Protein AF-A0AAU9K583-F1 (afdb_monomer)

Structure (mmCIF, N/CA/C/O backbone):
data_AF-A0AAU9K583-F1
#
_entry.id   AF-A0AAU9K583-F1
#
loop_
_atom_site.group_PDB
_atom_site.id
_atom_site.type_symbol
_atom_site.label_atom_id
_atom_site.label_alt_id
_atom_site.label_comp_id
_atom_site.label_asym_id
_atom_site.label_entity_id
_atom_site.label_seq_id
_atom_site.pdbx_PDB_ins_code
_atom_site.Cartn_x
_atom_site.Cartn_y
_atom_site.Cartn_z
_atom_site.occupancy
_atom_site.B_iso_or_equiv
_atom_site.auth_seq_id
_atom_site.auth_comp_id
_atom_site.auth_asym_id
_atom_site.auth_atom_id
_atom_site.pdbx_PDB_model_num
ATOM 1 N N . MET A 1 1 ? 62.529 18.465 -88.695 1.00 40.66 1 MET A N 1
ATOM 2 C CA . MET A 1 1 ? 61.456 17.468 -88.864 1.00 40.66 1 MET A CA 1
ATOM 3 C C . MET A 1 1 ? 61.707 16.384 -87.837 1.00 40.66 1 MET A C 1
ATOM 5 O O . MET A 1 1 ? 62.566 15.546 -88.057 1.00 40.66 1 MET A O 1
ATOM 9 N N . SER A 1 2 ? 61.086 16.499 -86.666 1.00 41.56 2 SER A N 1
ATOM 10 C CA . SER A 1 2 ? 61.054 15.425 -85.674 1.00 41.56 2 SER A CA 1
ATOM 11 C C . SER A 1 2 ? 59.985 14.432 -86.118 1.00 41.56 2 SER A C 1
ATOM 13 O O . SER A 1 2 ? 58.829 14.824 -86.256 1.00 41.56 2 SER A O 1
ATOM 15 N N . GLU A 1 3 ? 60.378 13.193 -86.403 1.00 48.09 3 GLU A N 1
ATOM 16 C CA . GLU A 1 3 ? 59.447 12.084 -86.618 1.00 48.09 3 GLU A CA 1
ATOM 17 C C . GLU A 1 3 ? 58.627 11.905 -85.334 1.00 48.09 3 GLU A C 1
ATOM 19 O O . GLU A 1 3 ? 59.162 11.514 -84.296 1.00 48.09 3 GLU A O 1
ATOM 24 N N . GLU A 1 4 ? 57.344 12.276 -85.366 1.00 52.78 4 GLU A N 1
ATOM 25 C CA . GLU A 1 4 ? 56.428 11.919 -84.286 1.00 52.78 4 GLU A CA 1
ATOM 26 C C . GLU A 1 4 ? 56.321 10.387 -84.238 1.00 52.78 4 GLU A C 1
ATOM 28 O O . GLU A 1 4 ? 56.096 9.763 -85.281 1.00 52.78 4 GLU A O 1
ATOM 33 N N . PRO A 1 5 ? 56.486 9.754 -83.062 1.00 57.19 5 PRO A N 1
ATOM 34 C CA . PRO A 1 5 ? 56.304 8.316 -82.941 1.00 57.19 5 PRO A CA 1
ATOM 35 C C . PRO A 1 5 ? 54.870 7.963 -83.344 1.00 57.19 5 PRO A C 1
ATOM 37 O O . PRO A 1 5 ? 53.915 8.594 -82.887 1.00 57.19 5 PRO A O 1
ATOM 40 N N . ILE A 1 6 ? 54.719 6.958 -84.212 1.00 64.31 6 ILE A N 1
ATOM 41 C CA . ILE A 1 6 ? 53.412 6.451 -84.641 1.00 64.31 6 ILE A CA 1
ATOM 42 C C . ILE A 1 6 ? 52.641 6.029 -83.386 1.00 64.31 6 ILE A C 1
ATOM 44 O O . ILE A 1 6 ? 52.999 5.055 -82.725 1.00 64.31 6 ILE A O 1
ATOM 48 N N . LYS A 1 7 ? 51.593 6.785 -83.047 1.00 81.12 7 LYS A N 1
ATOM 49 C CA . LYS A 1 7 ? 50.695 6.484 -81.928 1.00 81.12 7 LYS A CA 1
ATOM 50 C C . LYS A 1 7 ? 49.788 5.323 -82.323 1.00 81.12 7 LYS A C 1
ATOM 52 O O . LYS A 1 7 ? 48.768 5.524 -82.980 1.00 81.12 7 LYS A O 1
ATOM 57 N N . ASP A 1 8 ? 50.185 4.110 -81.966 1.00 83.50 8 ASP A N 1
ATOM 58 C CA . ASP A 1 8 ? 49.398 2.904 -82.199 1.00 83.50 8 ASP A CA 1
ATOM 59 C C . ASP A 1 8 ? 48.333 2.678 -81.104 1.00 83.50 8 ASP A C 1
ATOM 61 O O . ASP A 1 8 ? 48.201 3.439 -80.144 1.00 83.50 8 ASP A O 1
ATOM 65 N N . HIS A 1 9 ? 47.524 1.626 -81.250 1.00 83.75 9 HIS A N 1
ATOM 66 C CA . HIS A 1 9 ? 46.486 1.288 -80.270 1.00 83.75 9 HIS A CA 1
ATOM 67 C C . HIS A 1 9 ? 47.048 0.977 -78.867 1.00 83.75 9 HIS A C 1
ATOM 69 O O . HIS A 1 9 ? 46.362 1.222 -77.878 1.00 83.75 9 HIS A O 1
ATOM 75 N N . VAL A 1 10 ? 48.285 0.471 -78.758 1.00 87.38 10 VAL A N 1
ATOM 76 C CA . VAL A 1 10 ? 48.928 0.157 -77.470 1.00 87.38 10 VAL A CA 1
ATOM 77 C C . VAL A 1 10 ? 49.304 1.444 -76.742 1.00 87.38 10 VAL A C 1
ATOM 79 O O . VAL A 1 10 ? 49.057 1.559 -75.540 1.00 87.38 10 VAL A O 1
ATOM 82 N N . TYR A 1 11 ? 49.830 2.436 -77.466 1.00 90.12 11 TYR A N 1
ATOM 83 C CA . TYR A 1 11 ? 50.092 3.772 -76.935 1.00 90.12 11 TYR A CA 1
ATOM 84 C C . TYR A 1 11 ? 48.833 4.382 -76.302 1.00 90.12 11 TYR A C 1
ATOM 86 O O . TYR A 1 11 ? 48.879 4.832 -75.159 1.00 90.12 11 TYR A O 1
ATOM 94 N N . TRP A 1 12 ? 47.695 4.340 -77.002 1.00 90.06 12 TRP A N 1
ATOM 95 C CA . TRP A 1 12 ? 46.443 4.914 -76.496 1.00 90.06 12 TRP A CA 1
ATOM 96 C C . TRP A 1 12 ? 45.828 4.136 -75.327 1.00 90.06 12 TRP A C 1
ATOM 98 O O . TRP A 1 12 ? 45.256 4.758 -74.435 1.00 90.06 12 TRP A O 1
ATOM 108 N N . ILE A 1 13 ? 45.981 2.806 -75.270 1.00 90.25 13 ILE A N 1
ATOM 109 C CA . ILE A 1 13 ? 45.584 2.015 -74.089 1.00 90.25 13 ILE A CA 1
ATOM 110 C C . ILE A 1 13 ? 46.427 2.408 -72.874 1.00 90.25 13 ILE A C 1
ATOM 112 O O . ILE A 1 13 ? 45.878 2.607 -71.795 1.00 90.25 13 ILE A O 1
ATOM 116 N N . ASN A 1 14 ? 47.744 2.551 -73.037 1.00 91.44 14 ASN A N 1
ATOM 117 C CA . ASN A 1 14 ? 48.634 2.926 -71.938 1.00 91.44 14 ASN A CA 1
ATOM 118 C C . ASN A 1 14 ? 48.375 4.355 -71.449 1.00 91.44 14 ASN A C 1
ATOM 120 O O . ASN A 1 14 ? 48.358 4.592 -70.244 1.00 91.44 14 ASN A O 1
ATOM 124 N N . GLU A 1 15 ? 48.120 5.292 -72.363 1.00 90.75 15 GLU A N 1
ATOM 125 C CA . GLU A 1 15 ? 47.735 6.656 -71.997 1.00 90.75 15 GLU A CA 1
ATOM 126 C C . GLU A 1 15 ? 46.365 6.683 -71.304 1.00 90.75 15 GLU A C 1
ATOM 128 O O . GLU A 1 15 ? 46.208 7.358 -70.291 1.00 90.75 15 GLU A O 1
ATOM 133 N N . GLY A 1 16 ? 45.397 5.890 -71.775 1.00 91.62 16 GLY A N 1
ATOM 134 C CA . GLY A 1 16 ? 44.112 5.712 -71.099 1.00 91.62 16 GLY A CA 1
ATOM 135 C C . GLY A 1 16 ? 44.261 5.144 -69.685 1.00 91.62 16 GLY A C 1
ATOM 136 O O . GLY A 1 16 ? 43.644 5.665 -68.759 1.00 91.62 16 GLY A O 1
ATOM 137 N N . ASN A 1 17 ? 45.126 4.141 -69.489 1.00 92.69 17 ASN A N 1
ATOM 138 C CA . ASN A 1 17 ? 45.419 3.581 -68.164 1.00 92.69 17 ASN A CA 1
ATOM 139 C C . ASN A 1 17 ? 46.043 4.640 -67.247 1.00 92.69 17 ASN A C 1
ATOM 141 O O . ASN A 1 17 ? 45.622 4.778 -66.103 1.00 92.69 17 ASN A O 1
ATOM 145 N N . ARG A 1 18 ? 46.983 5.443 -67.764 1.00 92.44 18 ARG A N 1
ATOM 146 C CA . ARG A 1 18 ? 47.594 6.550 -67.017 1.00 92.44 18 ARG A CA 1
ATOM 147 C C . ARG A 1 18 ? 46.555 7.586 -66.589 1.00 92.44 18 ARG A C 1
ATOM 149 O O . ARG A 1 18 ? 46.541 7.990 -65.433 1.00 92.44 18 ARG A O 1
ATOM 156 N N . ARG A 1 19 ? 45.647 7.983 -67.487 1.00 91.12 19 ARG A N 1
ATOM 157 C CA . ARG A 1 19 ? 44.550 8.912 -67.151 1.00 91.12 19 ARG A CA 1
ATOM 158 C C . ARG A 1 19 ? 43.547 8.321 -66.176 1.00 91.12 19 ARG A C 1
ATOM 160 O O . ARG A 1 19 ? 43.024 9.045 -65.338 1.00 91.12 19 ARG A O 1
ATOM 167 N N . TYR A 1 20 ? 43.305 7.017 -66.258 1.00 91.06 20 TYR A N 1
ATOM 168 C CA . TYR A 1 20 ? 42.478 6.309 -65.290 1.00 91.06 20 TYR A CA 1
ATOM 169 C C . TYR A 1 20 ? 43.116 6.328 -63.891 1.00 91.06 20 TYR A C 1
ATOM 171 O O . TYR A 1 20 ? 42.423 6.598 -62.916 1.00 91.06 20 TYR A O 1
ATOM 179 N N . GLU A 1 21 ? 44.430 6.107 -63.794 1.00 91.25 21 GLU A N 1
ATOM 180 C CA . GLU A 1 21 ? 45.189 6.211 -62.538 1.00 91.25 21 GLU A CA 1
ATOM 181 C C . GLU A 1 21 ? 45.250 7.648 -61.990 1.00 91.25 21 GLU A C 1
ATOM 183 O O . GLU A 1 21 ? 45.229 7.839 -60.778 1.00 91.25 21 GLU A O 1
ATOM 188 N N . GLU A 1 22 ? 45.269 8.658 -62.865 1.00 92.25 22 GLU A N 1
ATOM 189 C CA . GLU A 1 22 ? 45.169 10.086 -62.512 1.00 92.25 22 GLU A CA 1
ATOM 190 C C . GLU A 1 22 ? 43.726 10.524 -62.140 1.00 92.25 22 GLU A C 1
ATOM 192 O O . GLU A 1 22 ? 43.485 11.713 -61.942 1.00 92.25 22 GLU A O 1
ATOM 197 N N . GLU A 1 23 ? 42.761 9.594 -62.064 1.00 88.31 23 GLU A N 1
ATOM 198 C CA . GLU A 1 23 ? 41.317 9.832 -61.841 1.00 88.31 23 GLU A CA 1
ATOM 199 C C . GLU A 1 23 ? 40.638 10.735 -62.897 1.00 88.31 23 GLU A C 1
ATOM 201 O O . GLU A 1 23 ? 39.498 11.180 -62.740 1.00 88.31 23 GLU A O 1
ATOM 206 N N . MET A 1 24 ? 41.288 10.953 -64.042 1.00 92.12 24 MET A N 1
ATOM 207 C CA . MET A 1 24 ? 40.755 11.693 -65.189 1.00 92.12 24 MET A CA 1
ATOM 208 C C . MET A 1 24 ? 39.906 10.768 -66.075 1.00 92.12 24 MET A C 1
ATOM 210 O O . MET A 1 24 ? 40.243 10.462 -67.221 1.00 92.12 24 MET A O 1
ATOM 214 N N . LEU A 1 25 ? 38.794 10.280 -65.523 1.00 92.25 25 LEU A N 1
ATOM 215 C CA . LEU A 1 25 ? 38.040 9.150 -66.078 1.00 92.25 25 LEU A CA 1
ATOM 216 C C . LEU A 1 25 ? 37.428 9.407 -67.470 1.00 92.25 25 LEU A C 1
ATOM 218 O O . LEU A 1 25 ? 37.451 8.512 -68.312 1.00 92.25 25 LEU A O 1
ATOM 222 N N . GLU A 1 26 ? 36.917 10.611 -67.749 1.00 92.81 26 GLU A N 1
ATOM 223 C CA . GLU A 1 26 ? 36.370 10.946 -69.081 1.00 92.81 26 GLU A CA 1
ATOM 224 C C . GLU A 1 26 ? 37.473 11.002 -70.156 1.00 92.81 26 GLU A C 1
ATOM 226 O O . GLU A 1 26 ? 37.286 10.526 -71.277 1.00 92.81 26 GLU A O 1
ATOM 231 N N . GLU A 1 27 ? 38.662 11.506 -69.808 1.00 90.06 27 GLU A N 1
ATOM 232 C CA . GLU A 1 27 ? 39.822 11.498 -70.709 1.00 90.06 27 GLU A CA 1
ATOM 233 C C . GLU A 1 27 ? 40.342 10.075 -70.937 1.00 90.06 27 GLU A C 1
ATOM 235 O O . GLU A 1 27 ? 40.685 9.714 -72.065 1.00 90.06 27 GLU A O 1
ATOM 240 N N . ALA A 1 28 ? 40.318 9.228 -69.903 1.00 92.50 28 ALA A N 1
ATOM 241 C CA . ALA A 1 28 ? 40.633 7.810 -70.038 1.00 92.50 28 ALA A CA 1
ATOM 242 C C . ALA A 1 28 ? 39.690 7.121 -71.040 1.00 92.50 28 ALA A C 1
ATOM 244 O O . ALA A 1 28 ? 40.156 6.456 -71.967 1.00 92.50 28 ALA A O 1
ATOM 245 N N . VAL A 1 29 ? 38.371 7.338 -70.924 1.00 93.94 29 VAL A N 1
ATOM 246 C CA . VAL A 1 29 ? 37.372 6.823 -71.881 1.00 93.94 29 VAL A CA 1
ATOM 247 C C . VAL A 1 29 ? 37.653 7.317 -73.303 1.00 93.94 29 VAL A C 1
ATOM 249 O O . VAL A 1 29 ? 37.592 6.521 -74.245 1.00 93.94 29 VAL A O 1
ATOM 252 N N . ALA A 1 30 ? 37.993 8.598 -73.477 1.00 92.44 30 ALA A N 1
ATOM 253 C CA . ALA A 1 30 ? 38.338 9.163 -74.782 1.00 92.44 30 ALA A CA 1
ATOM 254 C C . ALA A 1 30 ? 39.580 8.493 -75.397 1.00 92.44 30 ALA A C 1
ATOM 256 O O . ALA A 1 30 ? 39.561 8.120 -76.571 1.00 92.44 30 ALA A O 1
ATOM 257 N N . HIS A 1 31 ? 40.631 8.262 -74.609 1.00 92.06 31 HIS A N 1
ATOM 258 C CA . HIS A 1 31 ? 41.839 7.578 -75.077 1.00 92.06 31 HIS A CA 1
ATOM 259 C C . HIS A 1 31 ? 41.597 6.102 -75.411 1.00 92.06 31 HIS A C 1
ATOM 261 O O . HIS A 1 31 ? 42.087 5.622 -76.436 1.00 92.06 31 HIS A O 1
ATOM 267 N N . TYR A 1 32 ? 40.770 5.391 -74.640 1.00 93.81 32 TYR A N 1
ATOM 268 C CA . TYR A 1 32 ? 40.367 4.032 -75.010 1.00 93.81 32 TYR A CA 1
ATOM 269 C C . TYR A 1 32 ? 39.526 4.003 -76.294 1.00 93.81 32 TYR A C 1
ATOM 271 O O . TYR A 1 32 ? 39.687 3.087 -77.100 1.00 93.81 32 TYR A O 1
ATOM 279 N N . ASN A 1 33 ? 38.674 5.006 -76.538 1.00 92.81 33 ASN A N 1
ATOM 280 C CA . ASN A 1 33 ? 37.937 5.121 -77.802 1.00 92.81 33 ASN A CA 1
ATOM 281 C C . ASN A 1 33 ? 38.878 5.307 -79.004 1.00 92.81 33 ASN A C 1
ATOM 283 O O . ASN A 1 33 ? 38.658 4.681 -80.041 1.00 92.81 33 ASN A O 1
ATOM 287 N N . GLU A 1 34 ? 39.941 6.108 -78.875 1.00 91.50 34 GLU A N 1
ATOM 288 C CA . GLU A 1 34 ? 40.949 6.255 -79.937 1.00 91.50 34 GLU A CA 1
ATOM 289 C C . GLU A 1 34 ? 41.725 4.949 -80.176 1.00 91.50 34 GLU A C 1
ATOM 291 O O . GLU A 1 34 ? 41.947 4.568 -81.329 1.00 91.50 34 GLU A O 1
ATOM 296 N N . ALA A 1 35 ? 42.043 4.191 -79.120 1.00 90.06 35 ALA A N 1
ATOM 297 C CA . ALA A 1 35 ? 42.627 2.856 -79.265 1.00 90.06 35 ALA A CA 1
ATOM 298 C C . ALA A 1 35 ? 41.704 1.896 -80.039 1.00 90.06 35 ALA A C 1
ATOM 300 O O . ALA A 1 35 ? 42.152 1.217 -80.967 1.00 90.06 35 ALA A O 1
ATOM 301 N N . ILE A 1 36 ? 40.411 1.880 -79.695 1.00 92.56 36 ILE A N 1
ATOM 302 C CA . ILE A 1 36 ? 39.376 1.063 -80.348 1.00 92.56 36 ILE A CA 1
ATOM 303 C C . ILE A 1 36 ? 39.195 1.469 -81.818 1.00 92.56 36 ILE A C 1
ATOM 305 O O . ILE A 1 36 ? 39.016 0.614 -82.682 1.00 92.56 36 ILE A O 1
ATOM 309 N N . LYS A 1 37 ? 39.275 2.767 -82.130 1.00 90.81 37 LYS A N 1
ATOM 310 C CA . LYS A 1 37 ? 39.155 3.286 -83.499 1.00 90.81 37 LYS A CA 1
ATOM 311 C C . LYS A 1 37 ? 40.311 2.843 -84.395 1.00 90.81 37 LYS A C 1
ATOM 313 O O . LYS A 1 37 ? 40.087 2.531 -85.562 1.00 90.81 37 LYS A O 1
ATOM 318 N N . ILE A 1 38 ? 41.531 2.814 -83.857 1.00 88.88 38 ILE A N 1
ATOM 319 C CA . ILE A 1 38 ? 42.724 2.339 -84.575 1.00 88.88 38 ILE A CA 1
ATOM 320 C C . ILE A 1 38 ? 42.668 0.822 -84.758 1.00 88.88 38 ILE A C 1
ATOM 322 O O . ILE A 1 38 ? 43.026 0.318 -85.824 1.00 88.88 38 ILE A O 1
ATOM 326 N N . LYS A 1 39 ? 42.229 0.092 -83.727 1.00 88.00 39 LYS A N 1
ATOM 327 C CA . LYS A 1 39 ? 42.147 -1.365 -83.757 1.00 88.00 39 LYS A CA 1
ATOM 328 C C . LYS A 1 39 ? 40.890 -1.879 -83.020 1.00 88.00 39 LYS A C 1
ATOM 330 O O . LYS A 1 39 ? 40.926 -2.046 -81.799 1.00 88.00 39 LYS A O 1
ATOM 335 N N . PRO A 1 40 ? 39.791 -2.168 -83.750 1.00 88.94 40 PRO A N 1
ATOM 336 C CA . PRO A 1 40 ? 38.507 -2.551 -83.147 1.00 88.94 40 PRO A CA 1
ATOM 337 C C . PRO A 1 40 ? 38.446 -3.955 -82.529 1.00 88.94 40 PRO A C 1
ATOM 339 O O . PRO A 1 40 ? 37.490 -4.269 -81.834 1.00 88.94 40 PRO A O 1
ATOM 342 N N . ASP A 1 41 ? 39.421 -4.829 -82.773 1.00 88.94 41 ASP A N 1
ATOM 343 C CA . ASP A 1 41 ? 39.453 -6.219 -82.291 1.00 88.94 41 ASP A CA 1
ATOM 344 C C . ASP A 1 41 ? 40.278 -6.394 -80.999 1.00 88.94 41 ASP A C 1
ATOM 346 O O . ASP A 1 41 ? 40.787 -7.476 -80.707 1.00 88.94 41 ASP A O 1
ATOM 350 N N . VAL A 1 42 ? 40.421 -5.335 -80.191 1.00 91.75 42 VAL A N 1
ATOM 351 C CA . VAL A 1 42 ? 41.199 -5.354 -78.938 1.00 91.75 42 VAL A CA 1
ATOM 352 C C . VAL A 1 42 ? 40.279 -5.384 -77.721 1.00 91.75 42 VAL A C 1
ATOM 354 O O . VAL A 1 42 ? 39.905 -4.344 -77.182 1.00 91.75 42 VAL A O 1
ATOM 357 N N . ALA A 1 43 ? 39.964 -6.586 -77.230 1.00 90.25 43 ALA A N 1
ATOM 358 C CA . ALA A 1 43 ? 39.085 -6.779 -76.070 1.00 90.25 43 ALA A CA 1
ATOM 359 C C . ALA A 1 43 ? 39.536 -5.998 -74.814 1.00 90.25 43 ALA A C 1
ATOM 361 O O . ALA A 1 43 ? 38.700 -5.466 -74.087 1.00 90.25 43 ALA A O 1
ATOM 362 N N . LEU A 1 44 ? 40.852 -5.875 -74.589 1.00 92.12 44 LEU A N 1
ATOM 363 C CA . LEU A 1 44 ? 41.426 -5.135 -73.457 1.00 92.12 44 LEU A CA 1
ATOM 364 C C . LEU A 1 44 ? 41.014 -3.652 -73.446 1.00 92.12 44 LEU A C 1
ATOM 366 O O . LEU A 1 44 ? 40.693 -3.120 -72.389 1.00 92.12 44 LEU A O 1
ATOM 370 N N . ALA A 1 45 ? 40.976 -2.995 -74.612 1.00 91.19 45 ALA A N 1
ATOM 371 C CA . ALA A 1 45 ? 40.599 -1.584 -74.711 1.00 91.19 45 ALA A CA 1
ATOM 372 C C . ALA A 1 45 ? 39.126 -1.370 -74.331 1.00 91.19 45 ALA A C 1
ATOM 374 O O . ALA A 1 45 ? 38.802 -0.432 -73.605 1.00 91.19 45 ALA A O 1
ATOM 375 N N . TYR A 1 46 ? 38.246 -2.281 -74.758 1.00 92.81 46 TYR A N 1
ATOM 376 C CA . TYR A 1 46 ? 36.833 -2.269 -74.384 1.00 92.81 46 TYR A CA 1
ATOM 377 C C . TYR A 1 46 ? 36.621 -2.530 -72.887 1.00 92.81 46 TYR A C 1
ATOM 379 O O . TYR A 1 46 ? 35.842 -1.820 -72.263 1.00 92.81 46 TYR A O 1
ATOM 387 N N . ASN A 1 47 ? 37.342 -3.482 -72.284 1.00 93.38 47 ASN A N 1
ATOM 388 C CA . ASN A 1 47 ? 37.250 -3.746 -70.844 1.00 93.38 47 ASN A CA 1
ATOM 389 C C . ASN A 1 47 ? 37.776 -2.579 -69.988 1.00 93.38 47 ASN A C 1
ATOM 391 O O . ASN A 1 47 ? 37.140 -2.193 -69.007 1.00 93.38 47 ASN A O 1
ATOM 395 N N . ASN A 1 48 ? 38.906 -1.976 -70.368 1.00 93.69 48 ASN A N 1
ATOM 396 C CA . ASN A 1 48 ? 39.457 -0.826 -69.646 1.00 93.69 48 ASN A CA 1
ATOM 397 C C . ASN A 1 48 ? 38.552 0.408 -69.784 1.00 93.69 48 ASN A C 1
ATOM 399 O O . ASN A 1 48 ? 38.328 1.117 -68.800 1.00 93.69 48 ASN A O 1
ATOM 403 N N . LYS A 1 49 ? 37.932 0.597 -70.958 1.00 94.62 49 LYS A N 1
ATOM 404 C CA . LYS A 1 49 ? 36.848 1.568 -71.149 1.00 94.62 49 LYS A CA 1
ATOM 405 C C . LYS A 1 49 ? 35.666 1.288 -70.220 1.00 94.62 49 LYS A C 1
ATOM 407 O O . LYS A 1 49 ? 35.191 2.214 -69.570 1.00 94.62 49 LYS A O 1
ATOM 412 N N . SER A 1 50 ? 35.211 0.039 -70.114 1.00 94.00 50 SER A N 1
ATOM 413 C CA . SER A 1 50 ? 34.119 -0.330 -69.205 1.00 94.00 50 SER A CA 1
ATOM 414 C C . SER A 1 50 ? 34.440 -0.045 -67.741 1.00 94.00 50 SER A C 1
ATOM 416 O O . SER A 1 50 ? 33.574 0.434 -67.016 1.00 94.00 50 SER A O 1
ATOM 418 N N . ASN A 1 51 ? 35.673 -0.301 -67.296 1.00 92.44 51 ASN A N 1
ATOM 419 C CA . ASN A 1 51 ? 36.105 0.040 -65.939 1.00 92.44 51 ASN A CA 1
ATOM 420 C C . ASN A 1 51 ? 36.030 1.555 -65.687 1.00 92.44 51 ASN A C 1
ATOM 422 O O . ASN A 1 51 ? 35.488 1.972 -64.667 1.00 92.44 51 ASN A O 1
ATOM 426 N N . ALA A 1 52 ? 36.493 2.377 -66.634 1.00 93.19 52 ALA A N 1
ATOM 427 C CA . ALA A 1 52 ? 36.375 3.835 -66.552 1.00 93.19 52 ALA A CA 1
ATOM 428 C C . ALA A 1 52 ? 34.913 4.312 -66.525 1.00 93.19 52 ALA A C 1
ATOM 430 O O . ALA A 1 52 ? 34.559 5.158 -65.706 1.00 93.19 52 ALA A O 1
ATOM 431 N N . LEU A 1 53 ? 34.047 3.722 -67.354 1.00 93.31 53 LEU A N 1
ATOM 432 C CA . LEU A 1 53 ? 32.613 4.031 -67.387 1.00 93.31 53 LEU A CA 1
ATOM 433 C C . LEU A 1 53 ? 31.883 3.619 -66.100 1.00 93.31 53 LEU A C 1
ATOM 435 O O . LEU A 1 53 ? 31.035 4.369 -65.621 1.00 93.31 53 LEU A O 1
ATOM 439 N N . ASN A 1 54 ? 32.237 2.476 -65.507 1.00 91.19 54 ASN A N 1
ATOM 440 C CA . ASN A 1 54 ? 31.717 2.058 -64.202 1.00 91.19 54 ASN A CA 1
ATOM 441 C C . ASN A 1 54 ? 32.072 3.066 -63.107 1.00 91.19 54 ASN A C 1
ATOM 443 O O . ASN A 1 54 ? 31.200 3.458 -62.335 1.00 91.19 54 ASN A O 1
ATOM 447 N N . SER A 1 55 ? 33.327 3.522 -63.068 1.00 91.31 55 SER A N 1
ATOM 448 C CA . SER A 1 55 ? 33.777 4.538 -62.110 1.00 91.31 55 SER A CA 1
ATOM 449 C C . SER A 1 55 ? 33.094 5.899 -62.321 1.00 91.31 55 SER A C 1
ATOM 451 O O . SER A 1 55 ? 32.919 6.645 -61.363 1.00 91.31 55 SER A O 1
ATOM 453 N N . LEU A 1 56 ? 32.648 6.205 -63.547 1.00 91.75 56 LEU A N 1
ATOM 454 C CA . LEU A 1 56 ? 31.839 7.388 -63.881 1.00 91.75 56 LEU A CA 1
ATOM 455 C C . LEU A 1 56 ? 30.338 7.233 -63.572 1.00 91.75 56 LEU A C 1
ATOM 457 O O . LEU A 1 56 ? 29.584 8.193 -63.723 1.00 91.75 56 LEU A O 1
ATOM 461 N N . GLY A 1 57 ? 29.876 6.040 -63.185 1.00 90.81 57 GLY A N 1
ATOM 462 C CA . GLY A 1 57 ? 28.453 5.751 -62.978 1.00 90.81 57 GLY A CA 1
ATOM 463 C C . GLY A 1 57 ? 27.641 5.543 -64.264 1.00 90.81 57 GLY A C 1
ATOM 464 O O . GLY A 1 57 ? 26.414 5.482 -64.214 1.00 90.81 57 GLY A O 1
ATOM 465 N N . ARG A 1 58 ? 28.296 5.418 -65.427 1.00 94.19 58 ARG A N 1
ATOM 466 C CA . ARG A 1 58 ? 27.665 5.178 -66.741 1.00 94.19 58 ARG A CA 1
ATOM 467 C C . ARG A 1 58 ? 27.536 3.673 -66.999 1.00 94.19 58 ARG A C 1
ATOM 469 O O . ARG A 1 58 ? 28.193 3.111 -67.878 1.00 94.19 58 ARG A O 1
ATOM 476 N N . TYR A 1 59 ? 26.721 3.006 -66.184 1.00 94.12 59 TYR A N 1
ATOM 477 C CA . TYR A 1 59 ? 26.685 1.542 -66.090 1.00 94.12 59 TYR A CA 1
ATOM 478 C C . TYR A 1 59 ? 26.167 0.844 -67.354 1.00 94.12 59 TYR A C 1
ATOM 480 O O . TYR A 1 59 ? 26.716 -0.188 -67.743 1.00 94.12 59 TYR A O 1
ATOM 488 N N . GLU A 1 60 ? 25.151 1.381 -68.034 1.00 93.38 60 GLU A N 1
ATOM 489 C CA . GLU A 1 60 ? 24.639 0.801 -69.282 1.00 93.38 60 GLU A CA 1
ATOM 490 C C . GLU A 1 60 ? 25.705 0.791 -70.387 1.00 93.38 60 GLU A C 1
ATOM 492 O O . GLU A 1 60 ? 25.935 -0.243 -71.016 1.00 93.38 60 GLU A O 1
ATOM 497 N N . GLU A 1 61 ? 26.424 1.901 -70.563 1.00 93.00 61 GLU A N 1
ATOM 498 C CA . GLU A 1 61 ? 27.510 2.013 -71.547 1.00 93.00 61 GLU A CA 1
ATOM 499 C C . GLU A 1 61 ? 28.707 1.116 -71.193 1.00 93.00 61 GLU A C 1
ATOM 501 O O . GLU A 1 61 ? 29.383 0.574 -72.079 1.00 93.00 61 GLU A O 1
ATOM 506 N N . ALA A 1 62 ? 28.968 0.923 -69.896 1.00 93.69 62 ALA A N 1
ATOM 507 C CA . ALA A 1 62 ? 29.969 -0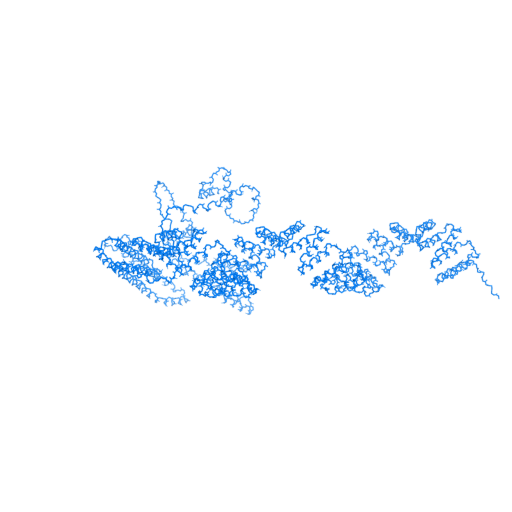.025 -69.420 1.00 93.69 62 ALA A CA 1
ATOM 508 C C . ALA A 1 62 ? 29.574 -1.475 -69.751 1.00 93.69 62 ALA A C 1
ATOM 510 O O . ALA A 1 62 ? 30.418 -2.263 -70.182 1.00 93.69 62 ALA A O 1
ATOM 511 N N . ILE A 1 63 ? 28.292 -1.832 -69.614 1.00 94.56 63 ILE A N 1
ATOM 512 C CA . ILE A 1 63 ? 27.776 -3.160 -69.978 1.00 94.56 63 ILE A CA 1
ATOM 513 C C . ILE A 1 63 ? 27.898 -3.396 -71.486 1.00 94.56 63 ILE A C 1
ATOM 515 O O . ILE A 1 63 ? 28.315 -4.484 -71.889 1.00 94.56 63 ILE A O 1
ATOM 519 N N . GLU A 1 64 ? 27.568 -2.405 -72.315 1.00 93.81 64 GLU A N 1
ATOM 520 C CA . GLU A 1 64 ? 27.744 -2.480 -73.772 1.00 93.81 64 GLU A CA 1
ATOM 521 C C . GLU A 1 64 ? 29.212 -2.683 -74.150 1.00 93.81 64 GLU A C 1
ATOM 523 O O . GLU A 1 64 ? 29.542 -3.611 -74.890 1.00 93.81 64 GLU A O 1
ATOM 528 N N . SER A 1 65 ? 30.105 -1.886 -73.563 1.00 92.94 65 SER A N 1
ATOM 529 C CA . SER A 1 65 ? 31.548 -2.010 -73.780 1.00 92.94 65 SER A CA 1
ATOM 530 C C . SER A 1 65 ? 32.071 -3.384 -73.317 1.00 92.94 65 SER A C 1
ATOM 532 O O . SER A 1 65 ? 32.867 -4.009 -74.018 1.00 92.94 65 SER A O 1
ATOM 534 N N . CYS A 1 66 ? 31.551 -3.943 -72.216 1.00 93.56 66 CYS A N 1
ATOM 535 C CA . CYS A 1 66 ? 31.880 -5.309 -71.792 1.00 93.56 66 CYS A CA 1
ATOM 536 C C . CYS A 1 66 ? 31.336 -6.378 -72.747 1.00 93.56 66 CYS A C 1
ATOM 538 O O . CYS A 1 66 ? 32.013 -7.375 -72.984 1.00 93.56 66 CYS A O 1
ATOM 540 N N . ASN A 1 67 ? 30.127 -6.208 -73.293 1.00 94.75 67 ASN A N 1
ATOM 541 C CA . ASN A 1 67 ? 29.563 -7.146 -74.268 1.00 94.75 67 ASN A CA 1
ATOM 542 C C . ASN A 1 67 ? 30.430 -7.214 -75.528 1.00 94.75 67 ASN A C 1
ATOM 544 O O . ASN A 1 67 ? 30.655 -8.307 -76.041 1.00 94.75 67 ASN A O 1
ATOM 548 N N . GLU A 1 68 ? 30.961 -6.078 -75.983 1.00 93.62 68 GLU A N 1
ATOM 549 C CA . GLU A 1 68 ? 31.913 -6.033 -77.096 1.00 93.62 68 GLU A CA 1
ATOM 550 C C . GLU A 1 68 ? 33.244 -6.710 -76.747 1.00 93.62 68 GLU A C 1
ATOM 552 O O . GLU A 1 68 ? 33.740 -7.521 -77.531 1.00 93.62 68 GLU A O 1
ATOM 557 N N . ALA A 1 69 ? 33.782 -6.483 -75.543 1.00 92.88 69 ALA A N 1
ATOM 558 C CA . ALA A 1 69 ? 34.977 -7.187 -75.071 1.00 92.88 69 ALA A CA 1
ATOM 559 C C . ALA A 1 69 ? 34.779 -8.718 -75.050 1.00 92.88 69 ALA A C 1
ATOM 561 O O . ALA A 1 69 ? 35.648 -9.456 -75.516 1.00 92.88 69 ALA A O 1
ATOM 562 N N . ILE A 1 70 ? 33.620 -9.188 -74.572 1.00 93.94 70 ILE A N 1
ATOM 563 C CA . ILE A 1 70 ? 33.240 -10.611 -74.529 1.00 93.94 70 ILE A CA 1
ATOM 564 C C . ILE A 1 70 ? 32.985 -11.162 -75.942 1.00 93.94 70 ILE A C 1
ATOM 566 O O . ILE A 1 70 ? 33.323 -12.306 -76.229 1.00 93.94 70 ILE A O 1
ATOM 570 N N . ARG A 1 71 ? 32.423 -10.364 -76.860 1.00 93.94 71 ARG A N 1
ATOM 571 C CA . ARG A 1 71 ? 32.217 -10.765 -78.263 1.00 93.94 71 ARG A CA 1
ATOM 572 C C . ARG A 1 71 ? 33.545 -11.025 -78.973 1.00 93.94 71 ARG A C 1
ATOM 574 O O . ARG A 1 71 ? 33.643 -11.983 -79.735 1.00 93.94 71 ARG A O 1
ATOM 581 N N . ILE A 1 72 ? 34.545 -10.176 -78.726 1.00 91.38 72 ILE A N 1
ATOM 582 C CA . ILE A 1 72 ? 35.898 -10.300 -79.289 1.00 91.38 72 ILE A CA 1
ATOM 583 C C . ILE A 1 72 ? 36.654 -11.461 -78.630 1.00 91.38 72 ILE A C 1
ATOM 585 O O . ILE A 1 72 ? 37.317 -12.235 -79.319 1.00 91.38 72 ILE A O 1
ATOM 589 N N . LYS A 1 73 ? 36.547 -11.594 -77.304 1.00 91.69 73 LYS A N 1
ATOM 590 C CA . LYS A 1 73 ? 37.196 -12.647 -76.518 1.00 91.69 73 LYS A CA 1
ATOM 591 C C . LYS A 1 73 ? 36.173 -13.326 -75.584 1.00 91.69 73 LYS A C 1
ATOM 593 O O . LYS A 1 73 ? 35.958 -12.848 -74.469 1.00 91.69 73 LYS A O 1
ATOM 598 N N . PRO A 1 74 ? 35.552 -14.447 -76.008 1.00 90.31 74 PRO A N 1
ATOM 599 C CA . PRO A 1 74 ? 34.483 -15.108 -75.245 1.00 90.31 74 PRO A CA 1
ATOM 600 C C . PRO A 1 74 ? 34.887 -15.689 -73.885 1.00 90.31 74 PRO A C 1
ATOM 602 O O . PRO A 1 74 ? 34.017 -15.909 -73.050 1.00 90.31 74 PRO A O 1
ATOM 605 N N . ASP A 1 75 ? 36.176 -15.937 -73.652 1.00 89.69 75 ASP A N 1
ATOM 606 C CA . ASP A 1 75 ? 36.744 -16.438 -72.393 1.00 89.69 75 ASP A CA 1
ATOM 607 C C . ASP A 1 75 ? 37.367 -15.317 -71.534 1.00 89.69 75 ASP A C 1
ATOM 609 O O . ASP A 1 75 ? 38.202 -15.567 -70.661 1.00 89.69 75 ASP A O 1
ATOM 613 N N . TYR A 1 76 ? 36.995 -14.054 -71.780 1.00 91.00 76 TYR A N 1
ATOM 614 C CA . TYR A 1 76 ? 37.584 -12.911 -71.086 1.00 91.00 76 TYR A CA 1
ATOM 615 C C . TYR A 1 76 ? 36.984 -12.694 -69.691 1.00 91.00 76 TYR A C 1
ATOM 617 O O . TYR A 1 76 ? 36.026 -11.938 -69.512 1.00 91.00 76 TYR A O 1
ATOM 625 N N . SER A 1 77 ? 37.573 -13.355 -68.695 1.00 90.62 77 SER A N 1
ATOM 626 C CA . SER A 1 77 ? 37.131 -13.310 -67.297 1.00 90.62 77 SER A CA 1
ATOM 627 C C . SER A 1 77 ? 36.948 -11.889 -66.756 1.00 90.62 77 SER A C 1
ATOM 629 O O . SER A 1 77 ? 35.905 -11.582 -66.180 1.00 90.62 77 SER A O 1
ATOM 631 N N . GLU A 1 78 ? 37.918 -10.999 -66.971 1.00 90.81 78 GLU A N 1
ATOM 632 C CA . GLU A 1 78 ? 37.890 -9.633 -66.444 1.00 90.81 78 GLU A CA 1
ATOM 633 C C . GLU A 1 78 ? 36.674 -8.854 -66.965 1.00 90.81 78 GLU A C 1
ATOM 635 O O . GLU A 1 78 ? 36.002 -8.186 -66.182 1.00 90.81 78 GLU A O 1
ATOM 640 N N . ALA A 1 79 ? 36.303 -9.029 -68.239 1.00 91.62 79 ALA A N 1
ATOM 641 C CA . ALA A 1 79 ? 35.124 -8.385 -68.820 1.00 91.62 79 ALA A CA 1
ATOM 642 C C . ALA A 1 79 ? 33.807 -8.887 -68.208 1.00 91.62 79 ALA A C 1
ATOM 644 O O . ALA A 1 79 ? 32.883 -8.096 -67.994 1.00 91.62 79 ALA A O 1
ATOM 645 N N . PHE A 1 80 ? 33.712 -10.178 -67.867 1.00 93.06 80 PHE A N 1
ATOM 646 C CA . PHE A 1 80 ? 32.564 -10.712 -67.128 1.00 93.06 80 PHE A CA 1
ATOM 647 C C . PHE A 1 80 ? 32.491 -10.161 -65.697 1.00 93.06 80 PHE A C 1
ATOM 649 O O . PHE A 1 80 ? 31.396 -9.822 -65.238 1.00 93.06 80 PHE A O 1
ATOM 656 N N . SER A 1 81 ? 33.627 -10.019 -65.006 1.00 93.12 81 SER A N 1
ATOM 657 C CA . SER A 1 81 ? 33.688 -9.421 -63.664 1.00 93.12 81 SER A CA 1
ATOM 658 C C . SER A 1 81 ? 33.296 -7.938 -63.682 1.00 93.12 81 SER A C 1
ATOM 660 O O . SER A 1 81 ? 32.401 -7.517 -62.945 1.00 93.12 81 SER A O 1
ATOM 662 N N . THR A 1 82 ? 33.861 -7.156 -64.606 1.00 92.88 82 THR A N 1
ATOM 663 C CA . THR A 1 82 ? 33.537 -5.735 -64.803 1.00 92.88 82 THR A CA 1
ATOM 664 C C . THR A 1 82 ? 32.073 -5.527 -65.193 1.00 92.88 82 THR A C 1
ATOM 666 O O . THR A 1 82 ? 31.418 -4.621 -64.670 1.00 92.88 82 THR A O 1
ATOM 669 N N . LYS A 1 83 ? 31.510 -6.399 -66.041 1.00 94.62 83 LYS A N 1
ATOM 670 C CA . LYS A 1 83 ? 30.071 -6.406 -66.352 1.00 94.62 83 LYS A CA 1
ATOM 671 C C . LYS A 1 83 ? 29.220 -6.726 -65.121 1.00 94.62 83 LYS A C 1
ATOM 673 O O . LYS A 1 83 ? 28.177 -6.108 -64.920 1.00 94.62 83 LYS A O 1
ATOM 678 N N . GLY A 1 84 ? 29.655 -7.675 -64.293 1.00 93.75 84 GLY A N 1
ATOM 679 C CA . GLY A 1 84 ? 28.990 -8.015 -63.036 1.00 93.75 84 GLY A CA 1
ATOM 680 C C . GLY A 1 84 ? 28.942 -6.839 -62.057 1.00 93.75 84 GLY A C 1
ATOM 681 O O . GLY A 1 84 ? 27.887 -6.588 -61.472 1.00 93.75 84 GLY A O 1
ATOM 682 N N . ASN A 1 85 ? 30.034 -6.076 -61.935 1.00 93.00 85 ASN A N 1
ATOM 683 C CA . ASN A 1 85 ? 30.085 -4.870 -61.099 1.00 93.00 85 ASN A CA 1
ATOM 684 C C . ASN A 1 85 ? 29.093 -3.802 -61.597 1.00 93.00 85 ASN A C 1
ATOM 686 O O . ASN A 1 85 ? 28.288 -3.313 -60.808 1.00 93.00 85 ASN A O 1
ATOM 690 N N . ALA A 1 86 ? 29.065 -3.536 -62.908 1.00 93.25 86 ALA A N 1
ATOM 691 C CA . ALA A 1 86 ? 28.111 -2.606 -63.525 1.00 93.25 86 ALA A CA 1
ATOM 692 C C . ALA A 1 86 ? 26.648 -3.001 -63.244 1.00 93.25 86 ALA A C 1
ATOM 694 O O . ALA A 1 86 ? 25.818 -2.185 -62.851 1.00 93.25 86 ALA A O 1
ATOM 695 N N . LEU A 1 87 ? 26.331 -4.292 -63.404 1.00 93.69 87 LEU A N 1
ATOM 696 C CA . LEU A 1 87 ? 24.993 -4.833 -63.151 1.00 93.69 87 LEU A CA 1
ATOM 697 C C . LEU A 1 87 ? 24.603 -4.772 -61.671 1.00 93.69 87 LEU A C 1
ATOM 699 O O . LEU A 1 87 ? 23.429 -4.555 -61.368 1.00 93.69 87 LEU A O 1
ATOM 703 N N . ARG A 1 88 ? 25.556 -4.975 -60.752 1.00 93.62 88 ARG A N 1
ATOM 704 C CA . ARG A 1 88 ? 25.329 -4.817 -59.309 1.00 93.62 88 ARG A CA 1
ATOM 705 C C . ARG A 1 88 ? 24.931 -3.382 -58.994 1.00 93.62 88 ARG A C 1
ATOM 707 O O . ARG A 1 88 ? 23.928 -3.193 -58.309 1.00 93.62 88 ARG A O 1
ATOM 714 N N . ASP A 1 89 ? 25.698 -2.417 -59.487 1.00 90.81 89 ASP A N 1
ATOM 715 C CA . ASP A 1 89 ? 25.499 -1.002 -59.167 1.00 90.81 89 ASP A CA 1
ATOM 716 C C . ASP A 1 89 ? 24.206 -0.457 -59.805 1.00 90.81 89 ASP A C 1
ATOM 718 O O . ASP A 1 89 ? 23.529 0.379 -59.213 1.00 90.81 89 ASP A O 1
ATOM 722 N N . LEU A 1 90 ? 23.761 -1.052 -60.920 1.00 91.50 90 LEU A N 1
ATOM 723 C CA . LEU A 1 90 ? 22.438 -0.825 -61.518 1.00 91.50 90 LEU A CA 1
ATOM 724 C C . LEU A 1 90 ? 21.279 -1.545 -60.781 1.00 91.50 90 LEU A C 1
ATOM 726 O O . LEU A 1 90 ? 20.115 -1.440 -61.164 1.00 91.50 90 LEU A O 1
ATOM 730 N N . GLY A 1 91 ? 21.567 -2.336 -59.744 1.00 89.94 91 GLY A N 1
ATOM 731 C CA . GLY A 1 91 ? 20.572 -3.091 -58.971 1.00 89.94 91 GLY A CA 1
ATOM 732 C C . GLY A 1 91 ? 20.124 -4.424 -59.594 1.00 89.94 91 GLY A C 1
ATOM 733 O O . GLY A 1 91 ? 19.329 -5.151 -58.991 1.00 89.94 91 GLY A O 1
ATOM 734 N N . ARG A 1 92 ? 20.667 -4.826 -60.752 1.00 93.62 92 ARG A N 1
ATOM 735 C CA . ARG A 1 92 ? 20.380 -6.104 -61.446 1.00 93.62 92 ARG A CA 1
ATOM 736 C C . ARG A 1 92 ? 21.184 -7.267 -60.847 1.00 93.62 92 ARG A C 1
ATOM 738 O O . ARG A 1 92 ? 21.944 -7.966 -61.521 1.00 93.62 92 ARG A O 1
ATOM 745 N N . LYS A 1 93 ? 20.984 -7.509 -59.550 1.00 92.19 93 LYS A N 1
ATOM 746 C CA . LYS A 1 93 ? 21.792 -8.414 -58.708 1.00 92.19 93 LYS A CA 1
ATOM 747 C C . LYS A 1 93 ? 21.853 -9.871 -59.195 1.00 92.19 93 LYS A C 1
ATOM 749 O O . LYS A 1 93 ? 22.916 -10.484 -59.160 1.00 92.19 93 LYS A O 1
ATOM 754 N N . LEU A 1 94 ? 20.747 -10.438 -59.687 1.00 91.81 94 LEU A N 1
ATOM 755 C CA . LEU A 1 94 ? 20.729 -11.828 -60.178 1.00 91.81 94 LEU A CA 1
ATOM 756 C C . LEU A 1 94 ? 21.535 -12.007 -61.472 1.00 91.81 94 LEU A C 1
ATOM 758 O O . LEU A 1 94 ? 22.172 -13.040 -61.674 1.00 91.81 94 LEU A O 1
ATOM 762 N N . GLU A 1 95 ? 21.524 -11.003 -62.346 1.00 92.88 95 GLU A N 1
ATOM 763 C CA . GLU A 1 95 ? 22.319 -11.012 -63.575 1.00 92.88 95 GLU A CA 1
ATOM 764 C C . GLU A 1 95 ? 23.801 -10.772 -63.286 1.00 92.88 95 GLU A C 1
ATOM 766 O O . GLU A 1 95 ? 24.650 -11.414 -63.907 1.00 92.88 95 GLU A O 1
ATOM 771 N N . ALA A 1 96 ? 24.109 -9.933 -62.292 1.00 94.00 96 ALA A N 1
ATOM 772 C CA . ALA A 1 96 ? 25.466 -9.765 -61.783 1.00 94.00 96 ALA A CA 1
ATOM 773 C C . ALA A 1 96 ? 26.049 -11.105 -61.302 1.00 94.00 96 ALA A C 1
ATOM 775 O O . ALA A 1 96 ? 27.142 -11.477 -61.717 1.00 94.00 96 ALA A O 1
ATOM 776 N N . ILE A 1 97 ? 25.288 -11.891 -60.524 1.00 94.06 97 ILE A N 1
ATOM 777 C CA . ILE A 1 97 ? 25.711 -13.230 -60.069 1.00 94.06 97 ILE A CA 1
ATOM 778 C C . ILE A 1 97 ? 25.995 -14.168 -61.250 1.00 94.06 97 ILE A C 1
ATOM 780 O O . ILE A 1 97 ? 26.986 -14.897 -61.217 1.00 94.06 97 ILE A O 1
ATOM 784 N N . LYS A 1 98 ? 25.163 -14.147 -62.302 1.00 93.62 98 LYS A N 1
ATOM 785 C CA . LYS A 1 98 ? 25.417 -14.941 -63.517 1.00 93.62 98 LYS A CA 1
ATOM 786 C C . LYS A 1 98 ? 26.733 -14.534 -64.184 1.00 93.62 98 LYS A C 1
ATOM 788 O O . LYS A 1 98 ? 27.521 -15.408 -64.522 1.00 93.62 98 LYS A O 1
ATOM 793 N N . CYS A 1 99 ? 26.993 -13.233 -64.318 1.00 93.25 99 CYS A N 1
ATOM 794 C CA . CYS A 1 99 ? 28.246 -12.736 -64.894 1.00 93.25 99 CYS A CA 1
ATOM 795 C C . CYS A 1 99 ? 29.459 -13.115 -64.033 1.00 93.25 99 CYS A C 1
ATOM 797 O O . CYS A 1 99 ? 30.464 -13.571 -64.568 1.00 93.25 99 CYS A O 1
ATOM 799 N N . TYR A 1 100 ? 29.354 -13.025 -62.705 1.00 94.25 100 TYR A N 1
ATOM 800 C CA . TYR A 1 100 ? 30.421 -13.469 -61.807 1.00 94.25 100 TYR A CA 1
ATOM 801 C C . TYR A 1 100 ? 30.680 -14.977 -61.890 1.00 94.25 100 TYR A C 1
ATOM 803 O O . TYR A 1 100 ? 31.835 -15.385 -61.846 1.00 94.25 100 TYR A O 1
ATOM 811 N N . ASN A 1 101 ? 29.644 -15.810 -62.046 1.00 93.44 101 ASN A N 1
ATOM 812 C CA . ASN A 1 101 ? 29.816 -17.253 -62.246 1.00 93.44 101 ASN A CA 1
ATOM 813 C C . ASN A 1 101 ? 30.576 -17.567 -63.540 1.00 93.44 101 ASN A C 1
ATOM 815 O O . ASN A 1 101 ? 31.461 -18.418 -63.520 1.00 93.44 101 ASN A O 1
ATOM 819 N N . GLU A 1 102 ? 30.256 -16.879 -64.641 1.00 92.81 102 GLU A N 1
ATOM 820 C CA . GLU A 1 102 ? 30.997 -17.038 -65.899 1.00 92.81 102 GLU A CA 1
ATOM 821 C C . GLU A 1 102 ? 32.443 -16.541 -65.764 1.00 92.81 102 GLU A C 1
ATOM 823 O O . GLU A 1 102 ? 33.353 -17.242 -66.189 1.00 92.81 102 GLU A O 1
ATOM 828 N N . SER A 1 103 ? 32.687 -15.411 -65.088 1.00 92.56 103 SER A N 1
ATOM 829 C CA . SER A 1 103 ? 34.052 -14.946 -64.783 1.00 92.56 103 SER A CA 1
ATOM 830 C C . SER A 1 103 ? 34.848 -16.008 -64.012 1.00 92.56 103 SER A C 1
ATOM 832 O O . SER A 1 103 ? 35.884 -16.472 -64.478 1.00 92.56 103 SER A O 1
ATOM 834 N N . ILE A 1 104 ? 34.306 -16.493 -62.888 1.00 93.19 104 ILE A N 1
ATOM 835 C CA . ILE A 1 104 ? 34.942 -17.512 -62.035 1.00 93.19 104 ILE A CA 1
ATOM 836 C C . ILE A 1 104 ? 35.235 -18.805 -62.810 1.00 93.19 104 ILE A C 1
ATOM 838 O O . ILE A 1 104 ? 36.247 -19.454 -62.560 1.00 93.19 104 ILE A O 1
ATOM 842 N N . LYS A 1 105 ? 34.369 -19.189 -63.754 1.00 92.31 105 LYS A N 1
ATOM 843 C CA . LYS A 1 105 ? 34.562 -20.376 -64.595 1.00 92.31 105 LYS A CA 1
ATOM 844 C C . LYS A 1 105 ? 35.788 -20.257 -65.505 1.00 92.31 105 LYS A C 1
ATOM 846 O O . LYS A 1 105 ? 36.433 -21.273 -65.758 1.00 92.31 105 LYS A O 1
ATOM 851 N N . PHE A 1 106 ? 36.091 -19.059 -66.005 1.00 89.88 106 PHE A N 1
ATOM 852 C CA . PHE A 1 106 ? 37.241 -18.819 -66.882 1.00 89.88 106 PHE A CA 1
ATOM 853 C C . PHE A 1 106 ? 38.526 -18.539 -66.100 1.00 89.88 106 PHE A C 1
ATOM 855 O O . PHE A 1 106 ? 39.565 -19.111 -66.424 1.00 89.88 106 PHE A O 1
ATOM 862 N N . ASN A 1 107 ? 38.465 -17.694 -65.070 1.00 89.50 107 ASN A N 1
ATOM 863 C CA . ASN A 1 107 ? 39.593 -17.421 -64.186 1.00 89.50 107 ASN A CA 1
ATOM 864 C C . ASN A 1 107 ? 39.102 -17.156 -62.748 1.00 89.50 107 ASN A C 1
ATOM 866 O O . ASN A 1 107 ? 38.589 -16.073 -62.456 1.00 89.50 107 ASN A O 1
ATOM 870 N N . PRO A 1 108 ? 39.242 -18.127 -61.827 1.00 89.81 108 PRO A N 1
ATOM 871 C CA . PRO A 1 108 ? 38.909 -17.922 -60.422 1.00 89.81 108 PRO A CA 1
ATOM 872 C C . PRO A 1 108 ? 39.821 -16.863 -59.780 1.00 89.81 108 PRO A C 1
ATOM 874 O O . PRO A 1 108 ? 41.004 -17.108 -59.552 1.00 89.81 108 PRO A O 1
ATOM 877 N N . ASP A 1 109 ? 39.268 -15.700 -59.431 1.00 88.62 109 ASP A N 1
ATOM 878 C CA . ASP A 1 109 ? 39.979 -14.640 -58.713 1.00 88.62 109 ASP A CA 1
ATOM 879 C C . ASP A 1 109 ? 39.286 -14.281 -57.381 1.00 88.62 109 ASP A C 1
ATOM 881 O O . ASP A 1 109 ? 38.082 -14.466 -57.178 1.00 88.62 109 ASP A O 1
ATOM 885 N N . TYR A 1 110 ? 40.056 -13.769 -56.417 1.00 89.12 110 TYR A N 1
ATOM 886 C CA . TYR A 1 110 ? 39.494 -13.440 -55.103 1.00 89.12 110 TYR A CA 1
ATOM 887 C C . TYR A 1 110 ? 38.530 -12.240 -55.165 1.00 89.12 110 TYR A C 1
ATOM 889 O O . TYR A 1 110 ? 37.603 -12.150 -54.359 1.00 89.12 110 TYR A O 1
ATOM 897 N N . VAL A 1 111 ? 38.748 -11.311 -56.107 1.00 90.12 111 VAL A N 1
ATOM 898 C CA . VAL A 1 111 ? 37.959 -10.077 -56.252 1.00 90.12 111 VAL A CA 1
ATOM 899 C C . VAL A 1 111 ? 36.546 -10.405 -56.721 1.00 90.12 111 VAL A C 1
ATOM 901 O O . VAL A 1 111 ? 35.590 -9.923 -56.119 1.00 90.12 111 VAL A O 1
ATOM 904 N N . THR A 1 112 ? 36.391 -11.272 -57.722 1.00 91.12 112 THR A N 1
ATOM 905 C CA . THR A 1 112 ? 35.085 -11.700 -58.237 1.00 91.12 112 THR A CA 1
ATOM 906 C C . THR A 1 112 ? 34.344 -12.546 -57.210 1.00 91.12 112 THR A C 1
ATOM 908 O O . THR A 1 112 ? 33.149 -12.327 -57.009 1.00 91.12 112 THR A O 1
ATOM 911 N N . TYR A 1 113 ? 35.020 -13.461 -56.501 1.00 93.81 113 TYR A N 1
ATOM 912 C CA . TYR A 1 113 ? 34.393 -14.192 -55.391 1.00 93.81 113 TYR A CA 1
ATOM 913 C C . TYR A 1 113 ? 33.911 -13.250 -54.278 1.00 93.81 113 TYR A C 1
ATOM 915 O O . TYR A 1 113 ? 32.786 -13.402 -53.799 1.00 93.81 113 TYR A O 1
ATOM 923 N N . CYS A 1 114 ? 34.707 -12.242 -53.904 1.00 93.44 114 CYS A N 1
ATOM 924 C CA . CYS A 1 114 ? 34.314 -11.230 -52.921 1.00 93.44 114 CYS A CA 1
ATOM 925 C C . CYS A 1 114 ? 33.132 -10.378 -53.416 1.00 93.44 114 CYS A C 1
ATOM 927 O O . CYS A 1 114 ? 32.135 -10.244 -52.708 1.00 93.44 114 CYS A O 1
ATOM 929 N N . SER A 1 115 ? 33.181 -9.870 -54.652 1.00 93.50 115 SER A N 1
ATOM 930 C CA . SER A 1 115 ? 32.089 -9.098 -55.261 1.00 93.50 115 SER A CA 1
ATOM 931 C C . SER A 1 115 ? 30.796 -9.907 -55.360 1.00 93.50 115 SER A C 1
ATOM 933 O O . SER A 1 115 ? 29.731 -9.395 -55.015 1.00 93.50 115 SER A O 1
ATOM 935 N N . LYS A 1 116 ? 30.870 -11.184 -55.756 1.00 95.00 116 LYS A N 1
ATOM 936 C CA . LYS A 1 116 ? 29.725 -12.105 -55.748 1.00 95.00 116 LYS A CA 1
ATOM 937 C C . LYS A 1 116 ? 29.191 -12.323 -54.331 1.00 95.00 116 LYS A C 1
ATOM 939 O O . LYS A 1 116 ? 27.978 -12.273 -54.135 1.00 95.00 116 LYS A O 1
ATOM 944 N N . GLY A 1 117 ? 30.078 -12.527 -53.356 1.00 95.06 117 GLY A N 1
ATOM 945 C CA . GLY A 1 117 ? 29.731 -12.654 -51.940 1.00 95.06 117 GLY A CA 1
ATOM 946 C C . GLY A 1 117 ? 28.980 -11.432 -51.410 1.00 95.06 117 GLY A C 1
ATOM 947 O O . GLY A 1 117 ? 27.942 -11.594 -50.774 1.00 95.06 117 GLY A O 1
ATOM 948 N N . ASN A 1 118 ? 29.424 -10.220 -51.755 1.00 94.50 118 ASN A N 1
ATOM 949 C CA . ASN A 1 118 ? 28.755 -8.975 -51.363 1.00 94.50 118 ASN A CA 1
ATOM 950 C C . ASN A 1 118 ? 27.336 -8.888 -51.952 1.00 94.50 118 ASN A C 1
ATOM 952 O O . ASN A 1 118 ? 26.390 -8.565 -51.241 1.00 94.50 118 ASN A O 1
ATOM 956 N N . VAL A 1 119 ? 27.152 -9.259 -53.226 1.00 95.00 119 VAL A N 1
ATOM 957 C CA . VAL A 1 119 ? 25.812 -9.286 -53.843 1.00 95.00 119 VAL A CA 1
ATOM 958 C C . VAL A 1 119 ? 24.900 -10.318 -53.179 1.00 95.00 119 VAL A C 1
ATOM 960 O O . VAL A 1 119 ? 23.716 -10.053 -52.980 1.00 95.00 119 VAL A O 1
ATOM 963 N N . LEU A 1 120 ? 25.429 -11.490 -52.820 1.00 94.75 120 LEU A N 1
ATOM 964 C CA . LEU A 1 120 ? 24.677 -12.515 -52.091 1.00 94.75 120 LEU A CA 1
ATOM 965 C C . LEU A 1 120 ? 24.312 -12.053 -50.675 1.00 94.75 120 LEU A C 1
ATOM 967 O O . LEU A 1 120 ? 23.183 -12.275 -50.236 1.00 94.75 120 LEU A O 1
ATOM 971 N N . TYR A 1 121 ? 25.224 -11.360 -49.993 1.00 94.56 121 TYR A N 1
ATOM 972 C CA . TYR A 1 121 ? 24.970 -10.731 -48.699 1.00 94.56 121 TYR A CA 1
ATOM 973 C C . TYR A 1 121 ? 23.827 -9.711 -48.788 1.00 94.56 121 TYR A C 1
ATOM 975 O O . TYR A 1 121 ? 22.899 -9.766 -47.982 1.00 94.56 121 TYR A O 1
ATOM 983 N N . ASP A 1 122 ? 23.826 -8.853 -49.812 1.00 92.56 122 ASP A N 1
ATOM 984 C CA . ASP A 1 122 ? 22.754 -7.876 -50.038 1.00 92.56 122 ASP A CA 1
ATOM 985 C C . ASP A 1 122 ? 21.402 -8.518 -50.397 1.00 92.56 122 ASP A C 1
ATOM 987 O O . ASP A 1 122 ? 20.362 -7.864 -50.320 1.00 92.56 122 ASP A O 1
ATOM 991 N N . LEU A 1 123 ? 21.410 -9.775 -50.848 1.00 93.44 123 LEU A N 1
ATOM 992 C CA . LEU A 1 123 ? 20.216 -10.590 -51.088 1.00 93.44 123 LEU A CA 1
ATOM 993 C C . LEU A 1 123 ? 19.816 -11.422 -49.856 1.00 93.44 123 LEU A C 1
ATOM 995 O O . LEU A 1 123 ? 18.940 -12.276 -49.973 1.00 93.44 123 LEU A O 1
ATOM 999 N N . VAL A 1 124 ? 20.441 -11.192 -48.691 1.00 94.12 124 VAL A N 1
ATOM 1000 C CA . VAL A 1 124 ? 20.191 -11.917 -47.426 1.00 94.12 124 VAL A CA 1
ATOM 1001 C C . VAL A 1 124 ? 20.552 -13.415 -47.528 1.00 94.12 124 VAL A C 1
ATOM 1003 O O . VAL A 1 124 ? 20.173 -14.238 -46.700 1.00 94.12 124 VAL A O 1
ATOM 1006 N N . LYS A 1 125 ? 21.350 -13.804 -48.531 1.00 95.25 125 LYS A N 1
ATOM 1007 C CA . LYS A 1 125 ? 21.840 -15.178 -48.738 1.00 95.25 125 LYS A CA 1
ATOM 1008 C C . LYS A 1 125 ? 23.187 -15.379 -48.044 1.00 95.25 125 LYS A C 1
ATOM 1010 O O . LYS A 1 125 ? 24.214 -15.585 -48.692 1.00 95.25 125 LYS A O 1
ATOM 1015 N N . TYR A 1 126 ? 23.193 -15.279 -46.715 1.00 95.69 126 TYR A N 1
ATOM 1016 C CA . TYR A 1 126 ? 24.429 -15.237 -45.926 1.00 95.69 126 TYR A CA 1
ATOM 1017 C C . TYR A 1 126 ? 25.277 -16.509 -46.037 1.00 95.69 126 TYR A C 1
ATOM 1019 O O . TYR A 1 126 ? 26.494 -16.406 -46.160 1.00 95.69 126 TYR A O 1
ATOM 1027 N N . GLU A 1 127 ? 24.665 -17.694 -46.064 1.00 95.44 127 GLU A N 1
ATOM 1028 C CA . GLU A 1 127 ? 25.389 -18.968 -46.206 1.00 95.44 127 GLU A CA 1
ATOM 1029 C C . GLU A 1 127 ? 26.132 -19.059 -47.549 1.00 95.44 127 GLU A C 1
ATOM 1031 O O . GLU A 1 127 ? 27.330 -19.341 -47.587 1.00 95.44 127 GLU A O 1
ATOM 1036 N N . GLU A 1 128 ? 25.451 -18.732 -48.655 1.00 94.62 128 GLU A N 1
ATOM 1037 C CA . GLU A 1 128 ? 26.056 -18.696 -49.995 1.00 94.62 128 GLU A CA 1
ATOM 1038 C C . GLU A 1 128 ? 27.161 -17.626 -50.083 1.00 94.62 128 GLU A C 1
ATOM 1040 O O . GLU A 1 128 ? 28.197 -17.844 -50.721 1.00 94.62 128 GLU A O 1
ATOM 1045 N N . ALA A 1 129 ? 26.972 -16.479 -49.419 1.00 96.12 129 ALA A N 1
ATOM 1046 C CA . ALA A 1 129 ? 27.982 -15.427 -49.335 1.00 96.12 129 ALA A CA 1
ATOM 1047 C C . ALA A 1 129 ? 29.236 -15.902 -48.582 1.00 96.12 129 ALA A C 1
ATOM 1049 O O . ALA A 1 129 ? 30.349 -15.679 -49.055 1.00 96.12 129 ALA A O 1
ATOM 1050 N N . ILE A 1 130 ? 29.075 -16.612 -47.458 1.00 96.12 130 ILE A N 1
ATOM 1051 C CA . ILE A 1 130 ? 30.184 -17.176 -46.670 1.00 96.12 130 ILE A CA 1
ATOM 1052 C C . ILE A 1 130 ? 30.994 -18.176 -47.495 1.00 96.12 130 ILE A C 1
ATOM 1054 O O . ILE A 1 130 ? 32.223 -18.147 -47.425 1.00 96.12 130 ILE A O 1
ATOM 1058 N N . ILE A 1 131 ? 30.339 -19.018 -48.303 1.00 95.38 131 ILE A N 1
ATOM 1059 C CA . ILE A 1 131 ? 31.034 -19.927 -49.229 1.00 95.38 131 ILE A CA 1
ATOM 1060 C C . ILE A 1 131 ? 31.897 -19.117 -50.203 1.00 95.38 131 ILE A C 1
ATOM 1062 O O . ILE A 1 131 ? 33.088 -19.388 -50.329 1.00 95.38 131 ILE A O 1
ATOM 1066 N N . CYS A 1 132 ? 31.341 -18.070 -50.821 1.00 95.06 132 CYS A N 1
ATOM 1067 C CA . CYS A 1 132 ? 32.101 -17.209 -51.732 1.00 95.06 132 CYS A CA 1
ATOM 1068 C C . CYS A 1 132 ? 33.283 -16.515 -51.032 1.00 95.06 132 CYS A C 1
ATOM 1070 O O . CYS A 1 132 ? 34.370 -16.434 -51.600 1.00 95.06 132 CYS A O 1
ATOM 1072 N N . TYR A 1 133 ? 33.117 -16.056 -49.789 1.00 96.50 133 TYR A N 1
ATOM 1073 C CA . TYR A 1 133 ? 34.220 -15.465 -49.029 1.00 96.50 133 TYR A CA 1
ATOM 1074 C C . TYR A 1 133 ? 35.286 -16.489 -48.624 1.00 96.50 133 TYR A C 1
ATOM 1076 O O . TYR A 1 133 ? 36.463 -16.143 -48.602 1.00 96.50 133 TYR A O 1
ATOM 1084 N N . ASN A 1 134 ? 34.915 -17.738 -48.324 1.00 95.56 134 ASN A N 1
ATOM 1085 C CA . ASN A 1 134 ? 35.883 -18.806 -48.055 1.00 95.56 134 ASN A CA 1
ATOM 1086 C C . ASN A 1 134 ? 36.768 -19.067 -49.277 1.00 95.56 134 ASN A C 1
ATOM 1088 O O . ASN A 1 134 ? 37.987 -19.105 -49.133 1.00 95.56 134 ASN A O 1
ATOM 1092 N N . GLU A 1 135 ? 36.172 -19.157 -50.469 1.00 95.25 135 GLU A N 1
ATOM 1093 C CA . GLU A 1 135 ? 36.920 -19.294 -51.726 1.00 95.25 135 GLU A CA 1
ATOM 1094 C C . GLU A 1 135 ? 37.832 -18.081 -51.978 1.00 95.25 135 GLU A C 1
ATOM 1096 O O . GLU A 1 135 ? 39.008 -18.235 -52.306 1.00 95.25 135 GLU A O 1
ATOM 1101 N N . ALA A 1 136 ? 37.345 -16.860 -51.728 1.00 94.00 136 ALA A N 1
ATOM 1102 C CA . ALA A 1 136 ? 38.174 -15.657 -51.824 1.00 94.00 136 ALA A CA 1
ATOM 1103 C C . ALA A 1 136 ? 39.363 -15.667 -50.837 1.00 94.00 136 ALA A C 1
ATOM 1105 O O . ALA A 1 136 ? 40.459 -15.235 -51.198 1.00 94.00 136 ALA A O 1
ATOM 1106 N N . ILE A 1 137 ? 39.178 -16.179 -49.614 1.00 94.25 137 ILE A N 1
ATOM 1107 C CA . ILE A 1 137 ? 40.247 -16.317 -48.608 1.00 94.25 137 ILE A CA 1
ATOM 1108 C C . ILE A 1 137 ? 41.286 -17.357 -49.042 1.00 94.25 137 ILE A C 1
ATOM 1110 O O . ILE A 1 137 ? 42.477 -17.121 -48.848 1.00 94.25 137 ILE A O 1
ATOM 1114 N N . LEU A 1 138 ? 40.871 -18.475 -49.649 1.00 93.69 138 LEU A N 1
ATOM 1115 C CA . LEU A 1 138 ? 41.805 -19.480 -50.175 1.00 93.69 138 LEU A CA 1
ATOM 1116 C C . LEU A 1 138 ? 42.729 -18.885 -51.247 1.00 93.69 138 LEU A C 1
ATOM 1118 O O . LEU A 1 138 ? 43.923 -19.178 -51.260 1.00 93.69 138 LEU A O 1
ATOM 1122 N N . LEU A 1 139 ? 42.191 -18.016 -52.106 1.00 91.94 139 LEU A N 1
ATOM 1123 C CA . LEU A 1 139 ? 42.948 -17.343 -53.165 1.00 91.94 139 LEU A CA 1
ATOM 1124 C C . LEU A 1 139 ? 43.821 -16.191 -52.642 1.00 91.94 139 LEU A C 1
ATOM 1126 O O . LEU A 1 139 ? 44.915 -15.965 -53.159 1.00 91.94 139 LEU A O 1
ATOM 1130 N N . LYS A 1 140 ? 43.361 -15.456 -51.621 1.00 92.12 140 LYS A N 1
ATOM 1131 C CA . LYS A 1 140 ? 44.123 -14.374 -50.977 1.00 92.12 140 LYS A CA 1
ATOM 1132 C C . LYS A 1 140 ? 43.967 -14.406 -49.446 1.00 92.12 140 LYS A C 1
ATOM 1134 O O . LYS A 1 140 ? 43.121 -13.692 -48.897 1.00 92.12 140 LYS A O 1
ATOM 1139 N N . PRO A 1 141 ? 44.837 -15.149 -48.733 1.00 91.50 141 PRO A N 1
ATOM 1140 C CA . PRO A 1 141 ? 44.689 -15.379 -47.292 1.00 91.50 141 PRO A CA 1
ATOM 1141 C C . PRO A 1 141 ? 44.870 -14.157 -46.385 1.00 91.50 141 PRO A C 1
ATOM 1143 O O . PRO A 1 141 ? 44.560 -14.249 -45.203 1.00 91.50 141 PRO A O 1
ATOM 1146 N N . ASN A 1 142 ? 45.384 -13.034 -46.898 1.00 90.50 142 ASN A N 1
ATOM 1147 C CA . ASN A 1 142 ? 45.711 -11.823 -46.134 1.00 90.50 142 ASN A CA 1
ATOM 1148 C C . ASN A 1 142 ? 44.793 -10.623 -46.445 1.00 90.50 142 ASN A C 1
ATOM 1150 O O . ASN A 1 142 ? 45.185 -9.471 -46.260 1.00 90.50 142 ASN A O 1
ATOM 1154 N N . SER A 1 143 ? 43.583 -10.863 -46.962 1.00 92.12 143 SER A N 1
ATOM 1155 C CA . SER A 1 143 ? 42.652 -9.791 -47.332 1.00 92.12 143 SER A CA 1
ATOM 1156 C C . SER A 1 143 ? 41.723 -9.395 -46.178 1.00 92.12 143 SER A C 1
ATOM 1158 O O . SER A 1 143 ? 40.712 -10.052 -45.934 1.00 92.12 143 SER A O 1
ATOM 1160 N N . ALA A 1 144 ? 42.026 -8.274 -45.511 1.00 92.62 144 ALA A N 1
ATOM 1161 C CA . ALA A 1 144 ? 41.219 -7.743 -44.405 1.00 92.62 144 ALA A CA 1
ATOM 1162 C C . ALA A 1 144 ? 39.738 -7.532 -44.776 1.00 92.62 144 ALA A C 1
ATOM 1164 O O . ALA A 1 144 ? 38.847 -7.919 -44.020 1.00 92.62 144 ALA A O 1
ATOM 1165 N N . SER A 1 145 ? 39.465 -6.985 -45.967 1.00 92.81 145 SER A N 1
ATOM 1166 C CA . SER A 1 145 ? 38.103 -6.718 -46.449 1.00 92.81 145 SER A CA 1
ATOM 1167 C C . SER A 1 145 ? 37.257 -7.985 -46.605 1.00 92.81 145 SER A C 1
ATOM 1169 O O . SER A 1 145 ? 36.079 -7.976 -46.253 1.00 92.81 145 SER A O 1
ATOM 1171 N N . VAL A 1 146 ? 37.849 -9.093 -47.064 1.00 93.50 146 VAL A N 1
ATOM 1172 C CA . VAL A 1 146 ? 37.139 -10.374 -47.213 1.00 93.50 146 VAL A CA 1
ATOM 1173 C C . VAL A 1 146 ? 36.806 -10.973 -45.845 1.00 93.50 146 VAL A C 1
ATOM 1175 O O . VAL A 1 146 ? 35.673 -11.406 -45.635 1.00 93.50 146 VAL A O 1
ATOM 1178 N N . TYR A 1 147 ? 37.741 -10.949 -44.886 1.00 95.69 147 TYR A N 1
ATOM 1179 C CA . TYR A 1 147 ? 37.460 -11.389 -43.513 1.00 95.69 147 TYR A CA 1
ATOM 1180 C C . TYR A 1 147 ? 36.399 -10.518 -42.832 1.00 95.69 147 TYR A C 1
ATOM 1182 O O . TYR A 1 147 ? 35.505 -11.056 -42.183 1.00 95.69 147 TYR A O 1
ATOM 1190 N N . TYR A 1 148 ? 36.441 -9.197 -43.018 1.00 96.38 148 TYR A N 1
ATOM 1191 C CA . TYR A 1 148 ? 35.422 -8.283 -42.498 1.00 96.38 148 TYR A CA 1
ATOM 1192 C C . TYR A 1 148 ? 34.029 -8.579 -43.083 1.00 96.38 148 TYR A C 1
ATOM 1194 O O . TYR A 1 148 ? 33.068 -8.741 -42.328 1.00 96.38 148 TYR A O 1
ATOM 1202 N N . ASN A 1 149 ? 33.917 -8.741 -44.407 1.00 95.94 149 ASN A N 1
ATOM 1203 C CA . ASN A 1 149 ? 32.644 -9.050 -45.068 1.00 95.94 149 ASN A CA 1
ATOM 1204 C C . ASN A 1 149 ? 32.108 -10.435 -44.673 1.00 95.94 149 ASN A C 1
ATOM 1206 O O . ASN A 1 149 ? 30.910 -10.585 -44.413 1.00 95.94 149 ASN A O 1
ATOM 1210 N N . LYS A 1 150 ? 32.991 -11.434 -44.536 1.00 96.50 150 LYS A N 1
ATOM 1211 C CA . LYS A 1 150 ? 32.643 -12.749 -43.980 1.00 96.50 150 LYS A CA 1
ATOM 1212 C C . LYS A 1 150 ? 32.156 -12.641 -42.536 1.00 96.50 150 LYS A C 1
ATOM 1214 O O . LYS A 1 150 ? 31.159 -13.270 -42.192 1.00 96.50 150 LYS A O 1
ATOM 1219 N N . GLY A 1 151 ? 32.821 -11.832 -41.712 1.00 96.50 151 GLY A N 1
ATOM 1220 C CA . GLY A 1 151 ? 32.415 -11.551 -40.336 1.00 96.50 151 GLY A CA 1
ATOM 1221 C C . GLY A 1 151 ? 31.007 -10.965 -40.262 1.00 96.50 151 GLY A C 1
ATOM 1222 O O . GLY A 1 151 ? 30.186 -11.466 -39.502 1.00 96.50 151 GLY A O 1
ATOM 1223 N N . ASN A 1 152 ? 30.683 -9.990 -41.118 1.00 96.62 152 ASN A N 1
ATOM 1224 C CA . ASN A 1 152 ? 29.337 -9.408 -41.193 1.00 96.62 152 ASN A CA 1
ATOM 1225 C C . ASN A 1 152 ? 28.276 -10.439 -41.603 1.00 96.62 152 ASN A C 1
ATOM 1227 O O . ASN A 1 152 ? 27.199 -10.485 -41.011 1.00 96.62 152 ASN A O 1
ATOM 1231 N N . ALA A 1 153 ? 28.578 -11.292 -42.588 1.00 96.19 153 ALA A N 1
ATOM 1232 C CA . ALA A 1 153 ? 27.672 -12.366 -42.994 1.00 96.19 153 ALA A CA 1
ATOM 1233 C C . ALA A 1 153 ? 27.428 -13.372 -41.855 1.00 96.19 153 ALA A C 1
ATOM 1235 O O . ALA A 1 153 ? 26.284 -13.740 -41.600 1.00 96.19 153 ALA A O 1
ATOM 1236 N N . LEU A 1 154 ? 28.482 -13.765 -41.130 1.00 96.12 154 LEU A N 1
ATOM 1237 C CA . LEU A 1 154 ? 28.389 -14.650 -39.964 1.00 96.12 154 LEU A CA 1
ATOM 1238 C C . LEU A 1 154 ? 27.623 -14.011 -38.801 1.00 96.12 154 LEU A C 1
ATOM 1240 O O . LEU A 1 154 ? 26.840 -14.692 -38.142 1.00 96.12 154 LEU A O 1
ATOM 1244 N N . TYR A 1 155 ? 27.816 -12.712 -38.562 1.00 95.88 155 TYR A N 1
ATOM 1245 C CA . TYR A 1 155 ? 27.102 -11.972 -37.524 1.00 95.88 155 TYR A CA 1
ATOM 1246 C C . TYR A 1 155 ? 25.590 -11.973 -37.783 1.00 95.88 155 TYR A C 1
ATOM 1248 O O . TYR A 1 155 ? 24.823 -12.341 -36.894 1.00 95.88 155 TYR A O 1
ATOM 1256 N N . ASN A 1 156 ? 25.168 -11.667 -39.015 1.00 93.88 156 ASN A N 1
ATOM 1257 C CA . ASN A 1 156 ? 23.751 -11.687 -39.397 1.00 93.88 156 ASN A CA 1
ATOM 1258 C C . ASN A 1 156 ? 23.149 -13.099 -39.433 1.00 93.88 156 ASN A C 1
ATOM 1260 O O . ASN A 1 156 ? 21.950 -13.253 -39.224 1.00 93.88 156 ASN A O 1
ATOM 1264 N N . LEU A 1 157 ? 23.970 -14.130 -39.661 1.00 93.00 157 LEU A N 1
ATOM 1265 C CA . LEU A 1 157 ? 23.563 -15.534 -39.541 1.00 93.00 157 LEU A CA 1
ATOM 1266 C C . LEU A 1 157 ? 23.398 -15.979 -38.070 1.00 93.00 157 LEU A C 1
ATOM 1268 O O . LEU A 1 157 ? 22.853 -17.046 -37.804 1.00 93.00 157 LEU A O 1
ATOM 1272 N N . GLY A 1 158 ? 23.855 -15.174 -37.102 1.00 91.31 158 GLY A N 1
ATOM 1273 C CA . GLY A 1 158 ? 23.814 -15.479 -35.668 1.00 91.31 158 GLY A CA 1
ATOM 1274 C C . GLY A 1 158 ? 25.065 -16.186 -35.129 1.00 91.31 158 GLY A C 1
ATOM 1275 O O . GLY A 1 158 ? 25.190 -16.365 -33.916 1.00 91.31 158 GLY A O 1
ATOM 1276 N N . SER A 1 159 ? 26.034 -16.524 -35.983 1.00 94.19 159 SER A N 1
ATOM 1277 C CA . SER A 1 159 ? 27.328 -17.125 -35.616 1.00 94.19 159 SER A CA 1
ATOM 1278 C C . SER 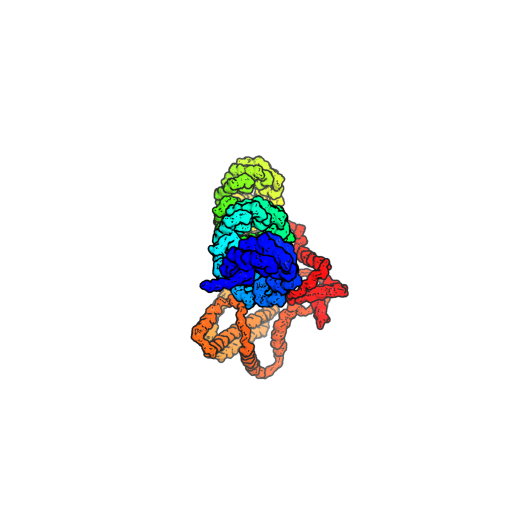A 1 159 ? 28.310 -16.065 -35.096 1.00 94.19 159 SER A C 1
ATOM 1280 O O . SER A 1 159 ? 29.345 -15.772 -35.701 1.00 94.19 159 SER A O 1
ATOM 1282 N N . LYS A 1 160 ? 27.967 -15.442 -33.962 1.00 94.56 160 LYS A N 1
ATOM 1283 C CA . LYS A 1 160 ? 28.680 -14.274 -33.409 1.00 94.56 160 LYS A CA 1
ATOM 1284 C C . LYS A 1 160 ? 30.119 -14.586 -32.980 1.00 94.56 160 LYS A C 1
ATOM 1286 O O . LYS A 1 160 ? 30.990 -13.731 -33.112 1.00 94.56 160 LYS A O 1
ATOM 1291 N N . VAL A 1 161 ? 30.399 -15.805 -32.510 1.00 95.62 161 VAL A N 1
ATOM 1292 C CA . VAL A 1 161 ? 31.755 -16.223 -32.100 1.00 95.62 161 VAL A CA 1
ATOM 1293 C C . VAL A 1 161 ? 32.683 -16.334 -33.313 1.00 95.62 161 VAL A C 1
ATOM 1295 O O . VAL A 1 161 ? 33.813 -15.845 -33.287 1.00 95.62 161 VAL A O 1
ATOM 1298 N N . GLU A 1 162 ? 32.208 -16.939 -34.398 1.00 94.88 162 GLU A N 1
ATOM 1299 C CA . GLU A 1 162 ? 32.934 -17.054 -35.664 1.00 94.88 162 GLU A CA 1
ATOM 1300 C C . GLU A 1 162 ? 33.095 -15.690 -36.341 1.00 94.88 162 GLU A C 1
ATOM 1302 O O . GLU A 1 162 ? 34.150 -15.418 -36.920 1.00 94.88 162 GLU A O 1
ATOM 1307 N N . ALA A 1 163 ? 32.091 -14.816 -36.226 1.00 96.94 163 ALA A N 1
ATOM 1308 C CA . ALA A 1 163 ? 32.179 -13.436 -36.692 1.00 96.94 163 ALA A CA 1
ATOM 1309 C C . ALA A 1 163 ? 33.318 -12.680 -35.992 1.00 96.94 163 ALA A C 1
ATOM 1311 O O . ALA A 1 163 ? 34.141 -12.071 -36.671 1.00 96.94 163 ALA A O 1
ATOM 1312 N N . ILE A 1 164 ? 33.437 -12.798 -34.662 1.00 97.00 164 ILE A N 1
ATOM 1313 C CA . ILE A 1 164 ? 34.535 -12.191 -33.888 1.00 97.00 164 ILE A CA 1
ATOM 1314 C C . ILE A 1 164 ? 35.899 -12.679 -34.380 1.00 97.00 164 ILE A C 1
ATOM 1316 O O . ILE A 1 164 ? 36.772 -11.850 -34.619 1.00 97.00 164 ILE A O 1
ATOM 1320 N N . LYS A 1 165 ? 36.069 -13.988 -34.618 1.00 96.31 165 LYS A N 1
ATOM 1321 C CA . LYS A 1 165 ? 37.321 -14.535 -35.178 1.00 96.31 165 LYS A CA 1
ATOM 1322 C C . LYS A 1 165 ? 37.651 -13.931 -36.546 1.00 96.31 165 LYS A C 1
ATOM 1324 O O . LYS A 1 165 ? 38.808 -13.641 -36.831 1.00 96.31 165 LYS A O 1
ATOM 1329 N N . CYS A 1 166 ? 36.642 -13.732 -37.396 1.00 96.38 166 CYS A N 1
ATOM 1330 C CA . CYS A 1 166 ? 36.840 -13.093 -38.697 1.00 96.38 166 CYS A CA 1
ATOM 1331 C C . CYS A 1 166 ? 37.206 -11.609 -38.548 1.00 96.38 166 CYS A C 1
ATOM 1333 O O . CYS A 1 166 ? 38.096 -11.132 -39.248 1.00 96.38 166 CYS A O 1
ATOM 1335 N N . TYR A 1 167 ? 36.589 -10.884 -37.612 1.00 97.31 167 TYR A N 1
ATOM 1336 C CA . TYR A 1 167 ? 36.980 -9.505 -37.315 1.00 97.31 167 TYR A CA 1
ATOM 1337 C C . TYR A 1 167 ? 38.396 -9.411 -36.737 1.00 97.31 167 TYR A C 1
ATOM 1339 O O . TYR A 1 167 ? 39.123 -8.491 -37.097 1.00 97.31 167 TYR A O 1
ATOM 1347 N N . ASP A 1 168 ? 38.819 -10.368 -35.909 1.00 96.25 168 ASP A N 1
ATOM 1348 C CA . ASP A 1 168 ? 40.187 -10.442 -35.384 1.00 96.25 168 ASP A CA 1
ATOM 1349 C C . ASP A 1 168 ? 41.223 -10.616 -36.497 1.00 96.25 168 ASP A C 1
ATOM 1351 O O . ASP A 1 168 ? 42.219 -9.893 -36.524 1.00 96.25 168 ASP A O 1
ATOM 1355 N N . GLU A 1 169 ? 40.974 -11.514 -37.455 1.00 96.00 169 GLU A N 1
ATOM 1356 C CA . GLU A 1 169 ? 41.846 -11.653 -38.627 1.00 96.00 169 GLU A CA 1
ATOM 1357 C C . GLU A 1 169 ? 41.820 -10.390 -39.504 1.00 96.00 169 GLU A C 1
ATOM 1359 O O . GLU A 1 169 ? 42.873 -9.941 -39.953 1.00 96.00 169 GLU A O 1
ATOM 1364 N N . ALA A 1 170 ? 40.662 -9.744 -39.690 1.00 95.25 170 ALA A N 1
ATOM 1365 C CA . ALA A 1 170 ? 40.590 -8.472 -40.415 1.00 95.25 170 ALA A CA 1
ATOM 1366 C C . ALA A 1 170 ? 41.441 -7.374 -39.746 1.00 95.25 170 ALA A C 1
ATOM 1368 O O . ALA A 1 170 ? 42.221 -6.705 -40.421 1.00 95.25 170 ALA A O 1
ATOM 1369 N N . ILE A 1 171 ? 41.355 -7.242 -38.418 1.00 95.62 171 ILE A N 1
ATOM 1370 C CA . ILE A 1 171 ? 42.134 -6.288 -37.613 1.00 95.62 171 ILE A CA 1
ATOM 1371 C C . ILE A 1 171 ? 43.632 -6.616 -37.647 1.00 95.62 171 ILE A C 1
ATOM 1373 O O . ILE A 1 171 ? 44.470 -5.718 -37.669 1.00 95.62 171 ILE A O 1
ATOM 1377 N N . LYS A 1 172 ? 43.996 -7.898 -37.656 1.00 95.25 172 LYS A N 1
ATOM 1378 C CA . LYS A 1 172 ? 45.393 -8.341 -37.741 1.00 95.25 172 LYS A CA 1
ATOM 1379 C C . LYS A 1 172 ? 46.052 -7.924 -39.056 1.00 95.25 172 LYS A C 1
ATOM 1381 O O . LYS A 1 172 ? 47.224 -7.554 -39.046 1.00 95.25 172 LYS A O 1
ATOM 1386 N N . PHE A 1 173 ? 45.319 -7.976 -40.168 1.00 92.38 173 PHE A N 1
ATOM 1387 C CA . PHE A 1 173 ? 45.818 -7.525 -41.471 1.00 92.38 173 PHE A CA 1
ATOM 1388 C C . PHE A 1 173 ? 45.723 -6.004 -41.651 1.00 92.38 173 PHE A C 1
ATOM 1390 O O . PHE A 1 173 ? 46.587 -5.420 -42.301 1.00 92.38 173 PHE A O 1
ATOM 1397 N N . GLU A 1 174 ? 44.718 -5.360 -41.057 1.00 93.19 174 GLU A N 1
ATOM 1398 C CA . GLU A 1 174 ? 44.508 -3.911 -41.116 1.00 93.19 174 GLU A CA 1
ATOM 1399 C C . GLU A 1 174 ? 44.209 -3.339 -39.710 1.00 93.19 174 GLU A C 1
ATOM 1401 O O . GLU A 1 174 ? 43.047 -3.186 -39.317 1.00 93.19 174 GLU A O 1
ATOM 1406 N N . PRO A 1 175 ? 45.249 -2.995 -38.919 1.00 91.31 175 PRO A N 1
ATOM 1407 C CA . PRO A 1 175 ? 45.083 -2.598 -37.514 1.00 91.31 175 PRO A CA 1
ATOM 1408 C C . PRO A 1 175 ? 44.310 -1.298 -37.268 1.00 91.31 175 PRO A C 1
ATOM 1410 O O . PRO A 1 175 ? 43.913 -1.038 -36.132 1.00 91.31 175 PRO A O 1
ATOM 1413 N N . ASN A 1 176 ? 44.112 -0.472 -38.296 1.00 88.50 176 ASN A N 1
ATOM 1414 C CA . ASN A 1 176 ? 43.351 0.782 -38.265 1.00 88.50 176 ASN A CA 1
ATOM 1415 C C . ASN A 1 176 ? 41.908 0.630 -38.788 1.00 88.50 176 ASN A C 1
ATOM 1417 O O . ASN A 1 176 ? 41.202 1.633 -38.927 1.00 88.50 176 ASN A O 1
ATOM 1421 N N . ASN A 1 177 ? 41.445 -0.597 -39.056 1.00 90.19 177 ASN A N 1
ATOM 1422 C CA . ASN A 1 177 ? 40.091 -0.859 -39.537 1.00 90.19 177 ASN A CA 1
ATOM 1423 C C . ASN A 1 177 ? 39.046 -0.657 -38.421 1.00 90.19 177 ASN A C 1
ATOM 1425 O O . ASN A 1 177 ? 38.628 -1.590 -37.731 1.00 90.19 177 ASN A O 1
ATOM 1429 N N . TYR A 1 178 ? 38.617 0.591 -38.229 1.00 90.06 178 TYR A N 1
ATOM 1430 C CA . TYR A 1 178 ? 37.645 0.959 -37.195 1.00 90.06 178 TYR A CA 1
ATOM 1431 C C . TYR A 1 178 ? 36.288 0.251 -37.374 1.00 90.06 178 TYR A C 1
ATOM 1433 O O . TYR A 1 178 ? 35.633 -0.043 -36.377 1.00 90.06 178 TYR A O 1
ATOM 1441 N N . SER A 1 179 ? 35.864 -0.050 -38.609 1.00 92.69 179 SER A N 1
ATOM 1442 C CA . SER A 1 179 ? 34.609 -0.764 -38.885 1.00 92.69 179 SER A CA 1
ATOM 1443 C C . SER A 1 179 ? 34.643 -2.190 -38.332 1.00 92.69 179 SER A C 1
ATOM 1445 O O . SER A 1 179 ? 33.663 -2.641 -37.738 1.00 92.69 179 SER A O 1
ATOM 1447 N N . ALA A 1 180 ? 35.785 -2.875 -38.450 1.00 93.62 180 ALA A N 1
ATOM 1448 C CA . ALA A 1 180 ? 35.988 -4.191 -37.853 1.00 93.62 180 ALA A CA 1
ATOM 1449 C C . ALA A 1 180 ? 35.961 -4.136 -36.316 1.00 93.62 180 ALA A C 1
ATOM 1451 O O . ALA A 1 180 ? 35.282 -4.957 -35.704 1.00 93.62 180 ALA A O 1
ATOM 1452 N N . TYR A 1 181 ? 36.609 -3.146 -35.681 1.00 95.19 181 TYR A N 1
ATOM 1453 C CA . TYR A 1 181 ? 36.499 -2.953 -34.224 1.00 95.19 181 TYR A CA 1
ATOM 1454 C C . TYR A 1 181 ? 35.062 -2.658 -33.780 1.00 95.19 181 TYR A C 1
ATOM 1456 O O . TYR A 1 181 ? 34.613 -3.212 -32.780 1.00 95.19 181 TYR A O 1
ATOM 1464 N N . PHE A 1 182 ? 34.331 -1.819 -34.517 1.00 94.38 182 PHE A N 1
ATOM 1465 C CA . PHE A 1 182 ? 32.949 -1.462 -34.195 1.00 94.38 182 PHE A CA 1
ATOM 1466 C C . PHE A 1 182 ? 32.023 -2.687 -34.237 1.00 94.38 182 PHE A C 1
ATOM 1468 O O . PHE A 1 182 ? 31.351 -2.988 -33.250 1.00 94.38 182 PHE A O 1
ATOM 1475 N N . ASN A 1 183 ? 32.050 -3.457 -35.330 1.00 95.25 183 ASN A N 1
ATOM 1476 C CA . ASN A 1 183 ? 31.212 -4.654 -35.461 1.00 95.25 183 ASN A CA 1
ATOM 1477 C C . ASN A 1 183 ? 31.649 -5.782 -34.516 1.00 95.25 183 ASN A C 1
ATOM 1479 O O . ASN A 1 183 ? 30.796 -6.483 -33.969 1.00 95.25 183 ASN A O 1
ATOM 1483 N N . LYS A 1 184 ? 32.955 -5.917 -34.245 1.00 96.38 184 LYS A N 1
ATOM 1484 C CA . LYS A 1 184 ? 33.459 -6.813 -33.196 1.00 96.38 184 LYS A CA 1
ATOM 1485 C C . LYS A 1 184 ? 32.910 -6.421 -31.823 1.00 96.38 184 LYS A C 1
ATOM 1487 O O . LYS A 1 184 ? 32.464 -7.298 -31.089 1.00 96.38 184 LYS A O 1
ATOM 1492 N N . GLY A 1 185 ? 32.906 -5.130 -31.489 1.00 94.88 185 GLY A N 1
ATOM 1493 C CA . GLY A 1 185 ? 32.335 -4.611 -30.244 1.00 94.88 185 GLY A CA 1
ATOM 1494 C C . GLY A 1 185 ? 30.850 -4.950 -30.098 1.00 94.88 185 GLY A C 1
ATOM 1495 O O . GLY A 1 185 ? 30.443 -5.455 -29.054 1.00 94.88 185 GLY A O 1
ATOM 1496 N N . ASN A 1 186 ? 30.063 -4.781 -31.163 1.00 93.88 186 ASN A N 1
ATOM 1497 C CA . ASN A 1 186 ? 28.641 -5.148 -31.170 1.00 93.88 186 ASN A CA 1
ATOM 1498 C C . ASN A 1 186 ? 28.444 -6.660 -30.964 1.00 93.88 186 ASN A C 1
ATOM 1500 O O . ASN A 1 186 ? 27.660 -7.073 -30.113 1.00 93.88 186 ASN A O 1
ATOM 1504 N N . ALA A 1 187 ? 29.212 -7.492 -31.674 1.00 95.31 187 ALA A N 1
ATOM 1505 C CA . ALA A 1 187 ? 29.168 -8.946 -31.515 1.00 95.31 187 ALA A CA 1
ATOM 1506 C C . ALA A 1 187 ? 29.579 -9.415 -30.111 1.00 95.31 187 ALA A C 1
ATOM 1508 O O . ALA A 1 187 ? 28.998 -10.363 -29.585 1.00 95.31 187 ALA A O 1
ATOM 1509 N N . LEU A 1 188 ? 30.556 -8.752 -29.487 1.00 95.38 188 LEU A N 1
ATOM 1510 C CA . LEU A 1 188 ? 30.964 -9.025 -28.108 1.00 95.38 188 LEU A CA 1
ATOM 1511 C C . LEU A 1 188 ? 29.893 -8.597 -27.101 1.00 95.38 188 LEU A C 1
ATOM 1513 O O . LEU A 1 188 ? 29.603 -9.356 -26.176 1.00 95.38 188 LEU A O 1
ATOM 1517 N N . SER A 1 189 ? 29.284 -7.424 -27.296 1.00 93.94 189 SER A N 1
ATOM 1518 C CA . SER A 1 189 ? 28.186 -6.920 -26.461 1.00 93.94 189 SER A CA 1
ATOM 1519 C C . SER A 1 189 ? 27.002 -7.885 -26.473 1.00 93.94 189 SER A C 1
ATOM 1521 O O . SER A 1 189 ? 26.473 -8.237 -25.423 1.00 93.94 189 SER A O 1
ATOM 1523 N N . ASP A 1 190 ? 26.646 -8.387 -27.652 1.00 92.94 190 ASP A N 1
ATOM 1524 C CA . ASP A 1 190 ? 25.583 -9.373 -27.834 1.00 92.94 190 ASP A CA 1
ATOM 1525 C C . ASP A 1 190 ? 25.856 -10.725 -27.155 1.00 92.94 190 ASP A C 1
ATOM 1527 O O . ASP A 1 190 ? 24.922 -11.469 -26.862 1.00 92.94 190 ASP A O 1
ATOM 1531 N N . LEU A 1 191 ? 27.130 -11.064 -26.943 1.00 94.19 191 LEU A N 1
ATOM 1532 C CA . LEU A 1 191 ? 27.567 -12.249 -26.200 1.00 94.19 191 LEU A CA 1
ATOM 1533 C C . LEU A 1 191 ? 27.793 -11.950 -24.708 1.00 94.19 191 LEU A C 1
ATOM 1535 O O . LEU A 1 191 ? 28.387 -12.767 -24.005 1.00 94.19 191 LEU A O 1
ATOM 1539 N N . CYS A 1 192 ? 27.375 -10.774 -24.232 1.00 92.69 192 CYS A N 1
ATOM 1540 C CA . CYS A 1 192 ? 27.587 -10.280 -22.870 1.00 92.69 192 CYS A CA 1
ATOM 1541 C C . CYS A 1 192 ? 29.069 -10.179 -22.447 1.00 92.69 192 CYS A C 1
ATOM 1543 O O . CYS A 1 192 ? 29.381 -10.124 -21.257 1.00 92.69 192 CYS A O 1
ATOM 1545 N N . ARG A 1 193 ? 30.008 -10.112 -23.402 1.00 95.06 193 ARG A N 1
ATOM 1546 C CA . ARG A 1 193 ? 31.451 -9.901 -23.164 1.00 95.06 193 ARG A CA 1
ATOM 1547 C C . ARG A 1 193 ? 31.765 -8.405 -23.114 1.00 95.06 193 ARG A C 1
ATOM 1549 O O . ARG A 1 193 ? 32.492 -7.868 -23.950 1.00 95.06 193 ARG A O 1
ATOM 1556 N N . TYR A 1 194 ? 31.166 -7.727 -22.139 1.00 94.56 194 TYR A N 1
ATOM 1557 C CA . TYR A 1 194 ? 31.091 -6.265 -22.086 1.00 94.56 194 TYR A CA 1
ATOM 1558 C C . TYR A 1 194 ? 32.450 -5.563 -21.955 1.00 94.56 194 TYR A C 1
ATOM 1560 O O . TYR A 1 194 ? 32.674 -4.567 -22.635 1.00 94.56 194 TYR A O 1
ATOM 1568 N N . GLU A 1 195 ? 33.385 -6.088 -21.159 1.00 93.50 195 GLU A N 1
ATOM 1569 C CA . GLU A 1 195 ? 34.711 -5.465 -20.990 1.00 93.50 195 GLU A CA 1
ATOM 1570 C C . GLU A 1 195 ? 35.526 -5.468 -22.294 1.00 93.50 195 GLU A C 1
ATOM 1572 O O . GLU A 1 195 ? 36.134 -4.470 -22.676 1.00 93.50 195 GLU A O 1
ATOM 1577 N N . GLU A 1 196 ? 35.484 -6.568 -23.048 1.00 94.38 196 GLU A N 1
ATOM 1578 C CA . GLU A 1 196 ? 36.153 -6.648 -24.350 1.00 94.38 196 GLU A CA 1
ATOM 1579 C C . GLU A 1 196 ? 35.467 -5.768 -25.402 1.00 94.38 196 GLU A C 1
ATOM 1581 O O . GLU A 1 196 ? 36.136 -5.166 -26.249 1.00 94.38 196 GLU A O 1
ATOM 1586 N N . ALA A 1 197 ? 34.136 -5.662 -25.340 1.00 95.69 197 ALA A N 1
ATOM 1587 C CA . ALA A 1 197 ? 33.372 -4.756 -26.189 1.00 95.69 197 ALA A CA 1
ATOM 1588 C C . ALA A 1 197 ? 33.735 -3.287 -25.910 1.00 95.69 197 ALA A C 1
ATOM 1590 O O . ALA A 1 197 ? 33.904 -2.508 -26.849 1.00 95.69 197 ALA A O 1
ATOM 1591 N N . LEU A 1 198 ? 33.937 -2.923 -24.638 1.00 94.94 198 LEU A N 1
ATOM 1592 C CA . LEU A 1 198 ? 34.336 -1.579 -24.222 1.00 94.94 198 LEU A CA 1
ATOM 1593 C C . LEU A 1 198 ? 35.704 -1.191 -24.798 1.00 94.94 198 LEU A C 1
ATOM 1595 O O . LEU A 1 198 ? 35.844 -0.106 -25.365 1.00 94.94 198 LEU A O 1
ATOM 1599 N N . ILE A 1 199 ? 36.674 -2.112 -24.751 1.00 94.50 199 ILE A N 1
ATOM 1600 C CA . ILE A 1 199 ? 37.994 -1.927 -25.377 1.00 94.50 199 ILE A CA 1
ATOM 1601 C C . ILE A 1 199 ? 37.846 -1.671 -26.882 1.00 94.50 199 ILE A C 1
ATOM 1603 O O . ILE A 1 199 ? 38.517 -0.795 -27.432 1.00 94.50 199 ILE A O 1
ATOM 1607 N N . CYS A 1 200 ? 36.963 -2.408 -27.564 1.00 94.44 200 CYS A N 1
ATOM 1608 C CA . CYS A 1 200 ? 36.707 -2.199 -28.989 1.00 94.44 200 CYS A CA 1
ATOM 1609 C C . CYS A 1 200 ? 36.115 -0.806 -29.261 1.00 94.44 200 CYS A C 1
ATOM 1611 O O . CYS A 1 200 ? 36.582 -0.122 -30.171 1.00 94.44 200 CYS A O 1
ATOM 1613 N N . CYS A 1 201 ? 35.159 -0.343 -28.450 1.00 93.62 201 CYS A N 1
ATOM 1614 C CA . CYS A 1 201 ? 34.610 1.012 -28.553 1.00 93.62 201 CYS A CA 1
ATOM 1615 C C . CYS A 1 201 ? 35.681 2.093 -28.335 1.00 93.62 201 CYS A C 1
ATOM 1617 O O . CYS A 1 201 ? 35.750 3.047 -29.110 1.00 93.62 201 CYS A O 1
ATOM 1619 N N . ASP A 1 202 ? 36.558 1.928 -27.343 1.00 93.62 202 ASP A N 1
ATOM 1620 C CA . ASP A 1 202 ? 37.659 2.866 -27.087 1.00 93.62 202 ASP A CA 1
ATOM 1621 C C . ASP A 1 202 ? 38.647 2.926 -28.257 1.00 93.62 202 ASP A C 1
ATOM 1623 O O . ASP A 1 202 ? 39.115 4.007 -28.622 1.00 93.62 202 ASP A O 1
ATOM 1627 N N . LYS A 1 203 ? 38.915 1.789 -28.912 1.00 94.44 203 LYS A N 1
ATOM 1628 C CA . LYS A 1 203 ? 39.708 1.752 -30.149 1.00 94.44 203 LYS A CA 1
ATOM 1629 C C . LYS A 1 203 ? 39.024 2.502 -31.290 1.00 94.44 203 LYS A C 1
ATOM 1631 O O . LYS A 1 203 ? 39.688 3.287 -31.963 1.00 94.44 203 LYS A O 1
ATOM 1636 N N . VAL A 1 204 ? 37.716 2.324 -31.491 1.00 94.31 204 VAL A N 1
ATOM 1637 C CA . VAL A 1 204 ? 36.964 3.079 -32.513 1.00 94.31 204 VAL A CA 1
ATOM 1638 C C . VAL A 1 204 ? 37.054 4.582 -32.253 1.00 94.31 204 VAL A C 1
ATOM 1640 O O . VAL A 1 204 ? 37.339 5.341 -33.179 1.00 94.31 204 VAL A O 1
ATOM 1643 N N . LEU A 1 205 ? 36.872 5.009 -31.002 1.00 93.00 205 LEU A N 1
ATOM 1644 C CA . LEU A 1 205 ? 36.928 6.417 -30.600 1.00 93.00 205 LEU A CA 1
ATOM 1645 C C . LEU A 1 205 ? 38.342 7.010 -30.695 1.00 93.00 205 LEU A C 1
ATOM 1647 O O . LEU A 1 205 ? 38.483 8.202 -30.969 1.00 93.00 205 LEU A O 1
ATOM 1651 N N . ALA A 1 206 ? 39.389 6.192 -30.542 1.00 92.31 206 ALA A N 1
ATOM 1652 C CA . ALA A 1 206 ? 40.769 6.612 -30.782 1.00 92.31 206 ALA A CA 1
ATOM 1653 C C . ALA A 1 206 ? 41.033 6.935 -32.265 1.00 92.31 206 ALA A C 1
ATOM 1655 O O . ALA A 1 206 ? 41.767 7.877 -32.557 1.00 92.31 206 ALA A O 1
ATOM 1656 N N . PHE A 1 207 ? 40.420 6.196 -33.199 1.00 89.94 207 PHE A N 1
ATOM 1657 C CA . PHE A 1 207 ? 40.525 6.474 -34.639 1.00 89.94 207 PHE A CA 1
ATOM 1658 C C . PHE A 1 207 ? 39.566 7.574 -35.109 1.00 89.94 207 PHE A C 1
ATOM 1660 O O . PHE A 1 207 ? 39.908 8.369 -35.983 1.00 89.94 207 PHE A O 1
ATOM 1667 N N . ARG A 1 208 ? 38.349 7.612 -34.555 1.00 88.75 208 ARG A N 1
ATOM 1668 C CA . ARG A 1 208 ? 37.281 8.549 -34.922 1.00 88.75 208 ARG A CA 1
ATOM 1669 C C . ARG A 1 208 ? 36.648 9.145 -33.672 1.00 88.75 208 ARG A C 1
ATOM 1671 O O . ARG A 1 208 ? 35.666 8.622 -33.152 1.00 88.75 208 ARG A O 1
ATOM 1678 N N . GLN A 1 209 ? 37.188 10.281 -33.237 1.00 87.56 209 GLN A N 1
ATOM 1679 C CA . GLN A 1 209 ? 36.742 10.959 -32.015 1.00 87.56 209 GLN A CA 1
ATOM 1680 C C . GLN A 1 209 ? 35.290 11.461 -32.092 1.00 87.56 209 GLN A C 1
ATOM 1682 O O . GLN A 1 209 ? 34.608 11.468 -31.075 1.00 87.56 209 GLN A O 1
ATOM 1687 N N . ASN A 1 210 ? 34.793 11.809 -33.284 1.00 90.19 210 ASN A N 1
ATOM 1688 C CA . ASN A 1 210 ? 33.426 12.302 -33.503 1.00 90.19 210 ASN A CA 1
ATOM 1689 C C . ASN A 1 210 ? 32.498 11.201 -34.047 1.00 90.19 210 ASN A C 1
ATOM 1691 O O . ASN A 1 210 ? 31.882 11.364 -35.099 1.00 90.19 210 ASN A O 1
ATOM 1695 N N . ASN A 1 211 ? 32.430 10.052 -33.368 1.00 91.50 211 ASN A N 1
ATOM 1696 C CA . ASN A 1 211 ? 31.539 8.950 -33.742 1.00 91.50 211 ASN A CA 1
ATOM 1697 C C . ASN A 1 211 ? 30.411 8.781 -32.707 1.00 91.50 211 ASN A C 1
ATOM 1699 O O . ASN A 1 211 ? 30.623 8.223 -31.629 1.00 91.50 211 ASN A O 1
ATOM 1703 N N . ALA A 1 212 ? 29.211 9.265 -33.047 1.00 93.75 212 ALA A N 1
ATOM 1704 C CA . ALA A 1 212 ? 28.044 9.228 -32.165 1.00 93.75 212 ALA A CA 1
ATOM 1705 C C . ALA A 1 212 ? 27.592 7.797 -31.824 1.00 93.75 212 ALA A C 1
ATOM 1707 O O . ALA A 1 212 ? 27.250 7.534 -30.668 1.00 93.75 212 ALA A O 1
ATOM 1708 N N . ASP A 1 213 ? 27.648 6.873 -32.787 1.00 92.81 213 ASP A N 1
ATOM 1709 C CA . ASP A 1 213 ? 27.231 5.478 -32.603 1.00 92.81 213 ASP A CA 1
ATOM 1710 C C . ASP A 1 213 ? 28.197 4.727 -31.684 1.00 92.81 213 ASP A C 1
ATOM 1712 O O . ASP A 1 213 ? 27.779 3.950 -30.828 1.00 92.81 213 ASP A O 1
ATOM 1716 N N . ALA A 1 214 ? 29.502 4.999 -31.798 1.00 93.06 214 ALA A N 1
ATOM 1717 C CA . ALA A 1 214 ? 30.507 4.413 -30.913 1.00 93.06 214 ALA A CA 1
ATOM 1718 C C . ALA A 1 214 ? 30.323 4.875 -29.458 1.00 93.06 214 ALA A C 1
ATOM 1720 O O . ALA A 1 214 ? 30.395 4.053 -28.543 1.00 93.06 214 ALA A O 1
ATOM 1721 N N . TYR A 1 215 ? 30.028 6.161 -29.230 1.00 96.00 215 TYR A N 1
ATOM 1722 C CA . TYR A 1 215 ? 29.683 6.661 -27.895 1.00 96.00 215 TYR A CA 1
ATOM 1723 C C . TYR A 1 215 ? 28.353 6.099 -27.375 1.00 96.00 215 TYR A C 1
ATOM 1725 O O . TYR A 1 215 ? 28.259 5.774 -26.191 1.00 96.00 215 TYR A O 1
ATOM 1733 N N . PHE A 1 216 ? 27.343 5.940 -28.234 1.00 96.25 216 PHE A N 1
ATOM 1734 C CA . PHE A 1 216 ? 26.062 5.338 -27.856 1.00 96.25 216 PHE A CA 1
ATOM 1735 C C . PHE A 1 216 ? 26.226 3.866 -27.452 1.00 96.25 216 PHE A C 1
ATOM 1737 O O . PHE A 1 216 ? 25.764 3.466 -26.383 1.00 96.25 216 PHE A O 1
ATOM 1744 N N . ASN A 1 217 ? 26.957 3.076 -28.244 1.00 94.56 217 ASN A N 1
ATOM 1745 C CA . ASN A 1 217 ? 27.244 1.674 -27.938 1.00 94.56 217 ASN A CA 1
ATOM 1746 C C . ASN A 1 217 ? 28.103 1.536 -26.682 1.00 94.56 217 ASN A C 1
ATOM 1748 O O . ASN A 1 217 ? 27.807 0.698 -25.832 1.00 94.56 217 ASN A O 1
ATOM 1752 N N . LYS A 1 218 ? 29.109 2.404 -26.509 1.00 95.94 218 LYS A N 1
ATOM 1753 C CA . LYS A 1 218 ? 29.869 2.503 -25.257 1.00 95.94 218 LYS A CA 1
ATOM 1754 C C . LYS A 1 218 ? 28.946 2.765 -24.062 1.00 95.94 218 LYS A C 1
ATOM 1756 O O . LYS A 1 218 ? 29.083 2.090 -23.047 1.00 95.94 218 LYS A O 1
ATOM 1761 N N . GLY A 1 219 ? 27.984 3.679 -24.197 1.00 96.25 219 GLY A N 1
ATOM 1762 C CA . GLY A 1 219 ? 26.956 3.925 -23.185 1.00 96.25 219 GLY A CA 1
ATOM 1763 C C . GLY A 1 219 ? 26.130 2.677 -22.856 1.00 96.25 219 GLY A C 1
ATOM 1764 O O . GLY A 1 219 ? 26.015 2.331 -21.685 1.00 96.25 219 GLY A O 1
ATOM 1765 N N . ASN A 1 220 ? 25.634 1.955 -23.868 1.00 95.56 220 ASN A N 1
ATOM 1766 C CA . ASN A 1 220 ? 24.846 0.724 -23.678 1.00 95.56 220 ASN A CA 1
ATOM 1767 C C . ASN A 1 220 ? 25.642 -0.381 -22.958 1.00 95.56 220 ASN A C 1
ATOM 1769 O O . ASN A 1 220 ? 25.107 -1.082 -22.095 1.00 95.56 220 ASN A O 1
ATOM 1773 N N . ILE A 1 221 ? 26.925 -0.529 -23.295 1.00 96.00 221 ILE A N 1
ATOM 1774 C CA . ILE A 1 221 ? 27.829 -1.498 -22.662 1.00 96.00 221 ILE A CA 1
ATOM 1775 C C . ILE A 1 221 ? 28.090 -1.112 -21.199 1.00 96.00 221 ILE A C 1
ATOM 1777 O O . ILE A 1 221 ? 28.010 -1.964 -20.317 1.00 96.00 221 ILE A O 1
ATOM 1781 N N . LEU A 1 222 ? 28.364 0.167 -20.923 1.00 95.94 222 LEU A N 1
ATOM 1782 C CA . LEU A 1 222 ? 28.599 0.669 -19.563 1.00 95.94 222 LEU A CA 1
ATOM 1783 C C . LEU A 1 222 ? 27.354 0.551 -18.674 1.00 95.94 222 LEU A C 1
ATOM 1785 O O . LEU A 1 222 ? 27.477 0.187 -17.507 1.00 95.94 222 LEU A O 1
ATOM 1789 N N . ASP A 1 223 ? 26.171 0.806 -19.231 1.00 95.06 223 ASP A N 1
ATOM 1790 C CA . ASP A 1 223 ? 24.878 0.593 -18.570 1.00 95.06 223 ASP A CA 1
ATOM 1791 C C . ASP A 1 223 ? 24.701 -0.888 -18.189 1.00 95.06 223 ASP A C 1
ATOM 1793 O O . ASP A 1 223 ? 24.439 -1.218 -17.034 1.00 95.06 223 ASP A O 1
ATOM 1797 N N . SER A 1 224 ? 25.007 -1.799 -19.121 1.00 93.44 224 SER A N 1
ATOM 1798 C CA . SER A 1 224 ? 24.969 -3.252 -18.883 1.00 93.44 224 SER A CA 1
ATOM 1799 C C . SER A 1 224 ? 25.984 -3.730 -17.830 1.00 93.44 224 SER A C 1
ATOM 1801 O O . SER A 1 224 ? 25.755 -4.739 -17.168 1.00 93.44 224 SER A O 1
ATOM 1803 N N . LEU A 1 225 ? 27.088 -2.998 -17.644 1.00 93.06 225 LEU A N 1
ATOM 1804 C CA . LEU A 1 225 ? 28.074 -3.208 -16.573 1.00 93.06 225 LEU A CA 1
ATOM 1805 C C . LEU A 1 225 ? 27.668 -2.560 -15.233 1.00 93.06 225 LEU A C 1
ATOM 1807 O O . LEU A 1 225 ? 28.390 -2.695 -14.246 1.00 93.06 225 LEU A O 1
ATOM 1811 N N . GLY A 1 226 ? 26.557 -1.819 -15.180 1.00 92.31 226 GLY A N 1
ATOM 1812 C CA . GLY A 1 226 ? 26.123 -1.056 -14.006 1.00 92.31 226 GLY A CA 1
ATOM 1813 C C . GLY A 1 226 ? 26.907 0.243 -13.766 1.00 92.31 226 GLY A C 1
ATOM 1814 O O . GLY A 1 226 ? 26.694 0.917 -12.756 1.00 92.31 226 GLY A O 1
ATOM 1815 N N . ARG A 1 227 ? 27.790 0.646 -14.690 1.00 95.38 227 ARG A N 1
ATOM 1816 C CA . ARG A 1 227 ? 28.599 1.881 -14.628 1.00 95.38 227 ARG A CA 1
ATOM 1817 C C . ARG A 1 227 ? 27.791 3.082 -15.134 1.00 95.38 227 ARG A C 1
ATOM 1819 O O . ARG A 1 227 ? 28.146 3.735 -16.114 1.00 95.38 227 ARG A O 1
ATOM 1826 N N . LYS A 1 228 ? 26.686 3.384 -14.443 1.00 94.12 228 LYS A N 1
ATOM 1827 C CA . LYS A 1 228 ? 25.642 4.330 -14.893 1.00 94.12 228 LYS A CA 1
ATOM 1828 C C . LYS A 1 228 ? 26.138 5.754 -15.144 1.00 94.12 228 LYS A C 1
ATOM 1830 O O . LYS A 1 228 ? 25.714 6.389 -16.102 1.00 94.12 228 LYS A O 1
ATOM 1835 N N . ILE A 1 229 ? 27.045 6.267 -14.308 1.00 95.50 229 ILE A N 1
ATOM 1836 C CA . ILE A 1 229 ? 27.579 7.634 -14.458 1.00 95.50 229 ILE A CA 1
ATOM 1837 C C . ILE A 1 229 ? 28.376 7.753 -15.765 1.00 95.50 229 ILE A C 1
ATOM 1839 O O . ILE A 1 229 ? 28.123 8.642 -16.571 1.00 95.50 229 ILE A O 1
ATOM 1843 N N . GLU A 1 230 ? 29.268 6.800 -16.032 1.00 95.88 230 GLU A N 1
ATOM 1844 C CA . GLU A 1 230 ? 30.060 6.785 -17.266 1.00 95.88 230 GLU A CA 1
ATOM 1845 C C . GLU A 1 230 ? 29.199 6.499 -18.506 1.00 95.88 230 GLU A C 1
ATOM 1847 O O . GLU A 1 230 ? 29.483 6.998 -19.602 1.00 95.88 230 GLU A O 1
ATOM 1852 N N . ALA A 1 231 ? 28.126 5.715 -18.343 1.00 97.12 231 ALA A N 1
ATOM 1853 C CA . ALA A 1 231 ? 27.124 5.517 -19.382 1.00 97.12 231 ALA A CA 1
ATOM 1854 C C . ALA A 1 231 ? 26.434 6.844 -19.732 1.00 97.12 231 ALA A C 1
ATOM 1856 O O . ALA A 1 231 ? 26.367 7.202 -20.907 1.00 97.12 231 ALA A O 1
ATOM 1857 N N . ILE A 1 232 ? 26.001 7.618 -18.728 1.00 97.00 232 ILE A N 1
ATOM 1858 C CA . ILE A 1 232 ? 25.416 8.957 -18.906 1.00 97.00 232 ILE A CA 1
ATOM 1859 C C . ILE A 1 232 ? 26.384 9.895 -19.631 1.00 97.00 232 ILE A C 1
ATOM 1861 O O . ILE A 1 232 ? 25.956 10.598 -20.551 1.00 97.00 232 ILE A O 1
ATOM 1865 N N . ASP A 1 233 ? 27.668 9.899 -19.273 1.00 96.06 233 ASP A N 1
ATOM 1866 C CA . ASP A 1 233 ? 28.681 10.718 -19.949 1.00 96.06 233 ASP A CA 1
ATOM 1867 C C . ASP A 1 233 ? 28.846 10.308 -21.418 1.00 96.06 233 ASP A C 1
ATOM 1869 O O . ASP A 1 233 ? 28.886 11.156 -22.313 1.00 96.06 233 ASP A O 1
ATOM 1873 N N . SER A 1 234 ? 28.873 9.001 -21.687 1.00 96.31 234 SER A N 1
ATOM 1874 C CA . SER A 1 234 ? 28.983 8.460 -23.046 1.00 96.31 234 SER A CA 1
ATOM 1875 C C . SER A 1 234 ? 27.745 8.785 -23.890 1.00 96.31 234 SER A C 1
ATOM 1877 O O . SER A 1 234 ? 27.879 9.259 -25.019 1.00 96.31 234 SER A O 1
ATOM 1879 N N . TYR A 1 235 ? 26.537 8.644 -23.336 1.00 97.44 235 TYR A N 1
ATOM 1880 C CA . TYR A 1 235 ? 25.308 9.077 -24.005 1.00 97.44 235 TYR A CA 1
ATOM 1881 C C . TYR A 1 235 ? 25.285 1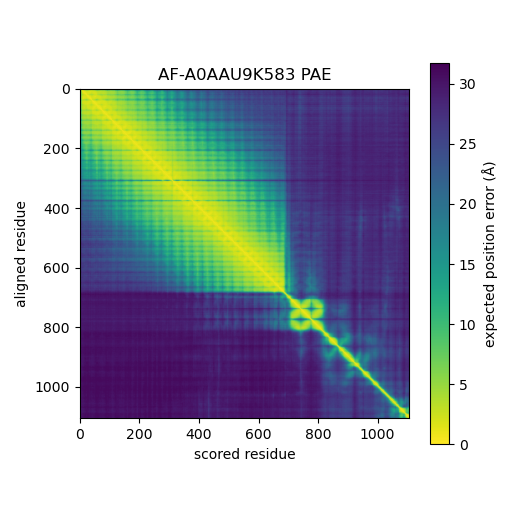0.591 -24.233 1.00 97.44 235 TYR A C 1
ATOM 1883 O O . TYR A 1 235 ? 24.839 11.035 -25.285 1.00 97.44 235 TYR A O 1
ATOM 1891 N N . SER A 1 236 ? 25.786 11.389 -23.286 1.00 96.31 236 SER A N 1
ATOM 1892 C CA . SER A 1 236 ? 25.856 12.850 -23.424 1.00 96.31 236 SER A CA 1
ATOM 1893 C C . SER A 1 236 ? 26.742 13.255 -24.599 1.00 96.31 236 SER A C 1
ATOM 1895 O O . SER A 1 236 ? 26.302 14.039 -25.432 1.00 96.31 236 SER A O 1
ATOM 1897 N N . LYS A 1 237 ? 27.922 12.640 -24.736 1.00 95.69 237 LYS A N 1
ATOM 1898 C CA . LYS A 1 237 ? 28.809 12.857 -25.891 1.00 95.69 237 LYS A CA 1
ATOM 1899 C C . LYS A 1 237 ? 28.177 12.413 -27.209 1.00 95.69 237 LYS A C 1
ATOM 1901 O O . LYS A 1 237 ? 28.301 13.108 -28.211 1.00 95.69 237 LYS A O 1
ATOM 1906 N N . SER A 1 238 ? 27.472 11.280 -27.218 1.00 96.31 238 SER A N 1
ATOM 1907 C CA . SER A 1 238 ? 26.725 10.829 -28.401 1.00 96.31 238 SER A CA 1
ATOM 1908 C C . SER A 1 238 ? 25.667 11.859 -28.823 1.00 96.31 238 SER A C 1
ATOM 1910 O O . SER A 1 238 ? 25.617 12.240 -29.990 1.00 96.31 238 SER A O 1
ATOM 1912 N N . ILE A 1 239 ? 24.898 12.382 -27.860 1.00 95.94 239 ILE A N 1
ATOM 1913 C CA . ILE A 1 239 ? 23.877 13.420 -28.069 1.00 95.94 239 ILE A CA 1
ATOM 1914 C C . ILE A 1 239 ? 24.488 14.735 -28.570 1.00 95.94 239 ILE A C 1
ATOM 1916 O O . ILE A 1 239 ? 23.894 15.381 -29.427 1.00 95.94 239 ILE A O 1
ATOM 1920 N N . GLU A 1 240 ? 25.643 15.146 -28.042 1.00 95.12 240 GLU A N 1
ATOM 1921 C CA . GLU A 1 240 ? 26.348 16.359 -28.481 1.00 95.12 240 GLU A CA 1
ATOM 1922 C C . GLU A 1 240 ? 26.786 16.277 -29.947 1.00 95.12 240 GLU A C 1
ATOM 1924 O O . GLU A 1 240 ? 26.709 17.272 -30.665 1.00 95.12 240 GLU A O 1
ATOM 1929 N N . ILE A 1 241 ? 27.215 15.095 -30.400 1.00 94.69 241 ILE A N 1
ATOM 1930 C CA . ILE A 1 241 ? 27.633 14.866 -31.789 1.00 94.69 241 ILE A CA 1
ATOM 1931 C C . ILE A 1 241 ? 26.414 14.747 -32.711 1.00 94.69 241 ILE A C 1
ATOM 1933 O O . ILE A 1 241 ? 26.367 15.387 -33.760 1.00 94.69 241 ILE A O 1
ATOM 1937 N N . ALA A 1 242 ? 25.445 13.907 -32.342 1.00 94.00 242 ALA A N 1
ATOM 1938 C CA . ALA A 1 242 ? 24.244 13.650 -33.128 1.00 94.00 242 ALA A CA 1
ATOM 1939 C C . ALA A 1 242 ? 23.039 13.395 -32.200 1.00 94.00 242 ALA A C 1
ATOM 1941 O O . ALA A 1 242 ? 22.848 12.271 -31.719 1.00 94.00 242 ALA A O 1
ATOM 1942 N N . PRO A 1 243 ? 22.195 14.417 -31.957 1.00 92.75 243 PRO A N 1
ATOM 1943 C CA . PRO A 1 243 ? 20.999 14.267 -31.140 1.00 92.75 243 PRO A CA 1
ATOM 1944 C C . PRO A 1 243 ? 20.062 13.199 -31.712 1.00 92.75 243 PRO A C 1
ATOM 1946 O O . PRO A 1 243 ? 19.601 13.304 -32.846 1.00 92.75 243 PRO A O 1
ATOM 1949 N N . ASN A 1 244 ? 19.741 12.183 -30.912 1.00 90.88 244 ASN A N 1
ATOM 1950 C CA . ASN A 1 244 ? 18.765 11.157 -31.269 1.00 90.88 244 ASN A CA 1
ATOM 1951 C C . ASN A 1 244 ? 17.912 10.772 -30.052 1.00 90.88 244 ASN A C 1
ATOM 1953 O O . ASN A 1 244 ? 18.346 10.899 -28.902 1.00 90.88 244 ASN A O 1
ATOM 1957 N N . TYR A 1 245 ? 16.679 10.319 -30.297 1.00 93.31 245 TYR A N 1
ATOM 1958 C CA . TYR A 1 245 ? 15.729 10.031 -29.219 1.00 93.31 245 TYR A CA 1
ATOM 1959 C C . TYR A 1 245 ? 16.220 8.886 -28.313 1.00 93.31 245 TYR A C 1
ATOM 1961 O O . TYR A 1 245 ? 16.050 8.952 -27.095 1.00 93.31 245 TYR A O 1
ATOM 1969 N N . ALA A 1 246 ? 16.849 7.853 -28.891 1.00 94.12 246 ALA A N 1
ATOM 1970 C CA . ALA A 1 246 ? 17.256 6.646 -28.179 1.00 94.12 246 ALA A CA 1
ATOM 1971 C C . ALA A 1 246 ? 18.314 6.951 -27.110 1.00 94.12 246 ALA A C 1
ATOM 1973 O O . ALA A 1 246 ? 18.189 6.492 -25.973 1.00 94.12 246 ALA A O 1
ATOM 1974 N N . ALA A 1 247 ? 19.303 7.787 -27.432 1.00 94.38 247 ALA A N 1
ATOM 1975 C CA . ALA A 1 247 ? 20.325 8.256 -26.503 1.00 94.38 247 ALA A CA 1
ATOM 1976 C C . ALA A 1 247 ? 19.725 9.106 -25.377 1.00 94.38 247 ALA A C 1
ATOM 1978 O O . ALA A 1 247 ? 20.057 8.885 -24.211 1.00 94.38 247 ALA A O 1
ATOM 1979 N N . TYR A 1 248 ? 18.791 10.016 -25.684 1.00 96.94 248 TYR A N 1
ATOM 1980 C CA . TYR A 1 248 ? 18.071 10.770 -24.651 1.00 96.94 248 TYR A CA 1
ATOM 1981 C C . TYR A 1 248 ? 17.255 9.856 -23.728 1.00 96.94 248 TYR A C 1
ATOM 1983 O O . TYR A 1 248 ? 17.296 10.035 -22.512 1.00 96.94 248 TYR A O 1
ATOM 1991 N N . CYS A 1 249 ? 16.559 8.851 -24.266 1.00 95.88 249 CYS A N 1
ATOM 1992 C CA . CYS A 1 249 ? 15.824 7.873 -23.463 1.00 95.88 249 CYS A CA 1
ATOM 1993 C C . CYS A 1 249 ? 16.746 7.041 -22.569 1.00 95.88 249 CYS A C 1
ATOM 1995 O O . CYS A 1 249 ? 16.471 6.907 -21.381 1.00 95.88 249 CYS A O 1
ATOM 1997 N N . LYS A 1 250 ? 17.845 6.505 -23.108 1.00 96.94 250 LYS A N 1
ATOM 1998 C CA . LYS A 1 250 ? 18.802 5.693 -22.339 1.00 96.94 250 LYS A CA 1
ATOM 1999 C C . LYS A 1 250 ? 19.494 6.499 -21.243 1.00 96.94 250 LYS A C 1
ATOM 2001 O O . LYS A 1 250 ? 19.569 6.035 -20.103 1.00 96.94 250 LYS A O 1
ATOM 2006 N N . LYS A 1 251 ? 19.900 7.736 -21.548 1.00 97.31 251 LYS A N 1
ATOM 2007 C CA . LYS A 1 251 ? 20.397 8.693 -20.551 1.00 97.31 251 LYS A CA 1
ATOM 2008 C C . LYS A 1 251 ? 19.343 8.981 -19.479 1.00 97.31 251 LYS A C 1
ATOM 2010 O O . LYS A 1 251 ? 19.658 8.928 -18.295 1.00 97.31 251 LYS A O 1
ATOM 2015 N N . GLY A 1 252 ? 18.099 9.243 -19.884 1.00 96.75 252 GLY A N 1
ATOM 2016 C CA . GLY A 1 252 ? 16.980 9.490 -18.973 1.00 96.75 252 GLY A CA 1
ATOM 2017 C C . GLY A 1 252 ? 16.710 8.318 -18.029 1.00 96.75 252 GLY A C 1
ATOM 2018 O O . GLY A 1 252 ? 16.558 8.539 -16.832 1.00 96.75 252 GLY A O 1
ATOM 2019 N N . ASN A 1 253 ? 16.735 7.079 -18.529 1.00 96.25 253 ASN A N 1
ATOM 2020 C CA . ASN A 1 253 ? 16.544 5.877 -17.711 1.00 96.25 253 ASN A CA 1
ATOM 2021 C C . ASN A 1 253 ? 17.640 5.746 -16.643 1.00 96.25 253 ASN A C 1
ATOM 2023 O O . ASN A 1 253 ? 17.336 5.558 -15.469 1.00 96.25 253 ASN A O 1
ATOM 2027 N N . ASN A 1 254 ? 18.906 5.928 -17.034 1.00 96.62 254 ASN A N 1
ATOM 2028 C CA . ASN A 1 254 ? 20.036 5.886 -16.102 1.00 96.62 254 ASN A CA 1
ATOM 2029 C C . ASN A 1 254 ? 19.945 6.996 -15.038 1.00 96.62 254 ASN A C 1
ATOM 2031 O O . ASN A 1 254 ? 20.226 6.755 -13.867 1.00 96.62 254 ASN A O 1
ATOM 2035 N N . LEU A 1 255 ? 19.517 8.204 -15.422 1.00 96.62 255 LEU A N 1
ATOM 2036 C CA . LEU A 1 255 ? 19.284 9.310 -14.486 1.00 96.62 255 LEU A CA 1
ATOM 2037 C C . LEU A 1 255 ? 18.130 9.017 -13.521 1.00 96.62 255 LEU A C 1
ATOM 2039 O O . LEU A 1 255 ? 18.249 9.287 -12.328 1.00 96.62 255 LEU A O 1
ATOM 2043 N N . TYR A 1 256 ? 17.034 8.442 -14.018 1.00 95.75 256 TYR A N 1
ATOM 2044 C CA . TYR A 1 256 ? 15.884 8.053 -13.205 1.00 95.75 256 TYR A CA 1
ATOM 2045 C C . TYR A 1 256 ? 16.268 7.012 -12.146 1.00 95.75 256 TYR A C 1
ATOM 2047 O O . TYR A 1 256 ? 15.898 7.159 -10.984 1.00 95.75 256 TYR A O 1
ATOM 2055 N N . GLU A 1 257 ? 17.079 6.018 -12.510 1.00 94.19 257 GLU A N 1
ATOM 2056 C CA . GLU A 1 257 ? 17.576 5.006 -11.571 1.00 94.19 257 GLU A CA 1
ATOM 2057 C C . GLU A 1 257 ? 18.589 5.546 -10.548 1.00 94.19 257 GLU A C 1
ATOM 2059 O O . GLU A 1 257 ? 18.762 4.947 -9.490 1.00 94.19 257 GLU A O 1
ATOM 2064 N N . LEU A 1 258 ? 19.252 6.670 -10.839 1.00 94.31 258 LEU A N 1
ATOM 2065 C CA . LEU A 1 258 ? 20.086 7.412 -9.882 1.00 94.31 258 LEU A CA 1
ATOM 2066 C C . LEU A 1 258 ? 19.269 8.408 -9.032 1.00 94.31 258 LEU A C 1
ATOM 2068 O O . LEU A 1 258 ? 19.850 9.295 -8.411 1.00 94.31 258 LEU A O 1
ATOM 2072 N N . ASP A 1 259 ? 17.936 8.296 -9.041 1.00 92.88 259 ASP A N 1
ATOM 2073 C CA . ASP A 1 259 ? 16.972 9.186 -8.374 1.00 92.88 259 ASP A CA 1
ATOM 2074 C C . ASP A 1 259 ? 17.028 10.659 -8.843 1.00 92.88 259 ASP A C 1
ATOM 2076 O O . ASP A 1 259 ? 16.421 11.556 -8.259 1.00 92.88 259 ASP A O 1
ATOM 2080 N N . LYS A 1 260 ? 17.679 10.933 -9.981 1.00 95.56 260 LYS A N 1
ATOM 2081 C CA . LYS A 1 260 ? 17.714 12.255 -10.633 1.00 95.56 260 LYS A CA 1
ATOM 2082 C C . LYS A 1 260 ? 16.502 12.454 -11.545 1.00 95.56 260 LYS A C 1
ATOM 2084 O O . LYS A 1 260 ? 16.617 12.684 -12.751 1.00 95.56 260 LYS A O 1
ATOM 2089 N N . LYS A 1 261 ? 15.307 12.357 -10.959 1.00 95.12 261 LYS A N 1
ATOM 2090 C CA . LYS A 1 261 ? 14.022 12.311 -11.685 1.00 95.12 261 LYS A CA 1
ATOM 2091 C C . LYS A 1 261 ? 13.746 13.553 -12.542 1.00 95.12 261 LYS A C 1
ATOM 2093 O O . LYS A 1 261 ? 13.207 13.415 -13.636 1.00 95.12 261 LYS A O 1
ATOM 2098 N N . LEU A 1 262 ? 14.141 14.749 -12.094 1.00 95.56 262 LEU A N 1
ATOM 2099 C CA . LEU A 1 262 ? 13.949 15.993 -12.859 1.00 95.56 262 LEU A CA 1
ATOM 2100 C C . LEU A 1 262 ? 14.791 16.018 -14.145 1.00 95.56 262 LEU A C 1
ATOM 2102 O O . LEU A 1 262 ? 14.252 16.239 -15.226 1.00 95.56 262 LEU A O 1
ATOM 2106 N N . GLU A 1 263 ? 16.084 15.695 -14.052 1.00 95.81 263 GLU A N 1
ATOM 2107 C CA . GLU A 1 263 ? 16.972 15.615 -15.223 1.00 95.81 263 GLU A CA 1
ATOM 2108 C C . GLU A 1 263 ? 16.523 14.512 -16.200 1.00 95.81 263 GLU A C 1
ATOM 2110 O O . GLU A 1 263 ? 16.627 14.661 -17.422 1.00 95.81 263 GLU A O 1
ATOM 2115 N N . ALA A 1 264 ? 15.984 13.406 -15.672 1.00 97.44 264 ALA A N 1
ATOM 2116 C CA . ALA A 1 264 ? 15.393 12.348 -16.485 1.00 97.44 264 ALA A CA 1
ATOM 2117 C C . ALA A 1 264 ? 14.169 12.848 -17.270 1.00 97.44 264 ALA A C 1
ATOM 2119 O O . ALA A 1 264 ? 14.070 12.594 -18.472 1.00 97.44 264 ALA A O 1
ATOM 2120 N N . ILE A 1 265 ? 13.271 13.609 -16.631 1.00 97.38 265 ILE A N 1
ATOM 2121 C CA . ILE A 1 265 ? 12.102 14.224 -17.282 1.00 97.38 265 ILE A CA 1
ATOM 2122 C C . ILE A 1 265 ? 12.522 15.163 -18.417 1.00 97.38 265 ILE A C 1
ATOM 2124 O O . ILE A 1 265 ? 11.888 15.144 -19.478 1.00 97.38 265 ILE A O 1
ATOM 2128 N N . ASP A 1 266 ? 13.590 15.939 -18.239 1.00 96.62 266 ASP A N 1
ATOM 2129 C CA . ASP A 1 266 ? 14.126 16.803 -19.295 1.00 96.62 266 ASP A CA 1
ATOM 2130 C C . ASP A 1 266 ? 14.641 15.983 -20.482 1.00 96.62 266 ASP A C 1
ATOM 2132 O O . ASP A 1 266 ? 14.334 16.292 -21.637 1.00 96.62 266 ASP A O 1
ATOM 2136 N N . CYS A 1 267 ? 15.368 14.894 -20.212 1.00 97.06 267 CYS A N 1
ATOM 2137 C CA . CYS A 1 267 ? 15.838 13.978 -21.250 1.00 97.06 267 CYS A CA 1
ATOM 2138 C C . CYS A 1 267 ? 14.669 13.337 -22.011 1.00 97.06 267 CYS A C 1
ATOM 2140 O O . CYS A 1 267 ? 14.659 13.356 -23.242 1.00 97.06 267 CYS A O 1
ATOM 2142 N N . TYR A 1 268 ? 13.645 12.840 -21.312 1.00 97.50 268 TYR A N 1
ATOM 2143 C CA . TYR A 1 268 ? 12.456 12.285 -21.963 1.00 97.50 268 TYR A CA 1
ATOM 2144 C C . TYR A 1 268 ? 11.687 13.343 -22.756 1.00 97.50 268 TYR A C 1
ATOM 2146 O O . TYR A 1 268 ? 11.204 13.056 -23.845 1.00 97.50 268 TYR A O 1
ATOM 2154 N N . SER A 1 269 ? 11.610 14.581 -22.263 1.00 96.62 269 SER A N 1
ATOM 2155 C CA . SER A 1 269 ? 10.953 15.680 -22.979 1.00 96.62 269 SER A CA 1
ATOM 2156 C C . SER A 1 269 ? 11.680 16.022 -24.282 1.00 96.62 269 SER A C 1
ATOM 2158 O O . SER A 1 269 ? 11.025 16.227 -25.301 1.00 96.62 269 SER A O 1
ATOM 2160 N N . LYS A 1 270 ? 13.020 16.001 -24.287 1.00 97.19 270 LYS A N 1
ATOM 2161 C CA . LYS A 1 270 ? 13.821 16.138 -25.515 1.00 97.19 270 LYS A CA 1
ATOM 2162 C C . LYS A 1 270 ? 13.632 14.951 -26.463 1.00 97.19 270 LYS A C 1
ATOM 2164 O O . LYS A 1 270 ? 13.476 15.161 -27.661 1.00 97.19 270 LYS A O 1
ATOM 2169 N N . ALA A 1 271 ? 13.565 13.722 -25.948 1.00 96.06 271 ALA A N 1
ATOM 2170 C CA . ALA A 1 271 ? 13.261 12.546 -26.770 1.00 96.06 271 ALA A CA 1
ATOM 2171 C C . ALA A 1 271 ? 11.876 12.648 -27.442 1.00 96.06 271 ALA A C 1
ATOM 2173 O O . ALA A 1 271 ? 11.756 12.351 -28.627 1.00 96.06 271 ALA A O 1
ATOM 2174 N N . ILE A 1 272 ? 10.859 13.137 -26.720 1.00 95.38 272 ILE A N 1
ATOM 2175 C CA . ILE A 1 272 ? 9.510 13.397 -27.256 1.00 95.38 272 ILE A CA 1
ATOM 2176 C C . ILE A 1 272 ? 9.541 14.459 -28.361 1.00 95.38 272 ILE A C 1
ATOM 2178 O O . ILE A 1 272 ? 8.830 14.328 -29.351 1.00 95.38 272 ILE A O 1
ATOM 2182 N N . GLN A 1 273 ? 10.343 15.517 -28.208 1.00 95.31 273 GLN A N 1
ATOM 2183 C CA . GLN A 1 273 ? 10.473 16.554 -29.238 1.00 95.31 273 GLN A CA 1
ATOM 2184 C C . GLN A 1 273 ? 11.074 16.008 -30.540 1.00 95.31 273 GLN A C 1
ATOM 2186 O O . GLN A 1 273 ? 10.666 16.439 -31.615 1.00 95.31 273 GLN A O 1
ATOM 2191 N N . LEU A 1 274 ? 12.019 15.067 -30.444 1.00 94.50 274 LEU A N 1
ATOM 2192 C CA . LEU A 1 274 ? 12.649 14.432 -31.606 1.00 94.50 274 LEU A CA 1
ATOM 2193 C C . LEU A 1 274 ? 11.722 13.419 -32.289 1.00 94.50 274 LEU A C 1
ATOM 2195 O O . LEU A 1 274 ? 11.611 13.426 -33.511 1.00 94.50 274 LEU A O 1
ATOM 2199 N N . GLU A 1 275 ? 11.032 12.577 -31.515 1.00 93.75 275 GLU A N 1
ATOM 2200 C CA . GLU A 1 275 ? 10.064 11.602 -32.032 1.00 93.75 275 GLU A CA 1
ATOM 2201 C C . GLU A 1 275 ? 8.717 11.668 -31.286 1.00 93.75 275 GLU A C 1
ATOM 2203 O O . GLU A 1 275 ? 8.456 10.866 -30.384 1.00 93.75 275 GLU A O 1
ATOM 2208 N N . PRO A 1 276 ? 7.799 12.566 -31.694 1.00 92.81 276 PRO A N 1
ATOM 2209 C CA . PRO A 1 276 ? 6.518 12.758 -31.003 1.00 92.81 276 PRO A CA 1
ATOM 2210 C C . PRO A 1 276 ? 5.561 11.562 -31.079 1.00 92.81 276 PRO A C 1
ATOM 2212 O O . PRO A 1 276 ? 4.638 11.450 -30.278 1.00 92.81 276 PRO A O 1
ATOM 2215 N N . ASN A 1 277 ? 5.754 10.670 -32.053 1.00 91.56 277 ASN A N 1
ATOM 2216 C CA . ASN A 1 277 ? 4.907 9.491 -32.252 1.00 91.56 277 ASN A CA 1
ATOM 2217 C C . ASN A 1 277 ? 5.441 8.244 -31.530 1.00 91.56 277 ASN A C 1
ATOM 2219 O O . ASN A 1 277 ? 4.829 7.180 -31.625 1.00 91.56 277 ASN A O 1
ATOM 2223 N N . ASN A 1 278 ? 6.565 8.354 -30.816 1.00 90.50 278 ASN A N 1
ATOM 2224 C CA . ASN A 1 278 ? 7.132 7.250 -30.060 1.00 90.50 278 ASN A CA 1
ATOM 2225 C C . ASN A 1 278 ? 6.519 7.212 -28.648 1.00 90.50 278 ASN A C 1
ATOM 2227 O O . ASN A 1 278 ? 6.622 8.193 -27.912 1.00 90.50 278 ASN A O 1
ATOM 2231 N N . PRO A 1 279 ? 5.882 6.108 -28.228 1.00 91.69 279 PRO A N 1
ATOM 2232 C CA . PRO A 1 279 ? 5.219 6.053 -26.930 1.00 91.69 279 PRO A CA 1
ATOM 2233 C C . PRO A 1 279 ? 6.153 5.847 -25.726 1.00 91.69 279 PRO A C 1
ATOM 2235 O O . PRO A 1 279 ? 5.776 6.192 -24.604 1.00 91.69 279 PRO A O 1
ATOM 2238 N N . ILE A 1 280 ? 7.350 5.281 -25.925 1.00 92.06 280 ILE A N 1
ATOM 2239 C CA . ILE A 1 280 ? 8.269 4.905 -24.833 1.00 92.06 280 ILE A CA 1
ATOM 2240 C C . ILE A 1 280 ? 8.687 6.124 -23.985 1.00 92.06 280 ILE A C 1
ATOM 2242 O O . ILE A 1 280 ? 8.576 6.056 -22.757 1.00 92.06 280 ILE A O 1
ATOM 2246 N N . PRO A 1 281 ? 9.108 7.262 -24.580 1.00 94.00 281 PRO A N 1
ATOM 2247 C CA . PRO A 1 281 ? 9.438 8.463 -23.817 1.00 94.00 281 PRO A CA 1
ATOM 2248 C C . PRO A 1 281 ? 8.279 8.988 -22.954 1.00 94.00 281 PRO A C 1
ATOM 2250 O O . PRO A 1 281 ? 8.511 9.420 -21.827 1.00 94.00 281 PRO A O 1
ATOM 2253 N N . TYR A 1 282 ? 7.034 8.935 -23.451 1.00 95.06 282 TYR A N 1
ATOM 2254 C CA . TYR A 1 282 ? 5.855 9.363 -22.688 1.00 95.06 282 TYR A CA 1
ATOM 2255 C C . TYR A 1 282 ? 5.619 8.468 -21.472 1.00 95.06 282 TYR A C 1
ATOM 2257 O O . TYR A 1 282 ? 5.395 8.976 -20.376 1.00 95.06 282 TYR A O 1
ATOM 2265 N N . TYR A 1 283 ? 5.712 7.147 -21.639 1.00 95.06 283 TYR A N 1
ATOM 2266 C CA . TYR A 1 283 ? 5.583 6.201 -20.530 1.00 95.06 283 TYR A CA 1
ATOM 2267 C C . TYR A 1 283 ? 6.670 6.422 -19.463 1.00 95.06 283 TYR A C 1
ATOM 2269 O O . TYR A 1 283 ? 6.350 6.563 -18.281 1.00 95.06 283 TYR A O 1
ATOM 2277 N N . ASN A 1 284 ? 7.939 6.547 -19.869 1.00 95.06 284 ASN A N 1
ATOM 2278 C CA . ASN A 1 284 ? 9.050 6.760 -18.934 1.00 95.06 284 ASN A CA 1
ATOM 2279 C C . ASN A 1 284 ? 8.955 8.118 -18.219 1.00 95.06 284 ASN A C 1
ATOM 2281 O O . ASN A 1 284 ? 9.190 8.197 -17.011 1.00 95.06 284 ASN A O 1
ATOM 2285 N N . LYS A 1 285 ? 8.541 9.175 -18.933 1.00 96.56 285 LYS A N 1
ATOM 2286 C CA . LYS A 1 285 ? 8.250 10.484 -18.332 1.00 96.56 285 LYS A CA 1
ATOM 2287 C C . LYS A 1 285 ? 7.104 10.400 -17.324 1.00 96.56 285 LYS A C 1
ATOM 2289 O O . LYS A 1 285 ? 7.223 10.962 -16.239 1.00 96.56 285 LYS A O 1
ATOM 2294 N N . GLY A 1 286 ? 6.034 9.673 -17.648 1.00 96.00 286 GLY A N 1
ATOM 2295 C CA . GLY A 1 286 ? 4.912 9.431 -16.740 1.00 96.00 286 GLY A CA 1
ATOM 2296 C C . GLY A 1 286 ? 5.343 8.750 -15.440 1.00 96.00 286 GLY A C 1
ATOM 2297 O O . GLY A 1 286 ? 4.945 9.193 -14.363 1.00 96.00 286 GLY A O 1
ATOM 2298 N N . ASN A 1 287 ? 6.216 7.740 -15.519 1.00 95.19 287 ASN A N 1
ATOM 2299 C CA . ASN A 1 287 ? 6.758 7.065 -14.332 1.00 95.19 287 ASN A CA 1
ATOM 2300 C C . ASN A 1 287 ? 7.560 8.030 -13.449 1.00 95.19 287 ASN A C 1
ATOM 2302 O O . ASN A 1 287 ? 7.319 8.102 -12.245 1.00 95.19 287 ASN A O 1
ATOM 2306 N N . ALA A 1 288 ? 8.451 8.825 -14.051 1.00 96.31 288 ALA A N 1
ATOM 2307 C CA . ALA A 1 288 ? 9.240 9.816 -13.324 1.00 96.31 288 ALA A CA 1
ATOM 2308 C C . ALA A 1 288 ? 8.374 10.902 -12.661 1.00 96.31 288 ALA A C 1
ATOM 2310 O O . ALA A 1 288 ? 8.644 11.294 -11.528 1.00 96.31 288 ALA A O 1
ATOM 2311 N N . LEU A 1 289 ? 7.312 11.360 -13.333 1.00 96.62 289 LEU A N 1
ATOM 2312 C CA . LEU A 1 289 ? 6.362 12.336 -12.787 1.00 96.62 289 LEU A CA 1
ATOM 2313 C C . LEU A 1 289 ? 5.529 11.760 -11.636 1.00 96.62 289 LEU A C 1
ATOM 2315 O O . LEU A 1 289 ? 5.360 12.427 -10.616 1.00 96.62 289 LEU A O 1
ATOM 2319 N N . LYS A 1 290 ? 5.054 10.515 -11.769 1.00 95.94 290 LYS A N 1
ATOM 2320 C CA . LYS A 1 290 ? 4.313 9.804 -10.715 1.00 95.94 290 LYS A CA 1
ATOM 2321 C C . LYS A 1 290 ? 5.142 9.714 -9.434 1.00 95.94 290 LYS A C 1
ATOM 2323 O O . LYS A 1 290 ? 4.622 9.992 -8.360 1.00 95.94 290 LYS A O 1
ATOM 2328 N N . ASP A 1 291 ? 6.424 9.381 -9.546 1.00 93.38 291 ASP A N 1
ATOM 2329 C CA . ASP A 1 291 ? 7.310 9.263 -8.382 1.00 93.38 291 ASP A CA 1
ATOM 2330 C C . ASP A 1 291 ? 7.677 10.614 -7.748 1.00 93.38 291 ASP A C 1
ATOM 2332 O O . ASP A 1 291 ? 8.136 10.652 -6.609 1.00 93.38 291 ASP A O 1
ATOM 2336 N N . LEU A 1 292 ? 7.486 11.721 -8.472 1.00 94.25 292 LEU A N 1
ATOM 2337 C CA . LEU A 1 292 ? 7.546 13.086 -7.939 1.00 94.25 292 LEU A CA 1
ATOM 2338 C C . LEU A 1 292 ? 6.184 13.573 -7.412 1.00 94.25 292 LEU A C 1
ATOM 2340 O O . LEU A 1 292 ? 6.020 14.765 -7.159 1.00 94.25 292 LEU A O 1
ATOM 2344 N N . CYS A 1 293 ? 5.200 12.677 -7.287 1.00 93.50 293 CYS A N 1
ATOM 2345 C CA . CYS A 1 293 ? 3.822 12.971 -6.886 1.00 93.50 293 CYS A CA 1
ATOM 2346 C C . CYS A 1 293 ? 3.082 13.955 -7.812 1.00 93.50 293 CYS A C 1
ATOM 2348 O O . CYS A 1 293 ? 2.065 14.527 -7.425 1.00 93.50 293 CYS A O 1
ATOM 2350 N N . LYS A 1 294 ? 3.556 14.148 -9.050 1.00 95.88 294 LYS A N 1
ATOM 2351 C CA . LYS A 1 294 ? 2.893 14.961 -10.082 1.00 95.88 294 LYS A CA 1
ATOM 2352 C C . LYS A 1 294 ? 1.918 14.100 -10.880 1.00 95.88 294 LYS A C 1
ATOM 2354 O O . LYS A 1 294 ? 2.154 13.770 -12.046 1.00 95.88 294 LYS A O 1
ATOM 2359 N N . TYR A 1 295 ? 0.858 13.655 -10.214 1.00 96.38 295 TYR A N 1
ATOM 2360 C CA . TYR A 1 295 ? -0.012 12.597 -10.724 1.00 96.38 295 TYR A CA 1
ATOM 2361 C C . TYR A 1 295 ? -0.818 13.014 -11.961 1.00 96.38 295 TYR A C 1
ATOM 2363 O O . TYR A 1 295 ? -0.953 12.210 -12.882 1.00 96.38 295 TYR A O 1
ATOM 2371 N N . GLU A 1 296 ? -1.300 14.254 -12.041 1.00 95.50 296 GLU A N 1
ATOM 2372 C CA . GLU A 1 296 ? -2.062 14.761 -13.188 1.00 95.50 296 GLU A CA 1
ATOM 2373 C C . GLU A 1 296 ? -1.223 14.755 -14.472 1.00 95.50 296 GLU A C 1
ATOM 2375 O O . GLU A 1 296 ? -1.622 14.157 -15.474 1.00 95.50 296 GLU A O 1
ATOM 2380 N N . GLU A 1 297 ? -0.021 15.341 -14.425 1.00 95.81 297 GLU A N 1
ATOM 2381 C CA . GLU A 1 297 ? 0.915 15.356 -15.559 1.00 95.81 297 GLU A CA 1
ATOM 2382 C C . GLU A 1 297 ? 1.333 13.927 -15.959 1.00 95.81 297 GLU A C 1
ATOM 2384 O O . GLU A 1 297 ? 1.478 13.610 -17.146 1.00 95.81 297 GLU A O 1
ATOM 2389 N N . ALA A 1 298 ? 1.501 13.032 -14.977 1.00 97.19 298 ALA A N 1
ATOM 2390 C CA . ALA A 1 298 ? 1.795 11.625 -15.231 1.00 97.19 298 ALA A CA 1
ATOM 2391 C C . ALA A 1 298 ? 0.649 10.932 -15.988 1.00 97.19 298 ALA A C 1
ATOM 2393 O O . ALA A 1 298 ? 0.895 10.222 -16.965 1.00 97.19 298 ALA A O 1
ATOM 2394 N N . ILE A 1 299 ? -0.603 11.169 -15.584 1.00 96.62 299 ILE A N 1
ATOM 2395 C CA . ILE A 1 299 ? -1.801 10.621 -16.237 1.00 96.62 299 ILE A CA 1
ATOM 2396 C C . ILE A 1 299 ? -1.911 11.104 -17.687 1.00 96.62 299 ILE A C 1
ATOM 2398 O O . ILE A 1 299 ? -2.228 10.299 -18.568 1.00 96.62 299 ILE A O 1
ATOM 2402 N N . GLU A 1 300 ? -1.616 12.375 -17.966 1.00 95.75 300 GLU A N 1
ATOM 2403 C CA . GLU A 1 300 ? -1.567 12.893 -19.339 1.00 95.75 300 GLU A CA 1
ATOM 2404 C C . GLU A 1 300 ? -0.525 12.158 -20.189 1.00 95.75 300 GLU A C 1
ATOM 2406 O O . GLU A 1 300 ? -0.828 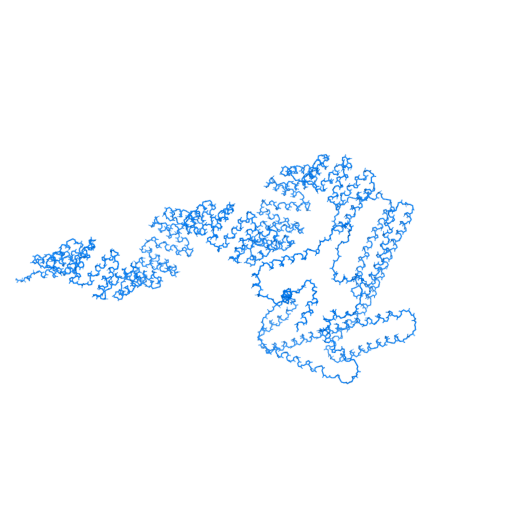11.723 -21.306 1.00 95.75 300 GLU A O 1
ATOM 2411 N N . CYS A 1 301 ? 0.676 11.949 -19.643 1.00 95.69 301 CYS A N 1
ATOM 2412 C CA . CYS A 1 301 ? 1.736 11.197 -20.310 1.00 95.69 301 CYS A CA 1
ATOM 2413 C C . CYS A 1 301 ? 1.316 9.743 -20.587 1.00 95.69 301 CYS A C 1
ATOM 2415 O O . CYS A 1 301 ? 1.476 9.263 -21.712 1.00 95.69 301 CYS A O 1
ATOM 2417 N N . TYR A 1 302 ? 0.701 9.054 -19.619 1.00 96.00 302 TYR A N 1
ATOM 2418 C CA . TYR A 1 302 ? 0.188 7.696 -19.828 1.00 96.00 302 TYR A CA 1
ATOM 2419 C C . TYR A 1 302 ? -0.933 7.650 -20.871 1.00 96.00 302 TYR A C 1
ATOM 2421 O O . TYR A 1 302 ? -0.944 6.754 -21.712 1.00 96.00 302 TYR A O 1
ATOM 2429 N N . ASN A 1 303 ? -1.852 8.621 -20.879 1.00 94.62 303 ASN A N 1
ATOM 2430 C CA . ASN A 1 303 ? -2.902 8.711 -21.898 1.00 94.62 303 ASN A CA 1
ATOM 2431 C C . ASN A 1 303 ? -2.312 8.871 -23.304 1.00 94.62 303 ASN A C 1
ATOM 2433 O O . ASN A 1 303 ? -2.774 8.219 -24.242 1.00 94.62 303 ASN A O 1
ATOM 2437 N N . LYS A 1 304 ? -1.272 9.700 -23.459 1.00 94.06 304 LYS A N 1
ATOM 2438 C CA . LYS A 1 304 ? -0.552 9.845 -24.732 1.00 94.06 304 LYS A CA 1
ATOM 2439 C C . LYS A 1 304 ? 0.122 8.537 -25.151 1.00 94.06 304 LYS A C 1
ATOM 2441 O O . LYS A 1 304 ? -0.064 8.125 -26.293 1.00 94.06 304 LYS A O 1
ATOM 2446 N N . ALA A 1 305 ? 0.808 7.850 -24.237 1.00 93.38 305 ALA A N 1
ATOM 2447 C CA . ALA A 1 305 ? 1.418 6.547 -24.516 1.00 93.38 305 ALA A CA 1
ATOM 2448 C C . ALA A 1 305 ? 0.374 5.496 -24.954 1.00 93.38 305 ALA A C 1
ATOM 2450 O O . ALA A 1 305 ? 0.570 4.808 -25.956 1.00 93.38 305 ALA A O 1
ATOM 2451 N N . ILE A 1 306 ? -0.772 5.424 -24.265 1.00 92.44 306 ILE A N 1
ATOM 2452 C CA . ILE A 1 306 ? -1.886 4.521 -24.605 1.00 92.44 306 ILE A CA 1
ATOM 2453 C C . ILE A 1 306 ? -2.441 4.833 -26.002 1.00 92.44 306 ILE A C 1
ATOM 2455 O O . ILE A 1 306 ? -2.614 3.919 -26.810 1.00 92.44 306 ILE A O 1
ATOM 2459 N N . ASN A 1 307 ? -2.678 6.110 -26.318 1.00 90.81 307 ASN A N 1
ATOM 2460 C CA . ASN A 1 307 ? -3.195 6.530 -27.626 1.00 90.81 307 ASN A CA 1
ATOM 2461 C C . ASN A 1 307 ? -2.222 6.215 -28.775 1.00 90.81 307 ASN A C 1
ATOM 2463 O O . ASN A 1 307 ? -2.657 5.917 -29.885 1.00 90.81 307 ASN A O 1
ATOM 2467 N N . LEU A 1 308 ? -0.916 6.213 -28.500 1.00 88.94 308 LEU A N 1
ATOM 2468 C CA . LEU A 1 308 ? 0.147 5.801 -29.423 1.00 88.94 308 LEU A CA 1
ATOM 2469 C C . LEU A 1 308 ? 0.366 4.272 -29.451 1.00 88.94 308 LEU A C 1
ATOM 2471 O O . LEU A 1 308 ? 1.422 3.797 -29.860 1.00 88.94 308 LEU A O 1
ATOM 2475 N N . LYS A 1 309 ? -0.639 3.487 -29.037 1.00 80.50 309 LYS A N 1
ATOM 2476 C CA . LYS A 1 309 ? -0.649 2.011 -29.015 1.00 80.50 309 LYS A CA 1
ATOM 2477 C C . LYS A 1 309 ? 0.379 1.358 -28.080 1.00 80.50 309 LYS A C 1
ATOM 2479 O O . LYS A 1 309 ? 0.647 0.168 -28.213 1.00 80.50 309 LYS A O 1
ATOM 2484 N N . HIS A 1 310 ? 0.872 2.070 -27.069 1.00 74.25 310 HIS A N 1
ATOM 2485 C CA . HIS A 1 310 ? 1.611 1.485 -25.941 1.00 74.25 310 HIS A CA 1
ATOM 2486 C C . HIS A 1 310 ? 0.684 1.280 -24.738 1.00 74.25 310 HIS A C 1
ATOM 2488 O O . HIS A 1 310 ? 0.938 1.716 -23.617 1.00 74.25 310 HIS A O 1
ATOM 2494 N N . GLY A 1 311 ? -0.448 0.627 -24.989 1.00 70.00 311 GLY A N 1
ATOM 2495 C CA . GLY A 1 311 ? -1.403 0.222 -23.964 1.00 70.00 311 GLY A CA 1
ATOM 2496 C C . GLY A 1 311 ? -1.078 -1.168 -23.434 1.00 70.00 311 GLY A C 1
ATOM 2497 O O . GLY A 1 311 ? -1.891 -2.069 -23.594 1.00 70.00 311 GLY A O 1
ATOM 2498 N N . ASN A 1 312 ? 0.113 -1.364 -22.863 1.00 81.69 312 ASN A N 1
ATOM 2499 C CA . ASN A 1 312 ? 0.449 -2.612 -22.169 1.00 81.69 312 ASN A CA 1
ATOM 2500 C C . ASN A 1 312 ? -0.074 -2.592 -20.720 1.00 81.69 312 ASN A C 1
ATOM 2502 O O . ASN A 1 312 ? -0.449 -1.534 -20.199 1.00 81.69 312 ASN A O 1
ATOM 2506 N N . ALA A 1 313 ? -0.103 -3.752 -20.058 1.00 87.75 313 ALA A N 1
ATOM 2507 C CA . ALA A 1 313 ? -0.655 -3.873 -18.707 1.00 87.75 313 ALA A CA 1
ATOM 2508 C C . ALA A 1 313 ? 0.018 -2.913 -17.709 1.00 87.75 313 ALA A C 1
ATOM 2510 O O . ALA A 1 313 ? -0.670 -2.257 -16.928 1.00 87.75 313 ALA A O 1
ATOM 2511 N N . ASN A 1 314 ? 1.341 -2.736 -17.806 1.00 89.75 314 ASN A N 1
ATOM 2512 C CA . ASN A 1 314 ? 2.113 -1.832 -16.945 1.00 89.75 314 ASN A CA 1
ATOM 2513 C C . ASN A 1 314 ? 1.719 -0.356 -17.094 1.00 89.75 314 ASN A C 1
ATOM 2515 O O . ASN A 1 314 ? 1.694 0.376 -16.105 1.00 89.75 314 ASN A O 1
ATOM 2519 N N . THR A 1 315 ? 1.371 0.092 -18.302 1.00 91.94 315 THR A N 1
ATOM 2520 C CA . THR A 1 315 ? 0.927 1.477 -18.527 1.00 91.94 315 THR A CA 1
ATOM 2521 C C . THR A 1 315 ? -0.419 1.736 -17.849 1.00 91.94 315 THR A C 1
ATOM 2523 O O . THR A 1 315 ? -0.578 2.746 -17.161 1.00 91.94 315 THR A O 1
ATOM 2526 N N . TYR A 1 316 ? -1.374 0.807 -17.970 1.00 94.69 316 TYR A N 1
ATOM 2527 C CA . TYR A 1 316 ? -2.658 0.903 -17.266 1.00 94.69 316 TYR A CA 1
ATOM 2528 C C . TYR A 1 316 ? -2.503 0.764 -15.748 1.00 94.69 316 TYR A C 1
ATOM 2530 O O . TYR A 1 316 ? -3.143 1.511 -15.012 1.00 94.69 316 TYR A O 1
ATOM 2538 N N . LEU A 1 317 ? -1.627 -0.127 -15.278 1.00 94.75 317 LEU A N 1
ATOM 2539 C CA . LEU A 1 317 ? -1.319 -0.294 -13.858 1.00 94.75 317 LEU A CA 1
ATOM 2540 C C . LEU A 1 317 ? -0.749 0.996 -13.251 1.00 94.75 317 LEU A C 1
ATOM 2542 O O . LEU A 1 317 ? -1.266 1.487 -12.252 1.00 94.75 317 LEU A O 1
ATOM 2546 N N . ASN A 1 318 ? 0.274 1.586 -13.875 1.00 94.69 318 ASN A N 1
ATOM 2547 C CA . ASN A 1 318 ? 0.895 2.818 -13.384 1.00 94.69 318 ASN A CA 1
ATOM 2548 C C . ASN A 1 318 ? -0.045 4.026 -13.462 1.00 94.69 318 ASN A C 1
ATOM 2550 O O . ASN A 1 318 ? -0.046 4.852 -12.546 1.00 94.69 318 ASN A O 1
ATOM 2554 N N . LYS A 1 319 ? -0.891 4.103 -14.497 1.00 96.31 319 LYS A N 1
ATOM 2555 C CA . LYS A 1 319 ? -1.966 5.099 -14.566 1.00 96.31 319 LYS A CA 1
ATOM 2556 C C . LYS A 1 319 ? -2.986 4.905 -13.440 1.00 96.31 319 LYS A C 1
ATOM 2558 O O . LYS A 1 319 ? -3.363 5.883 -12.803 1.00 96.31 319 LYS A O 1
ATOM 2563 N N . GLY A 1 320 ? -3.409 3.666 -13.178 1.00 95.94 320 GLY A N 1
ATOM 2564 C CA . GLY A 1 320 ? -4.318 3.331 -12.081 1.00 95.94 320 GLY A CA 1
ATOM 2565 C C . GLY A 1 320 ? -3.745 3.724 -10.719 1.00 95.94 320 GLY A C 1
ATOM 2566 O O . GLY A 1 320 ? -4.441 4.359 -9.934 1.00 95.94 320 GLY A O 1
ATOM 2567 N N . ASN A 1 321 ? -2.455 3.460 -10.487 1.00 95.06 321 ASN A N 1
ATOM 2568 C CA . ASN A 1 321 ? -1.765 3.866 -9.261 1.00 95.06 321 ASN A CA 1
ATOM 2569 C C . ASN A 1 321 ? -1.779 5.394 -9.086 1.00 95.06 321 ASN A C 1
ATOM 2571 O O . ASN A 1 321 ? -2.114 5.878 -8.010 1.00 95.06 321 ASN A O 1
ATOM 2575 N N . ALA A 1 322 ? -1.475 6.154 -10.146 1.00 95.81 322 ALA A N 1
ATOM 2576 C CA . ALA A 1 322 ? -1.524 7.618 -10.110 1.00 95.81 322 ALA A CA 1
ATOM 2577 C C . ALA A 1 322 ? -2.946 8.155 -9.851 1.00 95.81 322 ALA A C 1
ATOM 2579 O O . ALA A 1 322 ? -3.114 9.100 -9.088 1.00 95.81 322 ALA A O 1
ATOM 2580 N N . LEU A 1 323 ? -3.974 7.537 -10.445 1.00 95.19 323 LEU A N 1
ATOM 2581 C CA . LEU A 1 323 ? -5.380 7.884 -10.201 1.00 95.19 323 LEU A CA 1
ATOM 2582 C C . LEU A 1 323 ? -5.811 7.584 -8.763 1.00 95.19 323 LEU A C 1
ATOM 2584 O O . LEU A 1 323 ? -6.512 8.392 -8.159 1.00 95.19 323 LEU A O 1
ATOM 2588 N N . ASN A 1 324 ? -5.375 6.453 -8.206 1.00 92.69 324 ASN A N 1
ATOM 2589 C CA . ASN A 1 324 ? -5.670 6.091 -6.823 1.00 92.69 324 ASN A CA 1
ATOM 2590 C C . ASN A 1 324 ? -5.045 7.089 -5.839 1.00 92.69 324 ASN A C 1
ATOM 2592 O O . ASN A 1 324 ? -5.698 7.480 -4.878 1.00 92.69 324 ASN A O 1
ATOM 2596 N N . SER A 1 325 ? -3.826 7.569 -6.116 1.00 92.25 325 SER A N 1
ATOM 2597 C CA . SER A 1 325 ? -3.183 8.629 -5.326 1.00 92.25 325 SER A CA 1
ATOM 2598 C C . SER A 1 325 ? -3.906 9.982 -5.389 1.00 92.25 325 SER A C 1
ATOM 2600 O O . SER A 1 325 ? -3.727 10.798 -4.491 1.00 92.25 325 SER A O 1
ATOM 2602 N N . LEU A 1 326 ? -4.726 10.223 -6.419 1.00 92.81 326 LEU A N 1
ATOM 2603 C CA . LEU A 1 326 ? -5.611 11.393 -6.535 1.00 92.81 326 LEU A CA 1
ATOM 2604 C C . LEU A 1 326 ? -7.020 11.145 -5.967 1.00 92.81 326 LEU A C 1
ATOM 2606 O O . LEU A 1 326 ? -7.930 11.923 -6.243 1.00 92.81 326 LEU A O 1
ATOM 2610 N N . ASP A 1 327 ? -7.225 10.042 -5.239 1.00 90.69 327 ASP A N 1
ATOM 2611 C CA . ASP A 1 327 ? -8.522 9.592 -4.708 1.00 90.69 327 ASP A CA 1
ATOM 2612 C C . ASP A 1 327 ? -9.595 9.338 -5.795 1.00 90.69 327 ASP A C 1
ATOM 2614 O O . ASP A 1 327 ? -10.787 9.188 -5.524 1.00 90.69 327 ASP A O 1
ATOM 2618 N N . LYS A 1 328 ? -9.184 9.195 -7.064 1.00 93.50 328 LYS A N 1
ATOM 2619 C CA . LYS A 1 328 ? -10.062 8.833 -8.193 1.00 93.50 328 LYS A CA 1
ATOM 2620 C C . LYS A 1 328 ? -10.231 7.316 -8.292 1.00 93.50 328 LYS A C 1
ATOM 2622 O O . LYS A 1 328 ? -9.883 6.690 -9.297 1.00 93.50 328 LYS A O 1
ATOM 2627 N N . LYS A 1 329 ? -10.774 6.714 -7.232 1.00 91.62 329 LYS A N 1
ATOM 2628 C CA . LYS A 1 329 ? -10.829 5.252 -7.030 1.00 91.62 329 LYS A CA 1
ATOM 2629 C C . LYS A 1 329 ? -11.555 4.498 -8.149 1.00 91.62 329 LYS A C 1
ATOM 2631 O O . LYS A 1 329 ? -11.062 3.471 -8.604 1.00 91.62 329 LYS A O 1
ATOM 2636 N N . LEU A 1 330 ? -12.682 5.015 -8.647 1.00 92.31 330 LEU A N 1
ATOM 2637 C CA . LEU A 1 330 ? -13.446 4.364 -9.725 1.00 92.31 330 LEU A CA 1
ATOM 2638 C C . LEU A 1 330 ? -12.652 4.291 -11.041 1.00 92.31 330 LEU A C 1
ATOM 2640 O O . LEU A 1 330 ? -12.543 3.223 -11.638 1.00 92.31 330 LEU A O 1
ATOM 2644 N N . GLU A 1 331 ? -12.022 5.394 -11.453 1.00 94.31 331 GLU A N 1
ATOM 2645 C CA . GLU A 1 331 ? -11.179 5.421 -12.658 1.00 94.31 331 GLU A CA 1
ATOM 2646 C C . GLU A 1 331 ? -9.931 4.533 -12.501 1.00 94.31 331 GLU A C 1
ATOM 2648 O O . GLU A 1 331 ? -9.472 3.912 -13.468 1.00 94.31 331 GLU A O 1
ATOM 2653 N N . ALA A 1 332 ? -9.378 4.451 -11.284 1.00 96.25 332 ALA A N 1
ATOM 2654 C CA . ALA A 1 332 ? -8.273 3.552 -10.968 1.00 96.25 332 ALA A CA 1
ATOM 2655 C C . ALA A 1 332 ? -8.689 2.080 -11.124 1.00 96.25 332 ALA A C 1
ATOM 2657 O O . ALA A 1 332 ? -7.980 1.314 -11.780 1.00 96.25 332 ALA A O 1
ATOM 2658 N N . ILE A 1 333 ? -9.864 1.700 -10.607 1.00 95.62 333 ILE A N 1
ATOM 2659 C CA . ILE A 1 333 ? -10.440 0.352 -10.746 1.00 95.62 333 ILE A CA 1
ATOM 2660 C C . ILE A 1 333 ? -10.619 -0.030 -12.222 1.00 95.62 333 ILE A C 1
ATOM 2662 O O . ILE A 1 333 ? -10.290 -1.160 -12.603 1.00 95.62 333 ILE A O 1
ATOM 2666 N N . ASP A 1 334 ? -11.076 0.892 -13.071 1.00 95.19 334 ASP A N 1
ATOM 2667 C CA . ASP A 1 334 ? -11.190 0.661 -14.517 1.00 95.19 334 ASP A CA 1
ATOM 2668 C C . ASP A 1 334 ? -9.822 0.428 -15.168 1.00 95.19 334 ASP A C 1
ATOM 2670 O O . ASP A 1 334 ? -9.659 -0.485 -15.984 1.00 95.19 334 ASP A O 1
ATOM 2674 N N . CYS A 1 335 ? -8.812 1.215 -14.786 1.00 96.00 335 CYS A N 1
ATOM 2675 C CA . CYS A 1 335 ? -7.446 1.041 -15.277 1.00 96.00 335 CYS A CA 1
ATOM 2676 C C . CYS A 1 335 ? -6.857 -0.308 -14.843 1.00 96.00 335 CYS A C 1
ATOM 2678 O O . CYS A 1 335 ? -6.314 -1.027 -15.683 1.00 96.00 335 CYS A O 1
ATOM 2680 N N . TYR A 1 336 ? -7.020 -0.704 -13.579 1.00 97.06 336 TYR A N 1
ATOM 2681 C CA . TYR A 1 336 ? -6.583 -2.022 -13.114 1.00 97.06 336 TYR A CA 1
ATOM 2682 C C . TYR A 1 336 ? -7.327 -3.155 -13.822 1.00 97.06 336 TYR A C 1
ATOM 2684 O O . TYR A 1 336 ? -6.713 -4.147 -14.199 1.00 97.06 336 TYR A O 1
ATOM 2692 N N . SER A 1 337 ? -8.626 -2.995 -14.085 1.00 95.94 337 SER A N 1
ATOM 2693 C CA . SER A 1 337 ? -9.415 -3.984 -14.829 1.00 95.94 337 SER A CA 1
ATOM 2694 C C . SER A 1 337 ? -8.907 -4.159 -16.263 1.00 95.94 337 SER A C 1
ATOM 2696 O O . SER A 1 337 ? -8.804 -5.289 -16.735 1.00 95.94 337 SER A O 1
ATOM 2698 N N . LYS A 1 338 ? -8.511 -3.071 -16.939 1.00 95.38 338 LYS A N 1
ATOM 2699 C CA . LYS A 1 338 ? -7.850 -3.148 -18.254 1.00 95.38 338 LYS A CA 1
ATOM 2700 C C . LYS A 1 338 ? -6.475 -3.811 -18.177 1.00 95.38 338 LYS A C 1
ATOM 2702 O O . LYS A 1 338 ? -6.152 -4.613 -19.045 1.00 95.38 338 LYS A O 1
ATOM 2707 N N . ALA A 1 339 ? -5.684 -3.526 -17.141 1.00 95.38 339 ALA A N 1
ATOM 2708 C CA . ALA A 1 339 ? -4.401 -4.199 -16.933 1.00 95.38 339 ALA A CA 1
ATOM 2709 C C . ALA A 1 339 ? -4.577 -5.720 -16.753 1.00 95.38 339 ALA A C 1
ATOM 2711 O O . ALA A 1 339 ? -3.857 -6.488 -17.383 1.00 95.38 339 ALA A O 1
ATOM 2712 N N . ILE A 1 340 ? -5.587 -6.144 -15.983 1.00 95.25 340 ILE A N 1
ATOM 2713 C CA . ILE A 1 340 ? -5.958 -7.557 -15.793 1.00 95.25 340 ILE A CA 1
ATOM 2714 C C . ILE A 1 340 ? -6.389 -8.209 -17.113 1.00 95.25 340 ILE A C 1
ATOM 2716 O O . ILE A 1 340 ? -6.006 -9.338 -17.390 1.00 95.25 340 ILE A O 1
ATOM 2720 N N . GLN A 1 341 ? -7.173 -7.516 -17.945 1.00 94.44 341 GLN A N 1
ATOM 2721 C CA . GLN A 1 341 ? -7.591 -8.048 -19.249 1.00 94.44 341 GLN A CA 1
ATOM 2722 C C . GLN A 1 341 ? -6.406 -8.304 -20.190 1.00 94.44 341 GLN A C 1
ATOM 2724 O O . GLN A 1 341 ? -6.446 -9.249 -20.973 1.00 94.44 341 GLN A O 1
ATOM 2729 N N . LEU A 1 342 ? -5.371 -7.463 -20.124 1.00 92.88 342 LEU A N 1
ATOM 2730 C CA . LEU A 1 342 ? -4.170 -7.586 -20.951 1.00 92.88 342 LEU A CA 1
ATOM 2731 C C . LEU A 1 342 ? -3.212 -8.664 -20.429 1.00 92.88 342 LEU A C 1
ATOM 2733 O O . LEU A 1 342 ? -2.658 -9.419 -21.223 1.00 92.88 342 LEU A O 1
ATOM 2737 N N . GLU A 1 343 ? -3.031 -8.748 -19.109 1.00 93.00 343 GLU A N 1
ATOM 2738 C CA . GLU A 1 343 ? -2.180 -9.743 -18.449 1.00 93.00 343 GLU A CA 1
ATOM 2739 C C . GLU A 1 343 ? -2.911 -10.390 -17.255 1.00 93.00 343 GLU A C 1
ATOM 2741 O O . GLU A 1 343 ? -2.704 -9.991 -16.105 1.00 93.00 343 GLU A O 1
ATOM 2746 N N . PRO A 1 344 ? -3.739 -11.428 -17.494 1.00 93.06 344 PRO A N 1
ATOM 2747 C CA . PRO A 1 344 ? -4.548 -12.055 -16.441 1.00 93.06 344 PRO A CA 1
ATOM 2748 C C . PRO A 1 344 ? -3.739 -12.782 -15.361 1.00 93.06 344 PRO A C 1
ATOM 2750 O O . PRO A 1 344 ? -4.236 -13.007 -14.266 1.00 93.06 344 PRO A O 1
ATOM 2753 N N . ASN A 1 345 ? -2.491 -13.152 -15.657 1.00 92.81 345 ASN A N 1
ATOM 2754 C CA . ASN A 1 345 ? -1.627 -13.891 -14.733 1.00 92.81 345 ASN A CA 1
ATOM 2755 C C . ASN A 1 345 ? -0.770 -12.971 -13.845 1.00 92.81 345 ASN A C 1
ATOM 2757 O O . ASN A 1 345 ? 0.078 -13.458 -13.100 1.00 92.81 345 ASN A O 1
ATOM 2761 N N . ASN A 1 346 ? -0.945 -11.648 -13.931 1.00 91.75 346 ASN A N 1
ATOM 2762 C CA . ASN A 1 346 ? -0.209 -10.696 -13.106 1.00 91.75 346 ASN A CA 1
ATOM 2763 C C . ASN A 1 346 ? -0.975 -10.432 -11.791 1.00 91.75 346 ASN A C 1
ATOM 2765 O O . ASN A 1 346 ? -2.074 -9.879 -11.841 1.00 91.75 346 ASN A O 1
ATOM 2769 N N . PRO A 1 347 ? -0.425 -10.770 -10.608 1.00 93.69 347 PRO A N 1
ATOM 2770 C CA . PRO A 1 347 ? -1.120 -10.588 -9.329 1.00 93.69 347 PRO A CA 1
ATOM 2771 C C . PRO A 1 347 ? -1.216 -9.119 -8.880 1.00 93.69 347 PRO A C 1
ATOM 2773 O O . PRO A 1 347 ? -2.096 -8.774 -8.088 1.00 93.69 347 PRO A O 1
ATOM 2776 N N . ILE A 1 348 ? -0.335 -8.235 -9.368 1.00 94.25 348 ILE A N 1
ATOM 2777 C CA . ILE A 1 348 ? -0.223 -6.848 -8.880 1.00 94.25 348 ILE A CA 1
ATOM 2778 C C . ILE A 1 348 ? -1.492 -6.027 -9.187 1.00 94.25 348 ILE A C 1
ATOM 2780 O O . ILE A 1 348 ? -2.021 -5.404 -8.263 1.00 94.25 348 ILE A O 1
ATOM 2784 N N . PRO A 1 349 ? -2.042 -6.035 -10.421 1.00 95.12 349 PRO A N 1
ATOM 2785 C CA . PRO A 1 349 ? -3.311 -5.372 -10.710 1.00 95.12 349 PRO A CA 1
ATOM 2786 C C . PRO A 1 349 ? -4.488 -5.843 -9.844 1.00 95.12 349 PRO A C 1
ATOM 2788 O O . PRO A 1 349 ? -5.295 -5.009 -9.438 1.00 95.12 349 PRO A O 1
ATOM 2791 N N . TYR A 1 350 ? -4.589 -7.142 -9.530 1.00 96.12 350 TYR A N 1
ATOM 2792 C CA . TYR A 1 350 ? -5.641 -7.663 -8.645 1.00 96.12 350 TYR A CA 1
ATOM 2793 C C . TYR A 1 350 ? -5.496 -7.119 -7.225 1.00 96.12 350 TYR A C 1
ATOM 2795 O O . TYR A 1 350 ? -6.464 -6.612 -6.663 1.00 96.12 350 TYR A O 1
ATOM 2803 N N . TYR A 1 351 ? -4.285 -7.155 -6.667 1.00 95.94 351 TYR A N 1
ATOM 2804 C CA . TYR A 1 351 ? -4.006 -6.610 -5.339 1.00 95.94 351 TYR A CA 1
ATOM 2805 C C . TYR A 1 351 ? -4.304 -5.102 -5.258 1.00 95.94 351 TYR A C 1
ATOM 2807 O O . TYR A 1 351 ? -5.013 -4.661 -4.353 1.00 95.94 351 TYR A O 1
ATOM 2815 N N . ASN A 1 352 ? -3.850 -4.312 -6.238 1.00 95.69 352 ASN A N 1
ATOM 2816 C CA . ASN A 1 352 ? -4.091 -2.864 -6.264 1.00 95.69 352 ASN A CA 1
ATOM 2817 C C . ASN A 1 352 ? -5.576 -2.523 -6.465 1.00 95.69 352 ASN A C 1
ATOM 2819 O O . ASN A 1 352 ? -6.078 -1.582 -5.849 1.00 95.69 352 ASN A O 1
ATOM 2823 N N . LYS A 1 353 ? -6.298 -3.310 -7.273 1.00 96.75 353 LYS A N 1
ATOM 2824 C CA . LYS A 1 353 ? -7.755 -3.197 -7.413 1.00 96.75 353 LYS A CA 1
ATOM 2825 C C . LYS A 1 353 ? -8.479 -3.533 -6.108 1.00 96.75 353 LYS A C 1
ATOM 2827 O O . LYS A 1 353 ? -9.403 -2.814 -5.740 1.00 96.75 353 LYS A O 1
ATOM 2832 N N . GLY A 1 354 ? -8.029 -4.565 -5.392 1.00 96.00 354 GLY A N 1
ATOM 2833 C CA . GLY A 1 354 ? -8.537 -4.913 -4.065 1.00 96.00 354 GLY A CA 1
ATOM 2834 C C . GLY A 1 354 ? -8.358 -3.776 -3.059 1.00 96.00 354 GLY A C 1
ATOM 2835 O O . GLY A 1 354 ? -9.316 -3.414 -2.384 1.00 96.00 354 GLY A O 1
ATOM 2836 N N . ASN A 1 355 ? -7.181 -3.138 -3.033 1.00 94.94 355 ASN A N 1
ATOM 2837 C CA . ASN A 1 355 ? -6.931 -1.966 -2.183 1.00 94.94 355 ASN A CA 1
ATOM 2838 C C . ASN A 1 355 ? -7.884 -0.810 -2.513 1.00 94.94 355 ASN A C 1
ATOM 2840 O O . ASN A 1 355 ? -8.519 -0.269 -1.613 1.00 94.94 355 ASN A O 1
ATOM 2844 N N . ALA A 1 356 ? -8.067 -0.490 -3.798 1.00 94.81 356 ALA A N 1
ATOM 2845 C CA . ALA A 1 356 ? -8.991 0.567 -4.211 1.00 94.81 356 ALA A CA 1
ATOM 2846 C C . ALA A 1 356 ? -10.454 0.280 -3.803 1.00 94.81 356 ALA A C 1
ATOM 2848 O O . ALA A 1 356 ? -11.179 1.201 -3.415 1.00 94.81 356 ALA A O 1
ATOM 2849 N N . PHE A 1 357 ? -10.891 -0.986 -3.855 1.00 95.12 357 PHE A N 1
ATOM 2850 C CA . PHE A 1 357 ? -12.207 -1.396 -3.351 1.00 95.12 357 PHE A CA 1
ATOM 2851 C C . PHE A 1 357 ? -12.314 -1.303 -1.828 1.00 95.12 357 PHE A C 1
ATOM 2853 O O . PHE A 1 357 ? -13.306 -0.771 -1.327 1.00 95.12 357 PHE A O 1
ATOM 2860 N N . ASN A 1 358 ? -11.290 -1.754 -1.101 1.00 93.19 358 ASN A N 1
ATOM 2861 C CA . ASN A 1 358 ? -11.237 -1.665 0.356 1.00 93.19 358 ASN A CA 1
ATOM 2862 C C . ASN A 1 358 ? -11.337 -0.205 0.827 1.00 93.19 358 ASN A C 1
ATOM 2864 O O . ASN A 1 358 ? -12.125 0.106 1.719 1.00 93.19 358 ASN A O 1
ATOM 2868 N N . ASP A 1 359 ? -10.632 0.707 0.156 1.00 90.06 359 ASP A N 1
ATOM 2869 C CA . ASP A 1 359 ? -10.667 2.146 0.445 1.00 90.06 359 ASP A CA 1
ATOM 2870 C C . ASP A 1 359 ? -11.990 2.822 0.034 1.00 90.06 359 ASP A C 1
ATOM 2872 O O . ASP A 1 359 ? -12.238 3.978 0.384 1.00 90.06 359 ASP A O 1
ATOM 2876 N N . SER A 1 360 ? -12.829 2.131 -0.743 1.00 90.56 360 SER A N 1
ATOM 2877 C CA . SER A 1 360 ? -14.205 2.525 -1.082 1.00 90.56 360 SER A CA 1
ATOM 2878 C C . SER A 1 360 ? -15.257 1.804 -0.227 1.00 90.56 360 SER A C 1
ATOM 2880 O O . SER A 1 360 ? -16.438 1.847 -0.567 1.00 90.56 360 SER A O 1
ATOM 2882 N N . CYS A 1 361 ? -14.842 1.122 0.848 1.00 90.62 361 CYS A N 1
ATOM 2883 C CA . CYS A 1 361 ? -15.699 0.325 1.736 1.00 90.62 361 CYS A CA 1
ATOM 2884 C C . CYS A 1 361 ? -16.462 -0.814 1.030 1.00 90.62 361 CYS A C 1
ATOM 2886 O O . CYS A 1 361 ? -17.463 -1.306 1.544 1.00 90.62 361 CYS A O 1
ATOM 2888 N N . LYS A 1 362 ? -15.985 -1.249 -0.143 1.00 94.38 362 LYS A N 1
ATOM 2889 C CA . LYS A 1 362 ? -16.509 -2.393 -0.901 1.00 94.38 362 LYS A CA 1
ATOM 2890 C C . LYS A 1 362 ? -15.719 -3.644 -0.535 1.00 94.38 362 LYS A C 1
ATOM 2892 O O . LYS A 1 362 ? -14.834 -4.086 -1.272 1.00 94.38 362 LYS A O 1
ATOM 2897 N N . TYR A 1 363 ? -15.938 -4.121 0.686 1.00 95.50 363 TYR A N 1
ATOM 2898 C CA . TYR A 1 363 ? -15.074 -5.120 1.311 1.00 95.50 363 TYR A CA 1
ATOM 2899 C C . TYR A 1 363 ? -15.192 -6.499 0.647 1.00 95.50 363 TYR A C 1
ATOM 2901 O O . TYR A 1 363 ? -14.180 -7.180 0.489 1.00 95.50 363 TYR A O 1
ATOM 2909 N N . GLU A 1 364 ? -16.380 -6.902 0.199 1.00 95.94 364 GLU A N 1
ATOM 2910 C CA . GLU A 1 364 ? -16.604 -8.167 -0.505 1.00 95.94 364 GLU A CA 1
ATOM 2911 C C . GLU A 1 364 ? -15.843 -8.231 -1.837 1.00 95.94 364 GLU A C 1
ATOM 2913 O O . GLU A 1 364 ? -15.106 -9.192 -2.081 1.00 95.94 364 GLU A O 1
ATOM 2918 N N . GLU A 1 365 ? -15.950 -7.197 -2.676 1.00 95.81 365 GLU A N 1
ATOM 2919 C CA . GLU A 1 365 ? -15.224 -7.122 -3.949 1.00 95.81 365 GLU A CA 1
ATOM 2920 C C . GLU A 1 365 ? -13.707 -7.019 -3.738 1.00 95.81 365 GLU A C 1
ATOM 2922 O O . GLU A 1 365 ? -12.923 -7.569 -4.523 1.00 95.81 365 GLU A O 1
ATOM 2927 N N . ALA A 1 366 ? -13.274 -6.353 -2.660 1.00 97.25 366 ALA A N 1
ATOM 2928 C CA . ALA A 1 366 ? -11.870 -6.320 -2.267 1.00 97.25 366 ALA A CA 1
ATOM 2929 C C . ALA A 1 366 ? -11.348 -7.727 -1.940 1.00 97.25 366 ALA A C 1
ATOM 2931 O O . ALA A 1 366 ? -10.302 -8.128 -2.455 1.00 97.25 366 ALA A O 1
ATOM 2932 N N . ILE A 1 367 ? -12.096 -8.504 -1.149 1.00 97.19 367 ILE A N 1
ATOM 2933 C CA . ILE A 1 367 ? -11.747 -9.884 -0.783 1.00 97.19 367 ILE A CA 1
ATOM 2934 C C . ILE A 1 367 ? -11.645 -10.780 -2.022 1.00 97.19 367 ILE A C 1
ATOM 2936 O O . ILE A 1 367 ? -10.706 -11.572 -2.111 1.00 97.19 367 ILE A O 1
ATOM 2940 N N . GLU A 1 368 ? -12.555 -10.654 -2.992 1.00 96.44 368 GLU A N 1
ATOM 2941 C CA . GLU A 1 368 ? -12.476 -11.412 -4.249 1.00 96.44 368 GLU A CA 1
ATOM 2942 C C . GLU A 1 368 ? -11.184 -11.094 -5.017 1.00 96.44 368 GLU A C 1
ATOM 2944 O O . GLU A 1 368 ? -10.469 -12.003 -5.451 1.00 96.44 368 GLU A O 1
ATOM 2949 N N . CYS A 1 369 ? -10.838 -9.809 -5.125 1.00 96.62 369 CYS A N 1
ATOM 2950 C CA . CYS A 1 369 ? -9.602 -9.376 -5.773 1.00 96.62 369 CYS A CA 1
ATOM 2951 C C . CYS A 1 369 ? -8.356 -9.887 -5.031 1.00 96.62 369 CYS A C 1
ATOM 2953 O O . CYS A 1 369 ? -7.419 -10.367 -5.672 1.00 96.62 369 CYS A O 1
ATOM 2955 N N . TYR A 1 370 ? -8.347 -9.843 -3.696 1.00 97.25 370 TYR A N 1
ATOM 2956 C CA . TYR A 1 370 ? -7.244 -10.383 -2.900 1.00 97.25 370 TYR A CA 1
ATOM 2957 C C . TYR A 1 370 ? -7.112 -11.897 -3.040 1.00 97.25 370 TYR A C 1
ATOM 2959 O O . TYR A 1 370 ? -5.993 -12.377 -3.191 1.00 97.25 370 TYR A O 1
ATOM 2967 N N . ASN A 1 371 ? -8.220 -12.645 -3.062 1.00 95.94 371 ASN A N 1
ATOM 2968 C CA . ASN A 1 371 ? -8.190 -14.088 -3.311 1.00 95.94 371 ASN A CA 1
ATOM 2969 C C . ASN A 1 371 ? -7.531 -14.394 -4.656 1.00 95.94 371 ASN A C 1
ATOM 2971 O O . ASN A 1 371 ? -6.619 -15.206 -4.703 1.00 95.94 371 ASN A O 1
ATOM 2975 N N . LYS A 1 372 ? -7.903 -13.682 -5.727 1.00 95.69 372 LYS A N 1
ATOM 2976 C CA . LYS A 1 372 ? -7.261 -13.861 -7.040 1.00 95.69 372 LYS A CA 1
ATOM 2977 C C . LYS A 1 372 ? -5.776 -13.511 -7.034 1.00 95.69 372 LYS A C 1
ATOM 2979 O O . LYS A 1 372 ? -4.991 -14.214 -7.662 1.00 95.69 372 LYS A O 1
ATOM 2984 N N . ALA A 1 373 ? -5.378 -12.456 -6.325 1.00 95.44 373 ALA A N 1
ATOM 2985 C CA . ALA A 1 373 ? -3.966 -12.110 -6.185 1.00 95.44 373 ALA A CA 1
ATOM 2986 C C . ALA A 1 373 ? -3.173 -13.205 -5.445 1.00 95.44 373 ALA A C 1
ATOM 2988 O O . ALA A 1 373 ? -2.060 -13.521 -5.860 1.00 95.44 373 ALA A O 1
ATOM 2989 N N . ILE A 1 374 ? -3.758 -13.790 -4.394 1.00 94.62 374 ILE A N 1
ATOM 2990 C CA . ILE A 1 374 ? -3.178 -14.883 -3.598 1.00 94.62 374 ILE A CA 1
ATOM 2991 C C . ILE A 1 374 ? -3.118 -16.185 -4.412 1.00 94.62 374 ILE A C 1
ATOM 2993 O O . ILE A 1 374 ? -2.077 -16.830 -4.437 1.00 94.62 374 ILE A O 1
ATOM 2997 N N . ASP A 1 375 ? -4.181 -16.533 -5.144 1.00 94.38 375 ASP A N 1
ATOM 2998 C CA . ASP A 1 375 ? -4.232 -17.724 -6.008 1.00 94.38 375 ASP A CA 1
ATOM 2999 C C . ASP A 1 375 ? -3.118 -17.706 -7.072 1.00 94.38 375 ASP A C 1
ATOM 3001 O O . ASP A 1 375 ? -2.552 -18.743 -7.415 1.00 94.38 375 ASP A O 1
ATOM 3005 N N . LEU A 1 376 ? -2.806 -16.519 -7.607 1.00 92.62 376 LEU A N 1
ATOM 3006 C CA . LEU A 1 376 ? -1.725 -16.320 -8.577 1.00 92.62 376 LEU A CA 1
ATOM 3007 C C . LEU A 1 376 ? -0.339 -16.309 -7.921 1.00 92.62 376 LEU A C 1
ATOM 3009 O O . LEU A 1 376 ? 0.641 -16.712 -8.551 1.00 92.62 376 LEU A O 1
ATOM 3013 N N . LYS A 1 377 ? -0.242 -15.799 -6.690 1.00 90.19 377 LYS A N 1
ATOM 3014 C CA . LYS A 1 377 ? 1.009 -15.647 -5.948 1.00 90.19 377 LYS A CA 1
ATOM 3015 C C . LYS A 1 377 ? 0.762 -15.741 -4.434 1.00 90.19 377 LYS A C 1
ATOM 3017 O O . LYS A 1 377 ? 0.412 -14.752 -3.788 1.00 90.19 377 LYS A O 1
ATOM 3022 N N . ASP A 1 378 ? 0.995 -16.931 -3.881 1.00 85.44 378 ASP A N 1
ATOM 3023 C CA . ASP A 1 378 ? 0.664 -17.275 -2.487 1.00 85.44 378 ASP A CA 1
ATOM 3024 C C . ASP A 1 378 ? 1.631 -16.678 -1.440 1.00 85.44 378 ASP A C 1
ATOM 3026 O O . ASP A 1 378 ? 1.310 -16.588 -0.261 1.00 85.44 378 ASP A O 1
ATOM 3030 N N . ASP A 1 379 ? 2.806 -16.188 -1.839 1.00 88.88 379 ASP A N 1
ATOM 3031 C CA . ASP A 1 379 ? 3.813 -15.585 -0.948 1.00 88.88 379 ASP A CA 1
ATOM 3032 C C . ASP A 1 379 ? 3.597 -14.078 -0.688 1.00 88.88 379 ASP A C 1
ATOM 3034 O O . ASP A 1 379 ? 4.495 -13.388 -0.206 1.00 88.88 379 ASP A O 1
ATOM 3038 N N . ASN A 1 380 ? 2.415 -13.527 -0.986 1.00 88.19 380 ASN A N 1
ATOM 3039 C CA . ASN A 1 380 ? 2.116 -12.110 -0.756 1.00 88.19 380 ASN A CA 1
ATOM 3040 C C . ASN A 1 380 ? 1.495 -11.854 0.633 1.00 88.19 380 ASN A C 1
ATOM 3042 O O . ASN A 1 380 ? 0.271 -11.806 0.789 1.00 88.19 380 ASN A O 1
ATOM 3046 N N . ALA A 1 381 ? 2.341 -11.612 1.640 1.00 92.62 381 ALA A N 1
ATOM 3047 C CA . ALA A 1 381 ? 1.911 -11.327 3.015 1.00 92.62 381 ALA A CA 1
ATOM 3048 C C . ALA A 1 381 ? 0.960 -10.117 3.126 1.00 92.62 381 ALA A C 1
ATOM 3050 O O . ALA A 1 381 ? -0.014 -10.158 3.881 1.00 92.62 381 ALA A O 1
ATOM 3051 N N . ASN A 1 382 ? 1.189 -9.064 2.334 1.00 93.44 382 ASN A N 1
ATOM 3052 C CA . ASN A 1 382 ? 0.347 -7.864 2.340 1.00 93.44 382 ASN A CA 1
ATOM 3053 C C . ASN A 1 382 ? -1.063 -8.129 1.793 1.00 93.44 382 ASN A C 1
ATOM 3055 O O . ASN A 1 382 ? -2.030 -7.549 2.286 1.00 93.44 382 ASN A O 1
ATOM 3059 N N . ALA A 1 383 ? -1.211 -9.031 0.815 1.00 94.12 383 ALA A N 1
ATOM 3060 C CA . ALA A 1 383 ? -2.528 -9.438 0.326 1.00 94.12 383 ALA A CA 1
ATOM 3061 C C . ALA A 1 383 ? -3.336 -10.154 1.419 1.00 94.12 383 ALA A C 1
ATOM 3063 O O . ALA A 1 383 ? -4.511 -9.840 1.614 1.00 94.12 383 ALA A O 1
ATOM 3064 N N . TYR A 1 384 ? -2.703 -11.050 2.186 1.00 96.31 384 TYR A N 1
ATOM 3065 C CA . TYR A 1 384 ? -3.330 -11.691 3.346 1.00 96.31 384 TYR A CA 1
ATOM 3066 C C . TYR A 1 384 ? -3.694 -10.683 4.443 1.00 96.31 384 TYR A C 1
ATOM 3068 O O . TYR A 1 384 ? -4.803 -10.734 4.975 1.00 96.31 384 TYR A O 1
ATOM 3076 N N . LEU A 1 385 ? -2.802 -9.738 4.757 1.00 96.31 385 LEU A N 1
ATOM 3077 C CA . LEU A 1 385 ? -3.059 -8.681 5.738 1.00 96.31 385 LEU A CA 1
ATOM 3078 C C . LEU A 1 385 ? -4.268 -7.821 5.342 1.00 96.31 385 LEU A C 1
ATOM 3080 O O . LEU A 1 385 ? -5.186 -7.648 6.143 1.00 96.31 385 LEU A O 1
ATOM 3084 N N . ASN A 1 386 ? -4.306 -7.321 4.105 1.00 96.19 386 ASN A N 1
ATOM 3085 C CA . ASN A 1 386 ? -5.392 -6.453 3.648 1.00 96.19 386 ASN A CA 1
ATOM 3086 C C . ASN A 1 386 ? -6.715 -7.207 3.488 1.00 96.19 386 ASN A C 1
ATOM 3088 O O . ASN A 1 386 ? -7.765 -6.669 3.838 1.00 96.19 386 ASN A O 1
ATOM 3092 N N . LYS A 1 387 ? -6.677 -8.477 3.066 1.00 97.19 387 LYS A N 1
ATOM 3093 C CA . LYS A 1 387 ? -7.850 -9.360 3.112 1.00 97.19 387 LYS A CA 1
ATOM 3094 C C . LYS A 1 387 ? -8.363 -9.528 4.543 1.00 97.19 387 LYS A C 1
ATOM 3096 O O . LYS A 1 387 ? -9.566 -9.431 4.768 1.00 97.19 387 LYS A O 1
ATOM 3101 N N . GLY A 1 388 ? -7.469 -9.744 5.510 1.00 96.62 388 GLY A N 1
ATOM 3102 C CA . GLY A 1 388 ? -7.821 -9.820 6.928 1.00 96.62 388 GLY A CA 1
ATOM 3103 C C . GLY A 1 388 ? -8.463 -8.528 7.439 1.00 96.62 388 GLY A C 1
ATOM 3104 O O . GLY A 1 388 ? -9.483 -8.583 8.125 1.00 96.62 388 GLY A O 1
ATOM 3105 N N . ASN A 1 389 ? -7.936 -7.367 7.040 1.00 96.00 389 ASN A N 1
ATOM 3106 C CA . ASN A 1 389 ? -8.511 -6.067 7.388 1.00 96.00 389 ASN A CA 1
ATOM 3107 C C . ASN A 1 389 ? -9.928 -5.907 6.808 1.00 96.00 389 ASN A C 1
ATOM 3109 O O . ASN A 1 389 ? -10.841 -5.544 7.546 1.00 96.00 389 ASN A O 1
ATOM 3113 N N . ALA A 1 390 ? -10.136 -6.250 5.531 1.00 96.56 390 ALA A N 1
ATOM 3114 C CA . ALA A 1 390 ? -11.455 -6.220 4.894 1.00 96.56 390 ALA A CA 1
ATOM 3115 C C . ALA A 1 390 ? -12.455 -7.171 5.583 1.00 96.56 390 ALA A C 1
ATOM 3117 O O . ALA A 1 390 ? -13.580 -6.778 5.884 1.00 96.56 390 ALA A O 1
ATOM 3118 N N . LEU A 1 391 ? -12.032 -8.397 5.918 1.00 96.31 391 LEU A N 1
ATOM 3119 C CA . LEU A 1 391 ? -12.843 -9.360 6.679 1.00 96.31 391 LEU A CA 1
ATOM 3120 C C . LEU A 1 391 ? -13.187 -8.847 8.081 1.00 96.31 391 LEU A C 1
ATOM 3122 O O . LEU A 1 391 ? -14.312 -9.019 8.546 1.00 96.31 391 LEU A O 1
ATOM 3126 N N . SER A 1 392 ? -12.238 -8.192 8.751 1.00 94.56 392 SER A N 1
ATOM 3127 C CA . SER A 1 392 ? -12.464 -7.576 10.058 1.00 94.56 392 SER A CA 1
ATOM 3128 C C . SER A 1 392 ? -13.509 -6.461 9.978 1.00 94.56 392 SER A C 1
ATOM 3130 O O . SER A 1 392 ? -14.348 -6.366 10.874 1.00 94.56 392 SER A O 1
ATOM 3132 N N . SER A 1 393 ? -13.506 -5.654 8.914 1.00 93.44 393 SER A N 1
ATOM 3133 C CA . SER A 1 393 ? -14.521 -4.615 8.680 1.00 93.44 393 SER A CA 1
ATOM 3134 C C . SER A 1 393 ? -15.923 -5.187 8.439 1.00 93.44 393 SER A C 1
ATOM 3136 O O . SER A 1 393 ? -16.903 -4.543 8.794 1.00 93.44 393 SER A O 1
ATOM 3138 N N . LEU A 1 394 ? -16.023 -6.413 7.913 1.00 93.81 394 LEU A N 1
ATOM 3139 C CA . LEU A 1 394 ? -17.275 -7.171 7.758 1.00 93.81 394 LEU A CA 1
ATOM 3140 C C . LEU A 1 394 ? -17.673 -7.980 9.005 1.00 93.81 394 LEU A C 1
ATOM 3142 O O . LEU A 1 394 ? -18.525 -8.860 8.926 1.00 93.81 394 LEU A O 1
ATOM 3146 N N . ASP A 1 395 ? -17.014 -7.740 10.140 1.00 91.62 395 ASP A N 1
ATOM 3147 C CA . ASP A 1 395 ? -17.193 -8.473 11.401 1.00 91.62 395 ASP A CA 1
ATOM 3148 C C . ASP A 1 395 ? -16.895 -9.989 11.332 1.00 91.62 395 ASP A C 1
ATOM 3150 O O . ASP A 1 395 ? -17.165 -10.761 12.250 1.00 91.62 395 ASP A O 1
ATOM 3154 N N . ARG A 1 396 ? -16.216 -10.444 10.273 1.00 95.50 396 ARG A N 1
ATOM 3155 C CA . ARG A 1 396 ? -15.753 -11.833 10.101 1.00 95.50 396 ARG A CA 1
ATOM 3156 C C . ARG A 1 396 ? -14.401 -12.036 10.787 1.00 95.50 396 ARG A C 1
ATOM 3158 O O . ARG A 1 396 ? -13.397 -12.381 10.160 1.00 95.50 396 ARG A O 1
ATOM 3165 N N . LYS A 1 397 ? -14.359 -11.792 12.103 1.00 93.94 397 LYS A N 1
ATOM 3166 C CA . LYS A 1 397 ? -13.111 -11.722 12.893 1.00 93.94 397 LYS A CA 1
ATOM 3167 C C . LYS A 1 397 ? -12.296 -13.019 12.892 1.00 93.94 397 LYS A C 1
ATOM 3169 O O . LYS A 1 397 ? -11.071 -12.953 12.864 1.00 93.94 397 LYS A O 1
ATOM 3174 N N . LEU A 1 398 ? -12.946 -14.186 12.900 1.00 94.25 398 LEU A N 1
ATOM 3175 C CA . LEU A 1 398 ? -12.253 -15.484 12.889 1.00 94.25 398 LEU A CA 1
ATOM 3176 C C . LEU A 1 398 ? -11.474 -15.705 11.584 1.00 94.25 398 LEU A C 1
ATOM 3178 O O . LEU A 1 398 ? -10.282 -15.989 11.622 1.00 94.25 398 LEU A O 1
ATOM 3182 N N . GLU A 1 399 ? -12.108 -15.470 10.434 1.00 95.88 399 GLU A N 1
ATOM 3183 C CA . GLU A 1 399 ? -11.441 -15.578 9.129 1.00 95.88 399 GLU A CA 1
ATOM 3184 C C . GLU A 1 399 ? -10.338 -14.523 8.959 1.00 95.88 399 GLU A C 1
ATOM 3186 O O . GLU A 1 399 ? -9.303 -14.781 8.337 1.00 95.88 399 GLU A O 1
ATOM 3191 N N . ALA A 1 400 ? -10.526 -13.333 9.544 1.00 97.50 400 ALA A N 1
ATOM 3192 C CA . ALA A 1 400 ? -9.486 -12.312 9.589 1.00 97.50 400 ALA A CA 1
ATOM 3193 C C . ALA A 1 400 ? -8.247 -12.798 10.362 1.00 97.50 400 ALA A C 1
ATOM 3195 O O . ALA A 1 400 ? -7.126 -12.610 9.891 1.00 97.50 400 ALA A O 1
ATOM 3196 N N . ILE A 1 401 ? -8.432 -13.471 11.505 1.00 97.31 401 ILE A N 1
ATOM 3197 C CA . ILE A 1 401 ? -7.340 -14.051 12.303 1.00 97.31 401 ILE A CA 1
ATOM 3198 C C . ILE A 1 401 ? -6.558 -15.104 11.512 1.00 97.31 401 ILE A C 1
ATOM 3200 O O . ILE A 1 401 ? -5.325 -15.130 11.607 1.00 97.31 401 ILE A O 1
ATOM 3204 N N . ASP A 1 402 ? -7.229 -15.934 10.714 1.00 96.31 402 ASP A N 1
ATOM 3205 C CA . ASP A 1 402 ? -6.562 -16.909 9.845 1.00 96.31 402 ASP A CA 1
ATOM 3206 C C . ASP A 1 402 ? -5.698 -16.208 8.790 1.00 96.31 402 ASP A C 1
ATOM 3208 O O . ASP A 1 402 ? -4.526 -16.555 8.609 1.00 96.31 402 ASP A O 1
ATOM 3212 N N . CYS A 1 403 ? -6.231 -15.157 8.158 1.00 97.00 403 CYS A N 1
ATOM 3213 C CA . CYS A 1 403 ? -5.491 -14.349 7.189 1.00 97.00 403 CYS A CA 1
ATOM 3214 C C . CYS A 1 403 ? -4.279 -13.654 7.828 1.00 97.00 403 CYS A C 1
ATOM 3216 O O . CYS A 1 403 ? -3.176 -13.724 7.287 1.00 97.00 403 CYS A O 1
ATOM 3218 N N . TYR A 1 404 ? -4.433 -13.047 9.009 1.00 97.69 404 TYR A N 1
ATOM 3219 C CA . TYR A 1 404 ? -3.303 -12.449 9.726 1.00 97.69 404 TYR A CA 1
ATOM 3220 C C . TYR A 1 404 ? -2.265 -13.495 10.130 1.00 97.69 404 TYR A C 1
ATOM 3222 O O . TYR A 1 404 ? -1.070 -13.240 10.031 1.00 97.69 404 TYR A O 1
ATOM 3230 N N . SER A 1 405 ? -2.696 -14.689 10.541 1.00 96.62 405 SER A N 1
ATOM 3231 C CA . SER A 1 405 ? -1.781 -15.781 10.889 1.00 96.62 405 SER A CA 1
ATOM 3232 C C . SER A 1 405 ? -0.979 -16.250 9.673 1.00 96.62 405 SER A C 1
ATOM 3234 O O . SER A 1 405 ? 0.211 -16.528 9.806 1.00 96.62 405 SER A O 1
ATOM 3236 N N . LYS A 1 406 ? -1.586 -16.270 8.479 1.00 96.50 406 LYS A N 1
ATOM 3237 C CA . LYS A 1 406 ? -0.875 -16.518 7.217 1.00 96.50 406 LYS A CA 1
ATOM 3238 C C . LYS A 1 406 ? 0.108 -15.402 6.868 1.00 96.50 406 LYS A C 1
ATOM 3240 O O . LYS A 1 406 ? 1.253 -15.704 6.548 1.00 96.50 406 LYS A O 1
ATOM 3245 N N . ALA A 1 407 ? -0.282 -14.137 7.021 1.00 96.75 407 ALA A N 1
ATOM 3246 C CA . ALA A 1 407 ? 0.632 -13.008 6.834 1.00 96.75 407 ALA A CA 1
ATOM 3247 C C . ALA A 1 407 ? 1.847 -13.080 7.784 1.00 96.75 407 ALA A C 1
ATOM 3249 O O . ALA A 1 407 ? 2.973 -12.861 7.350 1.00 96.75 407 ALA A O 1
ATOM 3250 N N . ILE A 1 408 ? 1.638 -13.470 9.049 1.00 96.56 408 ILE A N 1
ATOM 3251 C CA . ILE A 1 408 ? 2.709 -13.694 10.039 1.00 96.56 408 ILE A CA 1
ATOM 3252 C C . ILE A 1 408 ? 3.629 -14.851 9.630 1.00 96.56 408 ILE A C 1
ATOM 3254 O O . ILE A 1 408 ? 4.839 -14.756 9.805 1.00 96.56 408 ILE A O 1
ATOM 3258 N N . GLN A 1 409 ? 3.080 -15.949 9.097 1.00 95.69 409 GLN A N 1
ATOM 3259 C CA . GLN A 1 409 ? 3.887 -17.082 8.623 1.00 95.69 409 GLN A CA 1
ATOM 3260 C C . GLN A 1 409 ? 4.817 -16.683 7.470 1.00 95.69 409 GLN A C 1
ATOM 3262 O O . GLN A 1 409 ? 5.950 -17.156 7.421 1.00 95.69 409 GLN A O 1
ATOM 3267 N N . LEU A 1 410 ? 4.342 -15.826 6.563 1.00 94.56 410 LEU A N 1
ATOM 3268 C CA . LEU A 1 410 ? 5.106 -15.348 5.410 1.00 94.56 410 LEU A CA 1
ATOM 3269 C C . LEU A 1 410 ? 6.144 -14.284 5.798 1.00 94.56 410 LEU A C 1
ATOM 3271 O O . LEU A 1 410 ? 7.285 -14.346 5.347 1.00 94.56 410 LEU A O 1
ATOM 3275 N N . GLU A 1 411 ? 5.774 -13.339 6.666 1.00 94.31 411 GLU A N 1
ATOM 3276 C CA . GLU A 1 411 ? 6.654 -12.270 7.152 1.00 94.31 411 GLU A CA 1
ATOM 3277 C C . GLU A 1 411 ? 6.654 -12.188 8.693 1.00 94.31 411 GLU A C 1
ATOM 3279 O O . GLU A 1 411 ? 6.004 -11.315 9.281 1.00 94.31 411 GLU A O 1
ATOM 3284 N N . PRO A 1 412 ? 7.435 -13.040 9.389 1.00 94.44 412 PRO A N 1
ATOM 3285 C CA . PRO A 1 412 ? 7.425 -13.103 10.855 1.00 94.44 412 PRO A CA 1
ATOM 3286 C C . PRO A 1 412 ? 7.927 -11.839 11.560 1.00 94.44 412 PRO A C 1
ATOM 3288 O O . PRO A 1 412 ? 7.638 -11.649 12.740 1.00 94.44 412 PRO A O 1
ATOM 3291 N N . ASN A 1 413 ? 8.679 -10.992 10.850 1.00 94.44 413 ASN A N 1
ATOM 3292 C CA . ASN A 1 413 ? 9.292 -9.770 11.380 1.00 94.44 413 ASN A CA 1
ATOM 3293 C C . ASN A 1 413 ? 8.431 -8.513 11.162 1.00 94.44 413 ASN A C 1
ATOM 3295 O O . ASN A 1 413 ? 8.854 -7.416 11.520 1.00 94.44 413 ASN A O 1
ATOM 3299 N N . ASN A 1 414 ? 7.240 -8.644 10.572 1.00 93.88 414 ASN A N 1
ATOM 3300 C CA . ASN A 1 414 ? 6.330 -7.524 10.357 1.00 93.88 414 ASN A CA 1
ATOM 3301 C C . ASN A 1 414 ? 5.415 -7.341 11.589 1.00 93.88 414 ASN A C 1
ATOM 3303 O O . ASN A 1 414 ? 4.635 -8.243 11.892 1.00 93.88 414 ASN A O 1
ATOM 3307 N N . PRO A 1 415 ? 5.457 -6.203 12.311 1.00 95.62 415 PRO A N 1
ATOM 3308 C CA . PRO A 1 415 ? 4.645 -5.992 13.516 1.00 95.62 415 PRO A CA 1
ATOM 3309 C C . PRO A 1 415 ? 3.150 -5.764 13.230 1.00 95.62 415 PRO A C 1
ATOM 3311 O O . PRO A 1 415 ? 2.321 -5.935 14.129 1.00 95.62 415 PRO A O 1
ATOM 3314 N N . ILE A 1 416 ? 2.785 -5.372 12.002 1.00 96.25 416 ILE A N 1
ATOM 3315 C CA . ILE A 1 416 ? 1.417 -4.955 11.660 1.00 96.25 416 ILE A CA 1
ATOM 3316 C C . ILE A 1 416 ? 0.429 -6.131 11.775 1.00 96.25 416 ILE A C 1
ATOM 3318 O O . ILE A 1 416 ? -0.541 -5.997 12.527 1.00 96.25 416 ILE A O 1
ATOM 3322 N N . PRO A 1 417 ? 0.665 -7.305 11.146 1.00 96.50 417 PRO A N 1
ATOM 3323 C CA . PRO A 1 417 ? -0.224 -8.460 11.282 1.00 96.50 417 PRO A CA 1
ATOM 3324 C C . PRO A 1 417 ? -0.449 -8.923 12.728 1.00 96.50 417 PRO A C 1
ATOM 3326 O O . PRO A 1 417 ? -1.570 -9.292 13.075 1.00 96.50 417 PRO A O 1
ATOM 3329 N N . TYR A 1 418 ? 0.574 -8.874 13.592 1.00 97.25 418 TYR A N 1
ATOM 3330 C CA . TYR A 1 418 ? 0.429 -9.234 15.008 1.00 97.25 418 TYR A CA 1
ATOM 3331 C C . TYR A 1 418 ? -0.514 -8.281 15.746 1.00 97.25 418 TYR A C 1
ATOM 3333 O O . TYR A 1 418 ? -1.388 -8.735 16.483 1.00 97.25 418 TYR A O 1
ATOM 3341 N N . SER A 1 419 ? -0.386 -6.970 15.528 1.00 96.69 419 SER A N 1
ATOM 3342 C CA . SER A 1 419 ? -1.285 -5.988 16.146 1.00 96.69 419 SER A CA 1
ATOM 3343 C C . SER A 1 419 ? -2.711 -6.095 15.604 1.00 96.69 419 SER A C 1
ATOM 3345 O O . SER A 1 419 ? -3.660 -6.073 16.389 1.00 96.69 419 SER A O 1
ATOM 3347 N N . SER A 1 420 ? -2.883 -6.290 14.290 1.00 97.12 420 SER A N 1
ATOM 3348 C CA . SER A 1 420 ? -4.203 -6.511 13.681 1.00 97.12 420 SER A CA 1
ATOM 3349 C C . SER A 1 420 ? -4.872 -7.786 14.202 1.00 97.12 420 SER A C 1
ATOM 3351 O O . SER A 1 420 ? -6.065 -7.771 14.518 1.00 97.12 420 SER A O 1
ATOM 3353 N N . LYS A 1 421 ? -4.106 -8.872 14.377 1.00 97.50 421 LYS A N 1
ATOM 3354 C CA . LYS A 1 421 ? -4.579 -10.107 15.016 1.00 97.50 421 LYS A CA 1
ATOM 3355 C C . LYS A 1 421 ? -4.953 -9.880 16.480 1.00 97.50 421 LYS A C 1
ATOM 3357 O O . LYS A 1 421 ? -6.030 -10.304 16.890 1.00 97.50 421 LYS A O 1
ATOM 3362 N N . GLY A 1 422 ? -4.118 -9.173 17.243 1.00 96.50 422 GLY A N 1
ATOM 3363 C CA . GLY A 1 422 ? -4.405 -8.805 18.631 1.00 96.50 422 GLY A CA 1
ATOM 3364 C C . GLY A 1 422 ? -5.692 -7.988 18.768 1.00 96.50 422 GLY A C 1
ATOM 3365 O O . GLY A 1 422 ? -6.510 -8.265 19.640 1.00 96.50 422 GLY A O 1
ATOM 3366 N N . ASN A 1 423 ? -5.934 -7.047 17.853 1.00 95.94 423 ASN A N 1
ATOM 3367 C CA . ASN A 1 423 ? -7.180 -6.284 17.812 1.00 95.94 423 ASN A CA 1
ATOM 3368 C C . ASN A 1 423 ? -8.402 -7.182 17.548 1.00 95.94 423 ASN A C 1
ATOM 3370 O O . ASN A 1 423 ? -9.397 -7.112 18.263 1.00 95.94 423 ASN A O 1
ATOM 3374 N N . ALA A 1 424 ? -8.324 -8.072 16.555 1.00 96.25 424 ALA A N 1
ATOM 3375 C CA . ALA A 1 424 ? -9.411 -9.010 16.272 1.00 96.25 424 ALA A CA 1
ATOM 3376 C C . ALA A 1 424 ? -9.700 -9.946 17.463 1.00 96.25 424 ALA A C 1
ATOM 3378 O O . ALA A 1 424 ? -10.862 -10.210 17.763 1.00 96.25 424 ALA A O 1
ATOM 3379 N N . LEU A 1 425 ? -8.663 -10.399 18.174 1.00 96.12 425 LEU A N 1
ATOM 3380 C CA . LEU A 1 425 ? -8.792 -11.219 19.384 1.00 96.12 425 LEU A CA 1
ATOM 3381 C C . LEU A 1 425 ? -9.420 -10.451 20.556 1.00 96.12 425 LEU A C 1
ATOM 3383 O O . LEU A 1 425 ? -10.247 -11.018 21.268 1.00 96.12 425 LEU A O 1
ATOM 3387 N N . ASN A 1 426 ? -9.097 -9.163 20.716 1.00 94.25 426 ASN A N 1
ATOM 3388 C CA . ASN A 1 426 ? -9.740 -8.291 21.703 1.00 94.25 426 ASN A CA 1
ATOM 3389 C C . ASN A 1 426 ? -11.256 -8.212 21.493 1.00 94.25 426 ASN A C 1
ATOM 3391 O O . ASN A 1 426 ? -12.007 -8.336 22.456 1.00 94.25 426 ASN A O 1
ATOM 3395 N N . PHE A 1 427 ? -11.713 -8.063 20.245 1.00 92.25 427 PHE A N 1
ATOM 3396 C CA . PHE A 1 427 ? -13.147 -8.054 19.928 1.00 92.25 427 PHE A CA 1
ATOM 3397 C C . PHE A 1 427 ? -13.835 -9.406 20.158 1.00 92.25 427 PHE A C 1
ATOM 3399 O O . PHE A 1 427 ? -15.039 -9.445 20.385 1.00 92.25 427 PHE A O 1
ATOM 3406 N N . LEU A 1 428 ? -13.082 -10.507 20.137 1.00 93.12 428 LEU A N 1
ATOM 3407 C CA . LEU A 1 428 ? -13.573 -11.846 20.478 1.00 93.12 428 LEU A CA 1
ATOM 3408 C C . LEU A 1 428 ? -13.447 -12.174 21.976 1.00 93.12 428 LEU A C 1
ATOM 3410 O O . LEU A 1 428 ? -13.628 -13.330 22.358 1.00 93.12 428 LEU A O 1
ATOM 3414 N N . CYS A 1 429 ? -13.109 -11.192 22.817 1.00 93.00 429 CYS A N 1
ATOM 3415 C CA . CYS A 1 429 ? -12.877 -11.347 24.256 1.00 93.00 429 CYS A CA 1
ATOM 3416 C C . CYS A 1 429 ? -11.747 -12.332 24.623 1.00 93.00 429 CYS A C 1
ATOM 3418 O O . CYS A 1 429 ? -11.695 -12.831 25.746 1.00 93.00 429 CYS A O 1
ATOM 3420 N N . LYS A 1 430 ? -10.826 -12.617 23.694 1.00 95.06 430 LYS A N 1
ATOM 3421 C CA . LYS A 1 430 ? -9.655 -13.485 23.907 1.00 95.06 430 LYS A CA 1
ATOM 3422 C C . LYS A 1 430 ? -8.443 -12.653 24.322 1.00 95.06 430 LYS A C 1
ATOM 3424 O O . LYS A 1 430 ? -7.467 -12.525 23.578 1.00 95.06 430 LYS A O 1
ATOM 3429 N N . TYR A 1 431 ? -8.541 -12.023 25.486 1.00 94.94 431 TYR A N 1
ATOM 3430 C CA . TYR A 1 431 ? -7.616 -10.968 25.896 1.00 94.94 431 TYR A CA 1
ATOM 3431 C C . TYR A 1 431 ? -6.184 -11.471 26.133 1.00 94.94 431 TYR A C 1
ATOM 3433 O O . TYR A 1 431 ? -5.234 -10.771 25.790 1.00 94.94 431 TYR A O 1
ATOM 3441 N N . GLU A 1 432 ? -5.990 -12.685 26.648 1.00 94.50 432 GLU A N 1
ATOM 3442 C CA . GLU A 1 432 ? -4.661 -13.267 26.871 1.00 94.50 432 GLU A CA 1
ATOM 3443 C C . GLU A 1 432 ? -3.913 -13.533 25.557 1.00 94.50 432 GLU A C 1
ATOM 3445 O O . GLU A 1 432 ? -2.756 -13.134 25.415 1.00 94.50 432 GLU A O 1
ATOM 3450 N N . GLU A 1 433 ? -4.580 -14.138 24.568 1.00 95.75 433 GLU A N 1
ATOM 3451 C CA . GLU A 1 433 ? -4.009 -14.350 23.228 1.00 95.75 433 GLU A CA 1
ATOM 3452 C C . GLU A 1 433 ? -3.718 -13.002 22.537 1.00 95.75 433 GLU A C 1
ATOM 3454 O O . GLU A 1 433 ? -2.703 -12.837 21.849 1.00 95.75 433 GLU A O 1
ATOM 3459 N N . ALA A 1 434 ? -4.587 -12.003 22.745 1.00 97.25 434 ALA A N 1
ATOM 3460 C CA . ALA A 1 434 ? -4.374 -10.650 22.243 1.00 97.25 434 ALA A CA 1
ATOM 3461 C C . ALA A 1 434 ? -3.133 -9.992 22.867 1.00 97.25 434 ALA A C 1
ATOM 3463 O O . ALA A 1 434 ? -2.372 -9.331 22.154 1.00 97.25 434 ALA A O 1
ATOM 3464 N N . LEU A 1 435 ? -2.887 -10.189 24.169 1.00 96.19 435 LEU A N 1
ATOM 3465 C CA . LEU A 1 435 ? -1.681 -9.696 24.841 1.00 96.19 435 LEU A CA 1
ATOM 3466 C C . LEU A 1 435 ? -0.409 -10.304 24.262 1.00 96.19 435 LEU A C 1
ATOM 3468 O O . LEU A 1 435 ? 0.562 -9.574 24.068 1.00 96.19 435 LEU A O 1
ATOM 3472 N N . GLU A 1 436 ? -0.398 -11.607 23.986 1.00 96.06 436 GLU A N 1
ATOM 3473 C CA . GLU A 1 436 ? 0.753 -12.277 23.376 1.00 96.06 436 GLU A CA 1
ATOM 3474 C C . GLU A 1 436 ? 1.074 -11.669 22.004 1.00 96.06 436 GLU A C 1
ATOM 3476 O O . GLU A 1 436 ? 2.207 -11.243 21.759 1.00 96.06 436 GLU A O 1
ATOM 3481 N N . CYS A 1 437 ? 0.056 -11.522 21.151 1.00 96.62 437 CYS A N 1
ATOM 3482 C CA . CYS A 1 437 ? 0.206 -10.909 19.833 1.00 96.62 437 CYS A CA 1
ATOM 3483 C C . CYS A 1 437 ? 0.705 -9.457 19.934 1.00 96.62 437 CYS A C 1
ATOM 3485 O O . CYS A 1 437 ? 1.659 -9.077 19.253 1.00 96.62 437 CYS A O 1
ATOM 3487 N N . CYS A 1 438 ? 0.114 -8.646 20.814 1.00 96.81 438 CYS A N 1
ATOM 3488 C CA . CYS A 1 438 ? 0.527 -7.256 21.002 1.00 96.81 438 CYS A CA 1
ATOM 3489 C C . CYS A 1 438 ? 1.949 -7.142 21.572 1.00 96.81 438 CYS A C 1
ATOM 3491 O O . CYS A 1 438 ? 2.714 -6.287 21.131 1.00 96.81 438 CYS A O 1
ATOM 3493 N N . ASN A 1 439 ? 2.340 -8.009 22.512 1.00 96.50 439 ASN A N 1
ATOM 3494 C CA . ASN A 1 439 ? 3.708 -8.048 23.035 1.00 96.50 439 ASN A CA 1
ATOM 3495 C C . ASN A 1 439 ? 4.709 -8.387 21.930 1.00 96.50 439 ASN A C 1
ATOM 3497 O O . ASN A 1 439 ? 5.755 -7.744 21.862 1.00 96.50 439 ASN A O 1
ATOM 3501 N N . LYS A 1 440 ? 4.378 -9.327 21.036 1.00 97.12 440 LYS A N 1
ATOM 3502 C CA . LYS A 1 440 ? 5.248 -9.658 19.903 1.00 97.12 440 LYS A CA 1
ATOM 3503 C C . LYS A 1 440 ? 5.369 -8.502 18.910 1.00 97.12 440 LYS A C 1
ATOM 3505 O O . LYS A 1 440 ? 6.470 -8.202 18.460 1.00 97.12 440 LYS A O 1
ATOM 3510 N N . ALA A 1 441 ? 4.273 -7.794 18.631 1.00 96.88 441 ALA A N 1
ATOM 3511 C CA . ALA A 1 441 ? 4.305 -6.582 17.811 1.00 96.88 441 ALA A CA 1
ATOM 3512 C C . ALA A 1 441 ? 5.202 -5.484 18.423 1.00 96.88 441 ALA A C 1
ATOM 3514 O O . ALA A 1 441 ? 5.951 -4.837 17.695 1.00 96.88 441 ALA A O 1
ATOM 3515 N N . ILE A 1 442 ? 5.161 -5.308 19.751 1.00 96.06 442 ILE A N 1
ATOM 3516 C CA . ILE A 1 442 ? 6.001 -4.347 20.493 1.00 96.06 442 ILE A CA 1
ATOM 3517 C C . ILE A 1 442 ? 7.470 -4.795 20.538 1.00 96.06 442 ILE A C 1
ATOM 3519 O O . ILE A 1 442 ? 8.364 -3.958 20.493 1.00 96.06 442 ILE A O 1
ATOM 3523 N N . GLU A 1 443 ? 7.746 -6.098 20.619 1.00 96.38 443 GLU A N 1
ATOM 3524 C CA . GLU A 1 443 ? 9.112 -6.634 20.543 1.00 96.38 443 GLU A CA 1
ATOM 3525 C C . GLU A 1 443 ? 9.757 -6.317 19.185 1.00 96.38 443 GLU A C 1
ATOM 3527 O O . GLU A 1 443 ? 10.919 -5.920 19.131 1.00 96.38 443 GLU A O 1
ATOM 3532 N N . LEU A 1 444 ? 8.988 -6.454 18.099 1.00 95.38 444 LEU A N 1
ATOM 3533 C CA . LEU A 1 444 ? 9.429 -6.147 16.736 1.00 95.38 444 LEU A CA 1
ATOM 3534 C C . LEU A 1 444 ? 9.558 -4.638 16.486 1.00 95.38 444 LEU A C 1
ATOM 3536 O O . LEU A 1 444 ? 10.487 -4.202 15.808 1.00 95.38 444 LEU A O 1
ATOM 3540 N N . ASN A 1 445 ? 8.629 -3.841 17.017 1.00 94.94 445 ASN A N 1
ATOM 3541 C CA . ASN A 1 445 ? 8.676 -2.385 16.954 1.00 94.94 445 ASN A CA 1
ATOM 3542 C C . ASN A 1 445 ? 8.198 -1.763 18.284 1.00 94.94 445 ASN A C 1
ATOM 3544 O O . ASN A 1 445 ? 6.986 -1.628 18.498 1.00 94.94 445 ASN A O 1
ATOM 3548 N N . PRO A 1 446 ? 9.134 -1.332 19.154 1.00 93.44 446 PRO A N 1
ATOM 3549 C CA . PRO A 1 446 ? 8.814 -0.761 20.461 1.00 93.44 446 PRO A CA 1
ATOM 3550 C C . PRO A 1 446 ? 7.945 0.496 20.424 1.00 93.44 446 PRO A C 1
ATOM 3552 O O . PRO A 1 446 ? 7.213 0.735 21.384 1.00 93.44 446 PRO A O 1
ATOM 3555 N N . ASP A 1 447 ? 7.978 1.258 19.330 1.00 92.81 447 ASP A N 1
ATOM 3556 C CA . ASP A 1 447 ? 7.240 2.516 19.174 1.00 92.81 447 ASP A CA 1
ATOM 3557 C C . ASP A 1 447 ? 5.927 2.329 18.393 1.00 92.81 447 ASP A C 1
ATOM 3559 O O . ASP A 1 447 ? 5.288 3.295 17.970 1.00 92.81 447 ASP A O 1
ATOM 3563 N N . TYR A 1 448 ? 5.477 1.083 18.192 1.00 92.12 448 TYR A N 1
ATOM 3564 C CA . TYR A 1 448 ? 4.251 0.820 17.446 1.00 92.12 448 TYR A CA 1
ATOM 3565 C C . TYR A 1 448 ? 2.990 1.125 18.269 1.00 92.12 448 TYR A C 1
ATOM 3567 O O . TYR A 1 448 ? 2.492 0.296 19.036 1.00 92.12 448 TYR A O 1
ATOM 3575 N N . ILE A 1 449 ? 2.451 2.331 18.074 1.00 91.56 449 ILE A N 1
ATOM 3576 C CA . ILE A 1 449 ? 1.324 2.909 18.829 1.00 91.56 449 ILE A CA 1
ATOM 3577 C C . ILE A 1 449 ? 0.117 1.966 18.893 1.00 91.56 449 ILE A C 1
ATOM 3579 O O . ILE A 1 449 ? -0.379 1.679 19.982 1.00 91.56 449 ILE A O 1
ATOM 3583 N N . ASN A 1 450 ? -0.320 1.425 17.750 1.00 91.50 450 ASN A N 1
ATOM 3584 C CA . ASN A 1 450 ? -1.494 0.549 17.691 1.00 91.50 450 ASN A CA 1
ATOM 3585 C C . ASN A 1 450 ? -1.339 -0.693 18.579 1.00 91.50 450 ASN A C 1
ATOM 3587 O O . ASN A 1 450 ? -2.303 -1.108 19.218 1.00 91.50 450 ASN A O 1
ATOM 3591 N N . ALA A 1 451 ? -0.136 -1.268 18.668 1.00 94.50 451 ALA A N 1
ATOM 3592 C CA . ALA A 1 451 ? 0.100 -2.429 19.521 1.00 94.50 451 ALA A CA 1
ATOM 3593 C C . ALA A 1 451 ? 0.032 -2.078 21.015 1.00 94.50 451 ALA A C 1
ATOM 3595 O O . ALA A 1 451 ? -0.547 -2.842 21.787 1.00 94.50 451 ALA A O 1
ATOM 3596 N N . HIS A 1 452 ? 0.546 -0.913 21.433 1.00 94.75 452 HIS A N 1
ATOM 3597 C CA . HIS A 1 452 ? 0.387 -0.439 22.817 1.00 94.75 452 HIS A CA 1
ATOM 3598 C C . HIS A 1 452 ? -1.072 -0.114 23.152 1.00 94.75 452 HIS A C 1
ATOM 3600 O O . HIS A 1 452 ? -1.530 -0.485 24.231 1.00 94.75 452 HIS A O 1
ATOM 3606 N N . CYS A 1 453 ? -1.823 0.500 22.232 1.00 93.00 453 CYS A N 1
ATOM 3607 C CA . CYS A 1 453 ? -3.262 0.734 22.396 1.00 93.00 453 CYS A CA 1
ATOM 3608 C C . CYS A 1 453 ? -4.029 -0.585 22.572 1.00 93.00 453 CYS A C 1
ATOM 3610 O O . CYS A 1 453 ? -4.773 -0.744 23.541 1.00 93.00 453 CYS A O 1
ATOM 3612 N N . ASN A 1 454 ? -3.811 -1.551 21.676 1.00 94.94 454 ASN A N 1
ATOM 3613 C CA . ASN A 1 454 ? -4.482 -2.852 21.714 1.00 94.94 454 ASN A CA 1
ATOM 3614 C C . ASN A 1 454 ? -4.088 -3.664 22.958 1.00 94.94 454 ASN A C 1
ATOM 3616 O O . ASN A 1 454 ? -4.938 -4.328 23.555 1.00 94.94 454 ASN A O 1
ATOM 3620 N N . LYS A 1 455 ? -2.827 -3.567 23.398 1.00 96.00 455 LYS A N 1
ATOM 3621 C CA . LYS A 1 455 ? -2.358 -4.144 24.665 1.00 96.00 455 LYS A CA 1
ATOM 3622 C C . LYS A 1 455 ? -3.049 -3.503 25.865 1.00 96.00 455 LYS A C 1
ATOM 3624 O O . LYS A 1 455 ? -3.516 -4.220 26.744 1.00 96.00 455 LYS A O 1
ATOM 3629 N N . GLY A 1 456 ? -3.127 -2.173 25.903 1.00 94.19 456 GLY A N 1
ATOM 3630 C CA . GLY A 1 456 ? -3.826 -1.445 26.960 1.00 94.19 456 GLY A CA 1
ATOM 3631 C C . GLY A 1 456 ? -5.297 -1.850 27.046 1.00 94.19 456 GLY A C 1
ATOM 3632 O O . GLY A 1 456 ? -5.812 -2.068 28.142 1.00 94.19 456 GLY A O 1
ATOM 3633 N N . PHE A 1 457 ? -5.954 -2.043 25.899 1.00 92.81 457 PHE A N 1
ATOM 3634 C CA . PHE A 1 457 ? -7.342 -2.501 25.852 1.00 92.81 457 PHE A CA 1
ATOM 3635 C C . PHE A 1 457 ? -7.494 -3.908 26.441 1.00 92.81 457 PHE A C 1
ATOM 3637 O O . PHE A 1 457 ? -8.345 -4.123 27.305 1.00 92.81 457 PHE A O 1
ATOM 3644 N N . ALA A 1 458 ? -6.633 -4.846 26.041 1.00 94.75 458 ALA A N 1
ATOM 3645 C CA . ALA A 1 458 ? -6.624 -6.202 26.585 1.00 94.75 458 ALA A CA 1
ATOM 3646 C C . ALA A 1 458 ? -6.388 -6.206 28.109 1.00 94.75 458 ALA A C 1
ATOM 3648 O O . ALA A 1 458 ? -7.154 -6.809 28.857 1.00 94.75 458 ALA A O 1
ATOM 3649 N N . LEU A 1 459 ? -5.379 -5.466 28.589 1.00 94.56 459 LEU A N 1
ATOM 3650 C CA . LEU A 1 459 ? -5.070 -5.333 30.020 1.00 94.56 459 LEU A CA 1
ATOM 3651 C C . LEU A 1 459 ? -6.228 -4.720 30.810 1.00 94.56 459 LEU A C 1
ATOM 3653 O O . LEU A 1 459 ? -6.506 -5.151 31.927 1.00 94.56 459 LEU A O 1
ATOM 3657 N N . SER A 1 460 ? -6.913 -3.731 30.232 1.00 91.94 460 SER A N 1
ATOM 3658 C CA . SER A 1 460 ? -8.059 -3.094 30.874 1.00 91.94 460 SER A CA 1
ATOM 3659 C C . SER A 1 460 ? -9.197 -4.089 31.097 1.00 91.94 460 SER A C 1
ATOM 3661 O O . SER A 1 460 ? -9.807 -4.075 32.164 1.00 91.94 460 SER A O 1
ATOM 3663 N N . ASN A 1 461 ? -9.473 -4.963 30.129 1.00 89.31 461 ASN A N 1
ATOM 3664 C CA . ASN A 1 461 ? -10.515 -5.984 30.260 1.00 89.31 461 ASN A CA 1
ATOM 3665 C C . ASN A 1 461 ? -10.112 -7.145 31.184 1.00 89.31 461 ASN A C 1
ATOM 3667 O O . ASN A 1 461 ? -10.980 -7.781 31.766 1.00 89.31 461 ASN A O 1
ATOM 3671 N N . LEU A 1 462 ? -8.812 -7.364 31.393 1.00 91.94 462 LEU A N 1
ATOM 3672 C CA . LEU A 1 462 ? -8.264 -8.320 32.365 1.00 91.94 462 LEU A CA 1
ATOM 3673 C C . LEU A 1 462 ? -8.120 -7.743 33.785 1.00 91.94 462 LEU A C 1
ATOM 3675 O O . LEU A 1 462 ? -7.333 -8.251 34.578 1.00 91.94 462 LEU A O 1
ATOM 3679 N N . GLU A 1 463 ? -8.804 -6.637 34.090 1.00 89.56 463 GLU A N 1
ATOM 3680 C CA . GLU A 1 463 ? -8.747 -5.915 35.376 1.00 89.56 463 GLU A CA 1
ATOM 3681 C C . GLU A 1 463 ? -7.356 -5.372 35.771 1.00 89.56 463 GLU A C 1
ATOM 3683 O O . GLU A 1 463 ? -7.182 -4.759 36.824 1.00 89.56 463 GLU A O 1
ATOM 3688 N N . ARG A 1 464 ? -6.360 -5.458 34.883 1.00 92.44 464 ARG A N 1
ATOM 3689 C CA . ARG A 1 464 ? -4.998 -4.923 35.069 1.00 92.44 464 ARG A CA 1
ATOM 3690 C C . ARG A 1 464 ? -4.928 -3.452 34.653 1.00 92.44 464 ARG A C 1
ATOM 3692 O O . ARG A 1 464 ? -4.125 -3.046 33.811 1.00 92.44 464 ARG A O 1
ATOM 3699 N N . LYS A 1 465 ? -5.801 -2.633 35.249 1.00 91.06 465 LYS A N 1
ATOM 3700 C CA . LYS A 1 465 ? -6.051 -1.233 34.850 1.00 91.06 465 LYS A CA 1
ATOM 3701 C C . LYS A 1 465 ? -4.813 -0.329 34.957 1.00 91.06 465 LYS A C 1
ATOM 3703 O O . LYS A 1 465 ? -4.630 0.532 34.104 1.00 91.06 465 LYS A O 1
ATOM 3708 N N . LEU A 1 466 ? -3.945 -0.533 35.954 1.00 91.12 466 LEU A N 1
ATOM 3709 C CA . LEU A 1 466 ? -2.715 0.263 36.118 1.00 91.12 466 LEU A CA 1
ATOM 3710 C C . LEU A 1 466 ? -1.720 0.034 34.970 1.00 91.12 466 LEU A C 1
ATOM 3712 O O . LEU A 1 466 ? -1.230 0.991 34.381 1.00 91.12 466 LEU A O 1
ATOM 3716 N N . GLU A 1 467 ? -1.491 -1.222 34.585 1.00 93.25 467 GLU A N 1
ATOM 3717 C CA . GLU A 1 467 ? -0.618 -1.541 33.448 1.00 93.25 467 GLU A CA 1
ATOM 3718 C C . GLU A 1 467 ? -1.220 -1.071 32.113 1.00 93.25 467 GLU A C 1
ATOM 3720 O O . GLU A 1 467 ? -0.491 -0.704 31.187 1.00 93.25 467 GLU A O 1
ATOM 3725 N N . ALA A 1 468 ? -2.554 -1.056 32.002 1.00 94.56 468 ALA A N 1
ATOM 3726 C CA . ALA A 1 468 ? -3.239 -0.472 30.853 1.00 94.56 468 ALA A CA 1
ATOM 3727 C C . ALA A 1 468 ? -2.965 1.037 30.741 1.00 94.56 468 ALA A C 1
ATOM 3729 O O . ALA A 1 468 ? -2.656 1.516 29.650 1.00 94.56 468 ALA A O 1
ATOM 3730 N N . ILE A 1 469 ? -3.014 1.768 31.862 1.00 94.69 469 ILE A N 1
ATOM 3731 C CA . ILE A 1 469 ? -2.683 3.200 31.916 1.00 94.69 469 ILE A CA 1
ATOM 3732 C C . ILE A 1 469 ? -1.244 3.443 31.452 1.00 94.69 469 ILE A C 1
ATOM 3734 O O . ILE A 1 469 ? -1.040 4.321 30.616 1.00 94.69 469 ILE A O 1
ATOM 3738 N N . ASP A 1 470 ? -0.277 2.631 31.888 1.00 93.88 470 ASP A N 1
ATOM 3739 C CA . ASP A 1 470 ? 1.115 2.741 31.427 1.00 93.88 470 ASP A CA 1
ATOM 3740 C C . ASP A 1 470 ? 1.243 2.564 29.905 1.00 93.88 470 ASP A C 1
ATOM 3742 O O . ASP A 1 470 ? 2.023 3.262 29.248 1.00 93.88 470 ASP A O 1
ATOM 3746 N N . CYS A 1 471 ? 0.473 1.638 29.321 1.00 93.88 471 CYS A N 1
ATOM 3747 C CA . CYS A 1 471 ? 0.435 1.446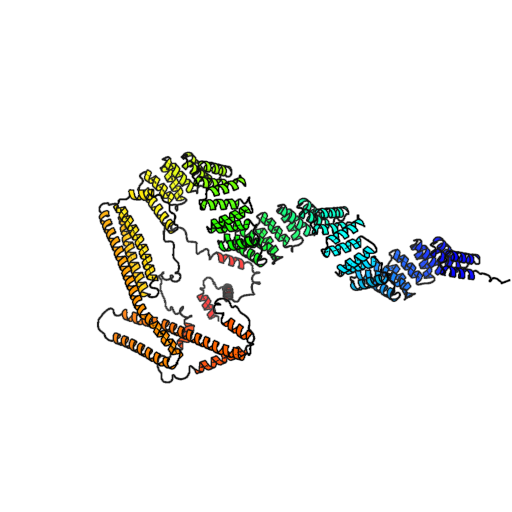 27.871 1.00 93.88 471 CYS A CA 1
ATOM 3748 C C . CYS A 1 471 ? -0.155 2.674 27.166 1.00 93.88 471 CYS A C 1
ATOM 3750 O O . CYS A 1 471 ? 0.426 3.160 26.193 1.00 93.88 471 CYS A O 1
ATOM 3752 N N . TYR A 1 472 ? -1.259 3.226 27.672 1.00 94.88 472 TYR A N 1
ATOM 3753 C CA . TYR A 1 472 ? -1.856 4.430 27.095 1.00 94.88 472 TYR A CA 1
ATOM 3754 C C . TYR A 1 472 ? -0.959 5.661 27.256 1.00 94.88 472 TYR A C 1
ATOM 3756 O O . TYR A 1 472 ? -0.837 6.447 26.319 1.00 94.88 472 TYR A O 1
ATOM 3764 N N . ASP A 1 473 ? -0.242 5.799 28.369 1.00 93.88 473 ASP A N 1
ATOM 3765 C CA . ASP A 1 473 ? 0.723 6.881 28.563 1.00 93.88 473 ASP A CA 1
ATOM 3766 C C . ASP A 1 473 ? 1.885 6.819 27.575 1.00 93.88 473 ASP A C 1
ATOM 3768 O O . ASP A 1 473 ? 2.346 7.860 27.101 1.00 93.88 473 ASP A O 1
ATOM 3772 N N . LYS A 1 474 ? 2.332 5.619 27.194 1.00 93.44 474 LYS A N 1
ATOM 3773 C CA . LYS A 1 474 ? 3.285 5.468 26.086 1.00 93.44 474 LYS A CA 1
ATOM 3774 C C . LYS A 1 474 ? 2.686 5.939 24.765 1.00 93.44 474 LYS A C 1
ATOM 3776 O O . LYS A 1 474 ? 3.343 6.690 24.052 1.00 93.44 474 LYS A O 1
ATOM 3781 N N . THR A 1 475 ? 1.443 5.565 24.458 1.00 93.19 475 THR A N 1
ATOM 3782 C CA . THR A 1 475 ? 0.789 5.990 23.205 1.00 93.19 475 THR A CA 1
ATOM 3783 C C . THR A 1 475 ? 0.613 7.504 23.136 1.00 93.19 475 THR A C 1
ATOM 3785 O O . THR A 1 475 ? 0.907 8.093 22.106 1.00 93.19 475 THR A O 1
ATOM 3788 N N . ILE A 1 476 ? 0.252 8.147 24.252 1.00 94.12 476 ILE A N 1
ATOM 3789 C CA . ILE A 1 476 ? 0.110 9.605 24.359 1.00 94.12 476 ILE A CA 1
ATOM 3790 C C . ILE A 1 476 ? 1.464 10.311 24.208 1.00 94.12 476 ILE A C 1
ATOM 3792 O O . ILE A 1 476 ? 1.537 11.384 23.617 1.00 94.12 476 ILE A O 1
ATOM 3796 N N . LYS A 1 477 ? 2.550 9.729 24.734 1.00 94.00 477 LYS A N 1
ATOM 3797 C CA . LYS A 1 477 ? 3.905 10.277 24.550 1.00 94.00 477 LYS A CA 1
ATOM 3798 C C . LYS A 1 477 ? 4.365 10.214 23.094 1.00 94.00 477 LYS A C 1
ATOM 3800 O O . LYS A 1 477 ? 5.029 11.141 22.645 1.00 94.00 477 LYS A O 1
ATOM 3805 N N . LEU A 1 478 ? 4.041 9.128 22.392 1.00 91.12 478 LEU A N 1
ATOM 3806 C CA . LEU A 1 478 ? 4.399 8.932 20.984 1.00 91.12 478 LEU A CA 1
ATOM 3807 C C . LEU A 1 478 ? 3.527 9.783 20.052 1.00 91.12 478 LEU A C 1
ATOM 3809 O O . LEU A 1 478 ? 4.038 10.393 19.118 1.00 91.12 478 LEU A O 1
ATOM 3813 N N . GLU A 1 479 ? 2.225 9.859 20.327 1.00 90.75 479 GLU A N 1
ATOM 3814 C CA . GLU A 1 479 ? 1.254 10.623 19.548 1.00 90.75 479 GLU A CA 1
ATOM 3815 C C . GLU A 1 479 ? 0.318 11.420 20.475 1.00 90.75 479 GLU A C 1
ATOM 3817 O O . GLU A 1 479 ? -0.762 10.953 20.855 1.00 90.75 479 GLU A O 1
ATOM 3822 N N . PRO A 1 480 ? 0.695 12.667 20.818 1.00 91.50 480 PRO A N 1
ATOM 3823 C CA . PRO A 1 480 ? -0.096 13.514 21.713 1.00 91.50 480 PRO A CA 1
ATOM 3824 C C . PRO A 1 480 ? -1.461 13.932 21.156 1.00 91.50 480 PRO A C 1
ATOM 3826 O O . PRO A 1 480 ? -2.287 14.446 21.900 1.00 91.50 480 PRO A O 1
ATOM 3829 N N . ASN A 1 481 ? -1.709 13.734 19.860 1.00 90.56 481 ASN A N 1
ATOM 3830 C CA . ASN A 1 481 ? -2.948 14.137 19.194 1.00 90.56 481 ASN A CA 1
ATOM 3831 C C . ASN A 1 481 ? -3.920 12.965 18.978 1.00 90.56 481 ASN A C 1
ATOM 3833 O O . ASN A 1 481 ? -4.853 13.090 18.190 1.00 90.56 481 ASN A O 1
ATOM 3837 N N . ASN A 1 482 ? -3.728 11.833 19.663 1.00 88.12 482 ASN A N 1
ATOM 3838 C CA . ASN A 1 482 ? -4.590 10.661 19.528 1.00 88.12 482 ASN A CA 1
ATOM 3839 C C . ASN A 1 482 ? -5.758 10.684 20.545 1.00 88.12 482 ASN A C 1
ATOM 3841 O O . ASN A 1 482 ? -5.554 10.364 21.723 1.00 88.12 482 ASN A O 1
ATOM 3845 N N . PRO A 1 483 ? -7.002 11.015 20.136 1.00 92.44 483 PRO A N 1
ATOM 3846 C CA . PRO A 1 483 ? -8.140 11.098 21.056 1.00 92.44 483 PRO A CA 1
ATOM 3847 C C . PRO A 1 483 ? -8.508 9.742 21.674 1.00 92.44 483 PRO A C 1
ATOM 3849 O O . PRO A 1 483 ? -8.989 9.695 22.808 1.00 92.44 483 PRO A O 1
ATOM 3852 N N . MET A 1 484 ? -8.275 8.636 20.957 1.00 90.94 484 MET A N 1
ATOM 3853 C CA . MET A 1 484 ? -8.609 7.287 21.422 1.00 90.94 484 MET A CA 1
ATOM 3854 C C . MET A 1 484 ? -7.771 6.899 22.642 1.00 90.94 484 MET A C 1
ATOM 3856 O O . MET A 1 484 ? -8.299 6.334 23.598 1.00 90.94 484 MET A O 1
ATOM 3860 N N . SER A 1 485 ? -6.484 7.250 22.646 1.00 92.12 485 SER A N 1
ATOM 3861 C CA . SER A 1 485 ? -5.584 6.974 23.767 1.00 92.12 485 SER A CA 1
ATOM 3862 C C . SER A 1 485 ? -5.999 7.704 25.043 1.00 92.12 485 SER A C 1
ATOM 3864 O O . SER A 1 485 ? -6.032 7.094 26.113 1.00 92.12 485 SER A O 1
ATOM 3866 N N . TYR A 1 486 ? -6.377 8.983 24.941 1.00 94.81 486 TYR A N 1
ATOM 3867 C CA . TYR A 1 486 ? -6.907 9.733 26.084 1.00 94.81 486 TYR A CA 1
ATOM 3868 C C . TYR A 1 486 ? -8.236 9.165 26.573 1.00 94.81 486 TYR A C 1
ATOM 3870 O O . TYR A 1 486 ? -8.406 8.988 27.776 1.00 94.81 486 TYR A O 1
ATOM 3878 N N . TYR A 1 487 ? -9.156 8.833 25.665 1.00 94.94 487 TYR A N 1
ATOM 3879 C CA . TYR A 1 487 ? -10.431 8.219 26.031 1.00 94.94 487 TYR A CA 1
ATOM 3880 C C . TYR A 1 487 ? -10.230 6.890 26.772 1.00 94.94 487 TYR A C 1
ATOM 3882 O O . TYR A 1 487 ? -10.759 6.706 27.865 1.00 94.94 487 TYR A O 1
ATOM 3890 N N . ASN A 1 488 ? -9.406 5.991 26.229 1.00 93.12 488 ASN A N 1
ATOM 3891 C CA . ASN A 1 488 ? -9.152 4.688 26.837 1.00 93.12 488 ASN A CA 1
ATOM 3892 C C . ASN A 1 488 ? -8.424 4.799 28.187 1.00 93.12 488 ASN A C 1
ATOM 3894 O O . ASN A 1 488 ? -8.722 4.035 29.109 1.00 93.12 488 ASN A O 1
ATOM 3898 N N . LYS A 1 489 ? -7.507 5.768 28.333 1.00 94.94 489 LYS A N 1
ATOM 3899 C CA . LYS A 1 489 ? -6.892 6.091 29.628 1.00 94.94 489 LYS A CA 1
ATOM 3900 C C . LYS A 1 489 ? -7.930 6.618 30.618 1.00 94.94 489 LYS A C 1
ATOM 3902 O O . LYS A 1 489 ? -7.961 6.148 31.752 1.00 94.94 489 LYS A O 1
ATOM 3907 N N . GLY A 1 490 ? -8.786 7.544 30.187 1.00 94.69 490 GLY A N 1
ATOM 3908 C CA . GLY A 1 490 ? -9.885 8.080 30.990 1.00 94.69 490 GLY A CA 1
ATOM 3909 C C . GLY A 1 490 ? -10.809 6.974 31.489 1.00 94.69 490 GLY A C 1
ATOM 3910 O O . GLY A 1 490 ? -11.088 6.908 32.679 1.00 94.69 490 GLY A O 1
ATOM 3911 N N . TYR A 1 491 ? -11.166 6.030 30.619 1.00 93.06 491 TYR A N 1
ATOM 3912 C CA . TYR A 1 491 ? -11.974 4.865 30.981 1.00 93.06 491 TYR A CA 1
ATOM 3913 C C . TYR A 1 491 ? -11.288 3.953 32.006 1.00 93.06 491 TYR A C 1
ATOM 3915 O O . TYR A 1 491 ? -11.913 3.496 32.963 1.00 93.06 491 TYR A O 1
ATOM 3923 N N . ALA A 1 492 ? -9.985 3.700 31.853 1.00 93.00 492 ALA A N 1
ATOM 3924 C CA . ALA A 1 492 ? -9.236 2.913 32.830 1.00 93.00 492 ALA A CA 1
ATOM 3925 C C . ALA A 1 492 ? -9.136 3.614 34.202 1.00 93.00 492 ALA A C 1
ATOM 3927 O O . ALA A 1 492 ? -9.205 2.941 35.229 1.00 93.00 492 ALA A O 1
ATOM 3928 N N . LEU A 1 493 ? -9.001 4.945 34.223 1.00 93.50 493 LEU A N 1
ATOM 3929 C CA . LEU A 1 493 ? -8.976 5.765 35.442 1.00 93.50 493 LEU A CA 1
ATOM 3930 C C . LEU A 1 493 ? -10.346 5.841 36.127 1.00 93.50 493 LEU A C 1
ATOM 3932 O O . LEU A 1 493 ? -10.416 5.752 37.353 1.00 93.50 493 LEU A O 1
ATOM 3936 N N . ASP A 1 494 ? -11.415 5.950 35.342 1.00 91.94 494 ASP A N 1
ATOM 3937 C CA . ASP A 1 494 ? -12.806 5.917 35.798 1.00 91.94 494 ASP A CA 1
ATOM 3938 C C . ASP A 1 494 ? -13.104 4.614 36.553 1.00 91.94 494 ASP A C 1
ATOM 3940 O O . ASP A 1 494 ? -13.514 4.632 37.710 1.00 91.94 494 ASP A O 1
ATOM 3944 N N . CYS A 1 495 ? -12.710 3.471 35.977 1.00 87.44 495 CYS A N 1
ATOM 3945 C CA . CYS A 1 495 ? -12.817 2.164 36.638 1.00 87.44 495 CYS A CA 1
ATOM 3946 C C . CYS A 1 495 ? -12.034 2.073 37.967 1.00 87.44 495 CYS A C 1
ATOM 3948 O O . CYS A 1 495 ? -12.336 1.224 38.803 1.00 87.44 495 CYS A O 1
ATOM 3950 N N . LEU A 1 496 ? -11.008 2.910 38.160 1.00 88.94 496 LEU A N 1
ATOM 3951 C CA . LEU A 1 496 ? -10.221 3.002 39.397 1.00 88.94 496 LEU A CA 1
ATOM 3952 C C . LEU A 1 496 ? -10.758 4.070 40.369 1.00 88.94 496 LEU A C 1
ATOM 3954 O O . LEU A 1 496 ? -10.122 4.331 41.392 1.00 88.94 496 LEU A O 1
ATOM 3958 N N . ASN A 1 497 ? -11.912 4.677 40.075 1.00 88.94 497 ASN A N 1
ATOM 3959 C CA . ASN A 1 497 ? -12.525 5.795 40.803 1.00 88.94 497 ASN A CA 1
ATOM 3960 C C . ASN A 1 497 ? -11.648 7.061 40.858 1.00 88.94 497 ASN A C 1
ATOM 3962 O O . ASN A 1 497 ? -11.801 7.903 41.746 1.00 88.94 497 ASN A O 1
ATOM 3966 N N . LYS A 1 498 ? -10.709 7.220 39.917 1.00 91.56 498 LYS A N 1
ATOM 3967 C CA . LYS A 1 498 ? -9.869 8.421 39.783 1.00 91.56 498 LYS A CA 1
ATOM 3968 C C . LYS A 1 498 ? -10.564 9.459 38.905 1.00 91.56 498 LYS A C 1
ATOM 3970 O O . LYS A 1 498 ? -10.098 9.795 37.818 1.00 91.56 498 LYS A O 1
ATOM 3975 N N . TYR A 1 499 ? -11.707 9.937 39.384 1.00 91.69 499 TYR A N 1
ATOM 3976 C CA . TYR A 1 499 ? -12.660 10.706 38.587 1.00 91.69 499 TYR A CA 1
ATOM 3977 C C . TYR A 1 499 ? -12.095 12.006 37.999 1.00 91.69 499 TYR A C 1
ATOM 3979 O O . TYR A 1 499 ? -12.281 12.250 36.812 1.00 91.69 499 TYR A O 1
ATOM 3987 N N . GLU A 1 500 ? -11.354 12.810 38.767 1.00 92.44 500 GLU A N 1
ATOM 3988 C CA . GLU A 1 500 ? -10.789 14.072 38.251 1.00 92.44 500 GLU A CA 1
ATOM 3989 C C . GLU A 1 500 ? -9.732 13.835 37.153 1.00 92.44 500 GLU A C 1
ATOM 3991 O O . GLU A 1 500 ? -9.777 14.462 36.096 1.00 92.44 500 GLU A O 1
ATOM 3996 N N . GLU A 1 501 ? -8.835 12.855 37.333 1.00 93.81 501 GLU A N 1
ATOM 3997 C CA . GLU A 1 501 ? -7.853 12.485 36.298 1.00 93.81 501 GLU A CA 1
ATOM 3998 C C . GLU A 1 501 ? -8.541 11.934 35.030 1.00 93.81 501 GLU A C 1
ATOM 4000 O O . GLU A 1 501 ? -8.083 12.167 33.905 1.00 93.81 501 GLU A O 1
ATOM 4005 N N . ALA A 1 502 ? -9.649 11.201 35.196 1.00 95.44 502 ALA A N 1
ATOM 4006 C CA . ALA A 1 502 ? -10.454 10.695 34.088 1.00 95.44 502 ALA A CA 1
ATOM 4007 C C . ALA A 1 502 ? -11.150 11.831 33.319 1.00 95.44 502 ALA A C 1
ATOM 4009 O O . ALA A 1 502 ? -11.119 11.836 32.085 1.00 95.44 502 ALA A O 1
ATOM 4010 N N . LEU A 1 503 ? -11.709 12.826 34.022 1.00 95.31 503 LEU A N 1
ATOM 4011 C CA . LEU A 1 503 ? -12.303 14.020 33.411 1.00 95.31 503 LEU A CA 1
ATOM 4012 C C . LEU A 1 503 ? -11.283 14.800 32.580 1.00 95.31 503 LEU A C 1
ATOM 4014 O O . LEU A 1 503 ? -11.597 15.186 31.453 1.00 95.31 503 LEU A O 1
ATOM 4018 N N . ASP A 1 504 ? -10.060 14.984 33.081 1.00 95.00 504 ASP A N 1
ATOM 4019 C CA . ASP A 1 504 ? -8.976 15.621 32.324 1.00 95.00 504 ASP A CA 1
ATOM 4020 C C . ASP A 1 504 ? -8.665 14.871 31.025 1.00 95.00 504 ASP A C 1
ATOM 4022 O O . ASP A 1 504 ? -8.477 15.484 29.967 1.00 95.00 504 ASP A O 1
ATOM 4026 N N . CYS A 1 505 ? -8.643 13.537 31.078 1.00 95.69 505 CYS A N 1
ATOM 4027 C CA . CYS A 1 505 ? -8.430 12.705 29.899 1.00 95.69 505 CYS A CA 1
ATOM 4028 C C . CYS A 1 505 ? -9.589 12.829 28.898 1.00 95.69 505 CYS A C 1
ATOM 4030 O O . CYS A 1 505 ? -9.344 13.047 27.710 1.00 95.69 505 CYS A O 1
ATOM 4032 N N . TYR A 1 506 ? -10.843 12.766 29.350 1.00 96.31 506 TYR A N 1
ATOM 4033 C CA . TYR A 1 506 ? -12.000 12.938 28.467 1.00 96.31 506 TYR A CA 1
ATOM 4034 C C . TYR A 1 506 ? -12.074 14.344 27.865 1.00 96.31 506 TYR A C 1
ATOM 4036 O O . TYR A 1 506 ? -12.346 14.476 26.674 1.00 96.31 506 TYR A O 1
ATOM 4044 N N . ASN A 1 507 ? -11.755 15.389 28.632 1.00 95.00 507 ASN A N 1
ATOM 4045 C CA . ASN A 1 507 ? -11.676 16.760 28.124 1.00 95.00 507 ASN A CA 1
ATOM 4046 C C . ASN A 1 507 ? -10.635 16.890 27.007 1.00 95.00 507 ASN A C 1
ATOM 4048 O O . ASN A 1 507 ? -10.919 17.503 25.979 1.00 95.00 507 ASN A O 1
ATOM 4052 N N . LYS A 1 508 ? -9.455 16.273 27.163 1.00 95.44 508 LYS A N 1
ATOM 4053 C CA . LYS A 1 508 ? -8.433 16.234 26.104 1.00 95.44 508 LYS A CA 1
ATOM 4054 C C . LYS A 1 508 ? -8.905 15.457 24.876 1.00 95.44 508 LYS A C 1
ATOM 4056 O O . LYS A 1 508 ? -8.724 15.936 23.761 1.00 95.44 508 LYS A O 1
ATOM 4061 N N . ALA A 1 509 ? -9.554 14.306 25.062 1.00 95.31 509 ALA A N 1
ATOM 4062 C CA . ALA A 1 509 ? -10.114 13.528 23.955 1.00 95.31 509 ALA A CA 1
ATOM 4063 C C . ALA A 1 509 ? -11.157 14.333 23.155 1.00 95.31 509 ALA A C 1
ATOM 4065 O O . ALA A 1 509 ? -11.110 14.341 21.928 1.00 95.31 509 ALA A O 1
ATOM 4066 N N . ILE A 1 510 ? -12.044 15.057 23.845 1.00 94.81 510 ILE A N 1
ATOM 4067 C CA . ILE A 1 510 ? -13.078 15.922 23.251 1.00 94.81 510 ILE A CA 1
ATOM 4068 C C . ILE A 1 510 ? -12.472 17.161 22.572 1.00 94.81 510 ILE A C 1
ATOM 4070 O O . ILE A 1 510 ? -12.963 17.615 21.539 1.00 94.81 510 ILE A O 1
ATOM 4074 N N . ALA A 1 511 ? -11.398 17.725 23.131 1.00 94.19 511 ALA A N 1
ATOM 4075 C CA . ALA A 1 511 ? -10.692 18.848 22.517 1.00 94.19 511 ALA A CA 1
ATOM 4076 C C . ALA A 1 511 ? -10.021 18.451 21.191 1.00 94.19 511 ALA A C 1
ATOM 4078 O O . ALA A 1 511 ? -9.977 19.260 20.271 1.00 94.19 511 ALA A O 1
ATOM 4079 N N . LEU A 1 512 ? -9.530 17.210 21.090 1.00 92.81 512 LEU A N 1
ATOM 4080 C CA . LEU A 1 512 ? -8.946 16.651 19.866 1.00 92.81 512 LEU A CA 1
ATOM 4081 C C . LEU A 1 512 ? -10.011 16.192 18.859 1.00 92.81 512 LEU A C 1
ATOM 4083 O O . LEU A 1 512 ? -9.819 16.336 17.654 1.00 92.81 512 LEU A O 1
ATOM 4087 N N . LYS A 1 513 ? -11.127 15.635 19.344 1.00 93.06 513 LYS A N 1
ATOM 4088 C CA . LYS A 1 513 ? -12.259 15.176 18.535 1.00 93.06 513 LYS A CA 1
ATOM 4089 C C . LYS A 1 513 ? -13.575 15.698 19.120 1.00 93.06 513 LYS A C 1
ATOM 4091 O O . LYS A 1 513 ? -14.131 15.116 20.050 1.00 93.06 513 LYS A O 1
ATOM 4096 N N . HIS A 1 514 ? -14.078 16.792 18.549 1.00 89.25 514 HIS A N 1
ATOM 4097 C CA . HIS A 1 514 ? -15.264 17.495 19.054 1.00 89.25 514 HIS A CA 1
ATOM 4098 C C . HIS A 1 514 ? -16.571 16.700 18.943 1.00 89.25 514 HIS A C 1
ATOM 4100 O O . HIS A 1 514 ? -17.502 16.967 19.693 1.00 89.25 514 HIS A O 1
ATOM 4106 N N . ASP A 1 515 ? -16.649 15.716 18.053 1.00 91.19 515 ASP A N 1
ATOM 4107 C CA . ASP A 1 515 ? -17.809 14.843 17.849 1.00 91.19 515 ASP A CA 1
ATOM 4108 C C . ASP A 1 515 ? -17.668 13.489 18.577 1.00 91.19 515 ASP A C 1
ATOM 4110 O O . ASP A 1 515 ? -18.278 12.489 18.196 1.00 91.19 515 ASP A O 1
ATOM 4114 N N . TYR A 1 516 ? -16.848 13.410 19.634 1.00 91.25 516 TYR A N 1
ATOM 4115 C CA . TYR A 1 516 ? -16.604 12.150 20.341 1.00 91.25 516 TYR A CA 1
ATOM 4116 C C . TYR A 1 516 ? -17.694 11.816 21.377 1.00 91.25 516 TYR A C 1
ATOM 4118 O O . TYR A 1 516 ? -17.501 11.947 22.587 1.00 91.25 516 TYR A O 1
ATOM 4126 N N . VAL A 1 517 ? -18.835 11.321 20.893 1.00 92.19 517 VAL A N 1
ATOM 4127 C CA . VAL A 1 517 ? -20.039 11.009 21.690 1.00 92.19 517 VAL A CA 1
ATOM 4128 C C . VAL A 1 517 ? -19.751 10.147 22.928 1.00 92.19 517 VAL A C 1
ATOM 4130 O O . VAL A 1 517 ? -20.146 10.514 24.033 1.00 92.19 517 VAL A O 1
ATOM 4133 N N . SER A 1 518 ? -19.000 9.049 22.792 1.00 91.69 518 SER A N 1
ATOM 4134 C CA . SER A 1 518 ? -18.679 8.161 23.924 1.00 91.69 518 SER A CA 1
ATOM 4135 C C . SER A 1 518 ? -17.903 8.866 25.045 1.00 91.69 518 SER A C 1
ATOM 4137 O O . SER A 1 518 ? -18.130 8.586 26.222 1.00 91.69 518 SER A O 1
ATOM 4139 N N . ALA A 1 519 ? -17.020 9.812 24.702 1.00 93.38 519 ALA A N 1
ATOM 4140 C CA . ALA A 1 519 ? -16.279 10.593 25.690 1.00 93.38 519 ALA A CA 1
ATOM 4141 C C . ALA A 1 519 ? -17.198 11.565 26.447 1.00 93.38 519 ALA A C 1
ATOM 4143 O O . ALA A 1 519 ? -17.072 11.690 27.665 1.00 93.38 519 ALA A O 1
ATOM 4144 N N . TYR A 1 520 ? -18.158 12.201 25.761 1.00 94.56 520 TYR A N 1
ATOM 4145 C CA . TYR A 1 520 ? -19.184 13.019 26.417 1.00 94.56 520 TYR A CA 1
ATOM 4146 C C . TYR A 1 520 ? -20.074 12.193 27.351 1.00 94.56 520 TYR A C 1
ATOM 4148 O O . TYR A 1 520 ? -20.375 12.663 28.448 1.00 94.56 520 TYR A O 1
ATOM 4156 N N . CYS A 1 521 ? -20.457 10.971 26.960 1.00 92.62 521 CYS A N 1
ATOM 4157 C CA . CYS A 1 521 ? -21.285 10.093 27.793 1.00 92.62 521 CYS A CA 1
ATOM 4158 C C . CYS A 1 521 ? -20.572 9.752 29.104 1.00 92.62 521 CYS A C 1
ATOM 4160 O O . CYS A 1 521 ? -21.115 9.988 30.183 1.00 92.62 521 CYS A O 1
ATOM 4162 N N . ASN A 1 522 ? -19.333 9.258 29.021 1.00 93.69 522 ASN A N 1
ATOM 4163 C CA . ASN A 1 522 ? -18.575 8.875 30.213 1.00 93.69 522 ASN A CA 1
ATOM 4164 C C . ASN A 1 522 ? -18.238 10.092 31.083 1.00 93.69 522 ASN A C 1
ATOM 4166 O O . ASN A 1 522 ? -18.340 10.019 32.305 1.00 93.69 522 ASN A O 1
ATOM 4170 N N . LYS A 1 523 ? -17.922 11.241 30.470 1.00 95.31 523 LYS A N 1
ATOM 4171 C CA . LYS A 1 523 ? -17.753 12.507 31.194 1.00 95.31 523 LYS A CA 1
ATOM 4172 C C . LYS A 1 523 ? -19.028 12.893 31.953 1.00 95.31 523 LYS A C 1
ATOM 4174 O O . LYS A 1 523 ? -18.945 13.235 33.129 1.00 95.31 523 LYS A O 1
ATOM 4179 N N . GLY A 1 524 ? -20.192 12.828 31.305 1.00 93.25 524 GLY A N 1
ATOM 4180 C CA . GLY A 1 524 ? -21.486 13.132 31.922 1.00 93.25 524 GLY A CA 1
ATOM 4181 C C . GLY A 1 524 ? -21.801 12.219 33.109 1.00 93.25 524 GLY A C 1
ATOM 4182 O O . GLY A 1 524 ? -22.233 12.706 34.155 1.00 93.25 524 GLY A O 1
ATOM 4183 N N . ASN A 1 525 ? -21.507 10.923 32.982 1.00 91.19 525 ASN A N 1
ATOM 4184 C CA . ASN A 1 525 ? -21.679 9.949 34.061 1.00 91.19 525 ASN A CA 1
ATOM 4185 C C . ASN A 1 525 ? -20.782 10.277 35.265 1.00 91.19 525 ASN A C 1
ATOM 4187 O O . ASN A 1 525 ? -21.290 10.404 36.377 1.00 91.19 525 ASN A O 1
ATOM 4191 N N . ILE A 1 526 ? -19.483 10.515 35.048 1.00 93.00 526 ILE A N 1
ATOM 4192 C CA . ILE A 1 526 ? -18.556 10.893 36.130 1.00 93.00 526 ILE A CA 1
ATOM 4193 C C . ILE A 1 526 ? -18.983 12.202 36.803 1.00 93.00 526 ILE A C 1
ATOM 4195 O O . ILE A 1 526 ? -18.939 12.322 38.026 1.00 93.00 526 ILE A O 1
ATOM 4199 N N . LEU A 1 527 ? -19.422 13.197 36.028 1.00 93.38 527 LEU A N 1
ATOM 4200 C CA . LEU A 1 527 ? -19.905 14.462 36.585 1.00 93.38 527 LEU A CA 1
ATOM 4201 C C . LEU A 1 527 ? -21.151 14.269 37.460 1.00 93.38 527 LEU A C 1
ATOM 4203 O O . LEU A 1 527 ? -21.301 14.983 38.450 1.00 93.38 527 LEU A O 1
ATOM 4207 N N . CYS A 1 528 ? -22.019 13.303 37.143 1.00 88.94 528 CYS A N 1
ATOM 4208 C CA . CYS A 1 528 ? -23.137 12.940 38.016 1.00 88.94 528 CYS A CA 1
ATOM 4209 C C . CYS A 1 528 ? -22.649 12.333 39.340 1.00 88.94 528 CYS A C 1
ATOM 4211 O O . CYS A 1 528 ? -23.153 12.724 40.392 1.00 88.94 528 CYS A O 1
ATOM 4213 N N . GLU A 1 529 ? -21.651 11.444 39.301 1.00 87.25 529 GLU A N 1
ATOM 4214 C CA . GLU A 1 529 ? -21.052 10.830 40.500 1.00 87.25 529 GLU A CA 1
ATOM 4215 C C . GLU A 1 529 ? -20.338 11.859 41.398 1.00 87.25 529 GLU A C 1
ATOM 4217 O O . GLU A 1 529 ? -20.357 11.746 42.622 1.00 87.25 529 GLU A O 1
ATOM 4222 N N . LEU A 1 530 ? -19.764 12.914 40.809 1.00 89.12 530 LEU A N 1
ATOM 4223 C CA . LEU A 1 530 ? -19.157 14.043 41.528 1.00 89.12 530 LEU A CA 1
ATOM 4224 C C . LEU A 1 530 ? -20.170 15.116 41.985 1.00 89.12 530 LEU A C 1
ATOM 4226 O O . LEU A 1 530 ? -19.762 16.184 42.438 1.00 89.12 530 LEU A O 1
ATOM 4230 N N . ASP A 1 531 ? -21.478 14.873 41.838 1.00 87.56 531 ASP A N 1
ATOM 4231 C CA . ASP A 1 531 ? -22.580 15.815 42.121 1.00 87.56 531 ASP A CA 1
ATOM 4232 C C . ASP A 1 531 ? -22.537 17.130 41.299 1.00 87.56 531 ASP A C 1
ATOM 4234 O O . ASP A 1 531 ? -23.259 18.092 41.570 1.00 87.56 531 ASP A O 1
ATOM 4238 N N . ARG A 1 532 ? -21.763 17.168 40.205 1.00 92.31 532 ARG A N 1
ATOM 4239 C CA . ARG A 1 532 ? -21.677 18.278 39.228 1.00 92.31 532 ARG A CA 1
ATOM 4240 C C . ARG A 1 532 ? -22.753 18.150 38.143 1.00 92.31 532 ARG A C 1
ATOM 4242 O O . ARG A 1 532 ? -22.495 18.184 36.939 1.00 92.31 532 ARG A O 1
ATOM 4249 N N . LYS A 1 533 ? -24.007 18.010 38.577 1.00 91.25 533 LYS A N 1
ATOM 4250 C CA . LYS A 1 533 ? -25.158 17.628 37.733 1.00 91.25 533 LYS A CA 1
ATOM 4251 C C . LYS A 1 533 ? -25.484 18.607 36.597 1.00 91.25 533 LYS A C 1
ATOM 4253 O O . LYS A 1 533 ? -25.955 18.179 35.548 1.00 91.25 533 LYS A O 1
ATOM 4258 N N . LEU A 1 534 ? -25.246 19.910 36.773 1.00 92.00 534 LEU A N 1
ATOM 4259 C CA . LEU A 1 534 ? -25.495 20.900 35.712 1.00 92.00 534 LEU A CA 1
ATOM 4260 C C . LEU A 1 534 ? -24.520 20.738 34.537 1.00 92.00 534 LEU A C 1
ATOM 4262 O O . LEU A 1 534 ? -24.954 20.749 33.391 1.00 92.00 534 LEU A O 1
ATOM 4266 N N . GLU A 1 535 ? -23.237 20.501 34.815 1.00 93.19 535 GLU A N 1
ATOM 4267 C CA . GLU A 1 535 ? -22.226 20.254 33.777 1.00 93.19 535 GLU A CA 1
ATOM 4268 C C . GLU A 1 535 ? -22.460 18.910 33.065 1.00 93.19 535 GLU A C 1
ATOM 4270 O O . GLU A 1 535 ? -22.197 18.774 31.869 1.00 93.19 535 GLU A O 1
ATOM 4275 N N . ALA A 1 536 ? -23.000 17.911 33.774 1.00 94.69 536 ALA A N 1
ATOM 4276 C CA . ALA A 1 536 ? -23.413 16.651 33.159 1.00 94.69 536 ALA A CA 1
ATOM 4277 C C . ALA A 1 536 ? -24.542 16.857 32.134 1.00 94.69 536 ALA A C 1
ATOM 4279 O O . ALA A 1 536 ? -24.492 16.291 31.043 1.00 94.69 536 ALA A O 1
ATOM 4280 N N . ILE A 1 537 ? -25.526 17.712 32.446 1.00 94.50 537 ILE A N 1
ATOM 4281 C CA . ILE A 1 537 ? -26.606 18.066 31.511 1.00 94.50 537 ILE A CA 1
ATOM 4282 C C . ILE A 1 537 ? -26.043 18.716 30.244 1.00 94.50 537 ILE A C 1
ATOM 4284 O O . ILE A 1 537 ? -26.469 18.343 29.155 1.00 94.50 537 ILE A O 1
ATOM 4288 N N . GLU A 1 538 ? -25.058 19.612 30.362 1.00 94.75 538 GLU A N 1
ATOM 4289 C CA . GLU A 1 538 ? -24.392 20.209 29.195 1.00 94.75 538 GLU A CA 1
ATOM 4290 C C . GLU A 1 538 ? -23.713 19.150 28.311 1.00 94.75 538 GLU A C 1
ATOM 4292 O O . GLU A 1 538 ? -23.776 19.232 27.083 1.00 94.75 538 GLU A O 1
ATOM 4297 N N . CYS A 1 539 ? -23.107 18.121 28.916 1.00 94.25 539 CYS A N 1
ATOM 4298 C CA . CYS A 1 539 ? -22.519 17.006 28.169 1.00 94.25 539 CYS A CA 1
ATOM 4299 C C . CYS A 1 539 ? -23.588 16.211 27.403 1.00 94.25 539 CYS A C 1
ATOM 4301 O O . CYS A 1 539 ? -23.394 15.909 26.225 1.00 94.25 539 CYS A O 1
ATOM 4303 N N . TYR A 1 540 ? -24.728 15.910 28.031 1.00 96.06 540 TYR A N 1
ATOM 4304 C CA . TYR A 1 540 ? -25.835 15.219 27.358 1.00 96.06 540 TYR A CA 1
ATOM 4305 C C . TYR A 1 540 ? -26.500 16.073 26.278 1.00 96.06 540 TYR A C 1
ATOM 4307 O O . TYR A 1 540 ? -26.859 15.546 25.228 1.00 96.06 540 TYR A O 1
ATOM 4315 N N . ASP A 1 541 ? -26.609 17.386 26.485 1.00 95.12 541 ASP A N 1
ATOM 4316 C CA . ASP A 1 541 ? -27.094 18.317 25.464 1.00 95.12 541 ASP A CA 1
ATOM 4317 C C . ASP A 1 541 ? -26.196 18.324 24.230 1.00 95.12 541 ASP A C 1
ATOM 4319 O O . ASP A 1 541 ? -26.700 18.310 23.106 1.00 95.12 541 ASP A O 1
ATOM 4323 N N . LYS A 1 542 ? -24.874 18.246 24.419 1.00 95.38 542 LYS A N 1
ATOM 4324 C CA . LYS A 1 542 ? -23.936 18.095 23.303 1.00 95.38 542 LYS A CA 1
ATOM 4325 C C . LYS A 1 542 ? -24.093 16.772 22.564 1.00 95.38 542 LYS A C 1
ATOM 4327 O O . LYS A 1 542 ? -24.034 16.766 21.339 1.00 95.38 542 LYS A O 1
ATOM 4332 N N . ILE A 1 543 ? -24.358 15.671 23.263 1.00 94.50 543 ILE A N 1
ATOM 4333 C CA . ILE A 1 543 ? -24.644 14.388 22.603 1.00 94.50 543 ILE A CA 1
ATOM 4334 C C . ILE A 1 543 ? -25.927 14.474 21.776 1.00 94.50 543 ILE A C 1
ATOM 4336 O O . ILE A 1 543 ? -25.945 14.004 20.648 1.00 94.50 543 ILE A O 1
ATOM 4340 N N . ILE A 1 544 ? -26.978 15.108 22.300 1.00 95.19 544 ILE A N 1
ATOM 4341 C CA . ILE A 1 544 ? -28.254 15.287 21.592 1.00 95.19 544 ILE A CA 1
ATOM 4342 C C . ILE A 1 544 ? -28.093 16.193 20.358 1.00 95.19 544 ILE A C 1
ATOM 4344 O O . ILE A 1 544 ? -28.738 15.957 19.338 1.00 95.19 544 ILE A O 1
ATOM 4348 N N . GLU A 1 545 ? -27.236 17.216 20.428 1.00 94.19 545 GLU A N 1
ATOM 4349 C CA . GLU A 1 545 ? -26.897 18.075 19.284 1.00 94.19 545 GLU A CA 1
ATOM 4350 C C . GLU A 1 545 ? -26.200 17.283 18.163 1.00 94.19 545 GLU A C 1
ATOM 4352 O O . GLU A 1 545 ? -26.541 17.449 16.992 1.00 94.19 545 GLU A O 1
ATOM 4357 N N . LEU A 1 546 ? -25.258 16.402 18.523 1.00 92.38 546 LEU A N 1
ATOM 4358 C CA . LEU A 1 546 ? -24.507 15.561 17.582 1.00 92.38 546 LEU A CA 1
ATOM 4359 C C . LEU A 1 546 ? -25.348 14.399 17.030 1.00 92.38 546 LEU A C 1
ATOM 4361 O O . LEU A 1 546 ? -25.316 14.106 15.836 1.00 92.38 546 LEU A O 1
ATOM 4365 N N . GLU A 1 547 ? -26.119 13.745 17.896 1.00 93.88 547 GLU A N 1
ATOM 4366 C CA . GLU A 1 547 ? -26.946 12.580 17.595 1.00 93.88 547 GLU A CA 1
ATOM 4367 C C . GLU A 1 547 ? -28.378 12.773 18.131 1.00 93.88 547 GLU A C 1
ATOM 4369 O O . GLU A 1 547 ? -28.741 12.246 19.188 1.00 93.88 547 GLU A O 1
ATOM 4374 N N . PRO A 1 548 ? -29.267 13.443 17.372 1.00 93.62 548 PRO A N 1
ATOM 4375 C CA . PRO A 1 548 ? -30.636 13.734 17.819 1.00 93.62 548 PRO A CA 1
ATOM 4376 C C . PRO A 1 548 ? -31.519 12.504 18.076 1.00 93.62 548 PRO A C 1
ATOM 4378 O O . PRO A 1 548 ? -32.619 12.626 18.607 1.00 93.62 548 PRO A O 1
ATOM 4381 N N . LYS A 1 549 ? -31.072 11.312 17.663 1.00 93.56 549 LYS A N 1
ATOM 4382 C CA . LYS A 1 549 ? -31.759 10.028 17.878 1.00 93.56 549 LYS A CA 1
ATOM 4383 C C . LYS A 1 549 ? -31.109 9.181 18.979 1.00 93.56 549 LYS A C 1
ATOM 4385 O O . LYS A 1 549 ? -31.411 7.996 19.089 1.00 93.56 549 LYS A O 1
ATOM 4390 N N . ASN A 1 550 ? -30.220 9.752 19.787 1.00 92.56 550 ASN A N 1
ATOM 4391 C CA . ASN A 1 550 ? -29.582 9.037 20.885 1.00 92.56 550 ASN A CA 1
ATOM 4392 C C . ASN A 1 550 ? -30.508 9.004 22.117 1.00 92.56 550 ASN A C 1
ATOM 4394 O O . ASN A 1 550 ? -30.575 9.954 22.899 1.00 92.56 550 ASN A O 1
ATOM 4398 N N . TYR A 1 551 ? -31.263 7.913 22.276 1.00 93.94 551 TYR A N 1
ATOM 4399 C CA . TYR A 1 551 ? -32.225 7.768 23.376 1.00 93.94 551 TYR A CA 1
ATOM 4400 C C . TYR A 1 551 ? -31.547 7.686 24.757 1.00 93.94 551 TYR A C 1
ATOM 4402 O O . TYR A 1 551 ? -32.129 8.149 25.741 1.00 93.94 551 TYR A O 1
ATOM 4410 N N . ASP A 1 552 ? -30.323 7.150 24.837 1.00 93.75 552 ASP A N 1
ATOM 4411 C CA . ASP A 1 552 ? -29.560 7.038 26.085 1.00 93.75 552 ASP A CA 1
ATOM 4412 C C . ASP A 1 552 ? -29.183 8.421 26.629 1.00 93.75 552 ASP A C 1
ATOM 4414 O O . ASP A 1 552 ? -29.309 8.671 27.828 1.00 93.75 552 ASP A O 1
ATOM 4418 N N . ALA A 1 553 ? -28.809 9.361 25.756 1.00 94.06 553 ALA A N 1
ATOM 4419 C CA . ALA A 1 553 ? -28.518 10.739 26.149 1.00 94.06 553 ALA A CA 1
ATOM 4420 C C . ALA A 1 553 ? -29.754 11.462 26.709 1.00 94.06 553 ALA A C 1
ATOM 4422 O O . ALA A 1 553 ? -29.671 12.100 27.762 1.00 94.06 553 ALA A O 1
ATOM 4423 N N . TYR A 1 554 ? -30.918 11.317 26.062 1.00 96.00 554 TYR A N 1
ATOM 4424 C CA . TYR A 1 554 ? -32.182 11.852 26.585 1.00 96.00 554 TYR A CA 1
ATOM 4425 C C . TYR A 1 554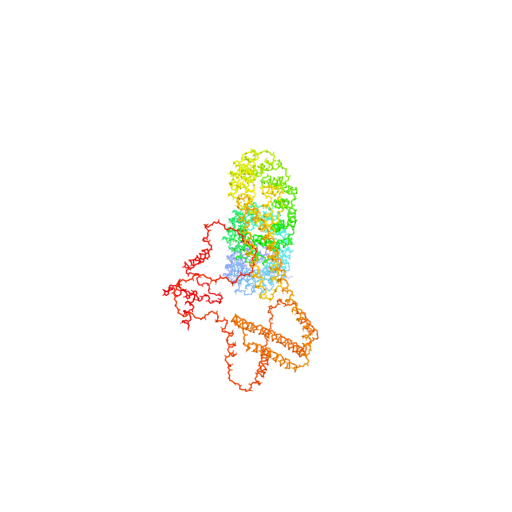 ? -32.544 11.242 27.940 1.00 96.00 554 TYR A C 1
ATOM 4427 O O . TYR A 1 554 ? -32.949 11.960 28.856 1.00 96.00 554 TYR A O 1
ATOM 4435 N N . TYR A 1 555 ? -32.378 9.930 28.093 1.00 95.94 555 TYR A N 1
ATOM 4436 C CA . TYR A 1 555 ? -32.651 9.245 29.350 1.00 95.94 555 TYR A CA 1
ATOM 4437 C C . TYR A 1 555 ? -31.712 9.685 30.475 1.00 95.94 555 TYR A C 1
ATOM 4439 O O . TYR A 1 555 ? -32.191 10.040 31.552 1.00 95.94 555 TYR A O 1
ATOM 4447 N N . ASN A 1 556 ? -30.400 9.720 30.230 1.00 94.81 556 ASN A N 1
ATOM 4448 C CA . ASN A 1 556 ? -29.416 10.129 31.231 1.00 94.81 556 ASN A CA 1
ATOM 4449 C C . ASN A 1 556 ? -29.614 11.595 31.630 1.00 94.81 556 ASN A C 1
ATOM 4451 O O . ASN A 1 556 ? -29.632 11.900 32.821 1.00 94.81 556 ASN A O 1
ATOM 4455 N N . LYS A 1 557 ? -29.909 12.485 30.672 1.00 96.00 557 LYS A N 1
ATOM 4456 C CA . LYS A 1 557 ? -30.316 13.866 30.965 1.00 96.00 557 LYS A CA 1
ATOM 4457 C C . LYS A 1 557 ? -31.581 13.921 31.824 1.00 96.00 557 LYS A C 1
ATOM 4459 O O . LYS A 1 557 ? -31.631 14.683 32.790 1.00 96.00 557 LYS A O 1
ATOM 4464 N N . GLY A 1 558 ? -32.596 13.121 31.492 1.00 95.19 558 GLY A N 1
ATOM 4465 C CA . GLY A 1 558 ? -33.831 13.009 32.270 1.00 95.19 558 GLY A CA 1
ATOM 4466 C C . GLY A 1 558 ? -33.568 12.563 33.709 1.00 95.19 558 GLY A C 1
ATOM 4467 O O . GLY A 1 558 ? -34.081 13.182 34.642 1.00 95.19 558 GLY A O 1
ATOM 4468 N N . LYS A 1 559 ? -32.700 11.563 33.896 1.00 94.94 559 LYS A N 1
ATOM 4469 C CA . LYS A 1 559 ? -32.276 11.066 35.211 1.00 94.94 559 LYS A CA 1
ATOM 4470 C C . LYS A 1 559 ? -31.592 12.164 36.020 1.00 94.94 559 LYS A C 1
ATOM 4472 O O . LYS A 1 559 ? -32.032 12.468 37.125 1.00 94.94 559 LYS A O 1
ATOM 4477 N N . THR A 1 560 ? -30.611 12.846 35.435 1.00 93.88 560 THR A N 1
ATOM 4478 C CA . THR A 1 560 ? -29.901 13.950 36.097 1.00 93.88 560 THR A CA 1
ATOM 4479 C C . THR A 1 560 ? -30.827 15.125 36.444 1.00 93.88 560 THR A C 1
ATOM 4481 O O . THR A 1 560 ? -30.676 15.749 37.494 1.00 93.88 560 THR A O 1
ATOM 4484 N N . LEU A 1 561 ? -31.819 15.433 35.599 1.00 93.88 561 LEU A N 1
ATOM 4485 C CA . LEU A 1 561 ? -32.836 16.454 35.885 1.00 93.88 561 LEU A CA 1
ATOM 4486 C C . LEU A 1 561 ? -33.767 16.045 37.030 1.00 93.88 561 LEU A C 1
ATOM 4488 O O . LEU A 1 561 ? -34.134 16.891 37.848 1.00 93.88 561 LEU A O 1
ATOM 4492 N N . ASN A 1 562 ? -34.129 14.766 37.101 1.00 91.50 562 ASN A N 1
ATOM 4493 C CA . ASN A 1 562 ? -34.927 14.214 38.189 1.00 91.50 562 ASN A CA 1
ATOM 4494 C C . ASN A 1 562 ? -34.174 14.298 39.528 1.00 91.50 562 ASN A C 1
ATOM 4496 O O . ASN A 1 562 ? -34.759 14.721 40.522 1.00 91.50 562 ASN A O 1
ATOM 4500 N N . ASP A 1 563 ? -32.865 14.027 39.532 1.00 88.69 563 ASP A N 1
ATOM 4501 C CA . ASP A 1 563 ? -32.003 14.179 40.715 1.00 88.69 563 ASP A CA 1
ATOM 4502 C C . ASP A 1 563 ? -31.870 15.643 41.179 1.00 88.69 563 ASP A C 1
ATOM 4504 O O . ASP A 1 563 ? -31.592 15.909 42.348 1.00 88.69 563 ASP A O 1
ATOM 4508 N N . LEU A 1 564 ? -32.082 16.607 40.275 1.00 90.94 564 LEU A N 1
ATOM 4509 C CA . LEU A 1 564 ? -32.178 18.043 40.572 1.00 90.94 564 LEU A CA 1
ATOM 4510 C C . LEU A 1 564 ? -33.606 18.496 40.931 1.00 90.94 564 LEU A C 1
ATOM 4512 O O . LEU A 1 564 ? -33.860 19.699 41.011 1.00 90.94 564 LEU A O 1
ATOM 4516 N N . SER A 1 565 ? -34.545 17.561 41.114 1.00 90.62 565 SER A N 1
ATOM 4517 C CA . SER A 1 565 ? -35.972 17.827 41.374 1.00 90.62 565 SER A CA 1
ATOM 4518 C C . SER A 1 565 ? -36.681 18.638 40.274 1.00 90.62 565 SER A C 1
ATOM 4520 O O . SER A 1 565 ? -37.709 19.267 40.513 1.00 90.62 565 SER A O 1
ATOM 4522 N N . ARG A 1 566 ? -36.156 18.640 39.040 1.00 93.19 566 ARG A N 1
ATOM 4523 C CA . ARG A 1 566 ? -36.771 19.291 37.865 1.00 93.19 566 ARG A CA 1
ATOM 4524 C C . ARG A 1 566 ? -37.637 18.289 37.101 1.00 93.19 566 ARG A C 1
ATOM 4526 O O . ARG A 1 566 ? -37.339 17.937 35.956 1.00 93.19 566 ARG A O 1
ATOM 4533 N N . HIS A 1 567 ? -38.682 17.803 37.761 1.00 92.81 567 HIS A N 1
ATOM 4534 C CA . HIS A 1 567 ? -39.471 16.655 37.312 1.00 92.81 567 HIS A CA 1
ATOM 4535 C C . HIS A 1 567 ? -40.194 16.883 35.972 1.00 92.81 567 HIS A C 1
ATOM 4537 O O . HIS A 1 567 ? -40.226 15.971 35.149 1.00 92.81 567 HIS A O 1
ATOM 4543 N N . GLU A 1 568 ? -40.703 18.085 35.681 1.00 93.06 568 GLU A N 1
ATOM 4544 C CA . GLU A 1 568 ? -41.389 18.376 34.410 1.00 93.06 568 GLU A CA 1
ATOM 4545 C C . GLU A 1 568 ? -40.445 18.242 33.209 1.00 93.06 568 GLU A C 1
ATOM 4547 O O . GLU A 1 568 ? -40.754 17.555 32.236 1.00 93.06 568 GLU A O 1
ATOM 4552 N N . LYS A 1 569 ? -39.246 18.833 33.305 1.00 94.44 569 LYS A N 1
ATOM 4553 C CA . LYS A 1 569 ? -38.224 18.740 32.249 1.00 94.44 569 LYS A CA 1
ATOM 4554 C C . LYS A 1 569 ? -37.672 17.320 32.109 1.00 94.44 569 LYS A C 1
ATOM 4556 O O . LYS A 1 569 ? -37.316 16.907 31.006 1.00 94.44 569 LYS A O 1
ATOM 4561 N N . ALA A 1 570 ? -37.599 16.568 33.209 1.00 95.38 570 ALA A N 1
ATOM 4562 C CA . ALA A 1 570 ? -37.220 15.158 33.170 1.00 95.38 570 ALA A CA 1
ATOM 4563 C C . ALA A 1 570 ? -38.236 14.332 32.362 1.00 95.38 570 ALA A C 1
ATOM 4565 O O . ALA A 1 570 ? -37.837 13.556 31.495 1.00 95.38 570 ALA A O 1
ATOM 4566 N N . ILE A 1 571 ? -39.540 14.561 32.566 1.00 95.94 571 ILE A N 1
ATOM 4567 C CA . ILE A 1 571 ? -40.616 13.893 31.813 1.00 95.94 571 ILE A CA 1
ATOM 4568 C C . ILE A 1 571 ? -40.528 14.196 30.312 1.00 95.94 571 ILE A C 1
ATOM 4570 O O . ILE A 1 571 ? -40.693 13.280 29.507 1.00 95.94 571 ILE A O 1
ATOM 4574 N N . GLU A 1 572 ? -40.240 15.441 29.918 1.00 95.56 572 GLU A N 1
ATOM 4575 C CA . GLU A 1 572 ? -40.013 15.793 28.506 1.00 95.56 572 GLU A CA 1
ATOM 4576 C C . GLU A 1 572 ? -38.874 14.966 27.890 1.00 95.56 572 GLU A C 1
ATOM 4578 O O . GLU A 1 572 ? -39.030 14.408 26.800 1.00 95.56 572 GLU A O 1
ATOM 4583 N N . CYS A 1 573 ? -37.757 14.826 28.610 1.00 95.69 573 CYS A N 1
ATOM 4584 C CA . CYS A 1 573 ? -36.613 14.033 28.163 1.00 95.69 573 CYS A CA 1
ATOM 4585 C C . CYS A 1 573 ? -36.953 12.536 28.076 1.00 95.69 573 CYS A C 1
ATOM 4587 O O . CYS A 1 573 ? -36.636 11.895 27.075 1.00 95.69 573 CYS A O 1
ATOM 4589 N N . TYR A 1 574 ? -37.657 11.976 29.064 1.00 97.00 574 TYR A N 1
ATOM 4590 C CA . TYR A 1 574 ? -38.088 10.576 29.013 1.00 97.00 574 TYR A CA 1
ATOM 4591 C C . TYR A 1 574 ? -39.084 10.309 27.887 1.00 97.00 574 TYR A C 1
ATOM 4593 O O . TYR A 1 574 ? -38.975 9.284 27.221 1.00 97.00 574 TYR A O 1
ATOM 4601 N N . ASN A 1 575 ? -40.016 11.228 27.618 1.00 96.38 575 ASN A N 1
ATOM 4602 C CA . ASN A 1 575 ? -40.926 11.113 26.478 1.00 96.38 575 ASN A CA 1
ATOM 4603 C C . ASN A 1 575 ? -40.155 11.049 25.157 1.00 96.38 575 ASN A C 1
ATOM 4605 O O . ASN A 1 575 ? -40.493 10.229 24.310 1.00 96.38 575 ASN A O 1
ATOM 4609 N N . LYS A 1 576 ? -39.100 11.859 24.999 1.00 96.81 576 LYS A N 1
ATOM 4610 C CA . LYS A 1 576 ? -38.226 11.805 23.820 1.00 96.81 576 LYS A CA 1
ATOM 4611 C C . LYS A 1 576 ? -37.455 10.490 23.722 1.00 96.81 576 LYS A C 1
ATOM 4613 O O . LYS A 1 576 ? -37.416 9.900 22.647 1.00 96.81 576 LYS A O 1
ATOM 4618 N N . ALA A 1 577 ? -36.910 9.989 24.831 1.00 95.88 577 ALA A N 1
ATOM 4619 C CA . ALA A 1 577 ? -36.255 8.680 24.857 1.00 95.88 577 ALA A CA 1
ATOM 4620 C C . ALA A 1 577 ? -37.221 7.546 24.457 1.00 95.88 577 ALA A C 1
ATOM 4622 O O . ALA A 1 577 ? -36.856 6.689 23.658 1.00 95.88 577 ALA A O 1
ATOM 4623 N N . ILE A 1 578 ? -38.463 7.582 24.953 1.00 96.06 578 ILE A N 1
ATOM 4624 C CA . ILE A 1 578 ? -39.525 6.610 24.646 1.00 96.06 578 ILE A CA 1
ATOM 4625 C C . ILE A 1 578 ? -40.010 6.729 23.191 1.00 96.06 578 ILE A C 1
ATOM 4627 O O . ILE A 1 578 ? -40.278 5.717 22.552 1.00 96.06 578 ILE A O 1
ATOM 4631 N N . GLU A 1 579 ? -40.114 7.944 22.645 1.00 95.75 579 GLU A N 1
ATOM 4632 C CA . GLU A 1 579 ? -40.475 8.178 21.238 1.00 95.75 579 GLU A CA 1
ATOM 4633 C C . GLU A 1 579 ? -39.460 7.525 20.286 1.00 95.75 579 GLU A C 1
ATOM 4635 O O . GLU A 1 579 ? -39.842 6.946 19.271 1.00 95.75 579 GLU A O 1
ATOM 4640 N N . ILE A 1 580 ? -38.171 7.586 20.635 1.00 94.81 580 ILE A N 1
ATOM 4641 C CA . ILE A 1 580 ? -37.082 6.974 19.865 1.00 94.81 580 ILE A CA 1
ATOM 4642 C C . ILE A 1 580 ? -37.017 5.458 20.104 1.00 94.81 580 ILE A C 1
ATOM 4644 O O . ILE A 1 580 ? -36.845 4.696 19.150 1.00 94.81 580 ILE A O 1
ATOM 4648 N N . LYS A 1 581 ? -37.139 5.022 21.364 1.00 94.69 581 LYS A N 1
ATOM 4649 C CA . LYS A 1 581 ? -37.072 3.618 21.785 1.00 94.69 581 LYS A CA 1
ATOM 4650 C C . LYS A 1 581 ? -38.293 3.244 22.649 1.00 94.69 581 LYS A C 1
ATOM 4652 O O . LYS A 1 581 ? -38.242 3.365 23.877 1.00 94.69 581 LYS A O 1
ATOM 4657 N N . PRO A 1 582 ? -39.386 2.763 22.024 1.00 93.62 582 PRO A N 1
ATOM 4658 C CA . PRO A 1 582 ? -40.646 2.483 22.720 1.00 93.62 582 PRO A CA 1
ATOM 4659 C C . PRO A 1 582 ? -40.604 1.326 23.723 1.00 93.62 582 PRO A C 1
ATOM 4661 O O . PRO A 1 582 ? -41.497 1.213 24.555 1.00 93.62 582 PRO A O 1
ATOM 4664 N N . ASP A 1 583 ? -39.601 0.454 23.660 1.00 92.81 583 ASP A N 1
ATOM 4665 C CA . ASP A 1 583 ? -39.419 -0.696 24.553 1.00 92.81 583 ASP A CA 1
ATOM 4666 C C . ASP A 1 583 ? -38.422 -0.410 25.691 1.00 92.81 583 ASP A C 1
ATOM 4668 O O . ASP A 1 583 ? -37.891 -1.325 26.320 1.00 92.81 583 ASP A O 1
ATOM 4672 N N . TYR A 1 584 ? -38.147 0.864 25.992 1.00 92.25 584 TYR A N 1
ATOM 4673 C CA . TYR A 1 584 ? -37.174 1.219 27.020 1.00 92.25 584 TYR A CA 1
ATOM 4674 C C . TYR A 1 584 ? -37.787 1.300 28.427 1.00 92.25 584 TYR A C 1
ATOM 4676 O O . TYR A 1 584 ? -38.175 2.368 28.906 1.00 92.25 584 TYR A O 1
ATOM 4684 N N . SER A 1 585 ? -37.855 0.150 29.108 1.00 92.69 585 SER A N 1
ATOM 4685 C CA . SER A 1 585 ? -38.505 -0.007 30.424 1.00 92.69 585 SER A CA 1
ATOM 4686 C C . SER A 1 585 ? -38.042 1.015 31.479 1.00 92.69 585 SER A C 1
ATOM 4688 O O . SER A 1 585 ? -38.875 1.672 32.109 1.00 92.69 585 SER A O 1
ATOM 4690 N N . SER A 1 586 ? -36.731 1.250 31.617 1.00 93.06 586 SER A N 1
ATOM 4691 C CA . SER A 1 586 ? -36.191 2.183 32.620 1.00 93.06 586 SER A CA 1
ATOM 4692 C C . SER A 1 586 ? -36.656 3.630 32.420 1.00 93.06 586 SER A C 1
ATOM 4694 O O . SER A 1 586 ? -36.855 4.350 33.400 1.00 93.06 586 SER A O 1
ATOM 4696 N N . ALA A 1 587 ? -36.887 4.070 31.175 1.00 93.75 587 ALA A N 1
ATOM 4697 C CA . ALA A 1 587 ? -37.437 5.400 30.911 1.00 93.75 587 ALA A CA 1
ATOM 4698 C C . ALA A 1 587 ? -38.900 5.518 31.362 1.00 93.75 587 ALA A C 1
ATOM 4700 O O . ALA A 1 587 ? -39.276 6.551 31.915 1.00 93.75 587 ALA A O 1
ATOM 4701 N N . TYR A 1 588 ? -39.713 4.466 31.200 1.00 94.94 588 TYR A N 1
ATOM 4702 C CA . TYR A 1 588 ? -41.077 4.435 31.738 1.00 94.94 588 TYR A CA 1
ATOM 4703 C C . TYR A 1 588 ? -41.090 4.449 33.268 1.00 94.94 588 TYR A C 1
ATOM 4705 O O . TYR A 1 588 ? -41.855 5.215 33.855 1.00 94.94 588 TYR A O 1
ATOM 4713 N N . CYS A 1 589 ? -40.220 3.665 33.913 1.00 93.31 589 CYS A N 1
ATOM 4714 C CA . CYS A 1 589 ? -40.102 3.644 35.373 1.00 93.31 589 CYS A CA 1
ATOM 4715 C C . CYS A 1 589 ? -39.724 5.029 35.922 1.00 93.31 589 CYS A C 1
ATOM 4717 O O . CYS A 1 589 ? -40.430 5.586 36.766 1.00 93.31 589 CYS A O 1
ATOM 4719 N N . ASN A 1 590 ? -38.676 5.652 35.378 1.00 94.38 590 ASN A N 1
ATOM 4720 C CA . ASN A 1 590 ? -38.230 6.962 35.850 1.00 94.38 590 ASN A CA 1
ATOM 4721 C C . ASN A 1 590 ? -39.195 8.101 35.483 1.00 94.38 590 ASN A C 1
ATOM 4723 O O . ASN A 1 590 ? -39.350 9.041 36.264 1.00 94.38 590 ASN A O 1
ATOM 4727 N N . LYS A 1 591 ? -39.917 8.004 34.358 1.00 95.50 591 LYS A N 1
ATOM 4728 C CA . LYS A 1 591 ? -41.035 8.910 34.055 1.00 95.50 591 LYS A CA 1
ATOM 4729 C C . LYS A 1 591 ? -42.149 8.780 35.093 1.00 95.50 591 LYS A C 1
ATOM 4731 O O . LYS A 1 591 ? -42.640 9.799 35.578 1.00 95.50 591 LYS A O 1
ATOM 4736 N N . GLY A 1 592 ? -42.521 7.550 35.454 1.00 94.00 592 GLY A N 1
ATOM 4737 C CA . GLY A 1 592 ? -43.484 7.283 36.521 1.00 94.00 592 GLY A CA 1
ATOM 4738 C C . GLY A 1 592 ? -43.034 7.891 37.849 1.00 94.00 592 GLY A C 1
ATOM 4739 O O . GLY A 1 592 ? -43.816 8.568 38.511 1.00 94.00 592 GLY A O 1
ATOM 4740 N N . TYR A 1 593 ? -41.750 7.754 38.191 1.00 93.38 593 TYR A N 1
ATOM 4741 C CA . TYR A 1 593 ? -41.169 8.364 39.391 1.00 93.38 593 TYR A CA 1
ATOM 4742 C C . TYR A 1 593 ? -41.328 9.887 39.404 1.00 93.38 593 TYR A C 1
ATOM 4744 O O . TYR A 1 593 ? -41.823 10.441 40.389 1.00 93.38 593 TYR A O 1
ATOM 4752 N N . SER A 1 594 ? -40.981 10.567 38.309 1.00 94.38 594 SER A N 1
ATOM 4753 C CA . SER A 1 594 ? -41.155 12.019 38.195 1.00 94.38 594 SER A CA 1
ATOM 4754 C C . SER A 1 594 ? -42.631 12.440 38.271 1.00 94.38 594 SER A C 1
ATOM 4756 O O . SER A 1 594 ? -42.950 13.411 38.951 1.00 94.38 594 SER A O 1
ATOM 4758 N N . LEU A 1 595 ? -43.550 11.697 37.641 1.00 93.56 595 LEU A N 1
ATOM 4759 C CA . LEU A 1 595 ? -44.998 11.956 37.719 1.00 93.56 595 LEU A CA 1
ATOM 4760 C C . LEU A 1 595 ? -45.545 11.785 39.141 1.00 93.56 595 LEU A C 1
ATOM 4762 O O . LEU A 1 595 ? -46.347 12.601 39.597 1.00 93.56 595 LEU A O 1
ATOM 4766 N N . SER A 1 596 ? -45.072 10.764 39.857 1.00 91.81 596 SER A N 1
ATOM 4767 C CA . SER A 1 596 ? -45.451 10.504 41.246 1.00 91.81 596 SER A CA 1
ATOM 4768 C C . SER A 1 596 ? -45.043 11.665 42.163 1.00 91.81 596 SER A C 1
ATOM 4770 O O . SER A 1 596 ? -45.832 12.079 43.012 1.00 91.81 596 SER A O 1
ATOM 4772 N N . HIS A 1 597 ? -43.867 12.265 41.945 1.00 88.62 597 HIS A N 1
ATOM 4773 C CA . HIS A 1 597 ? -43.400 13.444 42.696 1.00 88.62 597 HIS A CA 1
ATOM 4774 C C . HIS A 1 597 ? -44.189 14.721 42.380 1.00 88.62 597 HIS A C 1
ATOM 4776 O O . HIS A 1 597 ? -44.332 15.583 43.242 1.00 88.62 597 HIS A O 1
ATOM 4782 N N . LEU A 1 598 ? -44.764 14.821 41.179 1.00 91.12 598 LEU A N 1
ATOM 4783 C CA . LEU A 1 598 ? -45.674 15.905 40.792 1.00 91.12 598 LEU A CA 1
ATOM 4784 C C . LEU A 1 598 ? -47.123 15.683 41.266 1.00 91.12 598 LEU A C 1
ATOM 4786 O O . LEU A 1 598 ? -48.011 16.455 40.909 1.00 91.12 598 LEU A O 1
ATOM 4790 N N . GLY A 1 599 ? -47.385 14.622 42.038 1.00 88.56 599 GLY A N 1
ATOM 4791 C CA . GLY A 1 599 ? -48.718 14.284 42.548 1.00 88.56 599 GLY A CA 1
ATOM 4792 C C . GLY A 1 599 ? -49.640 13.605 41.530 1.00 88.56 599 GLY A C 1
ATOM 4793 O O . GLY A 1 599 ? -50.785 13.306 41.856 1.00 88.56 599 GLY A O 1
ATOM 4794 N N . LYS A 1 600 ? -49.160 13.304 40.317 1.00 92.94 600 LYS A N 1
ATOM 4795 C CA . LYS A 1 600 ? -49.919 12.614 39.259 1.00 92.94 600 LYS A CA 1
ATOM 4796 C C . LYS A 1 600 ? -49.803 11.096 39.403 1.00 92.94 600 LYS A C 1
ATOM 4798 O O . LYS A 1 600 ? -49.196 10.412 38.575 1.00 92.94 600 LYS A O 1
ATOM 4803 N N . LYS A 1 601 ? -50.329 10.571 40.508 1.00 90.44 601 LYS A N 1
ATOM 4804 C CA . LYS A 1 601 ? -50.100 9.187 40.950 1.00 90.44 601 LYS A CA 1
ATOM 4805 C C . LYS A 1 601 ? -50.730 8.149 40.012 1.00 90.44 601 LYS A C 1
ATOM 4807 O O . LYS A 1 601 ? -50.115 7.115 39.762 1.00 90.44 601 LYS A O 1
ATOM 4812 N N . GLU A 1 602 ? -51.894 8.423 39.431 1.00 90.31 602 GLU A N 1
ATOM 4813 C CA . GLU A 1 602 ? -52.561 7.525 38.479 1.00 90.31 602 GLU A CA 1
ATOM 4814 C C . GLU A 1 602 ? -51.778 7.389 37.163 1.00 90.31 602 GLU A C 1
ATOM 4816 O O . GLU A 1 602 ? -51.538 6.271 36.704 1.00 90.31 602 GLU A O 1
ATOM 4821 N N . GLU A 1 603 ? -51.310 8.507 36.593 1.00 92.56 603 GLU A N 1
ATOM 4822 C CA . GLU A 1 603 ? -50.448 8.510 35.397 1.00 92.56 603 GLU A CA 1
ATOM 4823 C C . GLU A 1 603 ? -49.107 7.800 35.677 1.00 92.56 603 GLU A C 1
ATOM 4825 O O . GLU A 1 603 ? -48.563 7.103 34.813 1.00 92.56 603 GLU A O 1
ATOM 4830 N N . ALA A 1 604 ? -48.575 7.939 36.899 1.00 93.50 604 ALA A N 1
ATOM 4831 C CA . ALA A 1 604 ? -47.371 7.234 37.330 1.00 93.50 604 ALA A CA 1
ATOM 4832 C C . ALA A 1 604 ? -47.574 5.710 37.352 1.00 93.50 604 ALA A C 1
ATOM 4834 O O . ALA A 1 604 ? -46.740 4.978 36.820 1.00 93.50 604 ALA A O 1
ATOM 4835 N N . ILE A 1 605 ? -48.700 5.229 37.894 1.00 93.75 605 ILE A N 1
ATOM 4836 C CA . ILE A 1 605 ? -49.051 3.798 37.914 1.00 93.75 605 ILE A CA 1
ATOM 4837 C C . ILE A 1 605 ? -49.172 3.230 36.499 1.00 93.75 605 ILE A C 1
ATOM 4839 O O . ILE A 1 605 ? -48.704 2.116 36.253 1.00 93.75 605 ILE A O 1
ATOM 4843 N N . GLU A 1 606 ? -49.747 3.976 35.554 1.00 94.12 606 GLU A N 1
ATOM 4844 C CA . GLU A 1 606 ? -49.786 3.558 34.149 1.00 94.12 606 GLU A CA 1
ATOM 4845 C C . GLU A 1 606 ? -48.371 3.394 33.573 1.00 94.12 606 GLU A C 1
ATOM 4847 O O . GLU A 1 606 ? -48.073 2.373 32.944 1.00 94.12 606 GLU A O 1
ATOM 4852 N N . CYS A 1 607 ? -47.473 4.345 33.850 1.00 94.00 607 CYS A N 1
ATOM 4853 C CA . CYS A 1 607 ? -46.075 4.260 33.429 1.00 94.00 607 CYS A CA 1
ATOM 4854 C C . CYS A 1 607 ? -45.358 3.050 34.050 1.00 94.00 607 CYS A C 1
ATOM 4856 O O . CYS A 1 607 ? -44.672 2.324 33.330 1.00 94.00 607 CYS A O 1
ATOM 4858 N N . TYR A 1 608 ? -45.556 2.770 35.342 1.00 95.75 608 TYR A N 1
ATOM 4859 C CA . TYR A 1 608 ? -44.977 1.582 35.981 1.00 95.75 608 TYR A CA 1
ATOM 4860 C C . TYR A 1 608 ? -45.542 0.281 35.410 1.00 95.75 608 TYR A C 1
ATOM 4862 O O . TYR A 1 608 ? -44.786 -0.652 35.164 1.00 95.75 608 TYR A O 1
ATOM 4870 N N . ASN A 1 609 ? -46.846 0.210 35.124 1.00 94.50 609 ASN A N 1
ATOM 4871 C CA . ASN A 1 609 ? -47.440 -0.960 34.472 1.00 94.50 609 ASN A CA 1
ATOM 4872 C C . ASN A 1 609 ? -46.828 -1.207 33.087 1.00 94.50 609 ASN A C 1
ATOM 4874 O O . ASN A 1 609 ? -46.579 -2.356 32.724 1.00 94.50 609 ASN A O 1
ATOM 4878 N N . LYS A 1 610 ? -46.549 -0.142 32.323 1.00 94.19 610 LYS A N 1
ATOM 4879 C CA . LYS A 1 610 ? -45.830 -0.252 31.048 1.00 94.19 610 LYS A CA 1
ATOM 4880 C C . LYS A 1 610 ? -44.397 -0.744 31.250 1.00 94.19 610 LYS A C 1
ATOM 4882 O O . LYS A 1 610 ? -44.009 -1.694 30.573 1.00 94.19 610 LYS A O 1
ATOM 4887 N N . ALA A 1 611 ? -43.654 -0.183 32.206 1.00 93.88 611 ALA A N 1
ATOM 4888 C CA . ALA A 1 611 ? -42.300 -0.634 32.537 1.00 93.88 611 ALA A CA 1
ATOM 4889 C C . ALA A 1 611 ? -42.261 -2.127 32.913 1.00 93.88 611 ALA A C 1
ATOM 4891 O O . ALA A 1 611 ? -41.449 -2.865 32.355 1.00 93.88 611 ALA A O 1
ATOM 4892 N N . ILE A 1 612 ? -43.200 -2.577 33.754 1.00 94.88 612 ILE A N 1
ATOM 4893 C CA . ILE A 1 612 ? -43.370 -3.976 34.182 1.00 94.88 612 ILE A CA 1
ATOM 4894 C C . ILE A 1 612 ? -43.762 -4.883 33.007 1.00 94.88 612 ILE A C 1
ATOM 4896 O O . ILE A 1 612 ? -43.268 -5.999 32.898 1.00 94.88 612 ILE A O 1
ATOM 4900 N N . SER A 1 613 ? -44.628 -4.420 32.099 1.00 95.06 613 SER A N 1
ATOM 4901 C CA . SER A 1 613 ? -45.014 -5.215 30.922 1.00 95.06 613 SER A CA 1
ATOM 4902 C C . SER A 1 613 ? -43.853 -5.457 29.952 1.00 95.06 613 SER A C 1
ATOM 4904 O O . SER A 1 613 ? -43.845 -6.467 29.255 1.00 95.06 613 SER A O 1
ATOM 4906 N N . ILE A 1 614 ? -42.886 -4.535 29.916 1.00 93.19 614 ILE A N 1
ATOM 4907 C CA . ILE A 1 614 ? -41.673 -4.636 29.098 1.00 93.19 614 ILE A CA 1
ATOM 4908 C C . ILE A 1 614 ? -40.608 -5.466 29.828 1.00 93.19 614 ILE A C 1
ATOM 4910 O O . ILE A 1 614 ? -39.996 -6.340 29.222 1.00 93.19 614 ILE A O 1
ATOM 4914 N N . ASN A 1 615 ? -40.391 -5.198 31.120 1.00 91.50 615 ASN A N 1
ATOM 4915 C CA . ASN A 1 615 ? -39.466 -5.936 31.975 1.00 91.50 615 ASN A CA 1
ATOM 4916 C C . ASN A 1 615 ? -40.160 -6.380 33.279 1.00 91.50 615 ASN A C 1
ATOM 4918 O O . ASN A 1 615 ? -40.198 -5.612 34.246 1.00 91.50 615 ASN A O 1
ATOM 4922 N N . PRO A 1 616 ? -40.669 -7.623 33.334 1.00 91.94 616 PRO A N 1
ATOM 4923 C CA . PRO A 1 616 ? -41.329 -8.158 34.523 1.00 91.94 616 PRO A CA 1
ATOM 4924 C C . PRO A 1 616 ? -40.408 -8.376 35.730 1.00 91.94 616 PRO A C 1
ATOM 4926 O O . PRO A 1 616 ? -40.923 -8.616 36.818 1.00 91.94 616 PRO A O 1
ATOM 4929 N N . GLU A 1 617 ? -39.085 -8.306 35.558 1.00 90.75 617 GLU A N 1
ATOM 4930 C CA . GLU A 1 617 ? -38.085 -8.490 36.622 1.00 90.75 617 GLU A CA 1
ATOM 4931 C C . GLU A 1 617 ? -37.580 -7.155 37.208 1.00 90.75 617 GLU A C 1
ATOM 4933 O O . GLU A 1 617 ? -36.640 -7.135 37.997 1.00 90.75 617 GLU A O 1
ATOM 4938 N N . ASP A 1 618 ? -38.181 -6.013 36.854 1.00 89.31 618 ASP A N 1
ATOM 4939 C CA . ASP A 1 618 ? -37.816 -4.718 37.444 1.00 89.31 618 ASP A CA 1
ATOM 4940 C C . ASP A 1 618 ? -38.473 -4.518 38.824 1.00 89.31 618 ASP A C 1
ATOM 4942 O O . ASP A 1 618 ? -39.563 -3.946 38.945 1.00 89.31 618 ASP A O 1
ATOM 4946 N N . SER A 1 619 ? -37.790 -4.968 39.884 1.00 89.81 619 SER A N 1
ATOM 4947 C CA . SER A 1 619 ? -38.218 -4.799 41.284 1.00 89.81 619 SER A CA 1
ATOM 4948 C C . SER A 1 619 ? -38.471 -3.332 41.661 1.00 89.81 619 SER A C 1
ATOM 4950 O O . SER A 1 619 ? -39.411 -3.034 42.408 1.00 89.81 619 SER A O 1
ATOM 4952 N N . GLY A 1 620 ? -37.701 -2.398 41.091 1.00 88.56 620 GLY A N 1
ATOM 4953 C CA . GLY A 1 620 ? -37.847 -0.962 41.317 1.00 88.56 620 GLY A CA 1
ATOM 4954 C C . GLY A 1 620 ? -39.188 -0.423 40.820 1.00 88.56 620 GLY A C 1
ATOM 4955 O O . GLY A 1 620 ? -39.836 0.353 41.527 1.00 88.56 620 GLY A O 1
ATOM 4956 N N . SER A 1 621 ? -39.655 -0.879 39.654 1.00 91.88 621 SER A N 1
ATOM 4957 C CA . SER A 1 621 ? -40.976 -0.507 39.126 1.00 91.88 621 SER A CA 1
ATOM 4958 C C . SER A 1 621 ? -42.125 -0.986 40.017 1.00 91.88 621 SER A C 1
ATOM 4960 O O . SER A 1 621 ? -43.059 -0.218 40.264 1.00 91.88 621 SER A O 1
ATOM 4962 N N . TYR A 1 622 ? -42.062 -2.213 40.548 1.00 92.62 622 TYR A N 1
ATOM 4963 C CA . TYR A 1 622 ? -43.073 -2.716 41.492 1.00 92.62 622 TYR A CA 1
ATOM 4964 C C . TYR A 1 622 ? -43.082 -1.924 42.801 1.00 92.62 622 TYR A C 1
ATOM 4966 O O . TYR A 1 622 ? -44.156 -1.552 43.278 1.00 92.62 622 TYR A O 1
ATOM 4974 N N . CYS A 1 623 ? -41.907 -1.609 43.354 1.00 91.06 623 CYS A N 1
ATOM 4975 C CA . CYS A 1 623 ? -41.795 -0.794 44.563 1.00 91.06 623 CYS A CA 1
ATOM 4976 C C . CYS A 1 623 ? -42.363 0.616 44.347 1.00 91.06 623 CYS A C 1
ATOM 4978 O O . CYS A 1 623 ? -43.226 1.070 45.097 1.00 91.06 623 CYS A O 1
ATOM 4980 N N . ASN A 1 624 ? -41.948 1.299 43.279 1.00 92.31 624 ASN A N 1
ATOM 4981 C CA . ASN A 1 624 ? -42.406 2.655 42.977 1.00 92.31 624 ASN A CA 1
ATOM 4982 C C . ASN A 1 624 ? -43.924 2.718 42.706 1.00 92.31 624 ASN A C 1
ATOM 4984 O O . ASN A 1 624 ? -44.611 3.664 43.118 1.00 92.31 624 ASN A O 1
ATOM 4988 N N . LYS A 1 625 ? -44.473 1.679 42.063 1.00 94.19 625 LYS A N 1
ATOM 4989 C CA . LYS A 1 625 ? -45.919 1.500 41.900 1.00 94.19 625 LYS A CA 1
ATOM 4990 C C . LYS A 1 625 ? -46.616 1.309 43.242 1.00 94.19 625 LYS A C 1
ATOM 4992 O O . LYS A 1 625 ? -47.639 1.947 43.474 1.00 94.19 625 LYS A O 1
ATOM 4997 N N . ALA A 1 626 ? -46.072 0.475 44.123 1.00 92.31 626 ALA A N 1
ATOM 4998 C CA . ALA A 1 626 ? -46.644 0.229 45.440 1.00 92.31 626 ALA A CA 1
ATOM 4999 C C . ALA A 1 626 ? -46.684 1.484 46.315 1.00 92.31 626 ALA A C 1
ATOM 5001 O O . ALA A 1 626 ? -47.710 1.751 46.933 1.00 92.31 626 ALA A O 1
ATOM 5002 N N . VAL A 1 627 ? -45.620 2.293 46.308 1.00 90.44 627 VAL A N 1
ATOM 5003 C CA . VAL A 1 627 ? -45.596 3.593 46.999 1.00 90.44 627 VAL A CA 1
ATOM 5004 C C . VAL A 1 627 ? -46.700 4.506 46.457 1.00 90.44 627 VAL A C 1
ATOM 5006 O O . VAL A 1 627 ? -47.471 5.079 47.221 1.00 90.44 627 VAL A O 1
ATOM 5009 N N . SER A 1 628 ? -46.857 4.572 45.133 1.00 92.25 628 SER A N 1
ATOM 5010 C CA . SER A 1 628 ? -47.907 5.394 44.514 1.00 92.25 628 SER A CA 1
ATOM 5011 C C . SER A 1 628 ? -49.327 4.872 44.805 1.00 92.25 628 SER A C 1
ATOM 5013 O O . SER A 1 628 ? -50.251 5.666 44.954 1.00 92.25 628 SER A O 1
ATOM 5015 N N . LEU A 1 629 ? -49.515 3.552 44.925 1.00 91.62 629 LEU A N 1
ATOM 5016 C CA . LEU A 1 629 ? -50.780 2.926 45.339 1.00 91.62 629 LEU A CA 1
ATOM 5017 C C . LEU A 1 629 ? -51.097 3.183 46.817 1.00 91.62 629 LEU A C 1
ATOM 5019 O O . LEU A 1 629 ? -52.254 3.431 47.161 1.00 91.62 629 LEU A O 1
ATOM 5023 N N . TYR A 1 630 ? -50.079 3.144 47.676 1.00 90.25 630 TYR A N 1
ATOM 5024 C CA . TYR A 1 630 ? -50.200 3.454 49.096 1.00 90.25 630 TYR A CA 1
ATOM 5025 C C . TYR A 1 630 ? -50.666 4.897 49.314 1.00 90.25 630 TYR A C 1
ATOM 5027 O O . TYR A 1 630 ? -51.625 5.114 50.057 1.00 90.25 630 TYR A O 1
ATOM 5035 N N . ASP A 1 631 ? -50.068 5.854 48.597 1.00 87.06 631 ASP A N 1
ATOM 5036 C CA . ASP A 1 631 ? -50.458 7.270 48.637 1.00 87.06 631 ASP A CA 1
ATOM 5037 C C . ASP A 1 631 ? -51.921 7.492 48.205 1.00 87.06 631 ASP A C 1
ATOM 5039 O O . ASP A 1 631 ? -52.596 8.382 48.719 1.00 87.06 631 ASP A O 1
ATOM 5043 N N . LEU A 1 632 ? -52.439 6.656 47.298 1.00 89.44 632 LEU A N 1
ATOM 5044 C CA . LEU A 1 632 ? -53.843 6.657 46.860 1.00 89.44 632 LEU A CA 1
ATOM 5045 C C . LEU A 1 632 ? -54.785 5.872 47.795 1.00 89.44 632 LEU A C 1
ATOM 5047 O O . LEU A 1 632 ? -55.969 5.710 47.495 1.00 89.44 632 LEU A O 1
ATOM 5051 N N . GLY A 1 633 ? -54.281 5.351 48.916 1.00 87.38 633 GLY A N 1
ATOM 5052 C CA . GLY A 1 633 ? -55.052 4.583 49.897 1.00 87.38 633 GLY A CA 1
ATOM 5053 C C . GLY A 1 633 ? -55.307 3.119 49.519 1.00 87.38 633 GLY A C 1
ATOM 5054 O O . GLY A 1 633 ? -55.972 2.403 50.270 1.00 87.38 633 GLY A O 1
ATOM 5055 N N . LYS A 1 634 ? -54.753 2.626 48.404 1.00 91.81 634 LYS A N 1
ATOM 5056 C CA . LYS A 1 634 ? -54.878 1.231 47.941 1.00 91.81 634 LYS A CA 1
ATOM 5057 C C . LYS A 1 634 ? -53.857 0.320 48.625 1.00 91.81 634 LYS A C 1
ATOM 5059 O O . LYS A 1 634 ? -52.974 -0.264 47.999 1.00 91.81 634 LYS A O 1
ATOM 5064 N N . LYS A 1 635 ? -53.979 0.212 49.947 1.00 90.31 635 LYS A N 1
ATOM 5065 C CA . LYS A 1 635 ? -52.991 -0.433 50.827 1.00 90.31 635 LYS A CA 1
ATOM 5066 C C . LYS A 1 635 ? -52.763 -1.921 50.519 1.00 90.31 635 LYS A C 1
ATOM 5068 O O . LYS A 1 635 ? -51.621 -2.365 50.531 1.00 90.31 635 LYS A O 1
ATOM 5073 N N . GLN A 1 636 ? -53.813 -2.676 50.182 1.00 89.31 636 GLN A N 1
ATOM 5074 C CA . GLN A 1 636 ? -53.683 -4.108 49.877 1.00 89.31 636 GLN A CA 1
ATOM 5075 C C . GLN A 1 636 ? -52.905 -4.359 48.574 1.00 89.31 636 GLN A C 1
ATOM 5077 O O . GLN A 1 636 ? -51.962 -5.145 48.558 1.00 89.31 636 GLN A O 1
ATOM 5082 N N . GLU A 1 637 ? -53.235 -3.627 47.504 1.00 91.00 637 GLU A N 1
ATOM 5083 C CA . GLU A 1 637 ? -52.505 -3.703 46.230 1.00 91.00 637 GLU A CA 1
ATOM 5084 C C . GLU A 1 637 ? -51.036 -3.266 46.402 1.00 91.00 637 GLU A C 1
ATOM 5086 O O . GLU A 1 637 ? -50.138 -3.820 45.766 1.00 91.00 637 GLU A O 1
ATOM 5091 N N . ALA A 1 638 ? -50.760 -2.296 47.284 1.00 91.69 638 ALA A N 1
ATOM 5092 C CA . ALA A 1 638 ? -49.395 -1.884 47.606 1.00 91.69 638 ALA A CA 1
ATOM 5093 C C . ALA A 1 638 ? -48.583 -3.020 48.261 1.00 91.69 638 ALA A C 1
ATOM 5095 O O . ALA A 1 638 ? -47.446 -3.259 47.854 1.00 91.69 638 ALA A O 1
ATOM 5096 N N . ILE A 1 639 ? -49.168 -3.769 49.204 1.00 92.44 639 ILE A N 1
ATOM 5097 C CA . ILE A 1 639 ? -48.519 -4.936 49.834 1.00 92.44 639 ILE A CA 1
ATOM 5098 C C . ILE A 1 639 ? -48.197 -6.019 48.799 1.00 92.44 639 ILE A C 1
ATOM 5100 O O . ILE A 1 639 ? -47.102 -6.582 48.830 1.00 92.44 639 ILE A O 1
ATOM 5104 N N . GLU A 1 640 ? -49.106 -6.301 47.865 1.00 93.12 640 GLU A N 1
ATOM 5105 C CA . GLU A 1 640 ? -48.890 -7.295 46.803 1.00 93.12 640 GLU A CA 1
ATOM 5106 C C . GLU A 1 640 ? -47.720 -6.909 45.885 1.00 93.12 640 GLU A C 1
ATOM 5108 O O . GLU A 1 640 ? -46.842 -7.730 45.599 1.00 93.12 640 GLU A O 1
ATOM 5113 N N . ASN A 1 641 ? -47.661 -5.641 45.466 1.00 93.44 641 ASN A N 1
ATOM 5114 C CA . ASN A 1 641 ? -46.578 -5.148 44.613 1.00 93.44 641 ASN A CA 1
ATOM 5115 C C . ASN A 1 641 ? -45.237 -5.102 45.374 1.00 93.44 641 ASN A C 1
ATOM 5117 O O . ASN A 1 641 ? -44.227 -5.523 44.819 1.00 93.44 641 ASN A O 1
ATOM 5121 N N . LEU A 1 642 ? -45.210 -4.691 46.650 1.00 92.50 642 LEU A N 1
ATOM 5122 C CA . LEU A 1 642 ? -43.992 -4.747 47.480 1.00 92.50 642 LEU A CA 1
ATOM 5123 C C . LEU A 1 642 ? -43.531 -6.179 47.734 1.00 92.50 642 LEU A C 1
ATOM 5125 O O . LEU A 1 642 ? -42.339 -6.458 47.700 1.00 92.50 642 LEU A O 1
ATOM 5129 N N . THR A 1 643 ? -44.466 -7.106 47.931 1.00 93.50 643 THR A N 1
ATOM 5130 C CA . THR A 1 643 ? -44.141 -8.529 48.059 1.00 93.50 643 THR A CA 1
ATOM 5131 C C . THR A 1 643 ? -43.509 -9.047 46.774 1.00 93.50 643 THR A C 1
ATOM 5133 O O . THR A 1 643 ? -42.482 -9.712 46.840 1.00 93.50 643 THR A O 1
ATOM 5136 N N . THR A 1 644 ? -44.044 -8.667 45.612 1.00 93.62 644 THR A N 1
ATOM 5137 C CA . THR A 1 644 ? -43.449 -9.012 44.313 1.00 93.62 644 THR A CA 1
ATOM 5138 C C . THR A 1 644 ? -42.046 -8.407 44.160 1.00 93.62 644 THR A C 1
ATOM 5140 O O . THR A 1 644 ? -41.113 -9.120 43.797 1.00 93.62 644 THR A O 1
ATOM 5143 N N . ALA A 1 645 ? -41.851 -7.134 44.525 1.00 91.88 645 ALA A N 1
ATOM 5144 C CA . ALA A 1 645 ? -40.532 -6.492 44.516 1.00 91.88 645 ALA A CA 1
ATOM 5145 C C . ALA A 1 645 ? -39.515 -7.244 45.396 1.00 91.88 645 ALA A C 1
ATOM 5147 O O . ALA A 1 645 ? -38.398 -7.500 44.952 1.00 91.88 645 ALA A O 1
ATOM 5148 N N . ILE A 1 646 ? -39.929 -7.671 46.594 1.00 92.69 646 ILE A N 1
ATOM 5149 C CA . ILE A 1 646 ? -39.118 -8.476 47.521 1.00 92.69 646 ILE A CA 1
ATOM 5150 C C . ILE A 1 646 ? -38.823 -9.869 46.953 1.00 92.69 646 ILE A C 1
ATOM 5152 O O . ILE A 1 646 ? -37.722 -10.377 47.134 1.00 92.69 646 ILE A O 1
ATOM 5156 N N . THR A 1 647 ? -39.770 -10.508 46.256 1.00 93.38 647 THR A N 1
ATOM 5157 C CA . THR A 1 647 ? -39.493 -11.813 45.628 1.00 93.38 647 THR A CA 1
ATOM 5158 C C . THR A 1 647 ? -38.447 -11.727 44.521 1.00 93.38 647 THR A C 1
ATOM 5160 O O . THR A 1 647 ? -37.708 -12.688 44.319 1.00 93.38 647 THR A O 1
ATOM 5163 N N . ILE A 1 648 ? -38.383 -10.593 43.820 1.00 90.81 648 ILE A N 1
ATOM 5164 C CA . ILE A 1 648 ? -37.421 -10.351 42.742 1.00 90.81 648 ILE A CA 1
ATOM 5165 C C . ILE A 1 648 ? -36.051 -9.971 43.323 1.00 90.81 648 ILE A C 1
ATOM 5167 O O . ILE A 1 648 ? -35.039 -10.541 42.923 1.00 90.81 648 ILE A O 1
ATOM 5171 N N . ASP A 1 649 ? -36.013 -9.044 44.283 1.00 87.88 649 ASP A N 1
ATOM 5172 C CA . ASP A 1 649 ? -34.788 -8.602 44.956 1.00 87.88 649 ASP A CA 1
ATOM 5173 C C . ASP A 1 649 ? -34.961 -8.639 46.489 1.00 87.88 649 ASP A C 1
ATOM 5175 O O . ASP A 1 649 ? -35.311 -7.634 47.121 1.00 87.88 649 ASP A O 1
ATOM 5179 N N . PRO A 1 650 ? -34.717 -9.808 47.112 1.00 87.88 650 PRO A N 1
ATOM 5180 C CA . PRO A 1 650 ? -34.910 -10.000 48.546 1.00 87.88 650 PRO A CA 1
ATOM 5181 C C . PRO A 1 650 ? -33.810 -9.365 49.400 1.00 87.88 650 PRO A C 1
ATOM 5183 O O . PRO A 1 650 ? -33.948 -9.346 50.623 1.00 87.88 650 PRO A O 1
ATOM 5186 N N . ALA A 1 651 ? -32.721 -8.880 48.794 1.00 83.06 651 ALA A N 1
ATOM 5187 C CA . ALA A 1 651 ? -31.581 -8.306 49.504 1.00 83.06 651 ALA A CA 1
ATOM 5188 C C . ALA A 1 651 ? -31.733 -6.798 49.759 1.00 83.06 651 ALA A C 1
ATOM 5190 O O . ALA A 1 651 ? -30.947 -6.226 50.516 1.00 83.06 651 ALA A O 1
ATOM 5191 N N . ASN A 1 652 ? -32.729 -6.144 49.153 1.00 79.69 652 ASN A N 1
ATOM 5192 C CA . ASN A 1 652 ? -32.943 -4.711 49.303 1.00 79.69 652 ASN A CA 1
ATOM 5193 C C . ASN A 1 652 ? -33.771 -4.387 50.562 1.00 79.69 652 ASN A C 1
ATOM 5195 O O . ASN A 1 652 ? -34.979 -4.638 50.595 1.00 79.69 652 ASN A O 1
ATOM 5199 N N . PRO A 1 653 ? -33.169 -3.775 51.600 1.00 75.69 653 PRO A N 1
ATOM 5200 C CA . PRO A 1 653 ? -33.855 -3.533 52.865 1.00 75.69 653 PRO A CA 1
ATOM 5201 C C . PRO A 1 653 ? -34.968 -2.480 52.759 1.00 75.69 653 PRO A C 1
ATOM 5203 O O . PRO A 1 653 ? -35.885 -2.477 53.580 1.00 75.69 653 PRO A O 1
ATOM 5206 N N . LEU A 1 654 ? -34.922 -1.598 51.752 1.00 79.88 654 LEU A N 1
ATOM 5207 C CA . LEU A 1 654 ? -35.914 -0.533 51.583 1.00 79.88 654 LEU A CA 1
ATOM 5208 C C . LEU A 1 654 ? -37.306 -1.091 51.274 1.00 79.88 654 LEU A C 1
ATOM 5210 O O . LEU A 1 654 ? -38.291 -0.558 51.774 1.00 79.88 654 LEU A O 1
ATOM 5214 N N . TYR A 1 655 ? -37.394 -2.195 50.528 1.00 86.62 655 TYR A N 1
ATOM 5215 C CA . TYR A 1 655 ? -38.683 -2.793 50.169 1.00 86.62 655 TYR A CA 1
ATOM 5216 C C . TYR A 1 655 ? -39.419 -3.348 51.392 1.00 86.62 655 TYR A C 1
ATOM 5218 O O . TYR A 1 655 ? -40.631 -3.176 51.515 1.00 86.62 655 TYR A O 1
ATOM 5226 N N . TYR A 1 656 ? -38.684 -3.941 52.336 1.00 80.44 656 TYR A N 1
ATOM 5227 C CA . TYR A 1 656 ? -39.239 -4.376 53.618 1.00 80.44 656 TYR A CA 1
ATOM 5228 C C . TYR A 1 656 ? -39.656 -3.180 54.476 1.00 80.44 656 TYR A C 1
ATOM 5230 O O . TYR A 1 656 ? -40.750 -3.189 55.033 1.00 80.44 656 TYR A O 1
ATOM 5238 N N . CYS A 1 657 ? -38.848 -2.112 54.535 1.00 76.81 657 CYS A N 1
ATOM 5239 C CA . CYS A 1 657 ? -39.241 -0.885 55.236 1.00 76.81 657 CYS A CA 1
ATOM 5240 C C . CYS A 1 657 ? -40.537 -0.288 54.675 1.00 76.81 657 CYS A C 1
ATOM 5242 O O . CYS A 1 657 ? -41.405 0.127 55.442 1.00 76.81 657 CYS A O 1
ATOM 5244 N N . ASP A 1 658 ? -40.677 -0.230 53.352 1.00 82.94 658 ASP A N 1
ATOM 5245 C CA . ASP A 1 658 ? -41.867 0.332 52.724 1.00 82.94 658 ASP A CA 1
ATOM 5246 C C . ASP A 1 658 ? -43.089 -0.570 52.928 1.00 82.94 658 ASP A C 1
ATOM 5248 O O . ASP A 1 658 ? -44.161 -0.054 53.238 1.00 82.94 658 ASP A O 1
ATOM 5252 N N . ARG A 1 659 ? -42.942 -1.902 52.895 1.00 90.06 659 ARG A N 1
ATOM 5253 C CA . ARG A 1 659 ? -44.048 -2.830 53.199 1.00 90.06 659 ARG A CA 1
ATOM 5254 C C . ARG A 1 659 ? -44.467 -2.779 54.666 1.00 90.06 659 ARG A C 1
ATOM 5256 O O . ARG A 1 659 ? -45.665 -2.728 54.947 1.00 90.06 659 ARG A O 1
ATOM 5263 N N . ALA A 1 660 ? -43.508 -2.663 55.582 1.00 80.19 660 ALA A N 1
ATOM 5264 C CA . ALA A 1 660 ? -43.765 -2.482 57.006 1.00 80.19 660 ALA A CA 1
ATOM 5265 C C . ALA A 1 660 ? -44.570 -1.205 57.297 1.00 80.19 660 ALA A C 1
ATOM 5267 O O . ALA A 1 660 ? -45.505 -1.234 58.099 1.00 80.19 660 ALA A O 1
ATOM 5268 N N . LYS A 1 661 ? -44.279 -0.091 56.604 1.00 81.25 661 LYS A N 1
ATOM 5269 C CA . LYS A 1 661 ? -45.089 1.141 56.701 1.00 81.25 661 LYS A CA 1
ATOM 5270 C C . LYS A 1 661 ? -46.538 0.897 56.278 1.00 81.25 661 LYS A C 1
ATOM 5272 O O . LYS A 1 661 ? -47.454 1.386 56.942 1.00 81.25 661 LYS A O 1
ATOM 5277 N N . VAL A 1 662 ? -46.757 0.135 55.202 1.00 87.12 662 VAL A N 1
ATOM 5278 C CA . VAL A 1 662 ? -48.115 -0.192 54.746 1.00 87.12 662 VAL A CA 1
ATOM 5279 C C . VAL A 1 662 ? -48.838 -1.088 55.757 1.00 87.12 662 VAL A C 1
ATOM 5281 O O . VAL A 1 662 ? -49.974 -0.766 56.111 1.00 87.12 662 VAL A O 1
ATOM 5284 N N . PHE A 1 663 ? -48.191 -2.135 56.283 1.00 83.50 663 PHE A N 1
ATOM 5285 C CA . PHE A 1 663 ? -48.754 -3.004 57.330 1.00 83.50 663 PHE A CA 1
ATOM 5286 C C . PHE A 1 663 ? -49.127 -2.231 58.599 1.00 83.50 663 PHE A C 1
ATOM 5288 O O . PHE A 1 663 ? -50.236 -2.375 59.116 1.00 83.50 663 PHE A O 1
ATOM 5295 N N . ASN A 1 664 ? -48.255 -1.328 59.047 1.00 75.12 664 ASN A N 1
ATOM 5296 C CA . ASN A 1 664 ? -48.527 -0.469 60.195 1.00 75.12 664 ASN A CA 1
ATOM 5297 C C . ASN A 1 664 ? -49.764 0.418 59.967 1.00 75.12 664 ASN A C 1
ATOM 5299 O O . ASN A 1 664 ? -50.612 0.566 60.840 1.00 75.12 664 ASN A O 1
ATOM 5303 N N . SER A 1 665 ? -49.939 0.944 58.751 1.00 82.00 665 SER A N 1
ATOM 5304 C CA . SER A 1 665 ? -51.126 1.732 58.398 1.00 82.00 665 SER A CA 1
ATOM 5305 C C . SER A 1 665 ? -52.444 0.930 58.399 1.00 82.00 665 SER A C 1
ATOM 5307 O O . SER A 1 665 ? -53.517 1.532 58.279 1.00 82.00 665 SER A O 1
ATOM 5309 N N . LEU A 1 666 ? -52.368 -0.404 58.456 1.00 84.88 666 LEU A N 1
ATOM 5310 C CA . LEU A 1 666 ? -53.488 -1.344 58.561 1.00 84.88 666 LEU A CA 1
ATOM 5311 C C . LEU A 1 666 ? -53.632 -1.929 59.980 1.00 84.88 666 LEU A C 1
ATOM 5313 O O . LEU A 1 666 ? -54.469 -2.806 60.178 1.00 84.88 666 LEU A O 1
ATOM 5317 N N . ASN A 1 667 ? -52.855 -1.444 60.960 1.00 77.62 667 ASN A N 1
ATOM 5318 C CA . ASN A 1 667 ? -52.747 -1.987 62.323 1.00 77.62 667 ASN A CA 1
ATOM 5319 C C . ASN A 1 667 ? -52.279 -3.459 62.374 1.00 77.62 667 ASN A C 1
ATOM 5321 O O . ASN A 1 667 ? -52.633 -4.199 63.290 1.00 77.62 667 ASN A O 1
ATOM 5325 N N . GLN A 1 668 ? -51.487 -3.893 61.389 1.00 78.19 668 GLN A N 1
ATOM 5326 C CA . GLN A 1 668 ? -50.846 -5.213 61.358 1.00 78.19 668 GLN A CA 1
ATOM 5327 C C . GLN A 1 668 ? -49.440 -5.113 61.966 1.00 78.19 668 GLN A C 1
ATOM 5329 O O . GLN A 1 668 ? -48.427 -5.087 61.266 1.00 78.19 668 GLN A O 1
ATOM 5334 N N . GLU A 1 669 ? -49.389 -4.945 63.290 1.00 65.44 669 GLU A N 1
ATOM 5335 C CA . GLU A 1 669 ? -48.155 -4.622 64.021 1.00 65.44 669 GLU A CA 1
ATOM 5336 C C . GLU A 1 669 ? -47.125 -5.764 64.011 1.00 65.44 669 GLU A C 1
ATOM 5338 O O . GLU A 1 669 ? -45.923 -5.505 63.948 1.00 65.44 669 GLU A O 1
ATOM 5343 N N . ALA A 1 670 ? -47.575 -7.024 64.019 1.00 61.66 670 ALA A N 1
ATOM 5344 C CA . ALA A 1 670 ? -46.688 -8.188 64.031 1.00 61.66 670 ALA A CA 1
ATOM 5345 C C . ALA A 1 670 ? -45.914 -8.333 62.708 1.00 61.66 670 ALA A C 1
ATOM 5347 O O . ALA A 1 670 ? -44.693 -8.507 62.710 1.00 61.66 670 ALA A O 1
ATOM 5348 N N . GLU A 1 671 ? -46.608 -8.204 61.578 1.00 77.06 671 GLU A N 1
ATOM 5349 C CA . GLU A 1 671 ? -46.034 -8.267 60.233 1.00 77.06 671 GLU A CA 1
ATOM 5350 C C . GLU A 1 671 ? -45.128 -7.060 59.949 1.00 77.06 671 GLU A C 1
ATOM 5352 O O . GLU A 1 671 ? -44.054 -7.211 59.362 1.00 77.06 671 GLU A O 1
ATOM 5357 N N . ALA A 1 672 ? -45.508 -5.867 60.426 1.00 69.25 672 ALA A N 1
ATOM 5358 C CA . ALA A 1 672 ? -44.668 -4.675 60.327 1.00 69.25 672 ALA A CA 1
ATOM 5359 C C . ALA A 1 672 ? -43.348 -4.840 61.100 1.00 69.25 672 ALA A C 1
ATOM 5361 O O . ALA A 1 672 ? -42.277 -4.542 60.566 1.00 69.25 672 ALA A O 1
ATOM 5362 N N . LEU A 1 673 ? -43.401 -5.351 62.336 1.00 63.19 673 LEU A N 1
ATOM 5363 C CA . LEU A 1 673 ? -42.211 -5.588 63.158 1.00 63.19 673 LEU A CA 1
ATOM 5364 C C . LEU A 1 673 ? -41.283 -6.641 62.532 1.00 63.19 673 LEU A C 1
ATOM 5366 O O . LEU A 1 673 ? -40.061 -6.484 62.557 1.00 63.19 673 LEU A O 1
ATOM 5370 N N . GLN A 1 674 ? -41.851 -7.688 61.929 1.00 73.81 674 GLN A N 1
ATOM 5371 C CA . GLN A 1 674 ? -41.090 -8.707 61.207 1.00 73.81 674 GLN A CA 1
ATOM 5372 C C . GLN A 1 674 ? -40.307 -8.109 60.030 1.00 73.81 674 GLN A C 1
ATOM 5374 O O . GLN A 1 674 ? -39.100 -8.338 59.920 1.00 73.81 674 GLN A O 1
ATOM 5379 N N . ASP A 1 675 ? -40.962 -7.316 59.180 1.00 74.81 675 ASP A N 1
ATOM 5380 C CA . ASP A 1 675 ? -40.312 -6.677 58.031 1.00 74.81 675 ASP A CA 1
ATOM 5381 C C . ASP A 1 675 ? -39.245 -5.657 58.467 1.00 74.81 675 ASP A C 1
ATOM 5383 O O . ASP A 1 675 ? -38.165 -5.604 57.872 1.00 74.81 675 ASP A O 1
ATOM 5387 N N . PHE A 1 676 ? -39.479 -4.899 59.545 1.00 71.62 676 PHE A N 1
ATOM 5388 C CA . PHE A 1 676 ? -38.463 -3.997 60.100 1.00 71.62 676 PHE A CA 1
ATOM 5389 C C . PHE A 1 676 ? -37.236 -4.743 60.636 1.00 71.62 676 PHE A C 1
ATOM 5391 O O . PHE A 1 676 ? -36.111 -4.294 60.407 1.00 71.62 676 PHE A O 1
ATOM 5398 N N . ASN A 1 677 ? -37.420 -5.892 61.290 1.00 63.19 677 ASN A N 1
ATOM 5399 C CA . ASN A 1 677 ? -36.308 -6.719 61.765 1.00 63.19 677 ASN A CA 1
ATOM 5400 C C . ASN A 1 677 ? -35.473 -7.278 60.604 1.00 63.19 677 ASN A C 1
ATOM 5402 O O . ASN A 1 677 ? -34.241 -7.266 60.664 1.00 63.19 677 ASN A O 1
ATOM 5406 N N . ILE A 1 678 ? -36.122 -7.726 59.525 1.00 73.88 678 ILE A N 1
ATOM 5407 C CA . ILE A 1 678 ? -35.432 -8.194 58.314 1.00 73.88 678 ILE A CA 1
ATOM 5408 C C . ILE A 1 678 ? -34.649 -7.042 57.674 1.00 73.88 678 ILE A C 1
ATOM 5410 O O . ILE A 1 678 ? -33.458 -7.194 57.393 1.00 73.88 678 ILE A O 1
ATOM 5414 N N . ALA A 1 679 ? -35.275 -5.872 57.514 1.00 69.50 679 ALA A N 1
ATOM 5415 C CA . ALA A 1 679 ? -34.616 -4.686 56.975 1.00 69.50 679 ALA A CA 1
ATOM 5416 C C . ALA A 1 679 ? -33.396 -4.274 57.814 1.00 69.50 679 ALA A C 1
ATOM 5418 O O . ALA A 1 679 ? -32.331 -4.002 57.262 1.00 69.50 679 ALA A O 1
ATOM 5419 N N . TYR A 1 680 ? -33.528 -4.274 59.144 1.00 61.88 680 TYR A N 1
ATOM 5420 C CA . TYR A 1 680 ? -32.444 -3.941 60.068 1.00 61.88 680 TYR A CA 1
ATOM 5421 C C . TYR A 1 680 ? -31.260 -4.910 59.941 1.00 61.88 680 TYR A C 1
ATOM 5423 O O . TYR A 1 680 ? -30.112 -4.470 59.851 1.00 61.88 680 TYR A O 1
ATOM 5431 N N . ASN A 1 681 ? -31.525 -6.218 59.866 1.00 59.59 681 ASN A N 1
ATOM 5432 C CA . ASN A 1 681 ? -30.480 -7.232 59.702 1.00 59.59 681 ASN A CA 1
ATOM 5433 C C . ASN A 1 681 ? -29.740 -7.084 58.364 1.00 59.59 681 ASN A C 1
ATOM 5435 O O . ASN A 1 681 ? -28.508 -7.068 58.348 1.00 59.59 681 ASN A O 1
ATOM 5439 N N . LEU A 1 682 ? -30.472 -6.880 57.264 1.00 66.62 682 LEU A N 1
ATOM 5440 C CA . LEU A 1 682 ? -29.889 -6.623 55.943 1.00 66.62 682 LEU A CA 1
ATOM 5441 C C . LEU A 1 682 ? -29.048 -5.332 55.934 1.00 66.62 682 LEU A C 1
ATOM 5443 O O . LEU A 1 682 ? -27.934 -5.312 55.413 1.00 66.62 682 LEU A O 1
ATOM 5447 N N . MET A 1 683 ? -29.525 -4.255 56.570 1.00 57.91 683 MET A N 1
ATOM 5448 C CA . MET A 1 683 ? -28.769 -3.000 56.684 1.00 57.91 683 MET A CA 1
ATOM 5449 C C . MET A 1 683 ? -27.505 -3.146 57.547 1.00 57.91 683 MET A C 1
ATOM 5451 O O . MET A 1 683 ? -26.484 -2.532 57.232 1.00 57.91 683 MET A O 1
ATOM 5455 N N . LYS A 1 684 ? -27.532 -3.973 58.601 1.00 53.28 684 LYS A N 1
ATOM 5456 C CA . LYS A 1 684 ? -26.367 -4.260 59.457 1.00 53.28 684 LYS A CA 1
ATOM 5457 C C . LYS A 1 684 ? -25.272 -5.011 58.694 1.00 53.28 684 LYS A C 1
ATOM 5459 O O . LYS A 1 684 ? -24.098 -4.661 58.823 1.00 53.28 684 LYS A O 1
ATOM 5464 N N . GLU A 1 685 ? -25.636 -5.972 57.847 1.00 50.88 685 GLU A N 1
ATOM 5465 C CA . GLU A 1 685 ? -24.681 -6.666 56.966 1.00 50.88 685 GLU A CA 1
ATOM 5466 C C . GLU A 1 685 ? -24.066 -5.736 55.904 1.00 50.88 685 GLU A C 1
ATOM 5468 O O . GLU A 1 685 ? -22.877 -5.848 55.584 1.00 50.88 685 GLU A O 1
ATOM 5473 N N . VAL A 1 686 ? -24.831 -4.755 55.410 1.00 44.16 686 VAL A N 1
ATOM 5474 C CA . VAL A 1 686 ? -24.349 -3.734 54.462 1.00 44.16 686 VAL A CA 1
ATOM 5475 C C . VAL A 1 686 ? -23.442 -2.695 55.144 1.00 44.16 686 VAL A C 1
ATOM 5477 O O . VAL A 1 686 ? -22.420 -2.298 54.572 1.00 44.16 686 VAL A O 1
ATOM 5480 N N . HIS A 1 687 ? -23.737 -2.284 56.383 1.00 40.75 687 HIS A N 1
ATOM 5481 C CA . HIS A 1 687 ? -22.929 -1.307 57.129 1.00 40.75 687 HIS A CA 1
ATOM 5482 C C . HIS A 1 687 ? -21.546 -1.826 57.545 1.00 40.75 687 HIS A C 1
ATOM 5484 O O . HIS A 1 687 ? -20.602 -1.037 57.606 1.00 40.75 687 HIS A O 1
ATOM 5490 N N . ILE A 1 688 ? -21.386 -3.141 57.725 1.00 38.94 688 ILE A N 1
ATOM 5491 C CA . ILE A 1 688 ? -20.072 -3.785 57.912 1.00 38.94 688 ILE A CA 1
ATOM 5492 C C . ILE A 1 688 ? -19.191 -3.646 56.648 1.00 38.94 688 ILE A C 1
ATOM 5494 O O . ILE A 1 688 ? -17.972 -3.798 56.718 1.00 38.94 688 ILE A O 1
ATOM 5498 N N . ASN A 1 689 ? -19.771 -3.286 55.493 1.00 35.66 689 ASN A N 1
ATOM 5499 C CA . ASN A 1 689 ? -19.055 -3.199 54.222 1.00 35.66 689 ASN A CA 1
ATOM 5500 C C . ASN A 1 689 ? -18.936 -1.803 53.588 1.00 35.66 689 ASN A C 1
ATOM 5502 O O . ASN A 1 689 ? -18.042 -1.657 52.757 1.00 35.66 689 ASN A O 1
ATOM 5506 N N . ARG A 1 690 ? -19.715 -0.768 53.954 1.00 31.16 690 ARG A N 1
ATOM 5507 C CA . ARG A 1 690 ? -19.488 0.628 53.490 1.00 31.16 690 ARG A CA 1
ATOM 5508 C C . ARG A 1 690 ? -20.155 1.687 54.393 1.00 31.16 690 ARG A C 1
ATOM 5510 O O . ARG A 1 690 ? -21.320 1.575 54.772 1.00 31.16 690 ARG A O 1
ATOM 5517 N N . ARG A 1 691 ? -19.415 2.771 54.681 1.00 38.00 691 ARG A N 1
ATOM 5518 C CA . ARG A 1 691 ? -19.917 4.031 55.268 1.00 38.00 691 ARG A CA 1
ATOM 5519 C C . ARG A 1 691 ? -20.837 4.727 54.260 1.00 38.00 691 ARG A C 1
ATOM 5521 O O . ARG A 1 691 ? -20.333 5.270 53.288 1.00 38.00 691 ARG A O 1
ATOM 5528 N N . ASN A 1 692 ? -22.141 4.796 54.521 1.00 31.17 692 ASN A N 1
ATOM 5529 C CA . ASN A 1 692 ? -22.991 5.834 53.934 1.00 31.17 692 ASN A CA 1
ATOM 5530 C C . ASN A 1 692 ? -23.987 6.366 54.969 1.00 31.17 692 ASN A C 1
ATOM 5532 O O . ASN A 1 692 ? -24.828 5.643 55.492 1.00 31.17 692 ASN A O 1
ATOM 5536 N N . LYS A 1 693 ? -23.834 7.659 55.279 1.00 36.53 693 LYS A N 1
ATOM 5537 C CA . LYS A 1 693 ? -24.722 8.475 56.110 1.00 36.53 693 LYS A CA 1
ATOM 5538 C C . LYS A 1 693 ? -25.894 8.943 55.251 1.00 36.53 693 LYS A C 1
ATOM 5540 O O . LYS A 1 693 ? -25.702 9.841 54.439 1.00 36.53 693 LYS A O 1
ATOM 5545 N N . LYS A 1 694 ? -27.082 8.383 55.470 1.00 37.31 694 LYS A N 1
ATOM 5546 C CA . LYS A 1 694 ? -28.381 9.082 55.421 1.00 37.31 694 LYS A CA 1
ATOM 5547 C C . LYS A 1 694 ? -29.489 8.058 55.659 1.00 37.31 694 LYS A C 1
ATOM 5549 O O . LYS A 1 694 ? -29.983 7.445 54.724 1.00 37.31 694 LYS A O 1
ATOM 5554 N N . LEU A 1 695 ? -29.907 7.925 56.911 1.00 38.66 695 LEU A N 1
ATOM 5555 C CA . LEU A 1 695 ? -31.303 7.627 57.204 1.00 38.66 695 LEU A CA 1
ATOM 5556 C C . LEU A 1 695 ? -31.833 8.750 58.092 1.00 38.66 695 LEU A C 1
ATOM 5558 O O . LEU A 1 695 ? -31.112 9.257 58.953 1.00 38.66 695 LEU A O 1
ATOM 5562 N N . SER A 1 696 ? -33.059 9.185 57.812 1.00 36.72 696 SER A N 1
ATOM 5563 C CA . SER A 1 696 ? -33.752 10.221 58.565 1.00 36.72 696 SER A CA 1
ATOM 5564 C C . SER A 1 696 ? -33.959 9.763 60.007 1.00 36.72 696 SER A C 1
ATOM 5566 O O . SER A 1 696 ? -34.413 8.649 60.272 1.00 36.72 696 SER A O 1
ATOM 5568 N N . ASN A 1 697 ? -33.643 10.660 60.940 1.00 37.69 697 ASN A N 1
ATOM 5569 C CA . ASN A 1 697 ? -33.835 10.459 62.373 1.00 37.69 697 ASN A CA 1
ATOM 5570 C C . ASN A 1 697 ? -35.279 10.050 62.728 1.00 37.69 697 ASN A C 1
ATOM 5572 O O . ASN A 1 697 ? -35.467 9.403 63.744 1.00 37.69 697 ASN A O 1
ATOM 5576 N N . GLU A 1 698 ? -36.275 10.330 61.879 1.00 36.47 698 GLU A N 1
ATOM 5577 C CA . GLU A 1 698 ? -37.688 9.964 62.078 1.00 36.47 698 GLU A CA 1
ATOM 5578 C C . GLU A 1 698 ? -37.950 8.451 62.177 1.00 36.47 698 GLU A C 1
ATOM 5580 O O . GLU A 1 698 ? -38.796 8.038 62.966 1.00 36.47 698 GLU A O 1
ATOM 5585 N N . ASN A 1 699 ? -37.214 7.606 61.443 1.00 39.72 699 ASN A N 1
ATOM 5586 C CA . ASN A 1 699 ? -37.438 6.152 61.474 1.00 39.72 699 ASN A CA 1
ATOM 5587 C C . ASN A 1 699 ? -36.863 5.509 62.747 1.00 39.72 699 ASN A C 1
ATOM 5589 O O . ASN A 1 699 ? -37.443 4.573 63.287 1.00 39.72 699 ASN A O 1
ATOM 5593 N N . ILE A 1 700 ? -35.748 6.046 63.253 1.00 43.59 700 ILE A N 1
ATOM 5594 C CA . ILE A 1 700 ? -35.157 5.637 64.535 1.00 43.59 700 ILE A CA 1
ATOM 5595 C C . ILE A 1 700 ? -36.002 6.190 65.695 1.00 43.59 700 ILE A C 1
ATOM 5597 O O . ILE A 1 700 ? -36.252 5.483 66.667 1.00 43.59 700 ILE A O 1
ATOM 5601 N N . ASP A 1 701 ? -36.504 7.421 65.574 1.00 41.09 701 ASP A N 1
ATOM 5602 C CA . ASP A 1 701 ? -37.342 8.079 66.584 1.00 41.09 701 ASP A CA 1
ATOM 5603 C C . ASP A 1 701 ? -38.733 7.426 66.729 1.00 41.09 701 ASP A C 1
ATOM 5605 O O . ASP A 1 701 ? -39.289 7.382 67.825 1.00 41.09 701 ASP A O 1
ATOM 5609 N N . TRP A 1 702 ? -39.277 6.835 65.657 1.00 42.59 702 TRP A N 1
ATOM 5610 C CA . TRP A 1 702 ? -40.531 6.070 65.700 1.00 42.59 702 TRP A CA 1
ATOM 5611 C C . TRP A 1 702 ? -40.359 4.656 66.287 1.00 42.59 702 TRP A C 1
ATOM 5613 O O . TRP A 1 702 ? -41.175 4.229 67.108 1.00 42.59 702 TRP A O 1
ATOM 5623 N N . ILE A 1 703 ? -39.253 3.965 65.975 1.00 40.72 703 ILE A N 1
ATOM 5624 C CA . ILE A 1 703 ? -38.870 2.706 66.650 1.00 40.72 703 ILE A CA 1
ATOM 5625 C C . ILE A 1 703 ? -38.711 2.944 68.163 1.00 40.72 703 ILE A C 1
ATOM 5627 O O . ILE A 1 703 ? -39.189 2.152 68.972 1.00 40.72 703 ILE A O 1
ATOM 5631 N N . ASN A 1 704 ? -38.145 4.092 68.551 1.00 43.88 704 ASN A N 1
ATOM 5632 C CA . ASN A 1 704 ? -38.002 4.507 69.951 1.00 43.88 704 ASN A CA 1
ATOM 5633 C C . ASN A 1 704 ? -39.330 4.856 70.659 1.00 43.88 704 ASN A C 1
ATOM 5635 O O . ASN A 1 704 ? -39.336 4.983 71.880 1.00 43.88 704 ASN A O 1
ATOM 5639 N N . LYS A 1 705 ? -40.442 5.036 69.933 1.00 42.88 705 LYS A N 1
ATOM 5640 C CA . LYS A 1 705 ? -41.760 5.402 70.494 1.00 42.88 705 LYS A CA 1
ATOM 5641 C C . LYS A 1 705 ? -42.699 4.215 70.723 1.00 42.88 705 LYS A C 1
ATOM 5643 O O . LYS A 1 705 ? -43.689 4.375 71.430 1.00 42.88 705 LYS A O 1
ATOM 5648 N N . THR A 1 706 ? -42.407 3.066 70.115 1.00 40.62 706 THR A N 1
ATOM 5649 C CA . THR A 1 706 ? -43.335 1.920 70.019 1.00 40.62 706 THR A CA 1
ATOM 5650 C C . THR A 1 706 ? -42.937 0.756 70.945 1.00 40.62 706 THR A C 1
ATOM 5652 O O . THR A 1 706 ? -43.715 -0.165 71.160 1.00 40.62 706 THR A O 1
ATOM 5655 N N . LEU A 1 707 ? -41.739 0.805 71.539 1.00 46.94 707 LEU A N 1
ATOM 5656 C CA . LEU A 1 707 ? -41.221 -0.175 72.503 1.00 46.94 707 LEU A CA 1
ATOM 5657 C C . LEU A 1 707 ? -41.249 0.418 73.928 1.00 46.94 707 LEU A C 1
ATOM 5659 O O . LEU A 1 707 ? -40.890 1.579 74.113 1.00 46.94 707 LEU A O 1
ATOM 5663 N N . ASP A 1 708 ? -41.659 -0.363 74.935 1.00 54.56 708 ASP A N 1
ATOM 5664 C CA . ASP A 1 708 ? -41.636 0.040 76.356 1.00 54.56 708 ASP A CA 1
ATOM 5665 C C . ASP A 1 708 ? -40.250 0.577 76.773 1.00 54.56 708 ASP A C 1
ATOM 5667 O O . ASP A 1 708 ? -39.225 0.001 76.390 1.00 54.56 708 ASP A O 1
ATOM 5671 N N . GLN A 1 709 ? -40.200 1.653 77.579 1.00 53.22 709 GLN A N 1
ATOM 5672 C CA . GLN A 1 709 ? -38.942 2.309 77.996 1.00 53.22 709 GLN A CA 1
ATOM 5673 C C . GLN A 1 709 ? -37.926 1.321 78.595 1.00 53.22 709 GLN A C 1
ATOM 5675 O O . GLN A 1 709 ? -36.738 1.410 78.286 1.00 53.22 709 GLN A O 1
ATOM 5680 N N . ASP A 1 710 ? -38.398 0.334 79.358 1.00 52.88 710 ASP A N 1
ATOM 5681 C CA . ASP A 1 710 ? -37.555 -0.681 79.999 1.00 52.88 710 ASP A CA 1
ATOM 5682 C C . ASP A 1 710 ? -36.963 -1.684 78.987 1.00 52.88 710 ASP A C 1
ATOM 5684 O O . ASP A 1 710 ? -35.807 -2.099 79.110 1.00 52.88 710 ASP A O 1
ATOM 5688 N N . ARG A 1 711 ? -37.704 -2.024 77.919 1.00 55.78 711 ARG A N 1
ATOM 5689 C CA . ARG A 1 711 ? -37.208 -2.878 76.821 1.00 55.78 711 ARG A CA 1
ATOM 5690 C C . ARG A 1 711 ? -36.226 -2.125 75.926 1.00 55.78 711 ARG A C 1
ATOM 5692 O O . ARG A 1 711 ? -35.243 -2.710 75.473 1.00 55.78 711 ARG A O 1
ATOM 5699 N N . ILE A 1 712 ? -36.445 -0.825 75.714 1.00 54.88 712 ILE A N 1
ATOM 5700 C CA . ILE A 1 712 ? -35.493 0.058 75.022 1.00 54.88 712 ILE A CA 1
ATOM 5701 C C . ILE A 1 712 ? -34.201 0.185 75.829 1.00 54.88 712 ILE A C 1
ATOM 5703 O O . ILE A 1 712 ? -33.114 0.164 75.251 1.00 54.88 712 ILE A O 1
ATOM 5707 N N . GLU A 1 713 ? -34.290 0.313 77.152 1.00 55.16 713 GLU A N 1
ATOM 5708 C CA . GLU A 1 713 ? -33.113 0.383 78.012 1.00 55.16 713 GLU A CA 1
ATOM 5709 C C . GLU A 1 713 ? -32.328 -0.936 78.010 1.00 55.16 713 GLU A C 1
ATOM 5711 O O . GLU A 1 713 ? -31.100 -0.905 77.898 1.00 55.16 713 GLU A O 1
ATOM 5716 N N . LEU A 1 714 ? -33.011 -2.087 78.011 1.00 57.16 714 LEU A N 1
ATOM 5717 C CA . LEU A 1 714 ? -32.375 -3.395 77.833 1.00 57.16 714 LEU A CA 1
ATOM 5718 C C . LEU A 1 714 ? -31.711 -3.532 76.451 1.00 57.16 714 LEU A C 1
ATOM 5720 O O . LEU A 1 714 ? -30.567 -3.969 76.376 1.00 57.16 714 LEU A O 1
ATOM 5724 N N . LEU A 1 715 ? -32.375 -3.117 75.365 1.00 54.53 715 LEU A N 1
ATOM 5725 C CA . LEU A 1 715 ? -31.816 -3.130 74.003 1.00 54.53 715 LEU A CA 1
ATOM 5726 C C . LEU A 1 715 ? -30.595 -2.212 73.871 1.00 54.53 715 LEU A C 1
ATOM 5728 O O . LEU A 1 715 ? -29.586 -2.607 73.282 1.00 54.53 715 LEU A O 1
ATOM 5732 N N . LYS A 1 716 ? -30.643 -1.008 74.455 1.00 57.56 716 LYS A N 1
ATOM 5733 C CA . LYS A 1 716 ? -29.496 -0.091 74.504 1.00 57.56 716 LYS A CA 1
ATOM 5734 C C . LYS A 1 716 ? -28.327 -0.723 75.251 1.00 57.56 716 LYS A C 1
ATOM 5736 O O . LYS A 1 716 ? -27.225 -0.714 74.712 1.00 57.56 716 LYS A O 1
ATOM 5741 N N . LYS A 1 717 ? -28.571 -1.324 76.422 1.00 58.28 717 LYS A N 1
ATOM 5742 C CA . LYS A 1 717 ? -27.547 -1.997 77.242 1.00 58.28 717 LYS A CA 1
ATOM 5743 C C . LYS A 1 717 ? -26.988 -3.258 76.585 1.00 58.28 717 LYS A C 1
ATOM 5745 O O . LYS A 1 717 ? -25.784 -3.471 76.646 1.00 58.28 717 LYS A O 1
ATOM 5750 N N . LEU A 1 718 ? -27.812 -4.034 75.881 1.00 56.75 718 LEU A N 1
ATOM 5751 C CA . LEU A 1 718 ? -27.373 -5.157 75.043 1.00 56.75 718 LEU A CA 1
ATOM 5752 C C . LEU A 1 718 ? -26.474 -4.694 73.900 1.00 56.75 718 LEU A C 1
ATOM 5754 O O . LEU A 1 718 ? -25.481 -5.346 73.591 1.00 56.75 718 LEU A O 1
ATOM 5758 N N . THR A 1 719 ? -26.801 -3.552 73.297 1.00 52.72 719 THR A N 1
ATOM 5759 C CA . THR A 1 719 ? -25.966 -2.944 72.258 1.00 52.72 719 THR A CA 1
ATOM 5760 C C . THR A 1 719 ? -24.633 -2.485 72.850 1.00 52.72 719 THR A C 1
ATOM 5762 O O . THR A 1 719 ? -23.588 -2.813 72.297 1.00 52.72 719 THR A O 1
ATOM 5765 N N . THR A 1 720 ? -24.645 -1.846 74.027 1.00 56.59 720 THR A N 1
ATOM 5766 C CA . THR A 1 720 ? -23.410 -1.441 74.725 1.00 56.59 720 THR A CA 1
ATOM 5767 C C . THR A 1 720 ? -22.572 -2.647 75.155 1.00 56.59 720 THR A C 1
ATOM 5769 O O . THR A 1 720 ? -21.350 -2.599 75.091 1.00 56.59 720 THR A O 1
ATOM 5772 N N . LEU A 1 721 ? -23.210 -3.749 75.564 1.00 59.88 721 LEU A N 1
ATOM 5773 C CA . LEU A 1 721 ? -22.539 -5.002 75.913 1.00 59.88 721 LEU A CA 1
ATOM 5774 C C . LEU A 1 721 ? -21.882 -5.648 74.685 1.00 59.88 721 LEU A C 1
ATOM 5776 O O . LEU A 1 721 ? -20.740 -6.091 74.772 1.00 59.88 721 LEU A O 1
ATOM 5780 N N . GLN A 1 722 ? -22.572 -5.666 73.539 1.00 55.09 722 GLN A N 1
ATOM 5781 C CA . GLN A 1 722 ? -22.020 -6.171 72.277 1.00 55.09 722 GLN A CA 1
ATOM 5782 C C . GLN A 1 722 ? -20.858 -5.306 71.772 1.00 55.09 722 GLN A C 1
ATOM 5784 O O . GLN A 1 722 ? -19.875 -5.852 71.275 1.00 55.09 722 GLN A O 1
ATOM 5789 N N . GLU A 1 723 ? -20.943 -3.982 71.922 1.00 59.34 723 GLU A N 1
ATOM 5790 C CA . GLU A 1 723 ? -19.849 -3.051 71.617 1.00 59.34 723 GLU A CA 1
ATOM 5791 C C . GLU A 1 723 ? -18.646 -3.293 72.536 1.00 59.34 723 GLU A C 1
ATOM 5793 O O . GLU A 1 723 ? -17.540 -3.511 72.042 1.00 59.34 723 GLU A O 1
ATOM 5798 N N . SER A 1 724 ? -18.863 -3.386 73.853 1.00 59.62 724 SER A N 1
ATOM 5799 C CA . SER A 1 724 ? -17.801 -3.714 74.811 1.00 59.62 724 SER A CA 1
ATOM 5800 C C . SER A 1 724 ? -17.188 -5.097 74.549 1.00 59.62 724 SER A C 1
ATOM 5802 O O . SER A 1 724 ? -15.982 -5.254 74.669 1.00 59.62 724 SER A O 1
ATOM 5804 N N . ALA A 1 725 ? -17.951 -6.097 74.096 1.00 57.44 725 ALA A N 1
ATOM 5805 C CA . ALA A 1 725 ? -17.407 -7.411 73.734 1.00 57.44 725 ALA A CA 1
ATOM 5806 C C . ALA A 1 725 ? -16.492 -7.383 72.492 1.00 57.44 725 ALA A C 1
ATOM 5808 O O . ALA A 1 725 ? -15.576 -8.205 72.379 1.00 57.44 725 ALA A O 1
ATOM 5809 N N . ILE A 1 726 ? -16.726 -6.454 71.559 1.00 59.06 726 ILE A N 1
ATOM 5810 C CA . ILE A 1 726 ? -15.844 -6.222 70.406 1.00 59.06 726 ILE A CA 1
ATOM 5811 C C . ILE A 1 726 ? -14.580 -5.487 70.859 1.00 59.06 726 ILE A C 1
ATOM 5813 O O . ILE A 1 726 ? -13.487 -5.927 70.510 1.00 59.06 726 ILE A O 1
ATOM 5817 N N . GLU A 1 727 ? -14.718 -4.442 71.681 1.00 65.00 727 GLU A N 1
ATOM 5818 C CA . GLU A 1 727 ? -13.580 -3.730 72.280 1.00 65.00 727 GLU A CA 1
ATOM 5819 C C . GLU A 1 727 ? -12.692 -4.684 73.087 1.00 65.00 727 GLU A C 1
ATOM 5821 O O . GLU A 1 727 ? -11.482 -4.715 72.882 1.00 65.00 727 GLU A O 1
ATOM 5826 N N . PHE A 1 728 ? -13.285 -5.552 73.913 1.00 67.00 728 PHE A N 1
ATOM 5827 C CA . PHE A 1 728 ? -12.544 -6.570 74.652 1.00 67.00 728 PHE A CA 1
ATOM 5828 C C . PHE A 1 728 ? -11.854 -7.555 73.714 1.00 67.00 728 PHE A C 1
ATOM 5830 O O . PHE A 1 728 ? -10.685 -7.856 73.916 1.00 67.00 728 PHE A O 1
ATOM 5837 N N . LYS A 1 729 ? -12.507 -8.022 72.643 1.00 67.81 729 LYS A N 1
ATOM 5838 C CA . LYS A 1 729 ? -11.837 -8.877 71.650 1.00 67.81 729 LYS A CA 1
ATOM 5839 C C . LYS A 1 729 ? -10.603 -8.190 71.053 1.00 67.81 729 LYS A C 1
ATOM 5841 O O . LYS A 1 729 ? -9.564 -8.830 70.935 1.00 67.81 729 LYS A O 1
ATOM 5846 N N . GLU A 1 730 ? -10.710 -6.920 70.678 1.00 70.75 730 GLU A N 1
ATOM 5847 C CA . GLU A 1 730 ? -9.573 -6.156 70.156 1.00 70.75 730 GLU A CA 1
ATOM 5848 C C . GLU A 1 730 ? -8.484 -5.935 71.216 1.00 70.75 730 GLU A C 1
ATOM 5850 O O . GLU A 1 730 ? -7.301 -5.997 70.888 1.00 70.75 730 GLU A O 1
ATOM 5855 N N . GLU A 1 731 ? -8.844 -5.716 72.484 1.00 68.88 731 GLU A N 1
ATOM 5856 C CA . GLU A 1 731 ? -7.881 -5.623 73.587 1.00 68.88 731 GLU A CA 1
ATOM 5857 C C . GLU A 1 731 ? -7.180 -6.957 73.877 1.00 68.88 731 GLU A C 1
ATOM 5859 O O . GLU A 1 731 ? -5.972 -6.956 74.094 1.00 68.88 731 GLU A O 1
ATOM 5864 N N . PHE A 1 732 ? -7.882 -8.091 73.821 1.00 70.81 732 PHE A N 1
ATOM 5865 C CA . PHE A 1 732 ? -7.291 -9.424 73.985 1.00 70.81 732 PHE A CA 1
ATOM 5866 C C . PHE A 1 732 ? -6.337 -9.777 72.831 1.00 70.81 732 PHE A C 1
ATOM 5868 O O . PHE A 1 732 ? -5.261 -10.319 73.082 1.00 70.81 732 PHE A O 1
ATOM 5875 N N . GLU A 1 733 ? -6.671 -9.419 71.586 1.00 71.62 733 GLU A N 1
ATOM 5876 C CA . GLU A 1 733 ? -5.753 -9.574 70.443 1.00 71.62 733 GLU A CA 1
ATOM 5877 C C . GLU A 1 733 ? -4.533 -8.641 70.573 1.00 71.62 733 GLU A C 1
ATOM 5879 O O . GLU A 1 733 ? -3.406 -9.078 70.355 1.00 71.62 733 GLU A O 1
ATOM 5884 N N . LYS A 1 734 ? -4.710 -7.394 71.042 1.00 73.69 734 LYS A N 1
ATOM 5885 C CA . LYS A 1 734 ? -3.580 -6.491 71.349 1.00 73.69 734 LYS A CA 1
ATOM 5886 C C . LYS A 1 734 ? -2.669 -7.045 72.445 1.00 73.69 734 LYS A C 1
ATOM 5888 O O . LYS A 1 734 ? -1.455 -7.026 72.277 1.00 73.69 734 LYS A O 1
ATOM 5893 N N . LEU A 1 735 ? -3.226 -7.579 73.535 1.00 70.25 735 LEU A N 1
ATOM 5894 C CA . LEU A 1 735 ? -2.443 -8.232 74.594 1.00 70.25 735 LEU A CA 1
ATOM 5895 C C . LEU A 1 735 ? -1.681 -9.453 74.059 1.00 70.25 735 LEU A C 1
ATOM 5897 O O . LEU A 1 735 ? -0.553 -9.717 74.472 1.00 70.25 735 LEU A O 1
ATOM 5901 N N . LYS A 1 736 ? -2.269 -10.189 73.112 1.00 66.12 736 LYS A N 1
ATOM 5902 C CA . LYS A 1 736 ? -1.638 -11.339 72.453 1.00 66.12 736 LYS A CA 1
ATOM 5903 C C . LYS A 1 736 ? -0.496 -10.936 71.512 1.00 66.12 736 LYS A C 1
ATOM 5905 O O . LYS A 1 736 ? 0.492 -11.673 71.421 1.00 66.12 736 LYS A O 1
ATOM 5910 N N . ASP A 1 737 ? -0.616 -9.787 70.851 1.00 69.00 737 ASP A N 1
ATOM 5911 C CA . ASP A 1 737 ? 0.429 -9.197 70.008 1.00 69.00 737 ASP A CA 1
ATOM 5912 C C . ASP A 1 737 ? 1.570 -8.576 70.838 1.00 69.00 737 ASP A C 1
ATOM 5914 O O . ASP A 1 737 ? 2.738 -8.722 70.471 1.00 69.00 737 ASP A O 1
ATOM 5918 N N . GLU A 1 738 ? 1.265 -7.950 71.984 1.00 67.19 738 GLU A N 1
ATOM 5919 C CA . GLU A 1 738 ? 2.258 -7.402 72.930 1.00 67.19 738 GLU A CA 1
ATOM 5920 C C . GLU A 1 738 ? 3.154 -8.503 73.535 1.00 67.19 738 GLU A C 1
ATOM 5922 O O . GLU A 1 738 ? 4.346 -8.296 73.771 1.00 67.19 738 GLU A O 1
ATOM 5927 N N . VAL A 1 739 ? 2.626 -9.716 73.707 1.00 62.12 739 VAL A N 1
ATOM 5928 C CA . VAL A 1 739 ? 3.362 -10.879 74.226 1.00 62.12 739 VAL A CA 1
ATOM 5929 C C . VAL A 1 739 ? 3.988 -11.659 73.067 1.00 62.12 739 VAL A C 1
ATOM 5931 O O . VAL A 1 739 ? 3.566 -12.762 72.752 1.00 62.12 739 VAL A O 1
ATOM 5934 N N . SER A 1 740 ? 4.996 -11.127 72.373 1.00 55.84 740 SER A N 1
ATOM 5935 C CA . SER A 1 740 ? 5.472 -11.763 71.127 1.00 55.84 740 SER A CA 1
ATOM 5936 C C . SER A 1 740 ? 6.155 -13.137 71.309 1.00 55.84 740 SER A C 1
ATOM 5938 O O . SER A 1 740 ? 6.043 -13.975 70.411 1.00 55.84 740 SER A O 1
ATOM 5940 N N . GLU A 1 741 ? 6.764 -13.433 72.470 1.00 56.03 741 GLU A N 1
ATOM 5941 C CA . GLU A 1 741 ? 7.653 -14.604 72.657 1.00 56.03 741 GLU A CA 1
ATOM 5942 C C . GLU A 1 741 ? 7.359 -15.519 73.874 1.00 56.03 741 GLU A C 1
ATOM 5944 O O . GLU A 1 741 ? 8.140 -16.434 74.130 1.00 56.03 741 GLU A O 1
ATOM 5949 N N . ASN A 1 742 ? 6.251 -15.346 74.617 1.00 59.38 742 ASN A N 1
ATOM 5950 C CA . ASN A 1 742 ? 5.884 -16.241 75.737 1.00 59.38 742 ASN A CA 1
ATOM 5951 C C . ASN A 1 742 ? 4.643 -17.109 75.402 1.00 59.38 742 ASN A C 1
ATOM 5953 O O . ASN A 1 742 ? 3.519 -16.598 75.439 1.00 59.38 742 ASN A O 1
ATOM 5957 N N . PRO A 1 743 ? 4.812 -18.408 75.073 1.00 59.31 743 PRO A N 1
ATOM 5958 C CA . PRO A 1 743 ? 3.714 -19.280 74.644 1.00 59.31 743 PRO A CA 1
ATOM 5959 C C . PRO A 1 743 ? 2.692 -19.579 75.748 1.00 59.31 743 PRO A C 1
ATOM 5961 O O . PRO A 1 743 ? 1.505 -19.699 75.451 1.00 59.31 743 PRO A O 1
ATOM 5964 N N . ASP A 1 744 ? 3.136 -19.677 77.004 1.00 58.16 744 ASP A N 1
ATOM 5965 C CA . ASP A 1 744 ? 2.272 -20.015 78.141 1.00 58.16 744 ASP A CA 1
ATOM 5966 C C . ASP A 1 744 ? 1.341 -18.848 78.480 1.00 58.16 744 ASP A C 1
ATOM 5968 O O . ASP A 1 744 ? 0.146 -19.042 78.691 1.00 58.16 744 ASP A O 1
ATOM 5972 N N . LEU A 1 745 ? 1.857 -17.617 78.411 1.00 65.69 745 LEU A N 1
ATOM 5973 C CA . LEU A 1 745 ? 1.051 -16.419 78.633 1.00 65.69 745 LEU A CA 1
ATOM 5974 C C . LEU A 1 745 ? 0.067 -16.170 77.473 1.00 65.69 745 LEU A C 1
ATOM 5976 O O . LEU A 1 745 ? -1.072 -15.786 77.723 1.00 65.69 745 LEU A O 1
ATOM 5980 N N . LYS A 1 746 ? 0.438 -16.476 76.216 1.00 69.31 746 LYS A N 1
ATOM 5981 C CA . LYS A 1 746 ? -0.523 -16.479 75.089 1.00 69.31 746 LYS A CA 1
ATOM 5982 C C . LYS A 1 746 ? -1.645 -17.499 75.285 1.00 69.31 746 LYS A C 1
ATOM 5984 O O . LYS A 1 746 ? -2.786 -17.220 74.924 1.00 69.31 746 LYS A O 1
ATOM 5989 N N . ARG A 1 747 ? -1.329 -18.674 75.835 1.00 72.69 747 ARG A N 1
ATOM 5990 C CA . ARG A 1 747 ? -2.314 -19.729 76.095 1.00 72.69 747 ARG A CA 1
ATOM 5991 C C . ARG A 1 747 ? -3.281 -19.339 77.212 1.00 72.69 747 ARG A C 1
ATOM 5993 O O . ARG A 1 747 ? -4.476 -19.550 77.048 1.00 72.69 747 ARG A O 1
ATOM 6000 N N . GLU A 1 748 ? -2.779 -18.710 78.273 1.00 71.94 748 GLU A N 1
ATOM 6001 C CA . GLU A 1 748 ? -3.600 -18.151 79.355 1.00 71.94 748 GLU A CA 1
ATOM 6002 C C . GLU A 1 748 ? -4.537 -17.045 78.831 1.00 71.94 748 GLU A C 1
ATOM 6004 O O . GLU A 1 748 ? -5.736 -17.081 79.090 1.00 71.94 748 GLU A O 1
ATOM 6009 N N . ILE A 1 749 ? -4.035 -16.118 78.000 1.00 72.25 749 ILE A N 1
ATOM 6010 C CA . ILE A 1 749 ? -4.853 -15.075 77.342 1.00 72.25 749 ILE A CA 1
ATOM 6011 C C . ILE A 1 749 ? -5.969 -15.707 76.484 1.00 72.25 749 ILE A C 1
ATOM 6013 O O . ILE A 1 749 ? -7.122 -15.275 76.547 1.00 72.25 749 ILE A O 1
ATOM 6017 N N . ASP A 1 750 ? -5.656 -16.758 75.717 1.00 73.25 750 ASP A N 1
ATOM 6018 C CA . ASP A 1 750 ? -6.631 -17.471 74.879 1.00 73.25 750 ASP A CA 1
ATOM 6019 C C . ASP A 1 750 ? -7.673 -18.265 75.695 1.00 73.25 750 ASP A C 1
ATOM 6021 O O . ASP A 1 750 ? -8.830 -18.379 75.271 1.00 73.25 750 ASP A O 1
ATOM 6025 N N . GLU A 1 751 ? -7.298 -18.836 76.844 1.00 76.06 751 GLU A N 1
ATOM 6026 C CA . GLU A 1 751 ? -8.223 -19.544 77.741 1.00 76.06 751 GLU A CA 1
ATOM 6027 C C . GLU A 1 751 ? -9.165 -18.577 78.465 1.00 76.06 751 GLU A C 1
ATOM 6029 O O . GLU A 1 751 ? -10.381 -18.798 78.444 1.00 76.06 751 GLU A O 1
ATOM 6034 N N . GLN A 1 752 ? -8.652 -17.461 78.988 1.00 71.25 752 GLN A N 1
ATOM 6035 C CA . GLN A 1 752 ? -9.483 -16.436 79.626 1.00 71.25 752 GLN A CA 1
ATOM 6036 C C . GLN A 1 752 ? -10.459 -15.796 78.628 1.00 71.25 752 GLN A C 1
ATOM 6038 O O . GLN A 1 752 ? -11.658 -15.686 78.902 1.00 71.25 752 GLN A O 1
ATOM 6043 N N . TYR A 1 753 ? -10.010 -15.502 77.401 1.00 75.12 753 TYR A N 1
ATOM 6044 C CA . TYR A 1 753 ? -10.894 -14.994 76.347 1.00 75.12 753 TYR A CA 1
ATOM 6045 C C . TYR A 1 753 ? -12.031 -15.974 75.997 1.00 75.12 753 TYR A C 1
ATOM 6047 O O . TYR A 1 753 ? -13.166 -15.557 75.743 1.00 75.12 753 TYR A O 1
ATOM 6055 N N . LYS A 1 754 ? -11.777 -17.292 76.010 1.00 73.62 754 LYS A N 1
ATOM 6056 C CA . LYS A 1 754 ? -12.827 -18.305 75.787 1.00 73.62 754 LYS A CA 1
ATOM 6057 C C . LYS A 1 754 ? -13.871 -18.318 76.903 1.00 73.62 754 LYS A C 1
ATOM 6059 O O . LYS A 1 754 ? -15.057 -18.449 76.589 1.00 73.62 754 LYS A O 1
ATOM 6064 N N . ILE A 1 755 ? -13.456 -18.179 78.163 1.00 73.56 755 ILE A N 1
ATOM 6065 C CA . ILE A 1 755 ? -14.359 -18.146 79.326 1.00 73.56 755 ILE A CA 1
ATOM 6066 C C . ILE A 1 755 ? -15.265 -16.910 79.253 1.00 73.56 755 ILE A C 1
ATOM 6068 O O . ILE A 1 755 ? -16.492 -17.044 79.293 1.00 73.56 755 ILE A O 1
ATOM 6072 N N . ILE A 1 756 ? -14.681 -15.734 79.020 1.00 69.94 756 ILE A N 1
ATOM 6073 C CA . ILE A 1 756 ? -15.402 -14.458 78.874 1.00 69.94 756 ILE A CA 1
ATOM 6074 C C . ILE A 1 756 ? -16.391 -14.523 77.699 1.00 69.94 756 ILE A C 1
ATOM 6076 O O . ILE A 1 756 ? -17.555 -14.135 77.816 1.00 69.94 756 ILE A O 1
ATOM 6080 N N . LYS A 1 757 ? -15.984 -15.099 76.562 1.00 67.62 757 LYS A N 1
ATOM 6081 C CA . LYS A 1 757 ? -16.852 -15.273 75.386 1.00 67.62 757 LYS A CA 1
ATOM 6082 C C . LYS A 1 757 ? -18.035 -16.220 75.636 1.00 67.62 757 LYS A C 1
ATOM 6084 O O . LYS A 1 757 ? -19.121 -16.002 75.085 1.00 67.62 757 LYS A O 1
ATOM 6089 N N . ALA A 1 758 ? -17.839 -17.269 76.434 1.00 69.62 758 ALA A N 1
ATOM 6090 C CA . ALA A 1 758 ? -18.902 -18.199 76.813 1.00 69.62 758 ALA A CA 1
ATOM 6091 C C . ALA A 1 758 ? -19.913 -17.537 77.764 1.00 69.62 758 ALA A C 1
ATOM 6093 O O . ALA A 1 758 ? -21.119 -17.639 77.536 1.00 69.62 758 ALA A O 1
ATOM 6094 N N . GLN A 1 759 ? -19.432 -16.787 78.760 1.00 68.44 759 GLN A N 1
ATOM 6095 C CA . GLN A 1 759 ? -20.274 -16.017 79.682 1.00 68.44 759 GLN A CA 1
ATOM 6096 C C . GLN A 1 759 ? -21.072 -14.917 78.959 1.00 68.44 759 GLN A C 1
ATOM 6098 O O . GLN A 1 759 ? -22.279 -14.805 79.164 1.00 68.44 759 GLN A O 1
ATOM 6103 N N . HIS A 1 760 ? -20.447 -14.178 78.033 1.00 68.75 760 HIS A N 1
ATOM 6104 C CA . HIS A 1 760 ? -21.145 -13.210 77.178 1.00 68.75 760 HIS A CA 1
ATOM 6105 C C . HIS A 1 760 ? -22.271 -13.869 76.367 1.00 68.75 760 HIS A C 1
ATOM 6107 O O . HIS A 1 760 ? -23.376 -13.336 76.290 1.00 68.75 760 HIS A O 1
ATOM 6113 N N . SER A 1 761 ? -22.017 -15.046 75.779 1.00 64.25 761 SER A N 1
ATOM 6114 C CA . SER A 1 761 ? -23.034 -15.760 74.992 1.00 64.25 761 SER A CA 1
ATOM 6115 C C . SER A 1 761 ? -24.229 -16.186 75.849 1.00 64.25 761 SER A C 1
ATOM 6117 O O . SER A 1 761 ? -25.361 -15.988 75.423 1.00 64.25 761 SER A O 1
ATOM 6119 N N . GLN A 1 762 ? -23.998 -16.675 77.074 1.00 69.69 762 GLN A N 1
ATOM 6120 C CA . GLN A 1 762 ? -25.075 -17.040 78.005 1.00 69.69 762 GLN A CA 1
ATOM 6121 C C . GLN A 1 762 ? -25.927 -15.838 78.441 1.00 69.69 762 GLN A C 1
ATOM 6123 O O . GLN A 1 762 ? -27.144 -15.963 78.578 1.00 69.69 762 GLN A O 1
ATOM 6128 N N . ILE A 1 763 ? -25.312 -14.669 78.651 1.00 64.25 763 ILE A N 1
ATOM 6129 C CA . ILE A 1 763 ? -26.033 -13.439 79.020 1.00 64.25 763 ILE A CA 1
ATOM 6130 C C . ILE A 1 763 ? -26.884 -12.934 77.845 1.00 64.25 763 ILE A C 1
ATOM 6132 O O . ILE A 1 763 ? -28.034 -12.548 78.048 1.00 64.25 763 ILE A O 1
ATOM 6136 N N . VAL A 1 764 ? -26.354 -12.978 76.617 1.00 56.59 764 VAL A N 1
ATOM 6137 C CA . VAL A 1 764 ? -27.094 -12.584 75.406 1.00 56.59 764 VAL A CA 1
ATOM 6138 C C . VAL A 1 764 ? -28.267 -13.525 75.138 1.00 56.59 764 VAL A C 1
ATOM 6140 O O . VAL A 1 764 ? -29.355 -13.048 74.835 1.00 56.59 764 VAL A O 1
ATOM 6143 N N . GLU A 1 765 ? -28.079 -14.836 75.285 1.00 62.56 765 GLU A N 1
ATOM 6144 C CA . GLU A 1 765 ? -29.136 -15.834 75.074 1.00 62.56 765 GLU A CA 1
ATOM 6145 C C . GLU A 1 765 ? -30.293 -15.638 76.070 1.00 62.56 765 GLU A C 1
ATOM 6147 O O . GLU A 1 765 ? -31.438 -15.465 75.653 1.00 62.56 765 GLU A O 1
ATOM 6152 N N . ARG A 1 766 ? -29.991 -15.474 77.368 1.00 64.62 766 ARG A N 1
ATOM 6153 C CA . ARG A 1 766 ? -31.003 -15.151 78.396 1.00 64.62 766 ARG A CA 1
ATOM 6154 C C . ARG A 1 766 ? -31.717 -13.818 78.142 1.00 64.62 766 ARG A C 1
ATOM 6156 O O . ARG A 1 766 ? -32.901 -13.686 78.446 1.00 64.62 766 ARG A O 1
ATOM 6163 N N . ALA A 1 767 ? -31.023 -12.820 77.599 1.00 58.34 767 ALA A N 1
ATOM 6164 C CA . ALA A 1 767 ? -31.623 -11.522 77.301 1.00 58.34 767 ALA A CA 1
ATOM 6165 C C . ALA A 1 767 ? -32.533 -11.555 76.059 1.00 58.34 767 ALA A C 1
ATOM 6167 O O . ALA A 1 767 ? -33.560 -10.875 76.035 1.00 58.34 767 ALA A O 1
ATOM 6168 N N . VAL A 1 768 ? -32.191 -12.369 75.054 1.00 56.19 768 VAL A N 1
ATOM 6169 C CA . VAL A 1 768 ? -33.039 -12.630 73.880 1.00 56.19 768 VAL A CA 1
ATOM 6170 C C . VAL A 1 768 ? -34.305 -13.387 74.286 1.00 56.19 768 VAL A C 1
ATOM 6172 O O . VAL A 1 768 ? -35.397 -13.003 73.870 1.00 56.19 768 VAL A O 1
ATOM 6175 N N . ASP A 1 769 ? -34.188 -14.390 75.156 1.00 60.06 769 ASP A N 1
ATOM 6176 C CA . ASP A 1 769 ? -35.345 -15.118 75.691 1.00 60.06 769 ASP A CA 1
ATOM 6177 C C . ASP A 1 769 ? -36.275 -14.203 76.506 1.00 60.06 769 ASP A C 1
ATOM 6179 O O . ASP A 1 769 ? -37.499 -14.269 76.370 1.00 60.06 769 ASP A O 1
ATOM 6183 N N . CYS A 1 770 ? -35.707 -13.274 77.284 1.00 61.69 770 CYS A N 1
ATOM 6184 C CA . CYS A 1 770 ? -36.466 -12.285 78.051 1.00 61.69 770 CYS A CA 1
ATOM 6185 C C . CYS A 1 770 ? -37.253 -11.312 77.144 1.00 61.69 770 CYS A C 1
ATOM 6187 O O . CYS A 1 770 ? -38.433 -11.054 77.404 1.00 61.69 770 CYS A O 1
ATOM 6189 N N . LEU A 1 771 ? -36.652 -10.838 76.040 1.00 56.50 771 LEU A N 1
ATOM 6190 C CA . LEU A 1 771 ? -37.306 -9.968 75.042 1.00 56.50 771 LEU A CA 1
ATOM 6191 C C . LEU A 1 771 ? -38.485 -10.646 74.322 1.00 56.50 771 LEU A C 1
ATOM 6193 O O . LEU A 1 771 ? -39.425 -9.960 73.916 1.00 56.50 771 LEU A O 1
ATOM 6197 N N . ASN A 1 772 ? -38.454 -11.975 74.197 1.00 52.94 772 ASN A N 1
ATOM 6198 C CA . ASN A 1 772 ? -39.469 -12.770 73.501 1.00 52.94 772 ASN A CA 1
ATOM 6199 C C . ASN A 1 772 ? -40.654 -13.198 74.395 1.00 52.94 772 ASN A C 1
ATOM 6201 O O . ASN A 1 772 ? -41.599 -13.817 73.903 1.00 52.94 772 ASN A O 1
ATOM 6205 N N . SER A 1 773 ? -40.639 -12.879 75.696 1.00 55.94 773 SER A N 1
ATOM 6206 C CA . SER A 1 773 ? -41.702 -13.252 76.643 1.00 55.94 773 SER A CA 1
ATOM 6207 C C . SER A 1 773 ? -42.825 -12.191 76.740 1.00 55.94 773 SER A C 1
ATOM 6209 O O . SER A 1 773 ? -42.576 -10.984 76.759 1.00 55.94 773 SER A O 1
ATOM 6211 N N . ASN A 1 774 ? -44.092 -12.635 76.800 1.00 49.88 774 ASN A N 1
ATOM 6212 C CA . ASN A 1 774 ? -45.301 -11.780 76.756 1.00 49.88 774 ASN A CA 1
ATOM 6213 C C . ASN A 1 774 ? -45.891 -11.395 78.139 1.00 49.88 774 ASN A C 1
ATOM 6215 O O . ASN A 1 774 ? -46.999 -10.865 78.199 1.00 49.88 774 ASN A O 1
ATOM 6219 N N . ASN A 1 775 ? -45.193 -11.650 79.255 1.00 47.47 775 ASN A N 1
ATOM 6220 C CA . ASN A 1 775 ? -45.695 -11.374 80.613 1.00 47.47 775 ASN A CA 1
ATOM 6221 C C . ASN A 1 775 ? -44.998 -10.160 81.257 1.00 47.47 775 ASN A C 1
ATOM 6223 O O . ASN A 1 775 ? -43.920 -10.291 81.829 1.00 47.47 775 ASN A O 1
ATOM 6227 N N . ASN A 1 776 ? -45.659 -8.997 81.239 1.00 51.62 776 ASN A N 1
ATOM 6228 C CA . ASN A 1 776 ? -45.070 -7.698 81.612 1.00 51.62 776 ASN A CA 1
ATOM 6229 C C . ASN A 1 776 ? -44.631 -7.529 83.087 1.00 51.62 776 ASN A C 1
ATOM 6231 O O . ASN A 1 776 ? -43.851 -6.628 83.378 1.00 51.62 776 ASN A O 1
ATOM 6235 N N . ASN A 1 777 ? -45.095 -8.361 84.031 1.00 46.88 777 ASN A N 1
ATOM 6236 C CA . ASN A 1 777 ? -44.765 -8.190 85.459 1.00 46.88 777 ASN A CA 1
ATOM 6237 C C . ASN A 1 777 ? -43.587 -9.052 85.949 1.00 46.88 777 ASN A C 1
ATOM 6239 O O . ASN A 1 777 ? -42.884 -8.636 86.867 1.00 46.88 777 ASN A O 1
ATOM 6243 N N . GLU A 1 778 ? -43.340 -10.220 85.349 1.00 49.47 778 GLU A N 1
ATOM 6244 C CA . GLU A 1 778 ? -42.153 -11.039 85.662 1.00 49.47 778 GLU A CA 1
ATOM 6245 C C . GLU A 1 778 ? -40.921 -10.537 84.891 1.00 49.47 778 GLU A C 1
ATOM 6247 O O . GLU A 1 778 ? -39.824 -10.474 85.456 1.00 49.47 778 GLU A O 1
ATOM 6252 N N . SER A 1 779 ? -41.128 -10.040 83.663 1.00 54.69 779 SER A N 1
ATOM 6253 C CA . SER A 1 779 ? -40.074 -9.517 82.790 1.00 54.69 779 SER A CA 1
ATOM 6254 C C . SER A 1 779 ? -39.308 -8.336 83.391 1.00 54.69 779 SER A C 1
ATOM 6256 O O . SER A 1 779 ? -38.096 -8.277 83.244 1.00 54.69 779 SER A O 1
ATOM 6258 N N . ASN A 1 780 ? -39.948 -7.426 84.135 1.00 56.62 780 ASN A N 1
ATOM 6259 C CA . ASN A 1 780 ? -39.254 -6.242 84.670 1.00 56.62 780 ASN A CA 1
ATOM 6260 C C . ASN A 1 780 ? -38.234 -6.577 85.773 1.00 56.62 780 ASN A C 1
ATOM 6262 O O . ASN A 1 780 ? -37.173 -5.954 85.846 1.00 56.62 780 ASN A O 1
ATOM 6266 N N . SER A 1 781 ? -38.504 -7.591 86.601 1.00 60.06 781 SER A N 1
ATOM 6267 C CA . SER A 1 781 ? -37.536 -8.054 87.608 1.00 60.06 781 SER A CA 1
ATOM 6268 C C . SER A 1 781 ? -36.340 -8.764 86.964 1.00 60.06 781 SER A C 1
ATOM 6270 O O . SER A 1 781 ? -35.196 -8.597 87.392 1.00 60.06 781 SER A O 1
ATOM 6272 N N . GLU A 1 782 ? -36.596 -9.507 85.888 1.00 64.69 782 GLU A N 1
ATOM 6273 C CA . GLU A 1 782 ? -35.583 -10.258 85.157 1.00 64.69 782 GLU A CA 1
ATOM 6274 C C . GLU A 1 782 ? -34.722 -9.344 84.275 1.00 64.69 782 GLU A C 1
ATOM 6276 O O . GLU A 1 782 ? -33.507 -9.517 84.227 1.00 64.69 782 GLU A O 1
ATOM 6281 N N . ILE A 1 783 ? -35.307 -8.283 83.707 1.00 62.00 783 ILE A N 1
ATOM 6282 C CA . ILE A 1 783 ? -34.613 -7.180 83.021 1.00 62.00 783 ILE A CA 1
ATOM 6283 C C . ILE A 1 783 ? -33.643 -6.459 83.967 1.00 62.00 783 ILE A C 1
ATOM 6285 O O . ILE A 1 783 ? -32.502 -6.177 83.584 1.00 62.00 783 ILE A O 1
ATOM 6289 N N . GLN A 1 784 ? -34.051 -6.191 85.213 1.00 64.69 784 GLN A N 1
ATOM 6290 C CA . GLN A 1 784 ? -33.184 -5.562 86.214 1.00 64.69 784 GLN A CA 1
ATOM 6291 C C . GLN A 1 784 ? -32.029 -6.491 86.626 1.00 64.69 784 GLN A C 1
ATOM 6293 O O . GLN A 1 784 ? -30.887 -6.046 86.758 1.00 64.69 784 GLN A O 1
ATOM 6298 N N . ASN A 1 785 ? -32.301 -7.790 86.779 1.00 68.88 785 ASN A N 1
ATOM 6299 C CA . ASN A 1 785 ? -31.279 -8.792 87.091 1.00 68.88 785 ASN A CA 1
ATOM 6300 C C . ASN A 1 785 ? -30.286 -8.976 85.934 1.00 68.88 785 ASN A C 1
ATOM 6302 O O . ASN A 1 785 ? -29.082 -8.940 86.165 1.00 68.88 785 ASN A O 1
ATOM 6306 N N . LEU A 1 786 ? -30.766 -9.066 84.691 1.00 68.25 786 LEU A N 1
ATOM 6307 C CA . LEU A 1 786 ? -29.928 -9.126 83.489 1.00 68.25 786 LEU A CA 1
ATOM 6308 C C . LEU A 1 786 ? -29.083 -7.861 83.319 1.00 68.25 786 LEU A C 1
ATOM 6310 O O . LEU A 1 786 ? -27.911 -7.941 82.964 1.00 68.25 786 LEU A O 1
ATOM 6314 N N . THR A 1 787 ? -29.644 -6.691 83.622 1.00 64.56 787 THR A N 1
ATOM 6315 C CA . THR A 1 787 ? -28.909 -5.418 83.635 1.00 64.56 787 THR A CA 1
ATOM 6316 C C . THR A 1 787 ? -27.759 -5.439 84.647 1.00 64.56 787 THR A C 1
ATOM 6318 O O . THR A 1 787 ? -26.654 -4.985 84.344 1.00 64.56 787 THR A O 1
ATOM 6321 N N . ASN A 1 788 ? -27.994 -5.981 85.843 1.00 71.62 788 ASN A N 1
ATOM 6322 C CA . ASN A 1 788 ? -26.957 -6.128 86.863 1.00 71.62 788 ASN A CA 1
ATOM 6323 C C . ASN A 1 788 ? -25.898 -7.163 86.455 1.00 71.62 788 ASN A C 1
ATOM 6325 O O . ASN A 1 788 ? -24.708 -6.897 86.627 1.00 71.62 788 ASN A O 1
ATOM 6329 N N . ASP A 1 789 ? -26.309 -8.289 85.866 1.00 72.81 789 ASP A N 1
ATOM 6330 C CA . ASP A 1 789 ? -25.410 -9.327 85.346 1.00 72.81 789 ASP A CA 1
ATOM 6331 C C . ASP A 1 789 ? -24.508 -8.773 84.226 1.00 72.81 789 ASP A C 1
ATOM 6333 O O . ASP A 1 789 ? -23.304 -9.024 84.227 1.00 72.81 789 ASP A O 1
ATOM 6337 N N . MET A 1 790 ? -25.050 -7.943 83.325 1.00 68.31 790 MET A N 1
ATOM 6338 C CA . MET A 1 790 ? -24.294 -7.265 82.261 1.00 68.31 790 MET A CA 1
ATOM 6339 C C . MET A 1 790 ? -23.247 -6.285 82.806 1.00 68.31 790 MET A C 1
ATOM 6341 O O . MET A 1 790 ? -22.097 -6.299 82.367 1.00 68.31 790 MET A O 1
ATOM 6345 N N . ASN A 1 791 ? -23.616 -5.457 83.789 1.00 71.19 791 ASN A N 1
ATOM 6346 C CA . ASN A 1 791 ? -22.676 -4.530 84.426 1.00 71.19 791 ASN A CA 1
ATOM 6347 C C . ASN A 1 791 ? -21.578 -5.278 85.193 1.00 71.19 791 ASN A C 1
ATOM 6349 O O . ASN A 1 791 ? -20.409 -4.901 85.131 1.00 71.19 791 ASN A O 1
ATOM 6353 N N . LYS A 1 792 ? -21.940 -6.363 85.883 1.00 74.19 792 LYS A N 1
ATOM 6354 C CA . LYS A 1 792 ? -20.994 -7.211 86.613 1.00 74.19 792 LYS A CA 1
ATOM 6355 C C . LYS A 1 792 ? -20.027 -7.925 85.669 1.00 74.19 792 LYS A C 1
ATOM 6357 O O . LYS A 1 792 ? -18.839 -7.988 85.964 1.00 74.19 792 LYS A O 1
ATOM 6362 N N . PHE A 1 793 ? -20.517 -8.406 84.526 1.00 75.25 793 PHE A N 1
ATOM 6363 C CA . PHE A 1 793 ? -19.688 -8.996 83.477 1.00 75.25 793 PHE A CA 1
ATOM 6364 C C . PHE A 1 793 ? -18.680 -7.986 82.916 1.00 75.25 793 PHE A C 1
ATOM 6366 O O . PHE A 1 793 ? -17.497 -8.304 82.805 1.00 75.25 793 PHE A O 1
ATOM 6373 N N . LYS A 1 794 ? -19.115 -6.748 82.637 1.00 67.62 794 LYS A N 1
ATOM 6374 C CA . LYS A 1 794 ? -18.224 -5.686 82.148 1.00 67.62 794 LYS A CA 1
ATOM 6375 C C . LYS A 1 794 ? -17.096 -5.374 83.141 1.00 67.62 794 LYS A C 1
ATOM 6377 O O . LYS A 1 794 ? -15.937 -5.369 82.745 1.00 67.62 794 LYS A O 1
ATOM 6382 N N . ILE A 1 795 ? -17.429 -5.200 84.422 1.00 72.75 795 ILE A N 1
ATOM 6383 C CA . ILE A 1 795 ? -16.445 -4.940 85.488 1.00 72.75 795 ILE A CA 1
ATOM 6384 C C . ILE A 1 795 ? -15.468 -6.117 85.637 1.00 72.75 795 ILE A C 1
ATOM 6386 O O . ILE A 1 795 ? -14.262 -5.903 85.653 1.00 72.75 795 ILE A O 1
ATOM 6390 N N . SER A 1 796 ? -15.972 -7.358 85.671 1.00 69.12 796 SER A N 1
ATOM 6391 C CA . SER A 1 796 ? -15.138 -8.570 85.769 1.00 69.12 796 SER A CA 1
ATOM 6392 C C . SER A 1 796 ? -14.142 -8.684 84.612 1.00 69.12 796 SER A C 1
ATOM 6394 O O . SER A 1 796 ? -12.984 -9.029 84.822 1.00 69.12 796 SER A O 1
ATOM 6396 N N . THR A 1 797 ? -14.583 -8.353 83.395 1.00 68.81 797 THR A N 1
ATOM 6397 C CA . THR A 1 797 ? -13.749 -8.444 82.188 1.00 68.81 797 THR A CA 1
ATOM 6398 C C . THR A 1 797 ? -12.660 -7.365 82.174 1.00 68.81 797 THR A C 1
ATOM 6400 O O . THR A 1 797 ? -11.515 -7.642 81.820 1.00 68.81 797 THR A O 1
ATOM 6403 N N . GLU A 1 798 ? -12.983 -6.137 82.599 1.00 75.38 798 GLU A N 1
ATOM 6404 C CA . GLU A 1 798 ? -12.005 -5.048 82.747 1.00 75.38 798 GLU A CA 1
ATOM 6405 C C . GLU A 1 798 ? -10.961 -5.362 83.838 1.00 75.38 798 GLU A C 1
ATOM 6407 O O . GLU A 1 798 ? -9.769 -5.092 83.654 1.00 75.38 798 GLU A O 1
ATOM 6412 N N . GLU A 1 799 ? -11.374 -5.988 84.946 1.00 74.94 799 GLU A N 1
ATOM 6413 C CA . GLU A 1 799 ? -10.475 -6.464 86.006 1.00 74.94 799 GLU A CA 1
ATOM 6414 C C . GLU A 1 799 ? -9.529 -7.573 85.507 1.00 74.94 799 GLU A C 1
ATOM 6416 O O . GLU A 1 799 ? -8.329 -7.523 85.790 1.00 74.94 799 GLU A O 1
ATOM 6421 N N . GLU A 1 800 ? -10.023 -8.524 84.707 1.00 70.69 800 GLU A N 1
ATOM 6422 C CA . GLU A 1 800 ? -9.215 -9.586 84.085 1.00 70.69 800 GLU A CA 1
ATOM 6423 C C . GLU A 1 800 ? -8.207 -9.042 83.064 1.00 70.69 800 GLU A C 1
ATOM 6425 O O . GLU A 1 800 ? -7.033 -9.421 83.092 1.00 70.69 800 GLU A O 1
ATOM 6430 N N . ILE A 1 801 ? -8.608 -8.090 82.217 1.00 69.69 801 ILE A N 1
ATOM 6431 C CA . ILE A 1 801 ? -7.698 -7.404 81.284 1.00 69.69 801 ILE A CA 1
ATOM 6432 C C . ILE A 1 801 ? -6.621 -6.625 82.052 1.00 69.69 801 ILE A C 1
ATOM 6434 O O . ILE A 1 801 ? -5.438 -6.673 81.698 1.00 69.69 801 ILE A O 1
ATOM 6438 N N . SER A 1 802 ? -6.992 -5.941 83.138 1.00 73.62 802 SER A N 1
ATOM 6439 C CA . SER A 1 802 ? -6.039 -5.234 84.001 1.00 73.62 802 SER A CA 1
ATOM 6440 C C . SER A 1 802 ? -5.076 -6.195 84.712 1.00 73.62 802 SER A C 1
ATOM 6442 O O . SER A 1 802 ? -3.886 -5.892 84.847 1.00 73.62 802 SER A O 1
ATOM 6444 N N . TYR A 1 803 ? -5.555 -7.361 85.147 1.00 73.81 803 TYR A N 1
ATOM 6445 C CA . TYR A 1 803 ? -4.728 -8.414 85.734 1.00 73.81 803 TYR A CA 1
ATOM 6446 C C . TYR A 1 803 ? -3.712 -8.959 84.720 1.00 73.81 803 TYR A C 1
ATOM 6448 O O . TYR A 1 803 ? -2.515 -8.994 85.024 1.00 73.81 803 TYR A O 1
ATOM 6456 N N . LEU A 1 804 ? -4.150 -9.278 83.499 1.00 66.31 804 LEU A N 1
ATOM 6457 C CA . LEU A 1 804 ? -3.280 -9.743 82.413 1.00 66.31 804 LEU A CA 1
ATOM 6458 C C . LEU A 1 804 ? -2.230 -8.688 82.030 1.00 66.31 804 LEU A C 1
ATOM 6460 O O . LEU A 1 804 ? -1.050 -9.021 81.919 1.00 66.31 804 LEU A O 1
ATOM 6464 N N . ARG A 1 805 ? -2.604 -7.402 81.952 1.00 73.00 805 ARG A N 1
ATOM 6465 C CA . ARG A 1 805 ? -1.651 -6.286 81.765 1.00 73.00 805 ARG A CA 1
ATOM 6466 C C . ARG A 1 805 ? -0.608 -6.217 82.882 1.00 73.00 805 ARG A C 1
ATOM 6468 O O . ARG A 1 805 ? 0.574 -6.026 82.604 1.00 73.00 805 ARG A O 1
ATOM 6475 N N . SER A 1 806 ? -1.010 -6.420 84.139 1.00 69.12 806 SER A N 1
ATOM 6476 C CA . SER A 1 806 ? -0.077 -6.428 85.277 1.00 69.12 806 SER A CA 1
ATOM 6477 C C . SER A 1 806 ? 0.906 -7.608 85.241 1.00 69.12 806 SER A C 1
ATOM 6479 O O . SER A 1 806 ? 2.051 -7.477 85.679 1.00 69.12 806 SER A O 1
ATOM 6481 N N . LEU A 1 807 ? 0.484 -8.750 84.690 1.00 62.97 807 LEU A N 1
ATOM 6482 C CA . LEU A 1 807 ? 1.328 -9.922 84.458 1.00 62.97 807 LEU A CA 1
ATOM 6483 C C . LEU A 1 807 ? 2.346 -9.669 83.344 1.00 62.97 807 LEU A C 1
ATOM 6485 O O . LEU A 1 807 ? 3.527 -9.950 83.540 1.00 62.97 807 LEU A O 1
ATOM 6489 N N . ILE A 1 808 ? 1.920 -9.068 82.229 1.00 66.12 808 ILE A N 1
ATOM 6490 C CA . ILE A 1 808 ? 2.808 -8.659 81.127 1.00 66.12 808 ILE A CA 1
ATOM 6491 C C . ILE A 1 808 ? 3.864 -7.668 81.638 1.00 66.12 808 ILE A C 1
ATOM 6493 O O . ILE A 1 808 ? 5.058 -7.857 81.416 1.00 66.12 808 ILE A O 1
ATOM 6497 N N . GLN A 1 809 ? 3.452 -6.677 82.433 1.00 60.84 809 GLN A N 1
ATOM 6498 C CA . GLN A 1 809 ? 4.355 -5.664 82.984 1.00 60.84 809 GLN A CA 1
ATOM 6499 C C . GLN A 1 809 ? 5.384 -6.238 83.981 1.00 60.84 809 GLN A C 1
ATOM 6501 O O . GLN A 1 809 ? 6.513 -5.751 84.050 1.00 60.84 809 GLN A O 1
ATOM 6506 N N . LYS A 1 810 ? 5.035 -7.295 84.731 1.00 56.34 810 LYS A N 1
ATOM 6507 C CA . LYS A 1 810 ? 5.986 -8.031 85.588 1.00 56.34 810 LYS A CA 1
ATOM 6508 C C . LYS A 1 810 ? 7.006 -8.832 84.774 1.00 56.34 810 LYS A C 1
ATOM 6510 O O . LYS A 1 810 ? 8.176 -8.859 85.144 1.00 56.34 810 LYS A O 1
ATOM 6515 N N . VAL A 1 811 ? 6.584 -9.433 83.660 1.00 54.66 811 VAL A N 1
ATOM 6516 C CA . VAL A 1 811 ? 7.473 -10.155 82.730 1.00 54.66 811 VAL A CA 1
ATOM 6517 C C . VAL A 1 811 ? 8.438 -9.188 82.026 1.00 54.66 811 VAL A C 1
ATOM 6519 O O . VAL A 1 811 ? 9.615 -9.511 81.857 1.00 54.66 811 VAL A O 1
ATOM 6522 N N . ASP A 1 812 ? 7.996 -7.969 81.703 1.00 50.62 812 ASP A N 1
ATOM 6523 C CA . ASP A 1 812 ? 8.862 -6.926 81.136 1.00 50.62 812 ASP A CA 1
ATOM 6524 C C . ASP A 1 812 ? 9.847 -6.324 82.160 1.00 50.62 812 ASP A C 1
ATOM 6526 O O . ASP A 1 812 ? 10.992 -6.031 81.812 1.00 50.62 812 ASP A O 1
ATOM 6530 N N . GLN A 1 813 ? 9.483 -6.218 83.445 1.00 40.47 813 GLN A N 1
ATOM 6531 C CA . GLN A 1 813 ? 10.421 -5.814 84.509 1.00 40.47 813 GLN A CA 1
ATOM 6532 C C . GLN A 1 813 ? 11.538 -6.846 84.757 1.00 40.47 813 GLN A C 1
ATOM 6534 O O . GLN A 1 813 ? 12.659 -6.466 85.104 1.00 40.47 813 GLN A O 1
ATOM 6539 N N . GLU A 1 814 ? 11.289 -8.138 84.520 1.00 41.19 814 GLU A N 1
ATOM 6540 C CA . GLU A 1 814 ? 12.340 -9.169 84.522 1.00 41.19 814 GLU A CA 1
ATOM 6541 C C . GLU A 1 814 ? 13.244 -9.107 83.270 1.00 41.19 814 GLU A C 1
ATOM 6543 O O . GLU A 1 814 ? 14.416 -9.493 83.342 1.00 41.19 814 GLU A O 1
ATOM 6548 N N . LYS A 1 815 ? 12.755 -8.550 82.148 1.00 42.69 815 LYS A N 1
ATOM 6549 C CA . LYS A 1 815 ? 13.545 -8.245 80.936 1.00 42.69 815 LYS A CA 1
ATOM 6550 C C . LYS A 1 815 ? 14.473 -7.036 81.117 1.00 42.69 815 LYS A C 1
ATOM 6552 O O . LYS A 1 815 ? 15.622 -7.102 80.687 1.00 42.69 815 LYS A O 1
ATOM 6557 N N . VAL A 1 816 ? 14.049 -5.989 81.829 1.00 37.81 816 VAL A N 1
ATOM 6558 C CA . VAL A 1 816 ? 14.884 -4.795 82.103 1.00 37.81 816 VAL A CA 1
ATOM 6559 C C . VAL A 1 816 ? 16.106 -5.123 82.985 1.00 37.81 816 VAL A C 1
ATOM 6561 O O . VAL A 1 816 ? 17.171 -4.541 82.802 1.00 37.81 816 VAL A O 1
ATOM 6564 N N . ASN A 1 817 ? 16.033 -6.150 83.843 1.00 34.00 817 ASN A N 1
ATOM 6565 C CA . ASN A 1 817 ? 17.197 -6.670 84.585 1.00 34.00 817 ASN A CA 1
ATOM 6566 C C . ASN A 1 817 ? 18.151 -7.552 83.740 1.00 34.00 817 ASN A C 1
ATOM 6568 O O . ASN A 1 817 ? 19.219 -7.935 84.224 1.00 34.00 817 ASN A O 1
ATOM 6572 N N . ARG A 1 818 ? 17.807 -7.876 82.482 1.00 34.81 818 ARG A N 1
ATOM 6573 C CA . ARG A 1 818 ? 18.708 -8.532 81.509 1.00 34.81 818 ARG A CA 1
ATOM 6574 C C . ARG A 1 818 ? 19.447 -7.539 80.601 1.00 34.81 818 ARG A C 1
ATOM 6576 O O . ARG A 1 818 ? 20.497 -7.902 80.073 1.00 34.81 818 ARG A O 1
ATOM 6583 N N . GLU A 1 819 ? 18.975 -6.300 80.461 1.00 42.31 819 GLU A N 1
ATOM 6584 C CA . GLU A 1 819 ? 19.575 -5.289 79.568 1.00 42.31 819 GLU A CA 1
ATOM 6585 C C . GLU A 1 819 ? 20.765 -4.514 80.183 1.00 42.31 819 GLU A C 1
ATOM 6587 O O . GLU A 1 819 ? 21.503 -3.847 79.463 1.00 42.31 819 GLU A O 1
ATOM 6592 N N . GLU A 1 820 ? 21.088 -4.699 81.472 1.00 37.72 820 GLU A N 1
ATOM 6593 C CA . GLU A 1 820 ? 22.370 -4.234 82.053 1.00 37.72 820 GLU A CA 1
ATOM 6594 C C . GLU A 1 820 ? 23.566 -5.181 81.781 1.00 37.72 820 GLU A C 1
ATOM 6596 O O . GLU A 1 820 ? 24.709 -4.868 82.127 1.00 37.72 820 GLU A O 1
ATOM 6601 N N . VAL A 1 821 ? 23.358 -6.329 81.121 1.00 36.09 821 VAL A N 1
ATOM 6602 C CA . VAL A 1 821 ? 24.427 -7.308 80.808 1.00 36.09 821 VAL A CA 1
ATOM 6603 C C . VAL A 1 821 ? 25.098 -7.033 79.450 1.00 36.09 821 VAL A C 1
ATOM 6605 O O . VAL A 1 821 ? 26.238 -7.446 79.209 1.00 36.09 821 VAL A O 1
ATOM 6608 N N . GLU A 1 822 ? 24.455 -6.266 78.572 1.00 35.12 822 GLU A N 1
ATOM 6609 C CA . GLU A 1 822 ? 24.945 -5.977 77.218 1.00 35.12 822 GLU A CA 1
ATOM 6610 C C . GLU A 1 822 ? 26.195 -5.060 77.161 1.00 35.12 822 GLU A C 1
ATOM 6612 O O . GLU A 1 822 ? 27.099 -5.332 76.361 1.00 35.12 822 GLU A O 1
ATOM 6617 N N . PRO A 1 823 ? 26.392 -4.077 78.070 1.00 39.41 823 PRO A N 1
ATOM 6618 C CA . PRO A 1 823 ? 27.658 -3.340 78.164 1.00 39.41 823 PRO A CA 1
ATOM 6619 C C . PRO A 1 823 ? 28.818 -4.189 78.716 1.00 39.41 823 PRO A C 1
ATOM 6621 O O . PRO A 1 823 ? 29.989 -3.864 78.496 1.00 39.41 823 PRO A O 1
ATOM 6624 N N . TYR A 1 824 ? 28.524 -5.292 79.416 1.00 34.88 824 TYR A N 1
ATOM 6625 C CA . TYR A 1 824 ? 29.532 -6.214 79.949 1.00 34.88 824 TYR A CA 1
ATOM 6626 C C . TYR A 1 824 ? 29.947 -7.270 78.907 1.00 34.88 824 TYR A C 1
ATOM 6628 O O . TYR A 1 824 ? 31.120 -7.642 78.847 1.00 34.88 824 TYR A O 1
ATOM 6636 N N . ALA A 1 825 ? 29.037 -7.676 78.011 1.00 32.97 825 ALA A N 1
ATOM 6637 C CA . ALA A 1 825 ? 29.335 -8.546 76.868 1.00 32.97 825 ALA A CA 1
ATOM 6638 C C . ALA A 1 825 ? 30.226 -7.857 75.812 1.00 32.97 825 ALA A C 1
ATOM 6640 O O . ALA A 1 825 ? 31.175 -8.465 75.319 1.00 32.97 825 ALA A O 1
ATOM 6641 N N . LEU A 1 826 ? 30.022 -6.561 75.541 1.00 37.88 826 LEU A N 1
ATOM 6642 C CA . LEU A 1 826 ? 30.887 -5.765 74.648 1.00 37.88 826 LEU A CA 1
ATOM 6643 C C . LEU A 1 826 ? 32.294 -5.520 75.231 1.00 37.88 826 LEU A C 1
ATOM 6645 O O . LEU A 1 826 ? 33.288 -5.493 74.496 1.00 37.88 826 LEU A O 1
ATOM 6649 N N . LYS A 1 827 ? 32.414 -5.427 76.561 1.00 36.41 827 LYS A N 1
ATOM 6650 C CA . LYS A 1 827 ? 33.711 -5.345 77.251 1.00 36.41 827 LYS A CA 1
ATOM 6651 C C . LYS A 1 827 ? 34.475 -6.677 77.206 1.00 36.41 827 LYS A C 1
ATOM 6653 O O . LYS A 1 827 ? 35.683 -6.672 77.001 1.00 36.41 827 LYS A O 1
ATOM 6658 N N . VAL A 1 828 ? 33.775 -7.811 77.276 1.00 35.22 828 VAL A N 1
ATOM 6659 C CA . VAL A 1 828 ? 34.373 -9.151 77.121 1.00 35.22 828 VAL A CA 1
ATOM 6660 C C . VAL A 1 828 ? 34.748 -9.440 75.659 1.00 35.22 828 VAL A C 1
ATOM 6662 O O . VAL A 1 828 ? 35.817 -9.994 75.406 1.00 35.22 828 VAL A O 1
ATOM 6665 N N . CYS A 1 829 ? 33.960 -8.987 74.678 1.00 33.59 829 CYS A N 1
ATOM 6666 C CA . CYS A 1 829 ? 34.313 -9.100 73.257 1.00 33.59 829 CYS A CA 1
ATOM 6667 C C . CYS A 1 829 ? 35.576 -8.301 72.883 1.00 33.59 829 CYS A C 1
ATOM 6669 O O . CYS A 1 829 ? 36.378 -8.789 72.090 1.00 33.59 829 CYS A O 1
ATOM 6671 N N . SER A 1 830 ? 35.804 -7.127 73.487 1.00 38.25 830 SER A N 1
ATOM 6672 C CA . SER A 1 830 ? 37.031 -6.341 73.249 1.00 38.25 830 SER A CA 1
ATOM 6673 C C . SER A 1 830 ? 38.286 -6.898 73.946 1.00 38.25 830 SER A C 1
ATOM 6675 O O . SER A 1 830 ? 39.402 -6.662 73.481 1.00 38.25 830 SER A O 1
ATOM 6677 N N . GLU A 1 831 ? 38.142 -7.692 75.014 1.00 38.50 831 GLU A N 1
ATOM 6678 C CA . GLU A 1 831 ? 39.271 -8.374 75.670 1.00 38.50 831 GLU A CA 1
ATOM 6679 C C . GLU A 1 831 ? 39.624 -9.735 75.033 1.00 38.50 831 GLU A C 1
ATOM 6681 O O . GLU A 1 831 ? 40.786 -10.151 75.075 1.00 38.50 831 GLU A O 1
ATOM 6686 N N . ILE A 1 832 ? 38.677 -10.393 74.350 1.00 37.75 832 ILE A N 1
ATOM 6687 C CA . ILE A 1 832 ? 38.907 -11.646 73.599 1.00 37.75 832 ILE A CA 1
ATOM 6688 C C . ILE A 1 832 ? 39.760 -11.425 72.334 1.00 37.75 832 ILE A C 1
ATOM 6690 O O . ILE A 1 832 ? 40.491 -12.329 71.926 1.00 37.75 832 ILE A O 1
ATOM 6694 N N . GLU A 1 833 ? 39.786 -10.215 71.767 1.00 37.25 833 GLU A N 1
ATOM 6695 C CA . GLU A 1 833 ? 40.702 -9.870 70.666 1.00 37.25 833 GLU A CA 1
ATOM 6696 C C . GLU A 1 833 ? 42.190 -9.847 71.084 1.00 37.25 833 GLU A C 1
ATOM 6698 O O . GLU A 1 833 ? 43.066 -9.856 70.217 1.00 37.25 833 GLU A O 1
ATOM 6703 N N . ARG A 1 834 ? 42.515 -9.839 72.391 1.00 41.81 834 ARG A N 1
ATOM 6704 C CA . ARG A 1 834 ? 43.892 -9.612 72.880 1.00 41.81 834 ARG A CA 1
ATOM 6705 C C . ARG A 1 834 ? 44.621 -10.818 73.486 1.00 41.81 834 ARG A C 1
ATOM 6707 O O . ARG A 1 834 ? 45.833 -10.717 73.679 1.00 41.81 834 ARG A O 1
ATOM 6714 N N . SER A 1 835 ? 43.983 -11.962 73.763 1.00 37.62 835 SER A N 1
ATOM 6715 C CA . SER A 1 835 ? 44.714 -13.186 74.166 1.00 37.62 835 SER A CA 1
ATOM 6716 C C . SER A 1 835 ? 43.875 -14.477 74.112 1.00 37.62 835 SER A C 1
ATOM 6718 O O . SER A 1 835 ? 42.857 -14.562 74.797 1.00 37.62 835 SER A O 1
ATOM 6720 N N . PRO A 1 836 ? 44.336 -15.552 73.433 1.00 40.16 836 PRO A N 1
ATOM 6721 C CA . PRO A 1 836 ? 43.594 -16.819 73.323 1.00 40.16 836 PRO A CA 1
ATOM 6722 C C . PRO A 1 836 ? 43.440 -17.618 74.632 1.00 40.16 836 PRO A C 1
ATOM 6724 O O . PRO A 1 836 ? 42.630 -18.537 74.700 1.00 40.16 836 PRO A O 1
ATOM 6727 N N . ASN A 1 837 ? 44.188 -17.288 75.692 1.00 40.62 837 ASN A N 1
ATOM 6728 C CA . ASN A 1 837 ? 44.196 -18.064 76.941 1.00 40.62 837 ASN A CA 1
ATOM 6729 C C . ASN A 1 837 ? 43.105 -17.668 77.958 1.00 40.62 837 ASN A C 1
ATOM 6731 O O . ASN A 1 837 ? 42.996 -18.302 79.007 1.00 40.62 837 ASN A O 1
ATOM 6735 N N . VAL A 1 838 ? 42.271 -16.666 77.661 1.00 42.19 838 VAL A N 1
ATOM 6736 C CA . VAL A 1 838 ? 41.134 -16.272 78.522 1.00 42.19 838 VAL A CA 1
ATOM 6737 C C . VAL A 1 838 ? 39.897 -17.146 78.262 1.00 42.19 838 VAL A C 1
ATOM 6739 O O . VAL A 1 838 ? 39.120 -17.404 79.182 1.00 42.19 838 VAL A O 1
ATOM 6742 N N . LEU A 1 839 ? 39.768 -17.712 77.054 1.00 39.03 839 LEU A N 1
ATOM 6743 C CA . LEU A 1 839 ? 38.638 -18.566 76.664 1.00 39.03 839 LEU A CA 1
ATOM 6744 C C . LEU A 1 839 ? 38.528 -19.830 77.538 1.00 39.03 839 LEU A C 1
ATOM 6746 O O . LEU A 1 839 ? 37.435 -20.216 77.939 1.00 39.03 839 LEU A O 1
ATOM 6750 N N . LYS A 1 840 ? 39.665 -20.445 77.895 1.00 37.91 840 LYS A N 1
ATOM 6751 C CA . LYS A 1 840 ? 39.708 -21.687 78.685 1.00 37.91 840 LYS A CA 1
ATOM 6752 C C . LYS A 1 840 ? 39.191 -21.500 80.120 1.00 37.91 840 LYS A C 1
ATOM 6754 O O . LYS A 1 840 ? 38.411 -22.316 80.597 1.00 37.91 840 LYS A O 1
ATOM 6759 N N . LYS A 1 841 ? 39.545 -20.385 80.774 1.00 42.03 841 LYS A N 1
ATOM 6760 C CA . LYS A 1 841 ? 39.056 -20.053 82.128 1.00 42.03 841 LYS A CA 1
ATOM 6761 C C . LYS A 1 841 ? 37.572 -19.680 82.146 1.00 42.03 841 LYS A C 1
ATOM 6763 O O . LYS A 1 841 ? 36.889 -19.953 83.129 1.00 42.03 841 LYS A O 1
ATOM 6768 N N . TYR A 1 842 ? 37.073 -19.075 81.067 1.00 41.38 842 TYR A N 1
ATOM 6769 C CA . TYR A 1 842 ? 35.660 -18.719 80.937 1.00 41.38 842 TYR A CA 1
ATOM 6770 C C . TYR A 1 842 ? 34.779 -19.964 80.739 1.00 41.38 842 TYR A C 1
ATOM 6772 O O . TYR A 1 842 ? 33.744 -20.090 81.390 1.00 41.38 842 TYR A O 1
ATOM 6780 N N . TYR A 1 843 ? 35.234 -20.934 79.935 1.00 38.94 843 TYR A N 1
ATOM 6781 C CA . TYR A 1 843 ? 34.559 -22.227 79.761 1.00 38.94 843 TYR A CA 1
ATOM 6782 C C . TYR A 1 843 ? 34.540 -23.074 81.045 1.00 38.94 843 TYR A C 1
ATOM 6784 O O . TYR A 1 843 ? 33.496 -23.629 81.384 1.00 38.94 843 TYR A O 1
ATOM 6792 N N . GLU A 1 844 ? 35.641 -23.127 81.804 1.00 40.34 844 GLU A N 1
ATOM 6793 C CA . GLU A 1 844 ? 35.694 -23.843 83.092 1.00 40.34 844 GLU A CA 1
ATOM 6794 C C . GLU A 1 844 ? 34.746 -23.231 84.143 1.00 40.34 844 GLU A C 1
ATOM 6796 O O . GLU A 1 844 ? 34.110 -23.958 84.906 1.00 40.34 844 GLU A O 1
ATOM 6801 N N . ALA A 1 845 ? 34.584 -21.904 84.167 1.00 39.25 845 ALA A N 1
ATOM 6802 C CA . ALA A 1 845 ? 33.663 -21.231 85.087 1.00 39.25 845 ALA A CA 1
ATOM 6803 C C . ALA A 1 845 ? 32.182 -21.458 84.727 1.00 39.25 845 ALA A C 1
ATOM 6805 O O . ALA A 1 845 ? 31.349 -21.626 85.622 1.00 39.25 845 ALA A O 1
ATOM 6806 N N . LEU A 1 846 ? 31.854 -21.490 83.431 1.00 39.16 846 LEU A N 1
ATOM 6807 C CA . LEU A 1 846 ? 30.494 -21.725 82.933 1.00 39.16 846 LEU A CA 1
ATOM 6808 C C . LEU A 1 846 ? 30.069 -23.189 83.120 1.00 39.16 846 LEU A C 1
ATOM 6810 O O . LEU A 1 846 ? 28.956 -23.448 83.573 1.00 39.16 846 LEU A O 1
ATOM 6814 N N . TYR A 1 847 ? 30.985 -24.130 82.868 1.00 38.28 847 TYR A N 1
ATOM 6815 C CA . TYR A 1 847 ? 30.775 -25.559 83.107 1.00 38.28 847 TYR A CA 1
ATOM 6816 C C . TYR A 1 847 ? 30.565 -25.862 84.598 1.00 38.28 847 TYR A C 1
ATOM 6818 O O . TYR A 1 847 ? 29.614 -26.551 84.956 1.00 38.28 847 TYR A O 1
ATOM 6826 N N . ASN A 1 848 ? 31.375 -25.275 85.487 1.00 39.47 848 ASN A N 1
ATOM 6827 C CA . ASN A 1 848 ? 31.226 -25.461 86.935 1.00 39.47 848 ASN A CA 1
ATOM 6828 C C . ASN A 1 848 ? 29.935 -24.837 87.495 1.00 39.47 848 ASN A C 1
ATOM 6830 O O . ASN A 1 848 ? 29.349 -25.386 88.427 1.00 39.47 848 ASN A O 1
ATOM 6834 N N . ARG A 1 849 ? 29.450 -23.724 86.924 1.00 37.66 849 ARG A N 1
ATOM 6835 C CA . ARG A 1 849 ? 28.150 -23.138 87.300 1.00 37.66 849 ARG A CA 1
ATOM 6836 C C . ARG A 1 849 ? 26.980 -24.011 86.856 1.00 37.66 849 ARG A C 1
ATOM 6838 O O . ARG A 1 849 ? 26.126 -24.297 87.685 1.00 37.66 849 ARG A O 1
ATOM 6845 N N . LEU A 1 850 ? 26.982 -24.489 85.610 1.00 36.72 850 LEU A N 1
ATOM 6846 C CA . LEU A 1 850 ? 25.945 -25.401 85.108 1.00 36.72 850 LEU A CA 1
ATOM 6847 C C . LEU A 1 850 ? 25.920 -26.721 85.891 1.00 36.72 850 LEU A C 1
ATOM 6849 O O . LEU A 1 850 ? 24.851 -27.223 86.232 1.00 36.72 850 LEU A O 1
ATOM 6853 N N . HIS A 1 851 ? 27.097 -27.255 86.222 1.00 39.25 851 HIS A N 1
ATOM 6854 C CA . HIS A 1 851 ? 27.236 -28.483 86.998 1.00 39.25 851 HIS A CA 1
ATOM 6855 C C . HIS A 1 851 ? 26.721 -28.328 88.441 1.00 39.25 851 HIS A C 1
ATOM 6857 O O . HIS A 1 851 ? 26.081 -29.241 88.959 1.00 39.25 851 HIS A O 1
ATOM 6863 N N . ASN A 1 852 ? 26.921 -27.166 89.075 1.00 39.59 852 ASN A N 1
ATOM 6864 C CA . ASN A 1 852 ? 26.382 -26.882 90.410 1.00 39.59 852 ASN A CA 1
ATOM 6865 C C . ASN A 1 852 ? 24.858 -26.656 90.406 1.00 39.59 852 ASN A C 1
ATOM 6867 O O . ASN A 1 852 ? 24.186 -27.149 91.306 1.00 39.59 852 ASN A O 1
ATOM 6871 N N . SER A 1 853 ? 24.301 -26.002 89.379 1.00 35.34 853 SER A N 1
ATOM 6872 C CA . SER A 1 853 ? 22.845 -25.815 89.229 1.00 35.34 853 SER A CA 1
ATOM 6873 C C . SER A 1 853 ? 22.098 -27.133 88.988 1.00 35.34 853 SER A C 1
ATOM 6875 O O . SER A 1 853 ? 21.002 -27.334 89.507 1.00 35.34 853 SER A O 1
ATOM 6877 N N . LEU A 1 854 ? 22.707 -28.062 88.244 1.00 37.53 854 LEU A N 1
ATOM 6878 C CA . LEU A 1 854 ? 22.179 -29.417 88.055 1.00 37.53 854 LEU A CA 1
ATOM 6879 C C . LEU A 1 854 ? 22.250 -30.245 89.349 1.00 37.53 854 LEU A C 1
ATOM 6881 O O . LEU A 1 854 ? 21.300 -30.958 89.659 1.00 37.53 854 LEU A O 1
ATOM 6885 N N . LYS A 1 855 ? 23.313 -30.087 90.149 1.00 37.81 855 LYS A N 1
ATOM 6886 C CA . LYS A 1 855 ? 23.436 -30.713 91.478 1.00 37.81 855 LYS A CA 1
ATOM 6887 C C . LYS A 1 855 ? 22.411 -30.191 92.490 1.00 37.81 855 LYS A C 1
ATOM 6889 O O . LYS A 1 855 ? 21.887 -30.976 93.273 1.00 37.81 855 LYS A O 1
ATOM 6894 N N . GLU A 1 856 ? 22.098 -28.895 92.480 1.00 37.41 856 GLU A N 1
ATOM 6895 C CA . GLU A 1 856 ? 21.041 -28.318 93.329 1.00 37.41 856 GLU A CA 1
ATOM 6896 C C . GLU A 1 856 ? 19.646 -28.839 92.941 1.00 37.41 856 GLU A C 1
ATOM 6898 O O . GLU A 1 856 ? 18.853 -29.176 93.823 1.00 37.41 856 GLU A O 1
ATOM 6903 N N . ALA A 1 857 ? 19.370 -29.014 91.643 1.00 36.12 857 ALA A N 1
ATOM 6904 C CA . ALA A 1 857 ? 18.135 -29.640 91.159 1.00 36.12 857 ALA A CA 1
ATOM 6905 C C . ALA A 1 857 ? 18.019 -31.128 91.564 1.00 36.12 857 ALA A C 1
ATOM 6907 O O . ALA A 1 857 ? 16.927 -31.615 91.869 1.00 36.12 857 ALA A O 1
ATOM 6908 N N . GLU A 1 858 ? 19.147 -31.839 91.634 1.00 36.41 858 GLU A N 1
ATOM 6909 C CA . GLU A 1 858 ? 19.227 -33.241 92.066 1.00 36.41 858 GLU A CA 1
ATOM 6910 C C . GLU A 1 858 ? 19.047 -33.408 93.590 1.00 36.41 858 GLU A C 1
ATOM 6912 O O . GLU A 1 858 ? 18.464 -34.391 94.053 1.00 36.41 858 GLU A O 1
ATOM 6917 N N . ILE A 1 859 ? 19.487 -32.422 94.383 1.00 39.53 859 ILE A N 1
ATOM 6918 C CA . ILE A 1 859 ? 19.311 -32.381 95.846 1.00 39.53 859 ILE A CA 1
ATOM 6919 C C . ILE A 1 859 ? 17.850 -32.072 96.225 1.00 39.53 859 ILE A C 1
ATOM 6921 O O . ILE A 1 859 ? 17.337 -32.657 97.178 1.00 39.53 859 ILE A O 1
ATOM 6925 N N . ILE A 1 860 ? 17.147 -31.236 95.451 1.00 39.50 860 ILE A N 1
ATOM 6926 C CA . ILE A 1 860 ? 15.712 -30.937 95.646 1.00 39.50 860 ILE A CA 1
ATOM 6927 C C . ILE A 1 860 ? 14.823 -32.139 95.269 1.00 39.50 860 ILE A C 1
ATOM 6929 O O . ILE A 1 860 ? 13.787 -32.361 95.892 1.00 39.50 860 ILE A O 1
ATOM 6933 N N . CYS A 1 861 ? 15.237 -32.967 94.304 1.00 36.78 861 CYS A N 1
ATOM 6934 C CA . CYS A 1 861 ? 14.490 -34.169 93.912 1.00 36.78 861 CYS A CA 1
ATOM 6935 C C . CYS A 1 861 ? 14.542 -35.315 94.940 1.00 36.78 861 CYS A C 1
ATOM 6937 O O . CYS A 1 861 ? 13.701 -36.214 94.876 1.00 36.78 861 CYS A O 1
ATOM 6939 N N . ASN A 1 862 ? 15.497 -35.300 95.879 1.00 36.94 862 ASN A N 1
ATOM 6940 C CA . ASN A 1 862 ? 15.772 -36.424 96.783 1.00 36.94 862 ASN A CA 1
ATOM 6941 C C . ASN A 1 862 ? 15.300 -36.232 98.243 1.00 36.94 862 ASN A C 1
ATOM 6943 O O . ASN A 1 862 ? 15.440 -37.156 99.044 1.00 36.94 862 ASN A O 1
ATOM 6947 N N . SER A 1 863 ? 14.692 -35.099 98.616 1.00 34.56 863 SER A N 1
ATOM 6948 C CA . SER A 1 863 ? 14.093 -34.898 99.949 1.00 34.56 863 SER A CA 1
ATOM 6949 C C . SER A 1 863 ? 12.582 -35.182 99.938 1.00 34.56 863 SER A C 1
ATOM 6951 O O . SER A 1 863 ? 11.738 -34.305 99.777 1.00 34.56 863 SER A O 1
ATOM 6953 N N . GLY A 1 864 ? 12.220 -36.457 100.097 1.00 34.06 864 GLY A N 1
ATOM 6954 C CA . GLY A 1 864 ? 10.825 -36.899 100.149 1.00 34.06 864 GLY A CA 1
ATOM 6955 C C . GLY A 1 864 ? 10.090 -36.495 101.434 1.00 34.06 864 GLY A C 1
ATOM 6956 O O . GLY A 1 864 ? 10.506 -36.887 102.520 1.00 34.06 864 GLY A O 1
ATOM 6957 N N . ASN A 1 865 ? 8.979 -35.758 101.298 1.00 29.98 865 ASN A N 1
ATOM 6958 C CA . ASN A 1 865 ? 7.704 -35.969 102.011 1.00 29.98 865 ASN A CA 1
ATOM 6959 C C . ASN A 1 865 ? 6.725 -34.810 101.757 1.00 29.98 865 ASN A C 1
ATOM 6961 O O . ASN A 1 865 ? 6.914 -33.737 102.315 1.00 29.98 865 ASN A O 1
ATOM 6965 N N . LEU A 1 866 ? 5.673 -35.054 100.964 1.00 32.62 866 LEU A N 1
ATOM 6966 C CA . LEU A 1 866 ? 4.270 -34.615 101.140 1.00 32.62 866 LEU A CA 1
ATOM 6967 C C . LEU A 1 866 ? 3.494 -34.903 99.838 1.00 32.62 866 LEU A C 1
ATOM 6969 O O . LEU A 1 866 ? 4.025 -34.788 98.736 1.00 32.62 866 LEU A O 1
ATOM 6973 N N . ALA A 1 867 ? 2.278 -35.422 99.984 1.00 30.98 867 ALA A N 1
ATOM 6974 C CA . ALA A 1 867 ? 1.662 -36.361 99.052 1.00 30.98 867 ALA A CA 1
ATOM 6975 C C . ALA A 1 867 ? 0.644 -35.734 98.072 1.00 30.98 867 ALA A C 1
ATOM 6977 O O . ALA A 1 867 ? -0.111 -34.847 98.449 1.00 30.98 867 ALA A O 1
ATOM 6978 N N . ILE A 1 868 ? 0.602 -36.337 96.871 1.00 38.22 868 ILE A N 1
ATOM 6979 C CA . ILE A 1 868 ? -0.490 -36.416 95.875 1.00 38.22 868 ILE A CA 1
ATOM 6980 C C . ILE A 1 868 ? -0.812 -35.119 95.101 1.00 38.22 868 ILE A C 1
ATOM 6982 O O . ILE A 1 868 ? -1.884 -34.552 95.230 1.00 38.22 868 ILE A O 1
ATOM 6986 N N . ASP A 1 869 ? 0.136 -34.696 94.254 1.00 40.59 869 ASP A N 1
ATOM 6987 C CA . ASP A 1 869 ? -0.125 -34.277 92.851 1.00 40.59 869 ASP A CA 1
ATOM 6988 C C . ASP A 1 869 ? 1.173 -34.288 91.998 1.00 40.59 869 ASP A C 1
ATOM 6990 O O . ASP A 1 869 ? 1.394 -33.556 91.033 1.00 40.59 869 ASP A O 1
ATOM 6994 N N . THR A 1 870 ? 2.107 -35.162 92.380 1.00 40.59 870 THR A N 1
ATOM 6995 C CA . THR A 1 870 ? 3.528 -35.135 92.001 1.00 40.59 870 THR A CA 1
ATOM 6996 C C . THR A 1 870 ? 3.893 -36.090 90.857 1.00 40.59 870 THR A C 1
ATOM 6998 O O . THR A 1 870 ? 5.046 -36.513 90.743 1.00 40.59 870 THR A O 1
ATOM 7001 N N . GLN A 1 871 ? 2.934 -36.410 89.979 1.00 34.09 871 GLN A N 1
ATOM 7002 C CA . GLN A 1 871 ? 3.181 -37.192 88.756 1.00 34.09 871 GLN A CA 1
ATOM 7003 C C . GLN A 1 871 ? 3.199 -36.316 87.485 1.00 34.09 871 GLN A C 1
ATOM 7005 O O . GLN A 1 871 ? 4.008 -36.574 86.597 1.00 34.09 871 GLN A O 1
ATOM 7010 N N . ASN A 1 872 ? 2.452 -35.202 87.447 1.00 35.75 872 ASN A N 1
ATOM 7011 C CA . ASN A 1 872 ? 2.465 -34.258 86.315 1.00 35.75 872 ASN A CA 1
ATOM 7012 C C . ASN A 1 872 ? 3.620 -33.239 86.370 1.00 35.75 872 ASN A C 1
ATOM 7014 O O . ASN A 1 872 ? 4.170 -32.866 85.334 1.00 35.75 872 ASN A O 1
ATOM 7018 N N . TYR A 1 873 ? 4.079 -32.855 87.567 1.00 37.03 873 TYR A N 1
ATOM 7019 C CA . TYR A 1 873 ? 5.206 -31.918 87.715 1.00 37.03 873 TYR A CA 1
ATOM 7020 C C . TYR A 1 873 ? 6.565 -32.546 87.327 1.00 37.03 873 TYR A C 1
ATOM 7022 O O . TYR A 1 873 ? 7.457 -31.857 86.834 1.00 37.03 873 TYR A O 1
ATOM 7030 N N . LYS A 1 874 ? 6.709 -33.877 87.467 1.00 35.03 874 LYS A N 1
ATOM 7031 C CA . LYS A 1 874 ? 7.915 -34.636 87.070 1.00 35.03 874 LYS A CA 1
ATOM 7032 C C . LYS A 1 874 ? 8.063 -34.815 85.551 1.00 35.03 874 LYS A C 1
ATOM 7034 O O . LYS A 1 874 ? 9.185 -34.958 85.077 1.00 35.03 874 LYS A O 1
ATOM 7039 N N . ILE A 1 875 ? 6.966 -34.773 84.790 1.00 35.00 875 ILE A N 1
ATOM 7040 C CA . ILE A 1 875 ? 6.979 -34.882 83.319 1.00 35.00 875 ILE A CA 1
ATOM 7041 C C . ILE A 1 875 ? 7.218 -33.506 82.676 1.00 35.00 875 ILE A C 1
ATOM 7043 O O . ILE A 1 875 ? 7.972 -33.401 81.710 1.00 35.00 875 ILE A O 1
ATOM 7047 N N . SER A 1 876 ? 6.671 -32.436 83.264 1.00 35.81 876 SER A N 1
ATOM 7048 C CA . SER A 1 876 ? 6.861 -31.061 82.779 1.00 35.81 876 SER A CA 1
ATOM 7049 C C . SER A 1 876 ? 8.328 -30.602 82.851 1.00 35.81 876 SER A C 1
ATOM 7051 O O . SER A 1 876 ? 8.882 -30.159 81.842 1.00 35.81 876 SER A O 1
ATOM 7053 N N . ALA A 1 877 ? 9.009 -30.830 83.984 1.00 35.22 877 ALA A N 1
ATOM 7054 C CA . ALA A 1 877 ? 10.408 -30.428 84.172 1.00 35.22 877 ALA A CA 1
ATOM 7055 C C . ALA A 1 877 ? 11.400 -31.191 83.262 1.00 35.22 877 ALA A C 1
ATOM 7057 O O . ALA A 1 877 ? 12.378 -30.613 82.788 1.00 35.22 877 ALA A O 1
ATOM 7058 N N . PHE A 1 878 ? 11.130 -32.467 82.953 1.00 32.62 878 PHE A N 1
ATOM 7059 C CA . PHE A 1 878 ? 11.932 -33.247 81.997 1.00 32.62 878 PHE A CA 1
ATOM 7060 C C . PHE A 1 878 ? 11.653 -32.840 80.535 1.00 32.62 878 PHE A C 1
ATOM 7062 O O . PHE A 1 878 ? 12.553 -32.890 79.697 1.00 32.62 878 PHE A O 1
ATOM 7069 N N . SER A 1 879 ? 10.433 -32.375 80.228 1.00 33.81 879 SER A N 1
ATOM 7070 C CA . SER A 1 879 ? 10.067 -31.882 78.892 1.00 33.81 879 SER A CA 1
ATOM 7071 C C . SER A 1 879 ? 10.669 -30.505 78.572 1.00 33.81 879 SER A C 1
ATOM 7073 O O . SER A 1 879 ? 11.138 -30.292 77.453 1.00 33.81 879 SER A O 1
ATOM 7075 N N . GLN A 1 880 ? 10.767 -29.605 79.559 1.00 36.56 880 GLN A N 1
ATOM 7076 C CA . GLN A 1 880 ? 11.421 -28.301 79.385 1.00 36.56 880 GLN A CA 1
ATOM 7077 C C . GLN A 1 880 ? 12.944 -28.431 79.208 1.00 36.56 880 GLN A C 1
ATOM 7079 O O . GLN A 1 880 ? 13.536 -27.684 78.430 1.00 36.56 880 GLN A O 1
ATOM 7084 N N . ALA A 1 881 ? 13.584 -29.423 79.837 1.00 32.88 881 ALA A N 1
ATOM 7085 C CA . ALA A 1 881 ? 15.010 -29.697 79.639 1.00 32.88 881 ALA A CA 1
ATOM 7086 C C . ALA A 1 881 ? 15.339 -30.253 78.232 1.00 32.88 881 ALA A C 1
ATOM 7088 O O . ALA A 1 881 ? 16.395 -29.931 77.684 1.00 32.88 881 ALA A O 1
ATOM 7089 N N . LEU A 1 882 ? 14.431 -31.026 77.615 1.00 32.25 882 LEU A N 1
ATOM 7090 C CA . LEU A 1 882 ? 14.582 -31.532 76.238 1.00 32.25 882 LEU A CA 1
ATOM 7091 C C . LEU A 1 882 ? 14.273 -30.478 75.157 1.00 32.25 882 LEU A C 1
ATOM 7093 O O . LEU A 1 882 ? 14.812 -30.555 74.053 1.00 32.25 882 LEU A O 1
ATOM 7097 N N . GLN A 1 883 ? 13.433 -29.480 75.448 1.00 35.41 883 GLN A N 1
ATOM 7098 C CA . GLN A 1 883 ? 13.111 -28.404 74.497 1.00 35.41 883 GLN A CA 1
ATOM 7099 C C . GLN A 1 883 ? 14.211 -27.334 74.373 1.00 35.41 883 GLN A C 1
ATOM 7101 O O . GLN A 1 883 ? 14.284 -26.644 73.358 1.00 35.41 883 GLN A O 1
ATOM 7106 N N . LEU A 1 884 ? 15.109 -27.217 75.357 1.00 34.88 884 LEU A N 1
ATOM 7107 C CA . LEU A 1 884 ? 16.237 -26.271 75.330 1.00 34.88 884 LEU A CA 1
ATOM 7108 C C . LEU A 1 884 ? 17.437 -26.764 74.495 1.00 34.88 884 LEU A C 1
ATOM 7110 O O . LEU A 1 884 ? 18.310 -25.975 74.129 1.00 34.88 884 LEU A O 1
ATOM 7114 N N . THR A 1 885 ? 17.490 -28.050 74.140 1.00 31.14 885 THR A N 1
ATOM 7115 C CA . THR A 1 885 ? 18.632 -28.672 73.444 1.00 31.14 885 THR A CA 1
ATOM 7116 C C . THR A 1 885 ? 18.799 -28.239 71.967 1.00 31.14 885 THR A C 1
ATOM 7118 O O . THR A 1 885 ? 19.931 -27.967 71.557 1.00 31.14 885 THR A O 1
ATOM 7121 N N . PRO A 1 886 ? 17.733 -28.070 71.153 1.00 33.41 886 PRO A N 1
ATOM 7122 C CA . PRO A 1 886 ? 17.845 -27.578 69.771 1.00 33.41 886 PRO A CA 1
ATOM 7123 C C . PRO A 1 886 ? 18.188 -26.083 69.688 1.00 33.41 886 PRO A C 1
ATOM 7125 O O . PRO A 1 886 ? 18.861 -25.645 68.755 1.00 33.41 886 PRO A O 1
ATOM 7128 N N . MET A 1 887 ? 17.757 -25.298 70.681 1.00 34.38 887 MET A N 1
ATOM 7129 C CA . MET A 1 887 ? 17.966 -23.846 70.736 1.00 34.38 887 MET A CA 1
ATOM 7130 C C . MET A 1 887 ? 19.416 -23.493 71.111 1.00 34.38 887 MET A C 1
ATOM 7132 O O . MET A 1 887 ? 20.012 -22.582 70.538 1.00 34.38 887 MET A O 1
ATOM 7136 N N . ILE A 1 888 ? 20.032 -24.282 72.000 1.00 34.81 888 ILE A N 1
ATOM 7137 C CA . ILE A 1 888 ? 21.470 -24.201 72.304 1.00 34.81 888 ILE A CA 1
ATOM 7138 C C . ILE A 1 888 ? 22.304 -24.679 71.099 1.00 34.81 888 ILE A C 1
ATOM 7140 O O . ILE A 1 888 ? 23.333 -24.079 70.784 1.00 34.81 888 ILE A O 1
ATOM 7144 N N . GLY A 1 889 ? 21.831 -25.694 70.362 1.00 31.86 889 GLY A N 1
ATOM 7145 C CA . GLY A 1 889 ? 22.437 -26.152 69.105 1.00 31.86 889 GLY A CA 1
ATOM 7146 C C . GLY A 1 889 ? 22.396 -25.111 67.978 1.00 31.86 889 GLY A C 1
ATOM 7147 O O . GLY A 1 889 ? 23.392 -24.935 67.274 1.00 31.86 889 GLY A O 1
ATOM 7148 N N . SER A 1 890 ? 21.299 -24.360 67.836 1.00 33.66 890 SER A N 1
ATOM 7149 C CA . SER A 1 890 ? 21.186 -23.286 66.838 1.00 33.66 890 SER A CA 1
ATOM 7150 C C . SER A 1 890 ? 22.007 -22.045 67.212 1.00 33.66 890 SER A C 1
ATOM 7152 O O . SER A 1 890 ? 22.618 -21.432 66.334 1.00 33.66 890 SER A O 1
ATOM 7154 N N . MET A 1 891 ? 22.113 -21.714 68.506 1.00 33.28 891 MET A N 1
ATOM 7155 C CA . MET A 1 891 ? 23.012 -20.666 69.006 1.00 33.28 891 MET A CA 1
ATOM 7156 C C . MET A 1 891 ? 24.484 -21.016 68.771 1.00 33.28 891 MET A C 1
ATOM 7158 O O . MET A 1 891 ? 25.225 -20.189 68.240 1.00 33.28 891 MET A O 1
ATOM 7162 N N . LEU A 1 892 ? 24.906 -22.244 69.088 1.00 34.69 892 LEU A N 1
ATOM 7163 C CA . LEU A 1 892 ? 26.264 -22.716 68.807 1.00 34.69 892 LEU A CA 1
ATOM 7164 C C . LEU A 1 892 ? 26.539 -22.739 67.296 1.00 34.69 892 LEU A C 1
ATOM 7166 O O . LEU A 1 892 ? 27.568 -22.223 66.871 1.00 34.69 892 LEU A O 1
ATOM 7170 N N . SER A 1 893 ? 25.604 -23.219 66.469 1.00 33.41 893 SER A N 1
ATOM 7171 C CA . SER A 1 893 ? 25.712 -23.198 64.999 1.00 33.41 893 SER A CA 1
ATOM 7172 C C . SER A 1 893 ? 25.840 -21.780 64.430 1.00 33.41 893 SER A C 1
ATOM 7174 O O . SER A 1 893 ? 26.649 -21.549 63.534 1.00 33.41 893 SER A O 1
ATOM 7176 N N . ASN A 1 894 ? 25.093 -20.807 64.961 1.00 35.50 894 ASN A N 1
ATOM 7177 C CA . ASN A 1 894 ? 25.189 -19.407 64.541 1.00 35.50 894 ASN A CA 1
ATOM 7178 C C . ASN A 1 894 ? 26.502 -18.752 64.981 1.00 35.50 894 ASN A C 1
ATOM 7180 O O . ASN A 1 894 ? 27.068 -17.970 64.219 1.00 35.50 894 ASN A O 1
ATOM 7184 N N . VAL A 1 895 ? 27.018 -19.087 66.168 1.00 35.59 895 VAL A N 1
ATOM 7185 C CA . VAL A 1 895 ? 28.332 -18.622 66.643 1.00 35.59 895 VAL A CA 1
ATOM 7186 C C . VAL A 1 895 ? 29.464 -19.254 65.825 1.00 35.59 895 VAL A C 1
ATOM 7188 O O . VAL A 1 895 ? 30.380 -18.540 65.425 1.00 35.59 895 VAL A O 1
ATOM 7191 N N . PHE A 1 896 ? 29.379 -20.545 65.484 1.00 35.53 896 PHE A N 1
ATOM 7192 C CA . PHE A 1 896 ? 30.330 -21.221 64.592 1.00 35.53 896 PHE A CA 1
ATOM 7193 C C . PHE A 1 896 ? 30.253 -20.700 63.147 1.00 35.53 896 PHE A C 1
ATOM 7195 O O . PHE A 1 896 ? 31.296 -20.504 62.527 1.00 35.53 896 PHE A O 1
ATOM 7202 N N . SER A 1 897 ? 29.057 -20.390 62.633 1.00 35.03 897 SER A N 1
ATOM 7203 C CA . SER A 1 897 ? 28.847 -19.776 61.311 1.00 35.03 897 SER A CA 1
ATOM 7204 C C . SER A 1 897 ? 29.422 -18.360 61.244 1.00 35.03 897 SER A C 1
ATOM 7206 O O . SER A 1 897 ? 30.148 -18.042 60.306 1.00 35.03 897 SER A O 1
ATOM 7208 N N . LYS A 1 898 ? 29.185 -17.521 62.265 1.00 36.94 898 LYS A N 1
ATOM 7209 C CA . LYS A 1 898 ? 29.759 -16.165 62.336 1.00 36.94 898 LYS A CA 1
ATOM 7210 C C . LYS A 1 898 ? 31.265 -16.181 62.581 1.00 36.94 898 LYS A C 1
ATOM 7212 O O . LYS A 1 898 ? 31.979 -15.376 61.992 1.00 36.94 898 LYS A O 1
ATOM 7217 N N . ALA A 1 899 ? 31.776 -17.112 63.388 1.00 33.84 899 ALA A N 1
ATOM 7218 C CA . ALA A 1 899 ? 33.214 -17.311 63.545 1.00 33.84 899 ALA A CA 1
ATOM 7219 C C . ALA A 1 899 ? 33.860 -17.769 62.224 1.00 33.84 899 ALA A C 1
ATOM 7221 O O . ALA A 1 899 ? 34.908 -17.246 61.857 1.00 33.84 899 ALA A O 1
ATOM 7222 N N . ALA A 1 900 ? 33.221 -18.661 61.460 1.00 33.66 900 ALA A N 1
ATOM 7223 C CA . ALA A 1 900 ? 33.686 -19.096 60.141 1.00 33.66 900 ALA A CA 1
ATOM 7224 C C . ALA A 1 900 ? 33.603 -17.985 59.071 1.00 33.66 900 ALA A C 1
ATOM 7226 O O . ALA A 1 900 ? 34.524 -17.858 58.263 1.00 33.66 900 ALA A O 1
ATOM 7227 N N . GLU A 1 901 ? 32.569 -17.136 59.084 1.00 35.34 901 GLU A N 1
ATOM 7228 C CA . GLU A 1 901 ? 32.426 -15.952 58.214 1.00 35.34 901 GLU A CA 1
ATOM 7229 C C . GLU A 1 901 ? 33.452 -14.857 58.536 1.00 35.34 901 GLU A C 1
ATOM 7231 O O . GLU A 1 901 ? 34.050 -14.280 57.631 1.00 35.34 901 GLU A O 1
ATOM 7236 N N . VAL A 1 902 ? 33.724 -14.595 59.817 1.00 35.25 902 VAL A N 1
ATOM 7237 C CA . VAL A 1 902 ? 34.729 -13.606 60.239 1.00 35.25 902 VAL A CA 1
ATOM 7238 C C . VAL A 1 902 ? 36.143 -14.117 59.963 1.00 35.25 902 VAL A C 1
ATOM 7240 O O . VAL A 1 902 ? 36.979 -13.363 59.463 1.00 35.25 902 VAL A O 1
ATOM 7243 N N . ILE A 1 903 ? 36.415 -15.404 60.204 1.00 34.31 903 ILE A N 1
ATOM 7244 C CA . ILE A 1 903 ? 37.706 -16.025 59.883 1.00 34.31 903 ILE A CA 1
ATOM 7245 C C . ILE A 1 903 ? 37.917 -16.053 58.363 1.00 34.31 903 ILE A C 1
ATOM 7247 O O . ILE A 1 903 ? 38.990 -15.664 57.911 1.00 34.31 903 ILE A O 1
ATOM 7251 N N . SER A 1 904 ? 36.911 -16.409 57.556 1.00 33.72 904 SER A N 1
ATOM 7252 C CA . SER A 1 904 ? 37.016 -16.408 56.086 1.00 33.72 904 SER A CA 1
ATOM 7253 C C . SER A 1 904 ? 37.123 -14.997 55.496 1.00 33.72 904 SER A C 1
ATOM 7255 O O . SER A 1 904 ? 37.998 -14.764 54.663 1.00 33.72 904 SER A O 1
ATOM 7257 N N . ALA A 1 905 ? 36.356 -14.016 55.982 1.00 35.69 905 ALA A N 1
ATOM 7258 C CA . ALA A 1 905 ? 36.460 -12.619 55.554 1.00 35.69 905 ALA A CA 1
ATOM 7259 C C . ALA A 1 905 ? 37.810 -11.986 55.937 1.00 35.69 905 ALA A C 1
ATOM 7261 O O . ALA A 1 905 ? 38.404 -11.263 55.134 1.00 35.69 905 ALA A O 1
ATOM 7262 N N . HIS A 1 906 ? 38.351 -12.285 57.123 1.00 36.22 906 HIS A N 1
ATOM 7263 C CA . HIS A 1 906 ? 39.663 -11.788 57.554 1.00 36.22 906 HIS A CA 1
ATOM 7264 C C . HIS A 1 906 ? 40.820 -12.483 56.807 1.00 36.22 906 HIS A C 1
ATOM 7266 O O . HIS A 1 906 ? 41.814 -11.837 56.463 1.00 36.22 906 HIS A O 1
ATOM 7272 N N . TYR A 1 907 ? 40.681 -13.773 56.478 1.00 36.22 907 TYR A N 1
ATOM 7273 C CA . TYR A 1 907 ? 41.665 -14.542 55.704 1.00 36.22 907 TYR A CA 1
ATOM 7274 C C . TYR A 1 907 ? 41.686 -14.134 54.220 1.00 36.22 907 TYR A C 1
ATOM 7276 O O . TYR A 1 907 ? 42.766 -13.923 53.663 1.00 36.22 907 TYR A O 1
ATOM 7284 N N . ILE A 1 908 ? 40.516 -13.913 53.604 1.00 36.94 908 ILE A N 1
ATOM 7285 C CA . ILE A 1 908 ? 40.369 -13.414 52.225 1.00 36.94 908 ILE A CA 1
ATOM 7286 C C . ILE A 1 908 ? 40.912 -11.984 52.113 1.00 36.94 908 ILE A C 1
ATOM 7288 O O . ILE A 1 908 ? 41.685 -11.699 51.202 1.00 36.94 908 ILE A O 1
ATOM 7292 N N . LYS A 1 909 ? 40.621 -11.099 53.075 1.00 37.19 909 LYS A N 1
ATOM 7293 C CA . LYS A 1 909 ? 41.124 -9.711 53.079 1.00 37.19 909 LYS A CA 1
ATOM 7294 C C . LYS A 1 909 ? 42.647 -9.642 53.280 1.00 37.19 909 LYS A C 1
ATOM 7296 O O . LYS A 1 909 ? 43.317 -8.852 52.618 1.00 37.19 909 LYS A O 1
ATOM 7301 N N . LYS A 1 910 ? 43.226 -10.510 54.122 1.00 38.97 910 LYS A N 1
ATOM 7302 C CA . LYS A 1 910 ? 44.681 -10.573 54.378 1.00 38.97 910 LYS A CA 1
ATOM 7303 C C . LYS A 1 910 ? 45.475 -11.211 53.228 1.00 38.97 910 LYS A C 1
ATOM 7305 O O . LYS A 1 910 ? 46.609 -10.798 52.983 1.00 38.97 910 LYS A O 1
ATOM 7310 N N . HIS A 1 911 ? 44.899 -12.172 52.501 1.00 39.94 911 HIS A N 1
ATOM 7311 C CA . HIS A 1 911 ? 45.550 -12.804 51.346 1.00 39.94 911 HIS A CA 1
ATOM 7312 C C . HIS A 1 911 ? 45.296 -12.077 50.017 1.00 39.94 911 HIS A C 1
ATOM 7314 O O . HIS A 1 911 ? 46.224 -12.008 49.215 1.00 39.94 911 HIS A O 1
ATOM 7320 N N . ALA A 1 912 ? 44.139 -11.436 49.814 1.00 38.91 912 ALA A N 1
ATOM 7321 C CA . ALA A 1 912 ? 43.877 -10.583 48.649 1.00 38.91 912 ALA A CA 1
ATOM 7322 C C . ALA A 1 912 ? 44.805 -9.358 48.617 1.00 38.91 912 ALA A C 1
ATOM 7324 O O . ALA A 1 912 ? 45.372 -9.046 47.575 1.00 38.91 912 ALA A O 1
ATOM 7325 N N . VAL A 1 913 ? 45.073 -8.724 49.767 1.00 41.44 913 VAL A N 1
ATOM 7326 C CA . VAL A 1 913 ? 46.056 -7.627 49.871 1.00 41.44 913 VAL A CA 1
ATOM 7327 C C . VAL A 1 913 ? 47.485 -8.118 49.588 1.00 41.44 913 VAL A C 1
ATOM 7329 O O . VAL A 1 913 ? 48.269 -7.415 48.955 1.00 41.44 913 VAL A O 1
ATOM 7332 N N . LYS A 1 914 ? 47.831 -9.352 49.981 1.00 39.84 914 LYS A N 1
ATOM 7333 C CA . LYS A 1 914 ? 49.138 -9.964 49.676 1.00 39.84 914 LYS A CA 1
ATOM 7334 C C . LYS A 1 914 ? 49.288 -10.328 48.191 1.00 39.84 914 LYS A C 1
ATOM 7336 O O . LYS A 1 914 ? 50.375 -10.140 47.650 1.00 39.84 914 LYS A O 1
ATOM 7341 N N . LEU A 1 915 ? 48.210 -10.782 47.544 1.00 37.88 915 LEU A N 1
ATOM 7342 C CA . LEU A 1 915 ? 48.126 -11.125 46.116 1.00 37.88 915 LEU A CA 1
ATOM 7343 C C . LEU A 1 915 ? 48.171 -9.867 45.221 1.00 37.88 915 LEU A C 1
ATOM 7345 O O . LEU A 1 915 ? 48.910 -9.816 44.243 1.00 37.88 915 LEU A O 1
ATOM 7349 N N . ILE A 1 916 ? 47.470 -8.796 45.616 1.00 43.19 916 ILE A N 1
ATOM 7350 C CA . ILE A 1 916 ? 47.495 -7.477 44.950 1.00 43.19 916 ILE A CA 1
ATOM 7351 C C . ILE A 1 916 ? 48.882 -6.819 45.060 1.00 43.19 916 ILE A C 1
ATOM 7353 O O . ILE A 1 916 ? 49.315 -6.119 44.147 1.00 43.19 916 ILE A O 1
ATOM 7357 N N . ASN A 1 917 ? 49.612 -7.070 46.151 1.00 42.69 917 ASN A N 1
ATOM 7358 C CA . ASN A 1 917 ? 50.979 -6.574 46.338 1.00 42.69 917 ASN A CA 1
ATOM 7359 C C . ASN A 1 917 ? 52.044 -7.385 45.579 1.00 42.69 917 ASN A C 1
ATOM 7361 O O . ASN A 1 917 ? 53.152 -6.884 45.408 1.00 42.69 917 ASN A O 1
ATOM 7365 N N . THR A 1 918 ? 51.732 -8.601 45.115 1.00 40.34 918 THR A N 1
ATOM 7366 C CA . THR A 1 918 ? 52.660 -9.463 44.354 1.00 40.34 918 THR A CA 1
ATOM 7367 C C . THR A 1 918 ? 52.471 -9.383 42.835 1.00 40.34 918 THR A C 1
ATOM 7369 O O . THR A 1 918 ? 53.392 -9.736 42.108 1.00 40.34 918 THR A O 1
ATOM 7372 N N . LEU A 1 919 ? 51.338 -8.864 42.340 1.00 37.94 919 LEU A N 1
ATOM 7373 C CA . LEU A 1 919 ? 50.997 -8.820 40.906 1.00 37.94 919 LEU A CA 1
ATOM 7374 C C . LEU A 1 919 ? 51.491 -7.578 40.129 1.00 37.94 919 LEU A C 1
ATOM 7376 O O . LEU A 1 919 ? 51.177 -7.445 38.952 1.00 37.94 919 LEU A O 1
ATOM 7380 N N . GLY A 1 920 ? 52.269 -6.674 40.740 1.00 42.88 920 GLY A N 1
ATOM 7381 C CA . GLY A 1 920 ? 52.983 -5.603 40.015 1.00 42.88 920 GLY A CA 1
ATOM 7382 C C . GLY A 1 920 ? 52.115 -4.657 39.163 1.00 42.88 920 GLY A C 1
ATOM 7383 O O . GLY A 1 920 ? 52.593 -4.131 38.163 1.00 42.88 920 GLY A O 1
ATOM 7384 N N . LEU A 1 921 ? 50.843 -4.457 39.522 1.00 40.97 921 LEU A N 1
ATOM 7385 C CA . LEU A 1 921 ? 49.898 -3.632 38.759 1.00 40.97 921 LEU A CA 1
ATOM 7386 C C . LEU A 1 921 ? 50.132 -2.127 38.987 1.00 40.97 921 LEU A C 1
ATOM 7388 O O . LEU A 1 921 ? 50.386 -1.693 40.114 1.00 40.97 921 LEU A O 1
ATOM 7392 N N . ASN A 1 922 ? 50.005 -1.333 37.916 1.00 41.81 922 ASN A N 1
ATOM 7393 C CA . ASN A 1 922 ? 50.224 0.118 37.941 1.00 41.81 922 ASN A CA 1
ATOM 7394 C C . ASN A 1 922 ? 49.227 0.851 38.877 1.00 41.81 922 ASN A C 1
ATOM 7396 O O . ASN A 1 922 ? 48.091 0.388 39.034 1.00 41.81 922 ASN A O 1
ATOM 7400 N N . PRO A 1 923 ? 49.614 1.995 39.485 1.00 43.72 923 PRO A N 1
ATOM 7401 C CA . PRO A 1 923 ? 48.886 2.631 40.594 1.00 43.72 923 PRO A CA 1
ATOM 7402 C C . PRO A 1 923 ? 47.409 2.938 40.312 1.00 43.72 923 PRO A C 1
ATOM 7404 O O . PRO A 1 923 ? 46.561 2.621 41.142 1.00 43.72 923 PRO A O 1
ATOM 7407 N N . ASP A 1 924 ? 47.081 3.435 39.117 1.00 41.91 924 ASP A N 1
ATOM 7408 C CA . ASP A 1 924 ? 45.704 3.817 38.759 1.00 41.91 924 ASP A CA 1
ATOM 7409 C C . ASP A 1 924 ? 44.761 2.610 38.590 1.00 41.91 924 ASP A C 1
ATOM 7411 O O . ASP A 1 924 ? 43.560 2.691 38.863 1.00 41.91 924 ASP A O 1
ATOM 7415 N N . ALA A 1 925 ? 45.292 1.448 38.192 1.00 43.16 925 ALA A N 1
ATOM 7416 C CA . ALA A 1 925 ? 44.527 0.199 38.148 1.00 43.16 925 ALA A CA 1
ATOM 7417 C C . ALA A 1 925 ? 44.330 -0.381 39.559 1.00 43.16 925 ALA A C 1
ATOM 7419 O O . ALA A 1 925 ? 43.278 -0.941 39.871 1.00 43.16 925 ALA A O 1
ATOM 7420 N N . ARG A 1 926 ? 45.323 -0.196 40.436 1.00 43.62 926 ARG A N 1
ATOM 7421 C CA . ARG A 1 926 ? 45.289 -0.603 41.846 1.00 43.62 926 ARG A CA 1
ATOM 7422 C C . ARG A 1 926 ? 44.243 0.192 42.630 1.00 43.62 926 ARG A C 1
ATOM 7424 O O . ARG A 1 926 ? 43.497 -0.391 43.411 1.00 43.62 926 ARG A O 1
ATOM 7431 N N . GLU A 1 927 ? 44.140 1.493 42.375 1.00 44.28 927 GLU A N 1
ATOM 7432 C CA . GLU A 1 927 ? 43.173 2.372 43.036 1.00 44.28 927 GLU A CA 1
ATOM 7433 C C . GLU A 1 927 ? 41.735 2.143 42.539 1.00 44.28 927 GLU A C 1
ATOM 7435 O O . GLU A 1 927 ? 40.807 2.115 43.346 1.00 44.28 927 GLU A O 1
ATOM 7440 N N . ASN A 1 928 ? 41.542 1.853 41.246 1.00 43.19 928 ASN A N 1
ATOM 7441 C CA . ASN A 1 928 ? 40.226 1.507 40.693 1.00 43.19 928 ASN A CA 1
ATOM 7442 C C . ASN A 1 928 ? 39.693 0.146 41.171 1.00 43.19 928 ASN A C 1
ATOM 7444 O O . ASN A 1 928 ? 38.490 0.006 41.403 1.00 43.19 928 ASN A O 1
ATOM 7448 N N . VAL A 1 929 ? 40.563 -0.853 41.355 1.00 41.81 929 VAL A N 1
ATOM 7449 C CA . VAL A 1 929 ? 40.166 -2.156 41.917 1.00 41.81 929 VAL A CA 1
ATOM 7450 C C . VAL A 1 929 ? 39.808 -2.013 43.395 1.00 41.81 929 VAL A C 1
ATOM 7452 O O . VAL A 1 929 ? 38.759 -2.504 43.802 1.00 41.81 929 VAL A O 1
ATOM 7455 N N . ILE A 1 930 ? 40.605 -1.267 44.171 1.00 46.53 930 ILE A N 1
ATOM 7456 C CA . ILE A 1 930 ? 40.334 -0.995 45.592 1.00 46.53 930 ILE A CA 1
ATOM 7457 C C . ILE A 1 930 ? 39.025 -0.202 45.766 1.00 46.53 930 ILE A C 1
ATOM 7459 O O . ILE A 1 930 ? 38.217 -0.572 46.622 1.00 46.53 930 ILE A O 1
ATOM 7463 N N . LYS A 1 931 ? 38.758 0.808 44.921 1.00 40.84 931 LYS A N 1
ATOM 7464 C CA . LYS A 1 931 ? 37.495 1.574 44.925 1.00 40.84 931 LYS A CA 1
ATOM 7465 C C . LYS A 1 931 ? 36.275 0.725 44.556 1.00 40.84 931 LYS A C 1
ATOM 7467 O O . LYS A 1 931 ? 35.286 0.759 45.283 1.00 40.84 931 LYS A O 1
ATOM 7472 N N . ARG A 1 932 ? 36.347 -0.122 43.521 1.00 39.56 932 ARG A N 1
ATOM 7473 C CA . ARG A 1 932 ? 35.225 -1.014 43.150 1.00 39.56 932 ARG A CA 1
ATOM 7474 C C . ARG A 1 932 ? 34.934 -2.106 44.190 1.00 39.56 932 ARG A C 1
ATOM 7476 O O . ARG A 1 932 ? 33.778 -2.490 44.351 1.00 39.56 932 ARG A O 1
ATOM 7483 N N . THR A 1 933 ? 35.934 -2.569 44.946 1.00 39.00 933 THR A N 1
ATOM 7484 C CA . THR A 1 933 ? 35.709 -3.462 46.105 1.00 39.00 933 THR A CA 1
ATOM 7485 C C . THR A 1 933 ? 35.183 -2.753 47.356 1.00 39.00 933 THR A C 1
ATOM 7487 O O . THR A 1 933 ? 34.681 -3.424 48.252 1.00 39.00 933 THR A O 1
ATOM 7490 N N . ALA A 1 934 ? 35.278 -1.423 47.443 1.00 36.88 934 ALA A N 1
ATOM 7491 C CA . ALA A 1 934 ? 34.749 -0.647 48.567 1.00 36.88 934 ALA A CA 1
ATOM 7492 C C . ALA A 1 934 ? 33.301 -0.163 48.340 1.00 36.88 934 ALA A C 1
ATOM 7494 O O . ALA A 1 934 ? 32.573 0.037 49.307 1.00 36.88 934 ALA A O 1
ATOM 7495 N N . GLU A 1 935 ? 32.857 -0.030 47.085 1.00 35.22 935 GLU A N 1
ATOM 7496 C CA . GLU A 1 935 ? 31.512 0.460 46.723 1.00 35.22 935 GLU A CA 1
ATOM 7497 C C . GLU A 1 935 ? 30.437 -0.641 46.573 1.00 35.22 935 GLU A C 1
ATOM 7499 O O . GLU A 1 935 ? 29.312 -0.370 46.167 1.00 35.22 935 GLU A O 1
ATOM 7504 N N . THR A 1 936 ? 30.724 -1.893 46.940 1.00 33.78 936 THR A N 1
ATOM 7505 C CA . THR A 1 936 ? 29.797 -3.036 46.788 1.00 33.78 936 THR A CA 1
ATOM 7506 C C . THR A 1 936 ? 29.197 -3.522 48.115 1.00 33.78 936 THR A C 1
ATOM 7508 O O . THR A 1 936 ? 29.212 -4.710 48.423 1.00 33.78 936 THR A O 1
ATOM 7511 N N . SER A 1 937 ? 28.601 -2.617 48.900 1.00 31.61 937 SER A N 1
ATOM 7512 C CA . SER A 1 937 ? 27.656 -2.979 49.979 1.00 31.61 937 SER A CA 1
ATOM 7513 C C . SER A 1 937 ? 26.177 -2.850 49.570 1.00 31.61 937 SER A C 1
ATOM 7515 O O . SER A 1 937 ? 25.291 -3.252 50.322 1.00 31.61 937 SER A O 1
ATOM 7517 N N . THR A 1 938 ? 25.886 -2.392 48.346 1.00 34.19 938 THR A N 1
ATOM 7518 C CA . THR A 1 938 ? 24.525 -2.260 47.783 1.00 34.19 938 THR A CA 1
ATOM 7519 C C . THR A 1 938 ? 24.315 -3.108 46.522 1.00 34.19 938 THR A C 1
ATOM 7521 O O . THR A 1 938 ? 23.859 -2.626 45.489 1.00 34.19 938 THR A O 1
ATOM 7524 N N . LEU A 1 939 ? 24.606 -4.412 46.604 1.00 28.55 939 LEU A N 1
ATOM 7525 C CA . LEU A 1 939 ? 24.378 -5.361 45.501 1.00 28.55 939 LEU A CA 1
ATOM 7526 C C . LEU A 1 939 ? 23.799 -6.701 45.984 1.00 28.55 939 LEU A C 1
ATOM 7528 O O . LEU A 1 939 ? 24.281 -7.779 45.655 1.00 28.55 939 LEU A O 1
ATOM 7532 N N . ARG A 1 940 ? 22.692 -6.633 46.740 1.00 31.64 940 ARG A N 1
ATOM 7533 C CA . ARG A 1 940 ? 21.864 -7.808 47.078 1.00 31.64 940 ARG A CA 1
ATOM 7534 C C . ARG A 1 940 ? 20.968 -8.281 45.923 1.00 31.64 940 ARG A C 1
ATOM 7536 O O . ARG A 1 940 ? 20.147 -9.155 46.138 1.00 31.64 940 ARG A O 1
ATOM 7543 N N . ASN A 1 941 ? 21.125 -7.740 44.712 1.00 29.52 941 ASN A N 1
ATOM 7544 C CA . ASN A 1 941 ? 20.444 -8.213 43.507 1.00 29.52 941 ASN A CA 1
ATOM 7545 C C . ASN A 1 941 ? 21.299 -7.941 42.258 1.00 29.52 941 ASN A C 1
ATOM 7547 O O . ASN A 1 941 ? 21.588 -6.785 41.967 1.00 29.52 941 ASN A O 1
ATOM 7551 N N . ARG A 1 942 ? 21.589 -9.012 41.498 1.00 25.16 942 ARG A N 1
ATOM 7552 C CA . ARG A 1 942 ? 22.315 -9.111 40.206 1.00 25.16 942 ARG A CA 1
ATOM 7553 C C . ARG A 1 942 ? 23.831 -9.321 40.272 1.00 25.16 942 ARG A C 1
ATOM 7555 O O . ARG A 1 942 ? 24.560 -8.351 40.173 1.00 25.16 942 ARG A O 1
ATOM 7562 N N . ILE A 1 943 ? 24.278 -10.579 40.179 1.00 25.58 943 ILE A N 1
ATOM 7563 C CA . ILE A 1 943 ? 25.253 -10.993 39.146 1.00 25.58 943 ILE A CA 1
ATOM 7564 C C . ILE A 1 943 ? 24.874 -12.407 38.667 1.00 25.58 943 ILE A C 1
ATOM 7566 O O . ILE A 1 943 ? 25.127 -13.401 39.341 1.00 25.58 943 ILE A O 1
ATOM 7570 N N . LYS A 1 944 ? 24.253 -12.483 37.482 1.00 24.39 944 LYS A N 1
ATOM 7571 C CA . LYS A 1 944 ? 24.455 -13.606 36.559 1.00 24.39 944 LYS A CA 1
ATOM 7572 C C . LYS A 1 944 ? 25.866 -13.435 35.988 1.00 24.39 944 LYS A C 1
ATOM 7574 O O . LYS A 1 944 ? 26.171 -12.343 35.529 1.00 24.39 944 LYS A O 1
ATOM 7579 N N . ILE A 1 945 ? 26.662 -14.499 36.073 1.00 24.98 945 ILE A N 1
ATOM 7580 C CA . ILE A 1 945 ? 27.713 -14.939 35.138 1.00 24.98 945 ILE A CA 1
ATOM 7581 C C . ILE A 1 945 ? 28.449 -13.815 34.383 1.00 24.98 945 ILE A C 1
ATOM 7583 O O . ILE A 1 945 ? 27.912 -13.246 33.437 1.00 24.98 945 ILE A O 1
ATOM 7587 N N . CYS A 1 946 ? 29.722 -13.609 34.727 1.00 24.33 946 CYS A N 1
ATOM 7588 C CA . CYS A 1 946 ? 30.740 -13.223 33.750 1.00 24.33 946 CYS A CA 1
ATOM 7589 C C . CYS A 1 946 ? 31.863 -14.263 33.794 1.00 24.33 946 CYS A C 1
ATOM 7591 O O . CYS A 1 946 ? 32.411 -14.547 34.861 1.00 24.33 946 CYS A O 1
ATOM 7593 N N . ASP A 1 947 ? 32.152 -14.818 32.622 1.00 26.16 947 ASP A N 1
ATOM 7594 C CA . ASP A 1 947 ? 33.148 -15.842 32.337 1.00 26.16 947 ASP A CA 1
ATOM 7595 C C . ASP A 1 947 ? 34.556 -15.462 32.807 1.00 26.16 947 ASP A C 1
ATOM 7597 O O . ASP A 1 947 ? 35.135 -14.474 32.359 1.00 26.16 947 ASP A O 1
ATOM 7601 N N . VAL A 1 948 ? 35.139 -16.317 33.648 1.00 27.80 948 VAL A N 1
ATOM 7602 C CA . VAL A 1 948 ? 36.583 -16.586 33.655 1.00 27.80 948 VAL A CA 1
ATOM 7603 C C . VAL A 1 948 ? 36.749 -18.101 33.755 1.00 27.80 948 VAL A C 1
ATOM 7605 O O . VAL A 1 948 ? 37.185 -18.662 34.760 1.00 27.80 948 VAL A O 1
ATOM 7608 N N . GLU A 1 949 ? 36.337 -18.785 32.693 1.00 27.08 949 GLU A N 1
ATOM 7609 C CA . GLU A 1 949 ? 36.962 -20.048 32.321 1.00 27.08 949 GLU A CA 1
ATOM 7610 C C . GLU A 1 949 ? 38.449 -19.776 32.014 1.00 27.08 949 GLU A C 1
ATOM 7612 O O . GLU A 1 949 ? 38.771 -18.732 31.452 1.00 27.08 949 GLU A O 1
ATOM 7617 N N . HIS A 1 950 ? 39.325 -20.748 32.303 1.00 33.44 950 HIS A N 1
ATOM 7618 C CA . HIS A 1 950 ? 40.755 -20.827 31.926 1.00 33.44 950 HIS A CA 1
ATOM 7619 C C . HIS A 1 950 ? 41.826 -20.466 32.981 1.00 33.44 950 HIS A C 1
ATOM 7621 O O . HIS A 1 950 ? 42.800 -19.789 32.659 1.00 33.44 950 HIS A O 1
ATOM 7627 N N . ASN A 1 951 ? 41.768 -21.040 34.198 1.00 30.97 951 ASN A N 1
ATOM 7628 C CA . ASN A 1 951 ? 43.013 -21.507 34.849 1.00 30.97 951 ASN A CA 1
ATOM 7629 C C . ASN A 1 951 ? 42.802 -22.649 35.883 1.00 30.97 951 ASN A C 1
ATOM 7631 O O . ASN A 1 951 ? 42.548 -22.385 37.062 1.00 30.97 951 ASN A O 1
ATOM 7635 N N . PRO A 1 952 ? 42.908 -23.931 35.482 1.00 31.97 952 PRO A N 1
ATOM 7636 C CA . PRO A 1 952 ? 42.683 -25.081 36.368 1.00 31.97 952 PRO A CA 1
ATOM 7637 C C . PRO A 1 952 ? 43.740 -25.264 37.475 1.00 31.97 952 PRO A C 1
ATOM 7639 O O . PRO A 1 952 ? 43.448 -25.876 38.502 1.00 31.97 952 PRO A O 1
ATOM 7642 N N . GLU A 1 953 ? 44.955 -24.728 37.317 1.00 33.41 953 GLU A N 1
ATOM 7643 C CA . GLU A 1 953 ? 46.046 -24.947 38.281 1.00 33.41 953 GLU A CA 1
ATOM 7644 C C . GLU A 1 953 ? 45.908 -24.098 39.553 1.00 33.41 953 GLU A C 1
ATOM 7646 O O . GLU A 1 953 ? 46.257 -24.549 40.647 1.00 33.41 953 GLU A O 1
ATOM 7651 N N . VAL A 1 954 ? 45.310 -22.907 39.452 1.00 34.25 954 VAL A N 1
ATOM 7652 C CA . VAL A 1 954 ? 45.095 -22.017 40.608 1.00 34.25 954 VAL A CA 1
ATOM 7653 C C . VAL A 1 954 ? 44.019 -22.580 41.546 1.00 34.25 954 VAL A C 1
ATOM 7655 O O . VAL A 1 954 ? 44.183 -22.559 42.768 1.00 34.25 954 VAL A O 1
ATOM 7658 N N . ASN A 1 955 ? 42.964 -23.186 40.994 1.00 33.25 955 ASN A N 1
ATOM 7659 C CA . ASN A 1 955 ? 41.910 -23.828 41.786 1.00 33.25 955 ASN A CA 1
ATOM 7660 C C . ASN A 1 955 ? 42.358 -25.152 42.430 1.00 33.25 955 ASN A C 1
ATOM 7662 O O . ASN A 1 955 ? 41.864 -25.515 43.500 1.00 33.25 955 ASN A O 1
ATOM 7666 N N . LEU A 1 956 ? 43.323 -25.863 41.838 1.00 33.50 956 LEU A N 1
ATOM 7667 C CA . LEU A 1 956 ? 43.855 -27.101 42.415 1.00 33.50 956 LEU A CA 1
ATOM 7668 C C . LEU A 1 956 ? 44.800 -26.833 43.603 1.00 33.50 956 LEU A C 1
ATOM 7670 O O . LEU A 1 956 ? 44.827 -27.614 44.558 1.00 33.50 956 LEU A O 1
ATOM 7674 N N . TRP A 1 957 ? 45.547 -25.723 43.579 1.00 32.72 957 TRP A N 1
ATOM 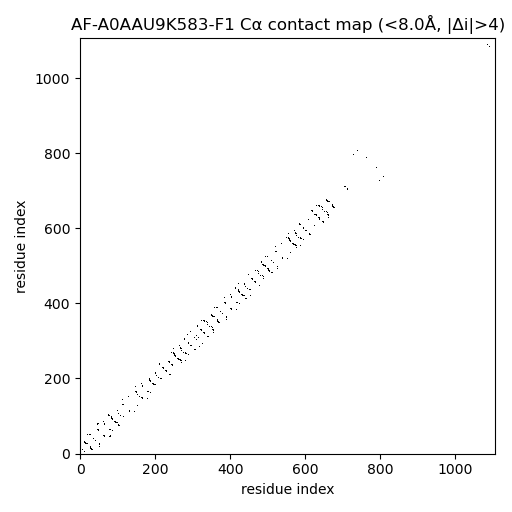7675 C CA . TRP A 1 957 ? 46.496 -25.365 44.641 1.00 32.72 957 TRP A CA 1
ATOM 7676 C C . TRP A 1 957 ? 45.799 -24.814 45.897 1.00 32.72 957 TRP A C 1
ATOM 7678 O O . TRP A 1 957 ? 46.143 -25.201 47.017 1.00 32.72 957 TRP A O 1
ATOM 7688 N N . ILE A 1 958 ? 44.754 -23.995 45.718 1.00 33.94 958 ILE A N 1
ATOM 7689 C CA . ILE A 1 958 ? 43.936 -23.449 46.818 1.00 33.94 958 ILE A CA 1
ATOM 7690 C C . ILE A 1 958 ? 43.206 -24.573 47.568 1.00 33.94 958 ILE A C 1
ATOM 7692 O O . ILE A 1 958 ? 43.236 -24.621 48.799 1.00 33.94 958 ILE A O 1
ATOM 7696 N N . ASN A 1 959 ? 42.633 -25.536 46.843 1.00 33.16 959 ASN A N 1
ATOM 7697 C CA . ASN A 1 959 ? 41.876 -26.625 47.459 1.00 33.16 959 ASN A CA 1
ATOM 7698 C C . ASN A 1 959 ? 42.769 -27.685 48.136 1.00 33.16 959 ASN A C 1
ATOM 7700 O O . ASN A 1 959 ? 42.386 -28.227 49.172 1.00 33.16 959 ASN A O 1
ATOM 7704 N N . LYS A 1 960 ? 43.992 -27.943 47.644 1.00 32.09 960 LYS A N 1
ATOM 7705 C CA . LYS A 1 960 ? 44.923 -28.890 48.298 1.00 32.09 960 LYS A CA 1
ATOM 7706 C C . LYS A 1 960 ? 45.583 -28.333 49.567 1.00 32.09 960 LYS A C 1
ATOM 7708 O O . LYS A 1 960 ? 45.834 -29.101 50.494 1.00 32.09 960 LYS A O 1
ATOM 7713 N N . GLY A 1 961 ? 45.823 -27.021 49.654 1.00 32.66 961 GLY A N 1
ATOM 7714 C CA . GLY A 1 961 ? 46.394 -26.389 50.853 1.00 32.66 961 GLY A CA 1
ATOM 7715 C C . GLY A 1 961 ? 45.427 -26.309 52.043 1.00 32.66 961 GLY A C 1
ATOM 7716 O O . GLY A 1 961 ? 45.852 -26.445 53.191 1.00 32.66 961 GLY A O 1
ATOM 7717 N N . LEU A 1 962 ? 44.128 -26.135 51.774 1.00 32.22 962 LEU A N 1
ATOM 7718 C CA . LEU A 1 962 ? 43.078 -26.048 52.798 1.00 32.22 962 LEU A CA 1
ATOM 7719 C C . LEU A 1 962 ? 42.699 -27.421 53.378 1.00 32.22 962 LEU A C 1
ATOM 7721 O O . LEU A 1 962 ? 42.499 -27.544 54.584 1.00 32.22 962 LEU A O 1
ATOM 7725 N N . ILE A 1 963 ? 42.688 -28.475 52.558 1.00 32.41 963 ILE A N 1
ATOM 7726 C CA . ILE A 1 963 ? 42.300 -29.828 52.997 1.00 32.41 963 ILE A CA 1
ATOM 7727 C C . ILE A 1 963 ? 43.398 -30.505 53.840 1.00 32.41 963 ILE A C 1
ATOM 7729 O O . ILE A 1 963 ? 43.089 -31.255 54.765 1.00 32.41 963 ILE A O 1
ATOM 7733 N N . ALA A 1 964 ? 44.679 -30.210 53.592 1.00 30.09 964 ALA A N 1
ATOM 7734 C CA . ALA A 1 964 ? 45.788 -30.840 54.315 1.00 30.09 964 ALA A CA 1
ATOM 7735 C C . ALA A 1 964 ? 45.960 -30.340 55.764 1.00 30.09 964 ALA A C 1
ATOM 7737 O O . ALA A 1 964 ? 46.423 -31.100 56.604 1.00 30.09 964 ALA A O 1
ATOM 7738 N N . LYS A 1 965 ? 45.552 -29.105 56.097 1.00 34.28 965 LYS A N 1
ATOM 7739 C CA . LYS A 1 965 ? 45.721 -28.545 57.458 1.00 34.28 965 LYS A CA 1
ATOM 7740 C C . LYS A 1 965 ? 44.495 -28.645 58.366 1.00 34.28 965 LYS A C 1
ATOM 7742 O O . LYS A 1 965 ? 44.646 -28.531 59.578 1.00 34.28 965 LYS A O 1
ATOM 7747 N N . CYS A 1 966 ? 43.306 -28.916 57.826 1.00 31.30 966 CYS A N 1
ATOM 7748 C CA . CYS A 1 966 ? 42.133 -29.234 58.650 1.00 31.30 966 CYS A CA 1
ATOM 7749 C C . CYS A 1 966 ? 42.202 -30.649 59.254 1.00 31.30 966 CYS A C 1
ATOM 7751 O O . CYS A 1 966 ? 41.571 -30.900 60.276 1.00 31.30 966 CYS A O 1
ATOM 7753 N N . LYS A 1 967 ? 43.000 -31.553 58.666 1.00 30.81 967 LYS A N 1
ATOM 7754 C CA . LYS A 1 967 ? 43.175 -32.933 59.147 1.00 30.81 967 LYS A CA 1
ATOM 7755 C C . LYS A 1 967 ? 44.114 -33.046 60.360 1.00 30.81 967 LYS A C 1
ATOM 7757 O O . LYS A 1 967 ? 43.876 -33.887 61.217 1.00 30.81 967 LYS A O 1
ATOM 7762 N N . ASP A 1 968 ? 45.096 -32.151 60.483 1.00 31.30 968 ASP A N 1
ATOM 7763 C CA . ASP A 1 968 ? 46.050 -32.131 61.607 1.00 31.30 968 ASP A CA 1
ATOM 7764 C C . ASP A 1 968 ? 45.493 -31.459 62.878 1.00 31.30 968 ASP A C 1
ATOM 7766 O O . ASP A 1 968 ? 46.036 -31.641 63.964 1.00 31.30 968 ASP A O 1
ATOM 7770 N N . PHE A 1 969 ? 44.396 -30.697 62.779 1.00 32.78 969 PHE A N 1
ATOM 7771 C CA . PHE A 1 969 ? 43.830 -29.957 63.917 1.00 32.78 969 PHE A CA 1
ATOM 7772 C C . PHE A 1 969 ? 42.846 -30.782 64.772 1.00 32.78 969 PHE A C 1
ATOM 7774 O O . PHE A 1 969 ? 42.510 -30.366 65.876 1.00 32.78 969 PHE A O 1
ATOM 7781 N N . PHE A 1 970 ? 42.390 -31.949 64.294 1.00 29.58 970 PHE A N 1
ATOM 7782 C CA . PHE A 1 970 ? 41.338 -32.748 64.950 1.00 29.58 970 PHE A CA 1
ATOM 7783 C C . PHE A 1 970 ? 41.790 -34.101 65.535 1.00 29.58 970 PHE A C 1
ATOM 7785 O O . PHE A 1 970 ? 40.956 -34.815 66.081 1.00 29.58 970 PHE A O 1
ATOM 7792 N N . MET A 1 971 ? 43.076 -34.467 65.470 1.00 27.31 971 MET A N 1
ATOM 7793 C CA . MET A 1 971 ? 43.558 -35.801 65.882 1.00 27.31 971 MET A CA 1
ATOM 7794 C C . MET A 1 971 ? 44.819 -35.774 66.764 1.00 27.31 971 MET A C 1
ATOM 7796 O O . MET A 1 971 ? 45.764 -36.500 66.480 1.00 27.31 971 MET A O 1
ATOM 7800 N N . VAL A 1 972 ? 44.849 -34.984 67.848 1.00 26.70 972 VAL A N 1
ATOM 7801 C CA . VAL A 1 972 ? 45.783 -35.208 68.977 1.00 26.70 972 VAL A CA 1
ATOM 7802 C C . VAL A 1 972 ? 45.142 -34.735 70.299 1.00 26.70 972 VAL A C 1
ATOM 7804 O O . VAL A 1 972 ? 44.883 -33.544 70.457 1.00 26.70 972 VAL A O 1
ATOM 7807 N N . ASN A 1 973 ? 44.956 -35.672 71.244 1.00 25.69 973 ASN A N 1
ATOM 7808 C CA . ASN A 1 973 ? 44.542 -35.555 72.664 1.00 25.69 973 ASN A CA 1
ATOM 7809 C C . ASN A 1 973 ? 43.072 -35.822 73.068 1.00 25.69 973 ASN A C 1
ATOM 7811 O O . ASN A 1 973 ? 42.488 -35.051 73.829 1.00 25.69 973 ASN A O 1
ATOM 7815 N N . ILE A 1 974 ? 42.538 -36.992 72.687 1.00 25.11 974 ILE A N 1
ATOM 7816 C CA . ILE A 1 974 ? 41.687 -37.806 73.583 1.00 25.11 974 ILE A CA 1
ATOM 7817 C C . ILE A 1 974 ? 42.196 -39.262 73.542 1.00 25.11 974 ILE A C 1
ATOM 7819 O O . ILE A 1 974 ? 41.786 -40.042 72.693 1.00 25.11 974 ILE A O 1
ATOM 7823 N N . GLU A 1 975 ? 43.095 -39.607 74.460 1.00 22.75 975 GLU A N 1
ATOM 7824 C CA . GLU A 1 975 ? 43.383 -40.965 74.962 1.00 22.75 975 GLU A CA 1
ATOM 7825 C C . GLU A 1 975 ? 43.463 -40.751 76.490 1.00 22.75 975 GLU A C 1
ATOM 7827 O O . GLU A 1 975 ? 44.109 -39.806 76.936 1.00 22.75 975 GLU A O 1
ATOM 7832 N N . ASP A 1 976 ? 42.668 -41.374 77.358 1.00 25.11 976 ASP A N 1
ATOM 7833 C CA . ASP A 1 976 ? 42.515 -42.808 77.554 1.00 25.11 976 ASP A CA 1
ATOM 7834 C C . ASP A 1 976 ? 41.191 -43.158 78.264 1.00 25.11 976 ASP A C 1
ATOM 7836 O O . ASP A 1 976 ? 40.744 -42.457 79.172 1.00 25.11 976 ASP A O 1
ATOM 7840 N N . ASN A 1 977 ? 40.666 -44.330 77.888 1.00 23.56 977 ASN A N 1
ATOM 7841 C CA . ASN A 1 977 ? 39.643 -45.169 78.531 1.00 23.56 977 ASN A CA 1
ATOM 7842 C C . ASN A 1 977 ? 38.217 -44.586 78.682 1.00 23.56 977 ASN A C 1
ATOM 7844 O O . ASN A 1 977 ? 37.929 -43.810 79.583 1.00 23.56 977 ASN A O 1
ATOM 7848 N N . LEU A 1 978 ? 37.280 -44.885 77.764 1.00 22.50 978 LEU A N 1
ATOM 7849 C CA . LEU A 1 978 ? 36.489 -46.137 77.674 1.00 22.50 978 LEU A CA 1
ATOM 7850 C C . LEU A 1 978 ? 35.706 -46.435 78.974 1.00 22.50 978 LEU A C 1
ATOM 7852 O O . LEU A 1 978 ? 36.252 -46.358 80.060 1.00 22.50 978 LEU A O 1
ATOM 7856 N N . TYR A 1 979 ? 34.442 -46.848 78.999 1.00 28.12 979 TYR A N 1
ATOM 7857 C CA . TYR A 1 979 ? 33.721 -47.758 78.116 1.00 28.12 979 TYR A CA 1
ATOM 7858 C C . TYR A 1 979 ? 32.241 -47.647 78.543 1.00 28.12 979 TYR A C 1
ATOM 7860 O O . TYR A 1 979 ? 31.875 -48.190 79.578 1.00 28.12 979 TYR A O 1
ATOM 7868 N N . GLN A 1 980 ? 31.412 -46.904 77.810 1.00 26.70 980 GLN A N 1
ATOM 7869 C CA . GLN A 1 980 ? 29.966 -47.112 77.602 1.00 26.70 980 GLN A CA 1
ATOM 7870 C C . GLN A 1 980 ? 29.419 -45.880 76.863 1.00 26.70 980 GLN A C 1
ATOM 7872 O O . GLN A 1 980 ? 29.878 -44.768 77.083 1.00 26.70 980 GLN A O 1
ATOM 7877 N N . SER A 1 981 ? 28.495 -46.105 75.925 1.00 26.11 981 SER A N 1
ATOM 7878 C CA . SER A 1 981 ? 27.831 -45.105 75.067 1.00 26.11 981 SER A CA 1
ATOM 7879 C C . SER A 1 981 ? 28.696 -44.338 74.048 1.00 26.11 981 SER A C 1
ATOM 7881 O O . SER A 1 981 ? 28.643 -43.117 73.970 1.00 26.11 981 SER A O 1
ATOM 7883 N N . ASN A 1 982 ? 29.398 -45.069 73.170 1.00 25.94 982 ASN A N 1
ATOM 7884 C CA . ASN A 1 982 ? 29.966 -44.544 71.914 1.00 25.94 982 ASN A CA 1
ATOM 7885 C C . ASN A 1 982 ? 29.223 -45.078 70.665 1.00 25.94 982 ASN A C 1
ATOM 7887 O O . ASN A 1 982 ? 29.825 -45.365 69.636 1.00 25.94 982 ASN A O 1
ATOM 7891 N N . HIS A 1 983 ? 27.894 -45.223 70.769 1.00 30.89 983 HIS A N 1
ATOM 7892 C CA . HIS A 1 983 ? 27.013 -45.665 69.675 1.00 30.89 983 HIS A CA 1
ATOM 7893 C C . HIS A 1 983 ? 26.047 -44.579 69.163 1.00 30.89 983 HIS A C 1
ATOM 7895 O O . HIS A 1 983 ? 25.223 -44.862 68.302 1.00 30.89 983 HIS A O 1
ATOM 7901 N N . GLN A 1 984 ? 26.144 -43.335 69.649 1.00 32.88 984 GLN A N 1
ATOM 7902 C CA . GLN A 1 984 ? 25.148 -42.290 69.355 1.00 32.88 984 GLN A CA 1
ATOM 7903 C C . GLN A 1 984 ? 25.681 -41.031 68.660 1.00 32.88 984 GLN A C 1
ATOM 7905 O O . GLN A 1 984 ? 24.888 -40.151 68.362 1.00 32.88 984 GLN A O 1
ATOM 7910 N N . ILE A 1 985 ? 26.976 -40.927 68.332 1.00 29.39 985 ILE A N 1
ATOM 7911 C CA . ILE A 1 985 ? 27.505 -39.711 67.673 1.00 29.39 985 ILE A CA 1
ATOM 7912 C C . ILE A 1 985 ? 28.007 -39.968 66.245 1.00 29.39 985 ILE A C 1
ATOM 7914 O O . ILE A 1 985 ? 27.779 -39.124 65.381 1.00 29.39 985 ILE A O 1
ATOM 7918 N N . LEU A 1 986 ? 28.521 -41.163 65.920 1.00 30.98 986 LEU A N 1
ATOM 7919 C CA . LEU A 1 986 ? 28.637 -41.572 64.508 1.00 30.98 986 LEU A CA 1
ATOM 7920 C C . LEU A 1 986 ? 27.272 -41.907 63.877 1.00 30.98 986 LEU A C 1
ATOM 7922 O O . LEU A 1 986 ? 27.120 -41.804 62.668 1.00 30.98 986 LEU A O 1
ATOM 7926 N N . GLY A 1 987 ? 26.257 -42.206 64.696 1.00 32.09 987 GLY A N 1
ATOM 7927 C CA . GLY A 1 987 ? 24.875 -42.358 64.243 1.00 32.09 987 GLY A CA 1
ATOM 7928 C C . GLY A 1 987 ? 24.209 -41.041 63.831 1.00 32.09 987 GLY A C 1
ATOM 7929 O O . GLY A 1 987 ? 23.302 -41.074 63.020 1.00 32.09 987 GLY A O 1
ATOM 7930 N N . CYS A 1 988 ? 24.663 -39.874 64.301 1.00 28.66 988 CYS A N 1
ATOM 7931 C CA . CYS A 1 988 ? 23.994 -38.596 64.013 1.00 28.66 988 CYS A CA 1
ATOM 7932 C C . CYS A 1 988 ? 24.391 -37.959 62.670 1.00 28.66 988 CYS A C 1
ATOM 7934 O O . CYS A 1 988 ? 23.635 -37.150 62.136 1.00 28.66 988 CYS A O 1
ATOM 7936 N N . ILE A 1 989 ? 25.534 -38.342 62.091 1.00 30.02 989 ILE A N 1
ATOM 7937 C CA . ILE A 1 989 ? 25.963 -37.855 60.767 1.00 30.02 989 ILE A CA 1
ATOM 7938 C C . ILE A 1 989 ? 25.369 -38.712 59.632 1.00 30.02 989 ILE A C 1
ATOM 7940 O O . ILE A 1 989 ? 25.089 -38.172 58.563 1.00 30.02 989 ILE A O 1
ATOM 7944 N N . ASP A 1 990 ? 25.030 -39.978 59.897 1.00 31.42 990 ASP A N 1
ATOM 7945 C CA . ASP A 1 990 ? 24.221 -40.798 58.983 1.00 31.42 990 ASP A CA 1
ATOM 7946 C C . ASP A 1 990 ? 22.702 -40.692 59.265 1.00 31.42 990 ASP A C 1
ATOM 7948 O O . ASP A 1 990 ? 21.901 -40.757 58.332 1.00 31.42 990 ASP A O 1
ATOM 7952 N N . ALA A 1 991 ? 22.266 -40.377 60.497 1.00 27.59 991 ALA A N 1
ATOM 7953 C CA . ALA A 1 991 ? 20.849 -40.148 60.818 1.00 27.59 991 ALA A CA 1
ATOM 7954 C C . ALA A 1 991 ? 20.297 -38.799 60.331 1.00 27.59 991 ALA A C 1
ATOM 7956 O O . ALA A 1 991 ? 19.098 -38.708 60.117 1.00 27.59 991 ALA A O 1
ATOM 7957 N N . LEU A 1 992 ? 21.108 -37.774 60.046 1.00 29.06 992 LEU A N 1
ATOM 7958 C CA . LEU A 1 992 ? 20.609 -36.549 59.387 1.00 29.06 992 LEU A CA 1
ATOM 7959 C C . LEU A 1 992 ? 20.405 -36.708 57.867 1.00 29.06 992 LEU A C 1
ATOM 7961 O O . LEU A 1 992 ? 19.721 -35.890 57.256 1.00 29.06 992 LEU A O 1
ATOM 7965 N N . LYS A 1 993 ? 20.929 -37.783 57.260 1.00 30.00 993 LYS A N 1
ATOM 7966 C CA . LYS A 1 993 ? 20.604 -38.201 55.881 1.00 30.00 993 LYS A CA 1
ATOM 7967 C C . LYS A 1 993 ? 19.499 -39.264 55.809 1.00 30.00 993 LYS A C 1
ATOM 7969 O O . LYS A 1 993 ? 18.984 -39.509 54.723 1.00 30.00 993 LYS A O 1
ATOM 7974 N N . ILE A 1 994 ? 19.106 -39.842 56.947 1.00 29.05 994 ILE A N 1
ATOM 7975 C CA . ILE A 1 994 ? 18.035 -40.847 57.056 1.00 29.05 994 ILE A CA 1
ATOM 7976 C C . ILE A 1 994 ? 16.760 -40.274 57.726 1.00 29.05 994 ILE A C 1
ATOM 7978 O O . ILE A 1 994 ? 15.661 -40.683 57.370 1.00 29.05 994 ILE A O 1
ATOM 7982 N N . LEU A 1 995 ? 16.833 -39.239 58.577 1.00 26.16 995 LEU A N 1
ATOM 7983 C CA . LEU A 1 995 ? 15.661 -38.602 59.221 1.00 26.16 995 LEU A CA 1
ATOM 7984 C C . LEU A 1 995 ? 14.912 -37.570 58.358 1.00 26.16 995 LEU A C 1
ATOM 7986 O O . LEU A 1 995 ? 13.842 -37.125 58.756 1.00 26.16 995 LEU A O 1
ATOM 7990 N N . TYR A 1 996 ? 15.407 -37.228 57.164 1.00 28.39 996 TYR A N 1
ATOM 7991 C CA . TYR A 1 996 ? 14.582 -36.556 56.143 1.00 28.39 996 TYR A CA 1
ATOM 7992 C C . TYR A 1 996 ? 13.812 -37.565 55.263 1.00 28.39 996 TYR A C 1
ATOM 7994 O O . TYR A 1 996 ? 12.978 -37.175 54.453 1.00 28.39 996 TYR A O 1
ATOM 8002 N N . THR A 1 997 ? 14.060 -38.868 55.451 1.00 26.78 997 THR A N 1
ATOM 8003 C CA . THR A 1 997 ? 13.496 -39.958 54.636 1.00 26.78 997 THR A CA 1
ATOM 8004 C C . THR A 1 997 ? 12.719 -40.987 55.471 1.00 26.78 997 THR A C 1
ATOM 8006 O O . THR A 1 997 ? 12.026 -41.821 54.905 1.00 26.78 997 THR A O 1
ATOM 8009 N N . ILE A 1 998 ? 12.763 -40.929 56.809 1.00 27.42 998 ILE A N 1
ATOM 8010 C CA . ILE A 1 998 ? 12.051 -41.864 57.702 1.00 27.42 998 ILE A CA 1
ATOM 8011 C C . ILE A 1 998 ? 11.348 -41.091 58.830 1.00 27.42 998 ILE A C 1
ATOM 8013 O O . ILE A 1 998 ? 11.650 -41.220 60.012 1.00 27.42 998 ILE A O 1
ATOM 8017 N N . GLN A 1 999 ? 10.392 -40.246 58.449 1.00 26.83 999 GLN A N 1
ATOM 8018 C CA . GLN A 1 999 ? 9.236 -39.923 59.297 1.00 26.83 999 GLN A CA 1
ATOM 8019 C C . GLN A 1 999 ? 7.927 -39.973 58.484 1.00 26.83 999 GLN A C 1
ATOM 8021 O O . GLN A 1 999 ? 6.984 -39.240 58.747 1.00 26.83 999 GLN A O 1
ATOM 8026 N N . HIS A 1 1000 ? 7.901 -40.874 57.495 1.00 25.59 1000 HIS A N 1
ATOM 8027 C CA . HIS A 1 1000 ? 6.709 -41.470 56.887 1.00 25.59 1000 HIS A CA 1
ATOM 8028 C C . HIS A 1 1000 ? 7.061 -42.872 56.365 1.00 25.59 1000 HIS A C 1
ATOM 8030 O O . HIS A 1 1000 ? 7.180 -43.089 55.167 1.00 25.59 1000 HIS A O 1
ATOM 8036 N N . ASN A 1 1001 ? 7.338 -43.793 57.287 1.00 24.11 1001 ASN A N 1
ATOM 8037 C CA . ASN A 1 1001 ? 6.821 -45.167 57.299 1.00 24.11 1001 ASN A CA 1
ATOM 8038 C C . ASN A 1 1001 ? 7.586 -45.990 58.334 1.00 24.11 1001 ASN A C 1
ATOM 8040 O O . ASN A 1 1001 ? 8.799 -45.871 58.415 1.00 24.11 1001 ASN A O 1
ATOM 8044 N N . GLU A 1 1002 ? 6.828 -46.771 59.104 1.00 23.67 1002 GLU A N 1
ATOM 8045 C CA . GLU A 1 1002 ? 7.144 -48.013 59.834 1.00 23.67 1002 GLU A CA 1
ATOM 8046 C C . GLU A 1 1002 ? 6.248 -48.023 61.090 1.00 23.67 1002 GLU A C 1
ATOM 8048 O O . GLU A 1 1002 ? 6.337 -47.137 61.929 1.00 23.67 1002 GLU A O 1
ATOM 8053 N N . PHE A 1 1003 ? 5.321 -48.941 61.332 1.00 25.50 1003 PHE A N 1
ATOM 8054 C CA . PHE A 1 1003 ? 4.879 -50.149 60.652 1.00 25.50 1003 PHE A CA 1
ATOM 8055 C C . PHE A 1 1003 ? 3.482 -50.424 61.227 1.00 25.50 1003 PHE A C 1
ATOM 8057 O O . PHE A 1 1003 ? 3.328 -50.499 62.447 1.00 25.50 1003 PHE A O 1
ATOM 8064 N N . ALA A 1 1004 ? 2.476 -50.622 60.378 1.00 22.20 1004 ALA A N 1
ATOM 8065 C CA . ALA A 1 1004 ? 1.331 -51.426 60.771 1.00 22.20 1004 ALA A CA 1
ATOM 8066 C C . ALA A 1 1004 ? 1.746 -52.897 60.629 1.00 22.20 1004 ALA A C 1
ATOM 8068 O O . ALA A 1 1004 ? 2.029 -53.368 59.526 1.00 22.20 1004 ALA A O 1
ATOM 8069 N N . LYS A 1 1005 ? 1.792 -53.620 61.747 1.00 22.34 1005 LYS A N 1
ATOM 8070 C CA . LYS A 1 1005 ? 1.522 -55.057 61.768 1.00 22.34 1005 LYS A CA 1
ATOM 8071 C C . LYS A 1 1005 ? 0.298 -55.288 62.644 1.00 22.34 1005 LYS A C 1
ATOM 8073 O O . LYS A 1 1005 ? 0.248 -54.810 63.771 1.00 22.34 1005 LYS A O 1
ATOM 8078 N N . ASP A 1 1006 ? -0.615 -56.054 62.063 1.00 23.31 1006 ASP A N 1
ATOM 8079 C CA . ASP A 1 1006 ? -1.732 -56.776 62.668 1.00 23.31 1006 ASP A CA 1
ATOM 8080 C C . ASP A 1 1006 ? -3.039 -56.001 62.943 1.00 23.31 1006 ASP A C 1
ATOM 8082 O O . ASP A 1 1006 ? -3.212 -55.344 63.961 1.00 23.31 1006 ASP A O 1
ATOM 8086 N N . LEU A 1 1007 ? -3.968 -56.158 61.978 1.00 21.39 1007 LEU A N 1
ATOM 8087 C CA . LEU A 1 1007 ? -5.373 -56.603 62.131 1.00 21.39 1007 LEU A CA 1
ATOM 8088 C C . LEU A 1 1007 ? -6.140 -56.046 63.354 1.00 21.39 1007 LEU A C 1
ATOM 8090 O O . LEU A 1 1007 ? -5.832 -56.368 64.491 1.00 21.39 1007 LEU A O 1
ATOM 8094 N N . SER A 1 1008 ? -7.284 -55.368 63.238 1.00 22.00 1008 SER A N 1
ATOM 8095 C CA . SER A 1 1008 ? -8.515 -55.778 62.543 1.00 22.00 1008 SER A CA 1
ATOM 8096 C C . SER A 1 1008 ? -9.663 -54.820 62.935 1.00 22.00 1008 SER A C 1
ATOM 8098 O O . SER A 1 1008 ? -9.526 -54.046 63.877 1.00 22.00 1008 SER A O 1
ATOM 8100 N N . SER A 1 1009 ? -10.795 -54.954 62.236 1.00 22.84 1009 SER A N 1
ATOM 8101 C CA . SER A 1 1009 ? -12.145 -54.428 62.519 1.00 22.84 1009 SER A CA 1
ATOM 8102 C C . SER A 1 1009 ? -12.413 -52.929 62.322 1.00 22.84 1009 SER A C 1
ATOM 8104 O O . SER A 1 1009 ? -11.935 -52.073 63.054 1.00 22.84 1009 SER A O 1
ATOM 8106 N N . GLU A 1 1010 ? -13.201 -52.688 61.270 1.00 27.50 1010 GLU A N 1
ATOM 8107 C CA . GLU A 1 1010 ? -14.396 -51.837 61.174 1.00 27.50 1010 GLU A CA 1
ATOM 8108 C C . GLU A 1 1010 ? -14.711 -50.855 62.317 1.00 27.50 1010 GLU A C 1
ATOM 8110 O O . GLU A 1 1010 ? -14.679 -51.190 63.493 1.00 27.50 1010 GLU A O 1
ATOM 8115 N N . GLU A 1 1011 ? -15.173 -49.675 61.882 1.00 27.03 1011 GLU A N 1
ATOM 8116 C CA . GLU A 1 1011 ? -15.746 -48.570 62.661 1.00 27.03 1011 GLU A CA 1
ATOM 8117 C C . GLU A 1 1011 ? -14.735 -47.669 63.388 1.00 27.03 1011 GLU A C 1
ATOM 8119 O O . GLU A 1 1011 ? -14.398 -47.883 64.543 1.00 27.03 1011 GLU A O 1
ATOM 8124 N N . THR A 1 1012 ? -14.303 -46.581 62.731 1.00 24.14 1012 THR A N 1
ATOM 8125 C CA . THR A 1 1012 ? -14.513 -45.188 63.197 1.00 24.14 1012 THR A CA 1
ATOM 8126 C C . THR A 1 1012 ? -13.902 -44.207 62.189 1.00 24.14 1012 THR A C 1
ATOM 8128 O O . THR A 1 1012 ? -12.693 -44.093 62.018 1.00 24.14 1012 THR A O 1
ATOM 8131 N N . VAL A 1 1013 ? -14.786 -43.481 61.513 1.00 24.50 1013 VAL A N 1
ATOM 8132 C CA . VAL A 1 1013 ? -14.502 -42.346 60.633 1.00 24.50 1013 VAL A CA 1
ATOM 8133 C C . VAL A 1 1013 ? -14.399 -41.069 61.481 1.00 24.50 1013 VAL A C 1
ATOM 8135 O O . VAL A 1 1013 ? -15.228 -40.864 62.363 1.00 24.50 1013 VAL A O 1
ATOM 8138 N N . SER A 1 1014 ? -13.479 -40.169 61.105 1.00 24.02 1014 SER A N 1
ATOM 8139 C CA . SER A 1 1014 ? -13.385 -38.732 61.465 1.00 24.02 1014 SER A CA 1
ATOM 8140 C C . SER A 1 1014 ? -12.470 -38.345 62.632 1.00 24.02 1014 SER A C 1
ATOM 8142 O O . SER A 1 1014 ? -12.820 -38.543 63.788 1.00 24.02 1014 SER A O 1
ATOM 8144 N N . ILE A 1 1015 ? -11.361 -37.668 62.302 1.00 22.84 1015 ILE A N 1
ATOM 8145 C CA . ILE A 1 1015 ? -10.841 -36.387 62.845 1.00 22.84 1015 ILE A CA 1
ATOM 8146 C C . ILE A 1 1015 ? -9.341 -36.292 62.463 1.00 22.84 1015 ILE A C 1
ATOM 8148 O O . ILE A 1 1015 ? -8.635 -37.287 62.549 1.00 22.84 1015 ILE A O 1
ATOM 8152 N N . LEU A 1 1016 ? -8.877 -35.092 62.066 1.00 22.27 1016 LEU A N 1
ATOM 8153 C CA . LEU A 1 1016 ? -7.484 -34.671 61.757 1.00 22.27 1016 LEU A CA 1
ATOM 8154 C C . LEU A 1 1016 ? -6.994 -34.673 60.290 1.00 22.27 1016 LEU A C 1
ATOM 8156 O O . LEU A 1 1016 ? -5.879 -35.080 59.985 1.00 22.27 1016 LEU A O 1
ATOM 8160 N N . VAL A 1 1017 ? -7.745 -34.012 59.405 1.00 22.19 1017 VAL A N 1
ATOM 8161 C CA . VAL A 1 1017 ? -7.131 -33.110 58.408 1.00 22.19 1017 VAL A CA 1
ATOM 8162 C C . VAL A 1 1017 ? -7.641 -31.709 58.708 1.00 22.19 1017 VAL A C 1
ATOM 8164 O O . VAL A 1 1017 ? -8.750 -31.387 58.309 1.00 22.19 1017 VAL A O 1
ATOM 8167 N N . LEU A 1 1018 ? -6.877 -30.913 59.464 1.00 22.89 1018 LEU A N 1
ATOM 8168 C CA . LEU A 1 1018 ? -6.979 -29.447 59.547 1.00 22.89 1018 LEU A CA 1
ATOM 8169 C C . LEU A 1 1018 ? -5.799 -28.903 60.383 1.00 22.89 1018 LEU A C 1
ATOM 8171 O O . LEU A 1 1018 ? -5.973 -28.648 61.565 1.00 22.89 1018 LEU A O 1
ATOM 8175 N N . THR A 1 1019 ? -4.618 -28.713 59.778 1.00 21.36 1019 THR A N 1
ATOM 8176 C CA . THR A 1 1019 ? -3.615 -27.698 60.191 1.00 21.36 1019 THR A CA 1
ATOM 8177 C C . THR A 1 1019 ? -2.505 -27.558 59.136 1.00 21.36 1019 THR A C 1
ATOM 8179 O O . THR A 1 1019 ? -1.451 -28.166 59.270 1.00 21.36 1019 THR A O 1
ATOM 8182 N N . SER A 1 1020 ? -2.730 -26.742 58.099 1.00 22.33 1020 SER A N 1
ATOM 8183 C CA . SER A 1 1020 ? -1.696 -25.881 57.480 1.00 22.33 1020 SER A CA 1
ATOM 8184 C C . SER A 1 1020 ? -2.321 -24.951 56.427 1.00 22.33 1020 SER A C 1
ATOM 8186 O O . SER A 1 1020 ? -2.033 -25.044 55.237 1.00 22.33 1020 SER A O 1
ATOM 8188 N N . ALA A 1 1021 ? -3.217 -24.066 56.863 1.00 22.80 1021 ALA A N 1
ATOM 8189 C CA . ALA A 1 1021 ? -3.562 -22.839 56.144 1.00 22.80 1021 ALA A CA 1
ATOM 8190 C C . ALA A 1 1021 ? -4.212 -21.866 57.138 1.00 22.80 1021 ALA A C 1
ATOM 8192 O O . ALA A 1 1021 ? -5.430 -21.805 57.276 1.00 22.80 1021 ALA A O 1
ATOM 8193 N N . SER A 1 1022 ? -3.381 -21.134 57.872 1.00 22.53 1022 SER A N 1
ATOM 8194 C CA . SER A 1 1022 ? -3.791 -19.974 58.661 1.00 22.53 1022 SER A CA 1
ATOM 8195 C C . SER A 1 1022 ? -2.852 -18.825 58.326 1.00 22.53 1022 SER A C 1
ATOM 8197 O O . SER A 1 1022 ? -1.747 -18.783 58.850 1.00 22.53 1022 SER A O 1
ATOM 8199 N N . TYR A 1 1023 ? -3.282 -17.967 57.401 1.00 22.34 1023 TYR A N 1
ATOM 8200 C CA . TYR A 1 1023 ? -3.151 -16.505 57.438 1.00 22.34 1023 TYR A CA 1
ATOM 8201 C C . TYR A 1 1023 ? -4.006 -15.951 56.289 1.00 22.34 1023 TYR A C 1
ATOM 8203 O O . TYR A 1 1023 ? -3.569 -15.905 55.146 1.00 22.34 1023 TYR A O 1
ATOM 8211 N N . ASP A 1 1024 ? -5.291 -15.713 56.560 1.00 21.89 1024 ASP A N 1
ATOM 8212 C CA . ASP A 1 1024 ? -5.894 -14.370 56.627 1.00 21.89 1024 ASP A CA 1
ATOM 8213 C C . ASP A 1 1024 ? -7.431 -14.503 56.551 1.00 21.89 1024 ASP A C 1
ATOM 8215 O O . ASP A 1 1024 ? -7.994 -14.933 55.543 1.00 21.89 1024 ASP A O 1
ATOM 8219 N N . PHE A 1 1025 ? -8.121 -14.207 57.656 1.00 23.23 1025 PHE A N 1
ATOM 8220 C CA . PHE A 1 1025 ? -9.575 -14.337 57.797 1.00 23.23 1025 PHE A CA 1
ATOM 8221 C C . PHE A 1 1025 ? -10.149 -12.985 58.228 1.00 23.23 1025 PHE A C 1
ATOM 8223 O O . PHE A 1 1025 ? -10.165 -12.643 59.408 1.00 23.23 1025 PHE A O 1
ATOM 8230 N N . SER A 1 1026 ? -10.693 -12.233 57.273 1.00 21.89 1026 SER A N 1
ATOM 8231 C CA . SER A 1 1026 ? -11.668 -11.177 57.557 1.00 21.89 1026 SER A CA 1
ATOM 8232 C C . SER A 1 1026 ? -12.694 -11.051 56.425 1.00 21.89 1026 SER A C 1
ATOM 8234 O O . SER A 1 1026 ? -12.624 -10.157 55.591 1.00 21.89 1026 SER A O 1
ATOM 8236 N N . LYS A 1 1027 ? -13.671 -11.972 56.395 1.00 24.02 1027 LYS A N 1
ATOM 8237 C CA . LYS A 1 1027 ? -15.104 -11.698 56.138 1.00 24.02 1027 LYS A CA 1
ATOM 8238 C C . LYS A 1 1027 ? -15.937 -12.988 56.084 1.00 24.02 1027 LYS A C 1
ATOM 8240 O O . LYS A 1 1027 ? -15.518 -13.984 55.512 1.00 24.02 1027 LYS A O 1
ATOM 8245 N N . ALA A 1 1028 ? -17.150 -12.869 56.630 1.00 22.47 1028 ALA A N 1
ATOM 8246 C CA . ALA A 1 1028 ? -18.343 -13.706 56.440 1.00 22.47 1028 ALA A CA 1
ATOM 8247 C C . ALA A 1 1028 ? -18.534 -14.974 57.315 1.00 22.47 1028 ALA A C 1
ATOM 8249 O O . ALA A 1 1028 ? -18.408 -16.109 56.868 1.00 22.47 1028 ALA A O 1
ATOM 8250 N N . ARG A 1 1029 ? -18.995 -14.755 58.557 1.00 21.33 1029 ARG A N 1
ATOM 8251 C CA . ARG A 1 1029 ? -20.250 -15.357 59.080 1.00 21.33 1029 ARG A CA 1
ATOM 8252 C C . ARG A 1 1029 ? -21.383 -14.417 58.624 1.00 21.33 1029 ARG A C 1
ATOM 8254 O O . ARG A 1 1029 ? -21.126 -13.219 58.617 1.00 21.33 1029 ARG A O 1
ATOM 8261 N N . THR A 1 1030 ? -22.592 -14.802 58.217 1.00 22.56 1030 THR A N 1
ATOM 8262 C CA . THR A 1 1030 ? -23.495 -15.955 58.477 1.00 22.56 1030 THR A CA 1
ATOM 8263 C C . THR A 1 1030 ? -24.675 -15.758 57.480 1.00 22.56 1030 THR A C 1
ATOM 8265 O O . THR A 1 1030 ? -24.851 -14.645 57.023 1.00 22.56 1030 THR A O 1
ATOM 8268 N N . ILE A 1 1031 ? -25.451 -16.708 56.947 1.00 22.73 1031 ILE A N 1
ATOM 8269 C CA . ILE A 1 1031 ? -26.567 -17.499 57.512 1.00 22.73 1031 ILE A CA 1
ATOM 8270 C C . ILE A 1 1031 ? -27.054 -18.367 56.312 1.00 22.73 1031 ILE A C 1
ATOM 8272 O O . ILE A 1 1031 ? -27.338 -17.831 55.247 1.00 22.73 1031 ILE A O 1
ATOM 8276 N N . THR A 1 1032 ? -26.897 -19.694 56.277 1.00 21.58 1032 THR A N 1
ATOM 8277 C CA . THR A 1 1032 ? -27.899 -20.730 56.637 1.00 21.58 1032 THR A CA 1
ATOM 8278 C C . THR A 1 1032 ? -29.368 -20.450 56.280 1.00 21.58 1032 THR A C 1
ATOM 8280 O O . THR A 1 1032 ? -30.090 -19.925 57.106 1.00 21.58 1032 THR A O 1
ATOM 8283 N N . GLU A 1 1033 ? -29.837 -20.909 55.110 1.00 23.19 1033 GLU A N 1
ATOM 8284 C CA . GLU A 1 1033 ? -30.896 -21.940 54.964 1.00 23.19 1033 GLU A CA 1
ATOM 8285 C C . GLU A 1 1033 ? -31.411 -22.045 53.513 1.00 23.19 1033 GLU A C 1
ATOM 8287 O O . GLU A 1 1033 ? -32.278 -21.301 53.083 1.00 23.19 1033 GLU A O 1
ATOM 8292 N N . GLN A 1 1034 ? -30.900 -23.026 52.758 1.00 23.28 1034 GLN A N 1
ATOM 8293 C CA . GLN A 1 1034 ? -31.663 -23.809 51.771 1.00 23.28 1034 GLN A CA 1
ATOM 8294 C C . GLN A 1 1034 ? -30.814 -25.019 51.351 1.00 23.28 1034 GLN A C 1
ATOM 8296 O O . GLN A 1 1034 ? -29.985 -24.977 50.442 1.00 23.28 1034 GLN A O 1
ATOM 8301 N N . LYS A 1 1035 ? -31.010 -26.145 52.046 1.00 30.05 1035 LYS A N 1
ATOM 8302 C CA . LYS A 1 1035 ? -30.503 -27.462 51.635 1.00 30.05 1035 LYS A CA 1
ATOM 8303 C C . LYS A 1 1035 ? -31.304 -27.960 50.424 1.00 30.05 1035 LYS A C 1
ATOM 8305 O O . LYS A 1 1035 ? -32.218 -28.765 50.565 1.00 30.05 1035 LYS A O 1
ATOM 8310 N N . LYS A 1 1036 ? -30.945 -27.494 49.228 1.00 29.33 1036 LYS A N 1
ATOM 8311 C CA . LYS A 1 1036 ? -31.064 -28.211 47.944 1.00 29.33 1036 LYS A CA 1
ATOM 8312 C C . LYS A 1 1036 ? -30.214 -27.472 46.906 1.00 29.33 1036 LYS A C 1
ATOM 8314 O O . LYS A 1 1036 ? -30.382 -26.279 46.716 1.00 29.33 1036 LYS A O 1
ATOM 8319 N N . LYS A 1 1037 ? -29.354 -28.230 46.215 1.00 26.52 1037 LYS A N 1
ATOM 8320 C CA . LYS A 1 1037 ? -28.289 -27.824 45.271 1.00 26.52 1037 LYS A CA 1
ATOM 8321 C C . LYS A 1 1037 ? -26.989 -27.323 45.917 1.00 26.52 1037 LYS A C 1
ATOM 8323 O O . LYS A 1 1037 ? -26.780 -26.133 46.092 1.00 26.52 1037 LYS A O 1
ATOM 8328 N N . ARG A 1 1038 ? -26.057 -28.257 46.127 1.00 24.78 1038 ARG A N 1
ATOM 8329 C CA . ARG A 1 1038 ? -24.797 -28.332 45.356 1.00 24.78 1038 ARG A CA 1
ATOM 8330 C C . ARG A 1 1038 ? -23.992 -29.572 45.782 1.00 24.78 1038 ARG A C 1
ATOM 8332 O O . ARG A 1 1038 ? -23.033 -29.491 46.534 1.00 24.78 1038 ARG A O 1
ATOM 8339 N N . SER A 1 1039 ? -24.382 -30.731 45.246 1.00 30.06 1039 SER A N 1
ATOM 8340 C CA . SER A 1 1039 ? -23.397 -31.546 44.527 1.00 30.06 1039 SER A CA 1
ATOM 8341 C C . SER A 1 1039 ? -23.158 -30.857 43.177 1.00 30.06 1039 SER A C 1
ATOM 8343 O O . SER A 1 1039 ? -24.061 -30.180 42.691 1.00 30.06 1039 SER A O 1
ATOM 8345 N N . CYS A 1 1040 ? -21.983 -31.043 42.577 1.00 30.17 1040 CYS A N 1
ATOM 8346 C CA . CYS A 1 1040 ? -21.448 -30.328 41.401 1.00 30.17 1040 CYS A CA 1
ATOM 8347 C C . CYS A 1 1040 ? -20.595 -29.099 41.749 1.00 30.17 1040 CYS A C 1
ATOM 8349 O O . CYS A 1 1040 ? -20.970 -27.961 41.491 1.00 30.17 1040 CYS A O 1
ATOM 8351 N N . ALA A 1 1041 ? -19.397 -29.368 42.270 1.00 27.75 1041 ALA A N 1
ATOM 8352 C CA . ALA A 1 1041 ? -18.225 -28.525 42.012 1.00 27.75 1041 ALA A CA 1
ATOM 8353 C C . ALA A 1 1041 ? -16.903 -29.324 41.990 1.00 27.75 1041 ALA A C 1
ATOM 8355 O O . ALA A 1 1041 ? -15.953 -28.880 41.362 1.00 27.75 1041 ALA A O 1
ATOM 8356 N N . CYS A 1 1042 ? -16.855 -30.549 42.538 1.00 26.55 1042 CYS A N 1
ATOM 8357 C CA . CYS A 1 1042 ? -15.673 -31.423 42.423 1.00 26.55 1042 CYS A CA 1
ATOM 8358 C C . CYS A 1 1042 ? -15.696 -32.409 41.233 1.00 26.55 1042 CYS A C 1
ATOM 8360 O O . CYS A 1 1042 ? -14.654 -32.949 40.888 1.00 26.55 1042 CYS A O 1
ATOM 8362 N N . ASN A 1 1043 ? -16.824 -32.577 40.524 1.00 28.11 1043 ASN A N 1
ATOM 8363 C CA . ASN A 1 1043 ? -16.898 -33.425 39.314 1.00 28.11 1043 ASN A CA 1
ATOM 8364 C C . ASN A 1 1043 ? -16.575 -32.695 37.992 1.00 28.11 1043 ASN A C 1
ATOM 8366 O O . ASN A 1 1043 ? -16.568 -33.324 36.940 1.00 28.11 1043 ASN A O 1
ATOM 8370 N N . ALA A 1 1044 ? -16.277 -31.390 38.006 1.00 29.45 1044 ALA A N 1
ATOM 8371 C CA . ALA A 1 1044 ? -15.984 -30.636 36.778 1.00 29.45 1044 ALA A CA 1
ATOM 8372 C C . ALA A 1 1044 ? -14.493 -30.638 36.380 1.00 29.45 1044 ALA A C 1
ATOM 8374 O O . ALA A 1 1044 ? -14.171 -30.344 35.231 1.00 29.45 1044 ALA A O 1
ATOM 8375 N N . PHE A 1 1045 ? -13.581 -31.001 37.291 1.00 28.28 1045 PHE A N 1
ATOM 8376 C CA . PHE A 1 1045 ? -12.138 -31.004 37.009 1.00 28.28 1045 PHE A CA 1
ATOM 8377 C C . PHE A 1 1045 ? -11.619 -32.365 36.507 1.00 28.28 1045 PHE A C 1
ATOM 8379 O O . PHE A 1 1045 ? -10.626 -32.416 35.787 1.00 28.28 1045 PHE A O 1
ATOM 8386 N N . LEU A 1 1046 ? -12.330 -33.464 36.804 1.00 28.17 1046 LEU A N 1
ATOM 8387 C CA . LEU A 1 1046 ? -11.979 -34.809 36.325 1.00 28.17 1046 LEU A CA 1
ATOM 8388 C C . LEU A 1 1046 ? -12.524 -35.122 34.917 1.00 28.17 1046 LEU A C 1
ATOM 8390 O O . LEU A 1 1046 ? -11.920 -35.900 34.186 1.00 28.17 1046 LEU A O 1
ATOM 8394 N N . ILE A 1 1047 ? -13.629 -34.492 34.500 1.00 30.36 1047 ILE A N 1
ATOM 8395 C CA . ILE A 1 1047 ? -14.242 -34.741 33.181 1.00 30.36 1047 ILE A CA 1
ATOM 8396 C C . ILE A 1 1047 ? -13.476 -34.027 32.050 1.00 30.36 1047 ILE A C 1
ATOM 8398 O O . ILE A 1 1047 ? -13.403 -34.543 30.939 1.00 30.36 1047 ILE A O 1
ATOM 8402 N N . LYS A 1 1048 ? -12.793 -32.908 32.329 1.00 28.94 1048 LYS A N 1
ATOM 8403 C CA . LYS A 1 1048 ? -12.088 -32.134 31.289 1.00 28.94 1048 LYS A CA 1
ATOM 8404 C C . LYS A 1 1048 ? -10.729 -32.710 30.854 1.00 28.94 1048 LYS A C 1
ATOM 8406 O O . LYS A 1 1048 ? -10.219 -32.314 29.814 1.00 28.94 1048 LYS A O 1
ATOM 8411 N N . ASN A 1 1049 ? -10.162 -33.670 31.595 1.00 32.12 1049 ASN A N 1
ATOM 8412 C CA . ASN A 1 1049 ? -8.923 -34.370 31.209 1.00 32.12 1049 ASN A CA 1
ATOM 8413 C C . ASN A 1 1049 ? -9.161 -35.752 30.567 1.00 32.12 1049 ASN A C 1
ATOM 8415 O O . ASN A 1 1049 ? -8.233 -36.334 30.009 1.00 32.12 1049 ASN A O 1
ATOM 8419 N N . LEU A 1 1050 ? -10.398 -36.263 30.571 1.00 30.56 1050 LEU A N 1
ATOM 8420 C CA . LEU A 1 1050 ? -10.760 -37.509 29.877 1.00 30.56 1050 LEU A CA 1
ATOM 8421 C C . LEU A 1 1050 ? -11.056 -37.292 28.380 1.00 30.56 1050 LEU A C 1
ATOM 8423 O O . LEU A 1 1050 ? -10.823 -38.193 27.573 1.00 30.56 1050 LEU A O 1
ATOM 8427 N N . GLU A 1 1051 ? -11.457 -36.084 27.974 1.00 32.44 1051 GLU A N 1
ATOM 8428 C CA . GLU A 1 1051 ? -11.680 -35.747 26.557 1.00 32.44 1051 GLU A CA 1
ATOM 8429 C C . GLU A 1 1051 ? -10.371 -35.609 25.754 1.00 32.44 1051 GLU A C 1
ATOM 8431 O O . GLU A 1 1051 ? -10.347 -35.892 24.556 1.00 32.44 1051 GLU A O 1
ATOM 8436 N N . TYR A 1 1052 ? -9.244 -35.295 26.407 1.00 32.75 1052 TYR A N 1
ATOM 8437 C CA . TYR A 1 1052 ? -7.927 -35.260 25.751 1.00 32.75 1052 TYR A CA 1
ATOM 8438 C C . TYR A 1 1052 ? -7.329 -36.665 25.528 1.00 32.75 1052 TYR A C 1
ATOM 8440 O O . TYR A 1 1052 ? -6.557 -36.873 24.589 1.00 32.75 1052 TYR A O 1
ATOM 8448 N N . LYS A 1 1053 ? -7.732 -37.661 26.337 1.00 32.25 1053 LYS A N 1
ATOM 8449 C CA . LYS A 1 1053 ? -7.300 -39.068 26.208 1.00 32.25 1053 LYS A CA 1
ATOM 8450 C C . LYS A 1 1053 ? -8.006 -39.770 25.036 1.00 32.25 1053 LYS A C 1
ATOM 8452 O O . LYS A 1 1053 ? -7.368 -40.511 24.293 1.00 32.25 1053 LYS A O 1
ATOM 8457 N N . HIS A 1 1054 ? -9.285 -39.465 24.794 1.00 32.69 1054 HIS A N 1
ATOM 8458 C CA . HIS A 1 1054 ? -10.036 -40.006 23.649 1.00 32.69 1054 HIS A CA 1
ATOM 8459 C C . HIS A 1 1054 ? -9.584 -39.446 22.287 1.00 32.69 1054 HIS A C 1
ATOM 8461 O O . HIS A 1 1054 ? -9.691 -40.140 21.274 1.00 32.69 1054 HIS A O 1
ATOM 8467 N N . PHE A 1 1055 ? -9.044 -38.222 22.248 1.00 35.38 1055 PHE A N 1
ATOM 8468 C CA . PHE A 1 1055 ? -8.552 -37.589 21.019 1.00 35.38 1055 PHE A CA 1
ATOM 8469 C C . PHE A 1 1055 ? -7.232 -38.202 20.512 1.00 35.38 1055 PHE A C 1
ATOM 8471 O O . PHE A 1 1055 ? -7.041 -38.354 19.304 1.00 35.38 1055 PHE A O 1
ATOM 8478 N N . LEU A 1 1056 ? -6.337 -38.609 21.420 1.00 35.78 1056 LEU A N 1
ATOM 8479 C CA . LEU A 1 1056 ? -5.023 -39.174 21.075 1.00 35.78 1056 LEU A CA 1
ATOM 8480 C C . LEU A 1 1056 ? -5.064 -40.667 20.700 1.00 35.78 1056 LEU A C 1
ATOM 8482 O O . LEU A 1 1056 ? -4.209 -41.125 19.947 1.00 35.78 1056 LEU A O 1
ATOM 8486 N N . LEU A 1 1057 ? -6.086 -41.410 21.140 1.00 35.66 1057 LEU A N 1
ATOM 8487 C CA . LEU A 1 1057 ? -6.275 -42.830 20.804 1.00 35.66 1057 LEU A CA 1
ATOM 8488 C C . LEU A 1 1057 ? -6.771 -43.077 19.362 1.00 35.66 1057 LEU A C 1
ATOM 8490 O O . LEU A 1 1057 ? -6.672 -44.199 18.876 1.00 35.66 1057 LEU A O 1
ATOM 8494 N N . ASN A 1 1058 ? -7.249 -42.048 18.645 1.00 33.56 1058 ASN A N 1
ATOM 8495 C CA . ASN A 1 1058 ? -7.885 -42.198 17.323 1.00 33.56 1058 ASN A CA 1
ATOM 8496 C C . ASN A 1 1058 ? -7.054 -41.714 16.114 1.00 33.56 1058 ASN A C 1
ATOM 8498 O O . ASN A 1 1058 ? -7.570 -41.681 14.995 1.00 33.56 1058 ASN A O 1
ATOM 8502 N N . LYS A 1 1059 ? -5.770 -41.355 16.279 1.00 32.38 1059 LYS A N 1
ATOM 8503 C CA . LYS A 1 1059 ? -4.879 -40.996 15.151 1.00 32.38 1059 LYS A CA 1
ATOM 8504 C C . LYS A 1 1059 ? -3.440 -41.506 15.357 1.00 32.38 1059 LYS A C 1
ATOM 8506 O O . LYS A 1 1059 ? -2.614 -40.781 15.909 1.00 32.38 1059 LYS A O 1
ATOM 8511 N N . PRO A 1 1060 ? -3.076 -42.693 14.835 1.00 30.09 1060 PRO A N 1
ATOM 8512 C CA . PRO A 1 1060 ? -1.770 -43.320 15.083 1.00 30.09 1060 PRO A CA 1
ATOM 8513 C C . PRO A 1 1060 ? -0.564 -42.627 14.407 1.00 30.09 1060 PRO A C 1
ATOM 8515 O O . PRO A 1 1060 ? 0.567 -43.082 14.545 1.00 30.09 1060 PRO A O 1
ATOM 8518 N N . GLY A 1 1061 ? -0.763 -41.513 13.692 1.00 33.66 1061 GLY A N 1
ATOM 8519 C CA . GLY A 1 1061 ? 0.301 -40.797 12.974 1.00 33.66 1061 GLY A CA 1
ATOM 8520 C C . GLY A 1 1061 ? 1.022 -39.689 13.755 1.00 33.66 1061 GLY A C 1
ATOM 8521 O O . GLY A 1 1061 ? 2.089 -39.263 13.323 1.00 33.66 1061 GLY A O 1
ATOM 8522 N N . LEU A 1 1062 ? 0.484 -39.207 14.886 1.00 32.06 1062 LEU A N 1
ATOM 8523 C CA . LEU A 1 1062 ? 1.044 -38.025 15.571 1.00 32.06 1062 LEU A CA 1
ATOM 8524 C C . LEU A 1 1062 ? 2.137 -38.343 16.610 1.00 32.06 1062 LEU A C 1
ATOM 8526 O O . LEU A 1 1062 ? 2.868 -37.451 17.031 1.00 32.06 1062 LEU A O 1
ATOM 8530 N N . LEU A 1 1063 ? 2.296 -39.610 16.996 1.00 30.75 1063 LEU A N 1
ATOM 8531 C CA . LEU A 1 1063 ? 3.251 -40.037 18.030 1.00 30.75 1063 LEU A CA 1
ATOM 8532 C C . LEU A 1 1063 ? 4.714 -40.082 17.560 1.00 30.75 1063 LEU A C 1
ATOM 8534 O O . LEU A 1 1063 ? 5.613 -40.279 18.371 1.00 30.75 1063 LEU A O 1
ATOM 8538 N N . LYS A 1 1064 ? 4.985 -39.848 16.269 1.00 30.39 1064 LYS A N 1
ATOM 8539 C CA . LYS A 1 1064 ? 6.349 -39.890 15.717 1.00 30.39 1064 LYS A CA 1
ATOM 8540 C C . LYS A 1 1064 ? 7.111 -38.560 15.764 1.00 30.39 1064 LYS A C 1
ATOM 8542 O O . LYS A 1 1064 ? 8.289 -38.549 15.429 1.00 30.39 1064 LYS A O 1
ATOM 8547 N N . HIS A 1 1065 ? 6.477 -37.460 16.179 1.00 29.88 1065 HIS A N 1
ATOM 8548 C CA . HIS A 1 1065 ? 7.079 -36.118 16.115 1.00 29.88 1065 HIS A CA 1
ATOM 8549 C C . HIS A 1 1065 ? 7.415 -35.466 17.466 1.00 29.88 1065 HIS A C 1
ATOM 8551 O O . HIS A 1 1065 ? 7.931 -34.354 17.475 1.00 29.88 1065 HIS A O 1
ATOM 8557 N N . LEU A 1 1066 ? 7.190 -36.144 18.597 1.00 28.12 1066 LEU A N 1
ATOM 8558 C CA . LEU A 1 1066 ? 7.418 -35.578 19.938 1.00 28.12 1066 LEU A CA 1
ATOM 8559 C C . LEU A 1 1066 ? 8.620 -36.164 20.697 1.00 28.12 1066 LEU A C 1
ATOM 8561 O O . LEU A 1 1066 ? 8.747 -35.964 21.901 1.00 28.12 1066 LEU A O 1
ATOM 8565 N N . SER A 1 1067 ? 9.555 -36.821 20.010 1.00 26.89 1067 SER A N 1
ATOM 8566 C CA . SER A 1 1067 ? 10.880 -37.091 20.576 1.00 26.89 1067 SER A CA 1
ATOM 8567 C C . SER A 1 1067 ? 11.850 -36.007 20.113 1.00 26.89 1067 SER A C 1
ATOM 8569 O O . SER A 1 1067 ? 12.330 -36.081 18.989 1.00 26.89 1067 SER A O 1
ATOM 8571 N N . ILE A 1 1068 ? 12.077 -34.991 20.946 1.00 30.53 1068 ILE A N 1
ATOM 8572 C CA . ILE A 1 1068 ? 13.348 -34.276 21.187 1.00 30.53 1068 ILE A CA 1
ATOM 8573 C C . ILE A 1 1068 ? 12.987 -33.046 22.031 1.00 30.53 1068 ILE A C 1
ATOM 8575 O O . ILE A 1 1068 ? 12.608 -31.995 21.524 1.00 30.53 1068 ILE A O 1
ATOM 8579 N N . SER A 1 1069 ? 13.054 -33.218 23.348 1.00 25.84 1069 SER A N 1
ATOM 8580 C CA . SER A 1 1069 ? 13.614 -32.279 24.331 1.00 25.84 1069 SER A CA 1
ATOM 8581 C C . SER A 1 1069 ? 12.932 -32.465 25.686 1.00 25.84 1069 SER A C 1
ATOM 8583 O O . SER A 1 1069 ? 11.713 -32.505 25.791 1.00 25.84 1069 SER A O 1
ATOM 8585 N N . THR A 1 1070 ? 13.773 -32.522 26.719 1.00 25.38 1070 THR A N 1
ATOM 8586 C CA . THR A 1 1070 ? 13.491 -32.521 28.166 1.00 25.38 1070 THR A CA 1
ATOM 8587 C C . THR A 1 1070 ? 13.342 -33.884 28.868 1.00 25.38 1070 THR A C 1
ATOM 8589 O O . THR A 1 1070 ? 12.423 -34.665 28.654 1.00 25.38 1070 THR A O 1
ATOM 8592 N N . ASN A 1 1071 ? 14.325 -34.139 29.743 1.00 32.91 1071 ASN A N 1
ATOM 8593 C CA . ASN A 1 1071 ? 14.357 -35.158 30.791 1.00 32.91 1071 ASN A CA 1
ATOM 8594 C C . ASN A 1 1071 ? 13.200 -34.955 31.776 1.00 32.91 1071 ASN A C 1
ATOM 8596 O O . ASN A 1 1071 ? 13.165 -33.906 32.415 1.00 32.91 1071 ASN A O 1
ATOM 8600 N N . LEU A 1 1072 ? 12.347 -35.964 31.992 1.00 34.00 1072 LEU A N 1
ATOM 8601 C CA . LEU A 1 1072 ? 11.549 -36.093 33.220 1.00 34.00 1072 LEU A CA 1
ATOM 8602 C C . LEU A 1 1072 ? 11.090 -37.555 33.467 1.00 34.00 1072 LEU A C 1
ATOM 8604 O O . LEU A 1 1072 ? 10.707 -38.237 32.514 1.00 34.00 1072 LEU A O 1
ATOM 8608 N N . PRO A 1 1073 ? 11.061 -38.036 34.731 1.00 31.88 1073 PRO A N 1
ATOM 8609 C CA . PRO A 1 1073 ? 10.661 -39.405 35.110 1.00 31.88 1073 PRO A CA 1
ATOM 8610 C C . PRO A 1 1073 ? 9.216 -39.783 34.735 1.00 31.88 1073 PRO A C 1
ATOM 8612 O O . PRO A 1 1073 ? 8.890 -40.960 34.625 1.00 31.88 1073 PRO A O 1
ATOM 8615 N N . TYR A 1 1074 ? 8.359 -38.794 34.475 1.00 35.12 1074 TYR A N 1
ATOM 8616 C CA . TYR A 1 1074 ? 6.939 -38.977 34.159 1.00 35.12 1074 TYR A CA 1
ATOM 8617 C C . TYR A 1 1074 ? 6.671 -39.698 32.828 1.00 35.12 1074 TYR A C 1
ATOM 8619 O O . TYR A 1 1074 ? 5.653 -40.371 32.691 1.00 35.12 1074 TYR A O 1
ATOM 8627 N N . TYR A 1 1075 ? 7.587 -39.619 31.858 1.00 39.72 1075 TYR A N 1
ATOM 8628 C CA . TYR A 1 1075 ? 7.400 -40.269 30.554 1.00 39.72 1075 TYR A CA 1
ATOM 8629 C C . TYR A 1 1075 ? 7.574 -41.796 30.628 1.00 39.72 1075 TYR A C 1
ATOM 8631 O O . TYR A 1 1075 ? 6.914 -42.540 29.906 1.00 39.72 1075 TYR A O 1
ATOM 8639 N N . LYS A 1 1076 ? 8.425 -42.279 31.547 1.00 40.69 1076 LYS A N 1
ATOM 8640 C CA . LYS A 1 1076 ? 8.606 -43.718 31.792 1.00 40.69 1076 LYS A CA 1
ATOM 8641 C C . LYS A 1 1076 ? 7.374 -44.336 32.456 1.00 40.69 1076 LYS A C 1
ATOM 8643 O O . LYS A 1 1076 ? 6.982 -45.428 32.070 1.00 40.69 1076 LYS A O 1
ATOM 8648 N N . VAL A 1 1077 ? 6.728 -43.608 33.370 1.00 40.44 1077 VAL A N 1
ATOM 8649 C CA . VAL A 1 1077 ? 5.508 -44.050 34.075 1.00 40.44 1077 VAL A CA 1
ATOM 8650 C C . VAL A 1 1077 ? 4.325 -44.222 33.113 1.00 40.44 1077 VAL A C 1
ATOM 8652 O O . VAL A 1 1077 ? 3.550 -45.164 33.249 1.00 40.44 1077 VAL A O 1
ATOM 8655 N N . ILE A 1 1078 ? 4.207 -43.348 32.107 1.00 44.75 1078 ILE A N 1
ATOM 8656 C CA . ILE A 1 1078 ? 3.140 -43.419 31.095 1.00 44.75 1078 ILE A CA 1
ATOM 8657 C C . ILE A 1 1078 ? 3.400 -44.540 30.078 1.00 44.75 1078 ILE A C 1
ATOM 8659 O O . ILE A 1 1078 ? 2.468 -45.235 29.692 1.00 44.75 1078 ILE A O 1
ATOM 8663 N N . ASN A 1 1079 ? 4.651 -44.764 29.665 1.00 44.03 1079 ASN A N 1
ATOM 8664 C CA . ASN A 1 1079 ? 4.961 -45.872 28.755 1.00 44.03 1079 ASN A CA 1
ATOM 8665 C C . ASN A 1 1079 ? 4.801 -47.248 29.428 1.00 44.03 1079 ASN A C 1
ATOM 8667 O O . ASN A 1 1079 ? 4.275 -48.160 28.796 1.00 44.03 1079 ASN A O 1
ATOM 8671 N N . TYR A 1 1080 ? 5.170 -47.387 30.707 1.00 45.78 1080 TYR A N 1
ATOM 8672 C CA . TYR A 1 1080 ? 5.008 -48.647 31.445 1.00 45.78 1080 TYR A CA 1
ATOM 8673 C C . TYR A 1 1080 ? 3.544 -48.983 31.762 1.00 45.78 1080 TYR A C 1
ATOM 8675 O O . TYR A 1 1080 ? 3.168 -50.152 31.732 1.00 45.78 1080 TYR A O 1
ATOM 8683 N N . SER A 1 1081 ? 2.691 -47.984 32.025 1.00 45.22 1081 SER A N 1
ATOM 8684 C CA . SER A 1 1081 ? 1.253 -48.224 32.221 1.00 45.22 1081 SER A CA 1
ATOM 8685 C C . SER A 1 1081 ? 0.557 -48.670 30.932 1.00 45.22 1081 SER A C 1
ATOM 8687 O O . SER A 1 1081 ? -0.331 -49.519 30.984 1.00 45.22 1081 SER A O 1
ATOM 8689 N N . ILE A 1 1082 ? 1.020 -48.178 29.777 1.00 49.09 1082 ILE A N 1
ATOM 8690 C CA . ILE A 1 1082 ? 0.569 -48.624 28.452 1.00 49.09 1082 ILE A CA 1
ATOM 8691 C C . ILE A 1 1082 ? 1.044 -50.059 28.155 1.00 49.09 1082 ILE A C 1
ATOM 8693 O O . ILE A 1 1082 ? 0.261 -50.853 27.638 1.00 49.09 1082 ILE A O 1
ATOM 8697 N N . GLU A 1 1083 ? 2.283 -50.428 28.503 1.00 46.59 1083 GLU A N 1
ATOM 8698 C CA . GLU A 1 1083 ? 2.782 -51.809 28.346 1.00 46.59 1083 GLU A CA 1
ATOM 8699 C C . GLU A 1 1083 ? 2.051 -52.813 29.260 1.00 46.59 1083 GLU A C 1
ATOM 8701 O O . GLU A 1 1083 ? 1.736 -53.920 28.822 1.00 46.59 1083 GLU A O 1
ATOM 8706 N N . LEU A 1 1084 ? 1.706 -52.432 30.497 1.00 45.38 1084 LEU A N 1
ATOM 8707 C CA . LEU A 1 1084 ? 0.952 -53.282 31.433 1.00 45.38 1084 LEU A CA 1
ATOM 8708 C C . LEU A 1 1084 ? -0.507 -53.510 30.997 1.00 45.38 1084 LEU A C 1
ATOM 8710 O O . LEU A 1 1084 ? -1.003 -54.633 31.112 1.00 45.38 1084 LEU A O 1
ATOM 8714 N N . GLU A 1 1085 ? -1.173 -52.493 30.435 1.00 45.69 1085 GLU A N 1
ATOM 8715 C CA . GLU A 1 1085 ? -2.501 -52.648 29.813 1.00 45.69 1085 GLU A CA 1
ATOM 8716 C C . GLU A 1 1085 ? -2.441 -53.534 28.555 1.00 45.69 1085 GLU A C 1
ATOM 8718 O O . GLU A 1 1085 ? -3.333 -54.356 28.334 1.00 45.69 1085 GLU A O 1
ATOM 8723 N N . GLN A 1 1086 ? -1.373 -53.433 27.752 1.00 41.97 1086 GLN A N 1
ATOM 8724 C CA . GLN A 1 1086 ? -1.161 -54.296 26.578 1.00 41.97 1086 GLN A CA 1
ATOM 8725 C C . GLN A 1 1086 ? -0.882 -55.761 26.946 1.00 41.97 1086 GLN A C 1
ATOM 8727 O O . GLN A 1 1086 ? -1.237 -56.658 26.179 1.00 41.97 1086 GLN A O 1
ATOM 8732 N N . LEU A 1 1087 ? -0.299 -56.017 28.120 1.00 41.78 1087 LEU A N 1
ATOM 8733 C CA . LEU A 1 1087 ? -0.102 -57.359 28.682 1.00 41.78 1087 LEU A CA 1
ATOM 8734 C C . LEU A 1 1087 ? -1.355 -57.915 29.391 1.00 41.78 1087 LEU A C 1
ATOM 8736 O O . LEU A 1 1087 ? -1.324 -59.037 29.894 1.00 41.78 1087 LEU A O 1
ATOM 8740 N N . GLY A 1 1088 ? -2.471 -57.176 29.391 1.00 35.22 1088 GLY A N 1
ATOM 8741 C CA . GLY A 1 1088 ? -3.764 -57.633 29.907 1.00 35.22 1088 GLY A CA 1
ATOM 8742 C C . GLY A 1 1088 ? -3.979 -57.407 31.405 1.00 35.22 1088 GLY A C 1
ATOM 8743 O O . GLY A 1 1088 ? -4.933 -57.950 31.966 1.00 35.22 1088 GLY A O 1
ATOM 8744 N N . HIS A 1 1089 ? -3.132 -56.609 32.061 1.00 42.72 1089 HIS A N 1
ATOM 8745 C CA . HIS A 1 1089 ? -3.342 -56.202 33.449 1.00 42.72 1089 HIS A CA 1
ATOM 8746 C C . HIS A 1 1089 ? -4.228 -54.950 33.518 1.00 42.72 1089 HIS A C 1
ATOM 8748 O O . HIS A 1 1089 ? -4.039 -53.994 32.770 1.00 42.72 1089 HIS A O 1
ATOM 8754 N N . ASN A 1 1090 ? -5.212 -54.947 34.421 1.00 43.53 1090 ASN A N 1
ATOM 8755 C CA . ASN A 1 1090 ? -6.153 -53.838 34.570 1.00 43.53 1090 ASN A CA 1
ATOM 8756 C C . ASN A 1 1090 ? -5.543 -52.757 35.480 1.00 43.53 1090 ASN A C 1
ATOM 8758 O O . ASN A 1 1090 ? -5.506 -52.910 36.698 1.00 43.53 1090 ASN A O 1
ATOM 8762 N N . VAL A 1 1091 ? -5.025 -51.678 34.891 1.00 45.41 1091 VAL A N 1
ATOM 8763 C CA . VAL A 1 1091 ? -4.242 -50.649 35.611 1.00 45.41 1091 VAL A CA 1
ATOM 8764 C C . VAL A 1 1091 ? -5.138 -49.635 36.350 1.00 45.41 1091 VAL A C 1
ATOM 8766 O O . VAL A 1 1091 ? -4.656 -48.806 37.113 1.00 45.41 1091 VAL A O 1
ATOM 8769 N N . TYR A 1 1092 ? -6.461 -49.729 36.193 1.00 40.38 1092 TYR A N 1
ATOM 8770 C CA . TYR A 1 1092 ? -7.432 -48.817 36.808 1.00 40.38 1092 TYR A CA 1
ATOM 8771 C C . TYR A 1 1092 ? -7.682 -49.029 38.315 1.00 40.38 1092 TYR A C 1
ATOM 8773 O O . TYR A 1 1092 ? -8.357 -48.200 38.922 1.00 40.38 1092 TYR A O 1
ATOM 8781 N N . GLU A 1 1093 ? -7.134 -50.082 38.929 1.00 37.50 1093 GLU A N 1
ATOM 8782 C CA . GLU A 1 1093 ? -7.313 -50.382 40.365 1.00 37.50 1093 GLU A CA 1
ATOM 8783 C C . GLU A 1 1093 ? -6.006 -50.411 41.173 1.00 37.50 1093 GLU A C 1
ATOM 8785 O O . GLU A 1 1093 ? -6.027 -50.717 42.362 1.00 37.50 1093 GLU A O 1
ATOM 8790 N N . LEU A 1 1094 ? -4.863 -50.081 40.566 1.00 39.22 1094 LEU A N 1
ATOM 8791 C CA . LEU A 1 1094 ? -3.582 -50.080 41.274 1.00 39.22 1094 LEU A CA 1
ATOM 8792 C C . LEU A 1 1094 ? -3.2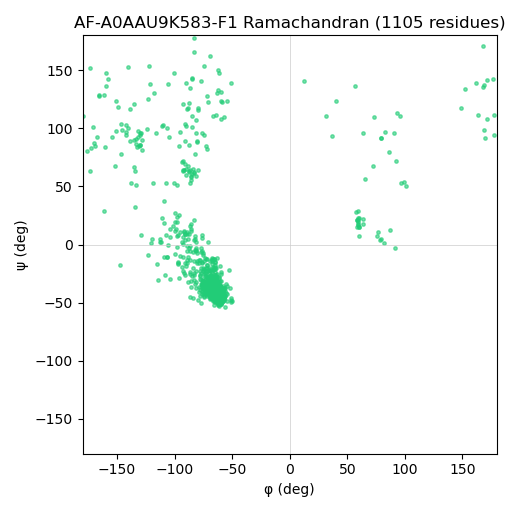88 -48.691 41.842 1.00 39.22 1094 LEU A C 1
ATOM 8794 O O . LEU A 1 1094 ? -3.195 -47.711 41.100 1.00 39.22 1094 LEU A O 1
ATOM 8798 N N . ASP A 1 1095 ? -3.130 -48.606 43.162 1.00 42.38 1095 ASP A N 1
ATOM 8799 C CA . ASP A 1 1095 ? -2.664 -47.381 43.802 1.00 42.38 1095 ASP A CA 1
ATOM 8800 C C . ASP A 1 1095 ? -1.181 -47.103 43.478 1.00 42.38 1095 ASP A C 1
ATOM 8802 O O . ASP A 1 1095 ? -0.418 -47.960 43.016 1.00 42.38 1095 ASP A O 1
ATOM 8806 N N . ILE A 1 1096 ? -0.772 -45.852 43.691 1.00 37.34 1096 ILE A N 1
ATOM 8807 C CA . ILE A 1 1096 ? 0.575 -45.353 43.374 1.00 37.34 1096 ILE A CA 1
ATOM 8808 C C . ILE A 1 1096 ? 1.658 -46.110 44.165 1.00 37.34 1096 ILE A C 1
ATOM 8810 O O . ILE A 1 1096 ? 2.783 -46.250 43.684 1.00 37.34 1096 ILE A O 1
ATOM 8814 N N . GLU A 1 1097 ? 1.322 -46.631 45.344 1.00 39.25 1097 GLU A N 1
ATOM 8815 C CA . GLU A 1 1097 ? 2.232 -47.364 46.227 1.00 39.25 1097 GLU A CA 1
ATOM 8816 C C . GLU A 1 1097 ? 2.499 -48.783 45.696 1.00 39.25 1097 GLU A C 1
ATOM 8818 O O . GLU A 1 1097 ? 3.637 -49.255 45.699 1.00 39.25 1097 GLU A O 1
ATOM 8823 N N . THR A 1 1098 ? 1.490 -49.426 45.107 1.00 43.97 1098 THR A N 1
ATOM 8824 C CA . THR A 1 1098 ? 1.602 -50.737 44.456 1.00 43.97 1098 THR A CA 1
ATOM 8825 C C . THR A 1 1098 ? 2.406 -50.646 43.158 1.00 43.97 1098 THR A C 1
ATOM 8827 O O . THR A 1 1098 ? 3.235 -51.511 42.873 1.00 43.97 1098 THR A O 1
ATOM 8830 N N . LEU A 1 1099 ? 2.231 -49.559 42.400 1.00 44.12 1099 LEU A N 1
ATOM 8831 C CA . LEU A 1 1099 ? 3.007 -49.258 41.191 1.00 44.12 1099 LEU A CA 1
ATOM 8832 C C . LEU A 1 1099 ? 4.478 -48.935 41.517 1.00 44.12 1099 LEU A C 1
ATOM 8834 O O . LEU A 1 1099 ? 5.377 -49.362 40.792 1.00 44.12 1099 LEU A O 1
ATOM 8838 N N . ALA A 1 1100 ? 4.735 -48.245 42.633 1.00 39.81 1100 ALA A N 1
ATOM 8839 C CA . ALA A 1 1100 ? 6.083 -47.986 43.141 1.00 39.81 1100 ALA A CA 1
ATOM 8840 C C . ALA A 1 1100 ? 6.780 -49.265 43.639 1.00 39.81 1100 ALA A C 1
ATOM 8842 O O . ALA A 1 1100 ? 7.949 -49.486 43.326 1.00 39.81 1100 ALA A O 1
ATOM 8843 N N . ASN A 1 1101 ? 6.058 -50.147 44.335 1.00 40.53 1101 ASN A N 1
ATOM 8844 C CA . ASN A 1 1101 ? 6.596 -51.419 44.826 1.00 40.53 1101 ASN A CA 1
ATOM 8845 C C . ASN A 1 1101 ? 6.864 -52.432 43.699 1.00 40.53 1101 ASN A C 1
ATOM 8847 O O . ASN A 1 1101 ? 7.850 -53.167 43.768 1.00 40.53 1101 ASN A O 1
ATOM 8851 N N . LEU A 1 1102 ? 6.059 -52.440 42.626 1.00 41.69 1102 LEU A N 1
ATOM 8852 C CA . LEU A 1 1102 ? 6.337 -53.263 41.442 1.00 41.69 1102 LEU A CA 1
ATOM 8853 C C . LEU A 1 1102 ? 7.622 -52.815 40.728 1.00 41.69 1102 LEU A C 1
ATOM 8855 O O . LEU A 1 1102 ? 8.412 -53.668 40.326 1.00 41.69 1102 LEU A O 1
ATOM 8859 N N . MET A 1 1103 ? 7.850 -51.496 40.621 1.00 39.03 1103 MET A N 1
ATOM 8860 C CA . MET A 1 1103 ? 9.078 -50.920 40.050 1.00 39.03 1103 MET A CA 1
ATOM 8861 C C . MET A 1 1103 ? 10.327 -51.272 40.867 1.00 39.03 1103 MET A C 1
ATOM 8863 O O . MET A 1 1103 ? 11.358 -51.560 40.274 1.00 39.03 1103 MET A O 1
ATOM 8867 N N . ILE A 1 1104 ? 10.229 -51.306 42.202 1.00 40.25 1104 ILE A N 1
ATOM 8868 C CA . ILE A 1 1104 ? 11.341 -51.700 43.087 1.00 40.25 1104 ILE A CA 1
ATOM 8869 C C . ILE A 1 1104 ? 11.620 -53.212 43.012 1.00 40.25 1104 ILE A C 1
ATOM 8871 O O . ILE A 1 1104 ? 12.747 -53.632 43.235 1.00 40.25 1104 ILE A O 1
ATOM 8875 N N . SER A 1 1105 ? 10.619 -54.044 42.695 1.00 34.78 1105 SER A N 1
ATOM 8876 C CA . SER A 1 1105 ? 10.798 -55.504 42.574 1.00 34.78 1105 SER A CA 1
ATOM 8877 C C . SER A 1 1105 ? 11.344 -55.980 41.218 1.00 34.78 1105 SER A C 1
ATOM 8879 O O . SER A 1 1105 ? 11.714 -57.147 41.090 1.00 34.78 1105 SER A O 1
ATOM 8881 N N . LEU A 1 1106 ? 11.334 -55.107 40.203 1.00 36.16 1106 LEU A N 1
ATOM 8882 C CA . LEU A 1 1106 ? 11.759 -55.399 38.827 1.00 36.16 1106 LEU A CA 1
ATOM 8883 C C . LEU A 1 1106 ? 13.117 -54.765 38.453 1.00 36.16 1106 LEU A C 1
ATOM 8885 O O . LEU A 1 1106 ? 13.666 -55.129 37.411 1.00 36.16 1106 LEU A O 1
ATOM 8889 N N . GLU A 1 1107 ? 13.653 -53.858 39.281 1.00 37.12 1107 GLU A N 1
ATOM 8890 C CA . GLU A 1 1107 ? 15.087 -53.495 39.328 1.00 37.12 1107 GLU A CA 1
ATOM 8891 C C . GLU A 1 1107 ? 15.872 -54.501 40.181 1.00 37.12 1107 GLU A C 1
ATOM 8893 O O . GLU A 1 1107 ? 17.028 -54.807 39.797 1.00 37.12 1107 GLU A O 1
#

InterPro domains:
  IPR011990 Tetratricopeptide-like helical domain superfamily [G3DSA:1.25.40.10] (1-96)
  IPR011990 Tetratricopeptide-like helical domain superfamily [G3DSA:1.25.40.10] (97-178)
  IPR011990 Tetratricopeptide-like helical domain superfamily [G3DSA:1.25.40.10] (179-245)
  IPR011990 Tetratricopeptide-like helical domain superfamily [G3DSA:1.25.40.10] (246-328)
  IPR011990 Tetratricopeptide-like helical domain superfamily [G3DSA:1.25.40.10] (329-398)
  IPR011990 Tetratricopeptide-like helical domain superfamily [G3DSA:1.25.40.10] (399-466)
  IPR011990 Tetratricopeptide-like helical domain superfamily [G3DSA:1.25.40.10] (467-537)
  IPR011990 Tetratricopeptide-like helical domain superfamily [G3DSA:1.25.40.10] (538-602)
  IPR011990 Tetratricopeptide-like helical domain superfamily [G3DSA:1.25.40.10] (603-706)
  IPR011990 Tetratricopeptide-like helical domain superfamily [SSF48452] (11-213)
  IPR011990 Tetratricopeptide-like helical domain superfamily [SSF48452] (197-454)
  IPR011990 Tetratricopeptide-like helical domain superfamily [SSF48452] (369-677)
  IPR019734 Tetratricopeptide repeat [PF00515] (43-76)
  IPR019734 Tetratricopeptide repeat [PF00515] (212-245)
  IPR019734 Tetratricopeptide repeat [PF00515] (282-311)
  IPR019734 Tetratricopeptide repeat [PF00515] (313-346)
  IPR019734 Tetratricopeptide repeat [PF00515] (418-448)
  IPR019734 Tetratricopeptide repeat [PF00515] (552-584)
  IPR019734 Tetratricopeptide repeat [PF00515] (586-618)
  IPR019734 Tetratricopeptide repeat [PF13181] (79-110)

Mean predicted aligned error: 21.45 Å

Solvent-accessible surface area (backbone atoms only — not comparable to full-atom values): 59412 Å² total; per-residue (Å²): 135,81,83,74,76,84,82,47,41,66,55,26,39,54,52,13,50,50,28,45,75,70,66,39,34,70,60,12,36,52,28,17,49,54,14,34,71,72,40,77,82,46,32,66,37,28,31,54,29,17,52,33,27,41,78,70,68,42,29,69,63,13,38,52,29,14,52,51,14,32,70,67,33,80,74,44,25,66,29,28,34,53,31,15,53,26,28,41,79,72,64,44,47,72,61,13,46,54,27,28,52,55,10,43,72,62,51,78,50,37,65,47,28,37,53,42,16,51,54,30,43,78,66,72,36,30,69,66,13,42,55,27,27,51,55,16,34,75,71,40,78,75,47,28,68,50,30,35,53,36,14,52,32,30,41,77,71,65,42,35,71,63,12,38,54,24,21,51,55,13,33,70,64,34,80,81,45,44,68,38,32,44,54,36,18,52,42,27,45,76,68,70,40,38,72,65,15,45,54,23,30,54,53,28,40,72,77,39,76,89,41,34,66,48,27,38,51,41,12,55,42,28,44,75,72,68,41,42,70,62,12,38,53,26,18,48,54,10,38,73,71,50,76,48,40,67,45,28,40,55,33,15,52,47,30,40,77,69,70,38,35,68,66,14,40,52,25,16,52,52,18,32,72,71,40,74,79,52,26,64,38,32,41,55,33,15,52,41,29,38,77,69,69,38,30,68,67,13,43,54,24,33,52,53,8,34,75,52,73,46,67,47,36,65,47,29,36,54,39,15,52,34,31,43,76,69,69,38,38,69,64,14,41,53,25,16,51,52,14,34,73,71,39,73,84,50,35,63,38,32,39,54,35,12,51,45,27,41,78,65,72,38,33,69,66,12,38,55,25,23,48,54,16,34,77,68,39,78,85,46,33,66,46,30,35,53,36,15,51,35,30,41,76,70,68,38,37,70,64,13,40,53,26,15,52,50,16,35,70,69,39,75,81,52,36,61,38,32,25,54,33,14,43,44,27,42,77,69,71,38,33,69,65,13,36,54,28,10,50,51,13,32,73,67,33,78,83,43,47,69,20,34,47,46,30,18,52,24,29,41,74,68,71,39,31,70,66,13,40,56,26,22,53,51,33,38,71,77,40,78,81,46,34,66,41,30,35,56,35,14,52,40,29,43,78,69,68,38,50,71,66,13,44,54,23,24,53,51,16,38,72,67,34,82,84,44,51,71,42,34,52,55,44,21,53,50,26,46,76,70,69,40,43,69,64,17,40,54,30,26,52,52,38,37,72,76,37,80,79,47,34,66,38,30,36,51,37,15,51,49,29,42,78,68,69,39,31,71,66,13,40,56,25,21,52,52,17,37,73,69,38,78,79,46,30,68,42,32,29,54,34,14,52,34,32,42,76,71,69,40,34,69,65,12,40,54,27,17,52,52,14,35,74,68,37,79,77,47,32,66,32,30,37,56,33,15,53,42,31,40,76,72,66,40,47,68,64,14,46,53,28,23,49,50,16,34,74,66,43,72,80,51,34,64,48,30,45,54,39,17,54,52,31,47,77,69,72,36,56,70,64,15,53,51,26,42,51,52,20,52,53,47,48,53,64,46,54,79,72,50,96,77,95,82,75,67,67,65,65,59,53,50,59,66,70,77,49,58,70,69,58,50,52,50,52,52,50,51,49,52,50,54,50,50,53,49,53,48,51,52,50,54,52,49,56,47,61,72,46,80,84,48,70,68,62,46,49,51,54,56,51,53,52,52,53,54,53,52,52,51,49,55,55,49,54,56,51,53,55,54,73,73,55,92,54,80,77,64,45,55,61,50,51,52,49,50,52,50,51,52,53,50,50,53,53,53,51,53,52,50,54,53,49,52,51,54,52,52,53,53,55,50,55,61,49,60,73,55,63,74,49,57,73,54,51,56,54,50,58,64,51,58,78,75,46,84,77,56,59,62,61,53,52,55,52,53,51,53,49,54,54,49,55,53,49,52,57,53,56,65,74,67,68,86,84,85,88,89,76,73,68,64,61,61,53,51,59,56,49,56,61,62,64,49,52,62,58,53,49,50,51,51,50,51,50,53,50,49,52,50,49,50,50,48,54,51,50,50,55,59,47,51,55,53,51,62,69,68,64,78,66,57,70,73,62,51,51,53,52,54,49,58,70,68,69,65,85,82,65,96,71,85,81,80,86,80,90,77,83,89,64,74,67,64,60,53,53,58,55,54,61,56,58,63,58,61,61,70,76,76,73,85,89,90,83,83,80,86,87,82,88,90,74,66,65,77,46,51,71,56,38,68,72,41,59,82,67,55,86,82,76,87,77,94,79,81,89,81,82,85,89,84,86,89,87,87,90,86,89,90,85,87,87,84,89,90,84,84,86,87,83,93,88,74,101,73,89,77,84,85,74,78,67,66,71,64,57,68,62,52,60,60,54,62,60,63,76,76,49,94,76,66,79,80,75,76,84,85,82,83,93,62,77,66,62,57,58,54,53,51,53,54,52,41,46,74,73,70,44,78,70,91,78,63,53,75,67,59,55,51,51,52,54,65,74,74,109

Nearest PDB structures (foldseek):
  6eou-assembly1_A  TM=9.167E-01  e=3.478E-18  Homo sapiens
  8cqq-assembly1_A  TM=9.671E-01  e=1.620E-16  synthetic construct
  5a31-assembly1_F  TM=4.289E-01  e=3.753E-16  Homo sapiens
  5g05-assembly1_H  TM=4.112E-01  e=6.572E-16  Homo sapiens
  9gaw-assembly1_P  TM=3.093E-01  e=1.827E-16  Homo sapiens

Sequence (1107 aa):
MSEEPIKDHVYWINEGNRRYEEEMLEEAVAHYNEAIKIKPDVALAYNNKSNALNSLGRYEEAIESCNEAIRIKPDYSEAFSTKGNALRDLGRKLEAIKCYNESIKFNPDYVTYCSKGNVLYDLVKYEEAIICYNEAILLKPNSASVYYNKGNALYNLGSKVEAIKCYDEAIKFEPNNYSAYFNKGNALSDLCRYEEALICCDKVLAFRQNNADAYFNKGNILDSLGRKIEAIDSYSKSIEIAPNYAAYCKKGNNLYELDKKLEAIDCYSKAIQLEPNNPIPYYNKGNALKDLCKYEEAIECYNKAINLKHGNANTYLNKGNALNSLDKKLEAIDCYSKAIQLEPNNPIPYYNKGNAFNDSCKYEEAIECYNKAIDLKDDNANAYLNKGNALSSLDRKLEAIDCYSKAIQLEPNNPIPYSSKGNALNFLCKYEEALECCNKAIELNPDYINAHCNKGFALSNLERKLEAIDCYDKTIKLEPNNPMSYYNKGYALDCLNKYEEALDCYNKAIALKHDYVSAYCNKGNILCELDRKLEAIECYDKIIELEPKNYDAYYNKGKTLNDLSRHEKAIECYNKAIEIKPDYSSAYCNKGYSLSHLGKKEEAIECYNKAISINPEDSGSYCNKAVSLYDLGKKQEAIENLTTAITIDPANPLYYCDRAKVFNSLNQEAEALQDFNIAYNLMKEVHINRRNKKLSNENIDWINKTLDQDRIELLKKLTTLQESAIEFKEEFEKLKDEVSENPDLKREIDEQYKIIKAQHSQIVERAVDCLNSNNNNESNSEIQNLTNDMNKFKISTEEEISYLRSLIQKVDQEKVNREEVEPYALKVCSEIERSPNVLKKYYEALYNRLHNSLKEAEIICNSGNLAIDTQNYKISAFSQALQLTPMIGSMLSNVFSKAAEVISAHYIKKHAVKLINTLGLNPDARENVIKRTAETSTLRNRIKICDVEHNPEVNLWINKGLIAKCKDFFMVNIEDNLYQSNHQILGCIDALKILYTIQHNEFAKDLSSEETVSILVLTSASYDFSKARTITEQKKKRSCACNAFLIKNLEYKHFLLNKPGLLKHLSISTNLPYYKVINYSIELEQLGHNVYELDIETLANLMISLE

Organism: NCBI: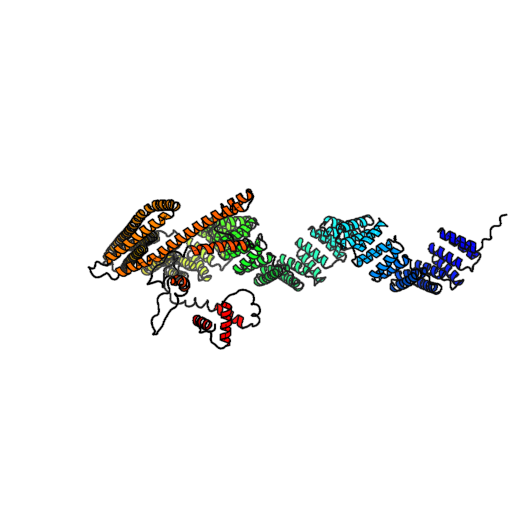txid1481888

Foldseek 3Di:
DDPDPPCALVNLQVVLVVCVVVVVLVVSLVSLVVSCVRPVLDLSSLLSNLLSCVVVLVLVSSLVSLVSSCVSPVLPLSSLQSNLSSCVSVVVLVVSLVSLVSSCVSPNALSSLQSNLVSCVVVVVLVSSLVSLVSSCVRPVLALSSLQSNLVSCVSVVVLVSSLVSLVSSCVSPVLPLSSLQSNLVSCVVVVVLVSSLVSLVSSCVNPVLDLVSLQSNLVSCVSVVVLVSSLVSLVSSCVSPNALVSLQSNLVSCVVVVVLVSSLVSLVSSCVRPVLDLSSLQSNLVSCVVVLVLVSSLVSLVSSVVSVVLALVSLQSNLVSCVSVVVLVSSLVSLVSSCVRPVLALSSLQSNLVSCVVVLVLVSSLVSLVSSCVSPVLDLVSLQSNLVSCVSVVVLVSSLVSLVSSCVSPVLALSSLLSNLQSCLVVVVLVSSLVSLVSSCVSPVLPLSSLQSNLSSCLSVVVLVVSLVSLVSSCVSPVLDLSSLQSNLVSCVVVVVLVSSLVSLVSSCVSPVLPLVSLQVNLVSCVVVVVLVVSLVSLVSSCVNPVLPLVSLQSNLVSCVVVVVLVSSLVSLVSSCVSPVLPLVSLQSNLVSCVSVVVLVSSLVSLVSSCVSPVLPLSSLQSNLVSCVVVVVLVSSLVSLVSSCVSPVLALVSLQSNLVSCVVVVVNVSSVVSNVSSVVSVVQVVVPDDDDDDDVVVVVVVVVPDDPLLVVLVVLLVVLVVLLVVLVVLLVVLLVLPPPDPVLNVVSVVVNVVLVVLSVVLVVQSVVLSPDDDVPVSNVSSVVSSVSSVVSSVVSVVVSVVSVVVSVVVVVVVVVVVVCVVVVVVVVVVCVPDVVVVVVVVVVVVVVVVVVVVVVVVVVPDDDDDPDPPVVVVVVVVVVVVCVVVVVVVVVVVVVVVVVVVVVVVCVVVVVVVLVPPPDDDVVSVVVVVVVVPPPPPPDDDDDDDDDDDPVVVVVVVVVVVVVVVVVPDDDDDDDDDDPPPPPVCVVVVVVCVVPPPPDDDDDDDDDDDDDDDDDDDDDDPDDDDDDDDDDDPDDDPPDVVPVVVVVVVVVVVVVPDPPPVPPPPDDDDDPVVVVVVVLVVCVVVVHDPPPDDPVNVVVVVVVVD

Radius of gyration: 57.87 Å; Cα contacts (8 Å, |Δi|>4): 1149; chains: 1; bounding box: 116×78×191 Å

Secondary structure (DSSP, 8-state):
--------HHHHHHHHHHHHHTT-HHHHHHHHHHHHHH-TT-HHHHHHHHHHHHHTT-HHHHHHHHHHHHHH-TT-HHHHHHHHHHHHHTT-HHHHHHHHHHHHHH---HHHHHHHHHHHHHTT-HHHHHHHHHHHHHH-TT-HHHHHHHHHHHHHTT-HHHHHHHHHHHHHH-TT-HHHHHHHHHHHHHTT-HHHHHHHHHHHHHH-TT-HHHHHHHHHHHHHTT-HHHHHHHHHHHHHHS--HHHHHHHHHHHHHTT-HHHHHHHHHHHHHH-TT-HHHHHHHHHHHHHTT-HHHHHHHHHHHHHTT---HHHHHHHHHHHHHTT-HHHHHHHHHHHHHH-TT-HHHHHHHHHHHHTTT-HHHHHHHHHHHHHH-TT-HHHHHHHHHHHHHTT-HHHHHHHHHHHHHH-TT-HHHHHHHHHHHHHTT-HHHHHHHHHHHHHH-TT-HHHHHHHHHHHHHTT-HHHHHHHHHHHHHH-TT-HHHHHHHHHHHHTTT-HHHHHHHHHHHHHH-TT-HHHHHHHHHHHHHTT-HHHHHHHHHHHHHH-TT-HHHHHHHHHHHHHTT-HHHHHHHHHHHHHH-TT-HHHHHHHHHHHHHTT-HHHHHHHHHHHHHH-TT-HHHHHHHHHHHHHTT-HHHHHHHHHHHHHH-TT-HHHHHHHHHHHHTTT-HHHHHHHHHHHHHHHHHHHTT-------HHHHHHHHHHS-HHHHHHHHHHHHHHHHHHHHHHHHHHHHHH-SS-HHHHHHHHHHHHHHHHHHHHHHHHHHHHHT---HHHHHHHHHHHHHHHHHHHHHHHHHHHHHHHHHHHHHHHHHTTTTSHHHHHHHHHHHTS-TTHHHHHHHHHHHHHHHHHHHHHHHHT-----SSTTHHHHHHHHHHHHSHHHHHHHHHHHHHHHHHHHHHHHHHHHHHHHHHHS---HHHHHHHHHHHHSTTS-SS----------HHHHHHHHHHHHHHHSTTSSSS--S---S--SSSHHHHHHHHHTTTSSS-------------------S--S---S-------------SSSHHHHTTHHHHHHHTT-TTGGGS--SS---THHHHHHHHHHHHHTT--GGG--HHHHHHHHHHH-

pLDDT: mean 72.77, std 26.79, range [21.33, 97.69]